Protein AF-A0AAV1SG30-F1 (afdb_monomer_lite)

Secondary structure (DSSP, 8-state):
------S----EEEE-TTBBHHHHHHHHHHHHHTT--EEEE-GGG-EEES-HHHHHHHHHHHHTPPPSS-TTS------SHHHHHHHHHHTTS-TTSHHHHHHHTTEEE-SS--TTSSSS--B--GGGBHHHHS-TT--EEEHHHHHHTTS-TTHHHHHHHHHHHHHHHHHHHHHHHHHHHHHHHHHHHHHHHHTTGGGGGTT--------S---------------------------------------------------------------------------------------SS-------TTS---EEEETT-SS-EE-TT-PEEEEGGGT---SEEEEEEEEETTEEEEEEEEE----SS-SEEEEEEE--TTTS-TT--SEEEEEEEE--TTTTSS----EEEEEETTEEEEEEETTT-SSEEEEEEEE--SSS--EEEEEEEEPTTS---EESEEEEEEPPTTTT-TTTTT-TTEEEEEEEEEETT---SSS--B-TTTSTT---BEEGGGSBS---SPPEE-----B-TT-SSPPPHHHHTEEEE-TT-SEEEEEEEEEEEEEEEEEEEEEB-SSS--EEEEEETTEEEEEEEE--BTBEEEEEEEEEEEEEEEEEEEEEES--EESEEEEEEEEE-PPPPPHHHHHHHHHHHHHH----S-SS-SSSSS--SSEEEETTEEEEEE--SS---S--GGGGG-TT--EEE-TTS--EEE--S-TT-TT--EEE--SSEEEE--SSGGG-TT--EEE--SS--EEPPPGGGGG-SS--EEE--SSEE-SPPPGGG--TT-EEE-TTSSS-SS-GGGSS--SS------------------HHHHHHHHHHHHHHHHHHHHHHHHHHHHHHHHHHHHHHHHS--

Sequence (893 aa):
MVSGSGICAKVVVVDARHHMLGRLASIIAKELLNGQRVVVVRCEEICMSGGLVRQKMKYMRFLRKRMNTKPSHGPIHFRAPAKIFWRTVRGMIPHKTKRGEAALARLKAYEGIPPPYDKKKRMVIPDALKVLRLQKGHKYCLLGKLSSEVGWNHYDTIRELEEKRKERSQVRYERKKQLNKLRAKAEVTAEEKLGPQVDILAPVNLPFLHDAAADDFQLQLLSVLNPPSTGVGLLFVNARGIGVGRSLNRVSLRSSRLNRTSLWQVGLRWAKLHCEGNQSPSLVFLFRPIKTAGVGTCNGLWIVGFCNQEGFYFLSLSCGGTTDYVDASNISWVSDGAYIRTGKTGSIDFVDGTSSSNVPLRFFPDHKQSRQYCYKLPVNKKNMSVSSSSLVLVRAQFLYQNYDRLGKPPAFSVSLGTAISATVNLTTKDPWTEEFVWPLDNSSKDILSFCLHSVPHGGFPVISSLEVRPLPQGAYQTGMEDFPNKLLKKSYRTNSGSTSKSNGSLRYPLDPYDRIWETDQNYTPFHVSTGFSVLHSFNLSSVPETPPPAVLQTARVLDRTDVLTYNLPLRTLGDYYIVLYFAGILPVSPSFDVLVNGDVVQSNYNVKMSEASALHLTQKRIKSLNITLKSISFYPQINAIEVYEIVDIPLEASSTTVSALQVIQQSTGLDLGWEDDPCSPTMWEHIRCEGSIVTSLKLSDINLRSISPTFGDLLDLKKLDLHNTSLAGEIQNLGSLQHLEKLNLSFNQLTSFGTELENLVRLQVLDLQNNSLDGTVPDGLGELEDLHLLNLENNKLQATLPQSLNKDSLEVRTSGNLCLSFSTLSCDDVSSNPSIETPQVTIVTKKKSDKNSHMAIMLGAIGGTLLALIVISLSAFLYMRKERTEITYSESK

Organism: NCBI:txid77055

Foldseek 3Di:
DDDPDPPQADEAEAEQAQFALLQVLQVLLVVLLVVHQYEYEALQNHKYFDALVVVLVVLVVVQPDADPVCRVDRDPRDLDSQVVSLVSNLVNFPCVDPSSVSSSVSYHYDRHQDPPSLVDDHDYDPSGHNPVPDDPPGHMDGSLVSSVSVPDVCSVVSVVVNVVSVVVVVVVVVVVVVVVVVVVVVVVVVVVVCPPVVVVVPPDDDDDDDPPDDDDDDDDDDDDDDDDDDDDDDDDDYDDDDDDDDDDDDDDDDDDDDDDDDDDDDDDDDDDDDDDDDDDDDDDDDDDDDDDDDDDDDDDDDDDDDDDPPQWDKAKEQALDDDWDADPLRDTYDHQCVFFPAFDKFWDFDDDPPDTDIFIKTWHQDPPFAQKTKGWAFQAPRSPDPAFAQKKKKKFKFACNCRVVPPAFFWWFKDKAQFRPDIDQVVVPGGDMKMKIGGDDPDPDSIIIIMIGHDVVRGMGMTRMMIMFTAGVVPPPVPCVVPPQKMWIFPAKEFALDPDPDPAFDAPPQFVRGDTHHYPCPWPPRAPDHKQFDDAAADCVAPSHDDGVRLQRIKDWHPPDQKDKTKRFAPDFFKKKKKFKHAQNDPDWWWWFKDKPRHGPDHGDTHDHRYIHMDIDMDGRDRMIMIMIGGPGDIDMTRIMTMIGIGGHFDAADPLLVVLVVVVCVQFVDDQRDDRGQDGDDHTPQFYDDGNQTAGGADEPTANQADDLSVLSSQNHQYYHHHHHQHAEEDDNNLSNLNHQEDAPDQYAYAEDDDRPLSNQNHQYDHHANYAHEEADDLSVLVRPNHQEAEHHQYAYDDEHHCSQVDPRHDYHYHNYQHYYNDPVSHPPPPDDPPPPDDPPPPPPPPPPPPVVVVVVVCVVVVVVVVVVVVVVVVVVVVVVVVVVVVVVVVPD

Radius of gyration: 40.03 Å; chains: 1; bounding box: 127×102×98 Å

Structure (mmCIF, N/CA/C/O backbone):
data_AF-A0AAV1SG30-F1
#
_entry.id   AF-A0AAV1SG30-F1
#
loop_
_atom_site.group_PDB
_atom_site.id
_atom_site.type_symbol
_atom_site.label_atom_id
_atom_site.label_alt_id
_atom_site.label_comp_id
_atom_site.label_asym_id
_atom_site.label_entity_id
_atom_site.label_seq_id
_atom_site.pdbx_PDB_ins_code
_atom_site.Cartn_x
_atom_site.Cartn_y
_atom_site.Cartn_z
_atom_site.occupancy
_atom_site.B_iso_or_equiv
_atom_site.auth_seq_id
_atom_site.auth_comp_id
_atom_site.auth_asym_id
_atom_site.auth_atom_id
_atom_site.pdbx_PDB_model_num
ATOM 1 N N . MET A 1 1 ? 19.656 32.404 0.273 1.00 34.75 1 MET A N 1
ATOM 2 C CA . MET A 1 1 ? 19.538 31.595 -0.959 1.00 34.75 1 MET A CA 1
ATOM 3 C C . MET A 1 1 ? 18.115 31.771 -1.442 1.00 34.75 1 MET A C 1
ATOM 5 O O . MET A 1 1 ? 17.222 31.526 -0.647 1.00 34.75 1 MET A O 1
ATOM 9 N N . VAL A 1 2 ? 17.899 32.265 -2.660 1.00 31.89 2 VAL A N 1
ATOM 10 C CA . VAL A 1 2 ? 16.560 32.415 -3.246 1.00 31.89 2 VAL A CA 1
ATOM 11 C C . VAL A 1 2 ? 16.661 32.025 -4.713 1.00 31.89 2 VAL A C 1
ATOM 13 O O . VAL A 1 2 ? 17.443 32.620 -5.445 1.00 31.89 2 VAL A O 1
ATOM 16 N N . SER A 1 3 ? 15.872 31.041 -5.125 1.00 32.03 3 SER A N 1
ATOM 17 C CA . SER A 1 3 ? 15.606 30.720 -6.525 1.00 32.03 3 SER A CA 1
ATOM 18 C C . SER A 1 3 ? 14.131 30.339 -6.621 1.00 32.03 3 SER A C 1
ATOM 20 O O . SER A 1 3 ? 13.699 29.315 -6.097 1.00 32.03 3 SER A O 1
ATOM 22 N N . GLY A 1 4 ? 13.332 31.232 -7.206 1.00 35.97 4 GLY A N 1
ATOM 23 C CA . GLY A 1 4 ? 11.883 31.080 -7.311 1.00 35.97 4 GLY A CA 1
ATOM 24 C C . GLY A 1 4 ? 11.487 30.205 -8.494 1.00 35.97 4 GLY A C 1
ATOM 25 O O . GLY A 1 4 ? 10.956 30.722 -9.467 1.00 35.97 4 GLY A O 1
ATOM 26 N N . SER A 1 5 ? 11.743 28.899 -8.420 1.00 32.16 5 SER A N 1
ATOM 27 C CA . SER A 1 5 ? 11.219 27.919 -9.379 1.00 32.16 5 SER A CA 1
ATOM 28 C C . SER A 1 5 ? 10.221 26.977 -8.701 1.00 32.16 5 SER A C 1
ATOM 30 O O . SER A 1 5 ? 10.388 26.608 -7.539 1.00 32.16 5 SER A O 1
ATOM 32 N N . GLY A 1 6 ? 9.175 26.567 -9.426 1.00 38.09 6 GLY A N 1
ATOM 33 C CA . GLY A 1 6 ? 8.102 25.689 -8.923 1.00 38.09 6 GLY A CA 1
ATOM 34 C C . GLY A 1 6 ? 8.517 24.236 -8.642 1.00 38.09 6 GLY A C 1
ATOM 35 O O . GLY A 1 6 ? 7.667 23.375 -8.440 1.00 38.09 6 GLY A O 1
ATOM 36 N N . ILE A 1 7 ? 9.819 23.947 -8.639 1.00 39.47 7 ILE A N 1
ATOM 37 C CA . ILE A 1 7 ? 10.389 22.609 -8.478 1.00 39.47 7 ILE A CA 1
ATOM 38 C C . ILE A 1 7 ? 10.337 22.216 -6.994 1.00 39.47 7 ILE A C 1
ATOM 40 O O . ILE A 1 7 ? 10.628 23.022 -6.110 1.00 39.47 7 ILE A O 1
ATOM 44 N N . CYS A 1 8 ? 9.968 20.965 -6.700 1.00 42.19 8 CYS A N 1
ATOM 45 C CA . CYS A 1 8 ? 9.642 20.493 -5.350 1.00 42.19 8 CYS A CA 1
ATOM 46 C C . CYS A 1 8 ? 10.806 20.659 -4.340 1.00 42.19 8 CYS A C 1
ATOM 48 O O . CYS A 1 8 ? 11.651 19.773 -4.188 1.00 42.19 8 CYS A O 1
ATOM 50 N N . ALA A 1 9 ? 10.832 21.787 -3.615 1.00 58.34 9 ALA A N 1
ATOM 51 C CA . ALA A 1 9 ? 11.996 22.307 -2.885 1.00 58.34 9 ALA A CA 1
ATOM 52 C C . ALA A 1 9 ? 12.824 21.238 -2.141 1.00 58.34 9 ALA A C 1
ATOM 54 O O . ALA A 1 9 ? 12.323 20.544 -1.242 1.00 58.34 9 ALA A O 1
ATOM 55 N N . LYS A 1 10 ? 14.104 21.117 -2.523 1.00 80.50 10 LYS A N 1
ATOM 56 C CA . LYS A 1 10 ? 15.081 20.140 -2.010 1.00 80.50 10 LYS A CA 1
ATOM 57 C C . LYS A 1 10 ? 15.180 20.241 -0.488 1.00 80.50 10 LYS A C 1
ATOM 59 O O . LYS A 1 10 ? 15.448 21.316 0.036 1.00 80.50 10 LYS A O 1
ATOM 64 N N . VAL A 1 11 ? 14.944 19.144 0.233 1.00 89.62 11 VAL A N 1
ATOM 65 C CA . VAL A 1 11 ? 14.856 19.165 1.706 1.00 89.62 11 VAL A CA 1
ATOM 66 C C . VAL A 1 11 ? 16.199 19.563 2.327 1.00 89.62 11 VAL A C 1
ATOM 68 O O . VAL A 1 11 ? 17.174 18.818 2.235 1.00 89.62 11 VAL A O 1
ATOM 71 N N . VAL A 1 12 ? 16.235 20.717 2.998 1.00 93.38 12 VAL A N 1
ATOM 72 C CA . VAL A 1 12 ? 17.427 21.215 3.697 1.00 93.38 12 VAL A CA 1
ATOM 73 C C . VAL A 1 12 ? 17.462 20.624 5.103 1.00 93.38 12 VAL A C 1
ATOM 75 O O . VAL A 1 12 ? 16.544 20.835 5.897 1.00 93.38 12 VAL A O 1
ATOM 78 N N . VAL A 1 13 ? 18.532 19.894 5.420 1.00 96.06 13 VAL A N 1
ATOM 79 C CA . VAL A 1 13 ? 18.786 19.375 6.770 1.00 96.06 13 VAL A CA 1
ATOM 80 C C . VAL A 1 13 ? 19.708 20.349 7.500 1.00 96.06 13 VAL A C 1
ATOM 82 O O . VAL A 1 13 ? 20.849 20.539 7.083 1.00 96.06 13 VAL A O 1
ATOM 85 N N . VAL A 1 14 ? 19.226 20.966 8.575 1.00 96.38 14 VAL A N 1
ATOM 86 C CA . VAL A 1 14 ? 19.965 21.921 9.410 1.00 96.38 14 VAL A CA 1
ATOM 87 C C . VAL A 1 14 ? 20.455 21.227 10.678 1.00 96.38 14 VAL A C 1
ATOM 89 O O . VAL A 1 14 ? 19.666 20.648 11.423 1.00 96.38 14 VAL A O 1
ATOM 92 N N . ASP A 1 15 ? 21.757 21.308 10.934 1.00 95.81 15 ASP A N 1
ATOM 93 C CA . ASP A 1 15 ? 22.379 20.865 12.180 1.00 95.81 15 ASP A CA 1
ATOM 94 C C . ASP A 1 15 ? 22.270 21.968 13.236 1.00 95.81 15 ASP A C 1
ATOM 96 O O . ASP A 1 15 ? 22.919 23.004 13.122 1.00 95.81 15 ASP A O 1
ATOM 100 N N . ALA A 1 16 ? 21.452 21.768 14.270 1.00 96.12 16 ALA A N 1
ATOM 101 C CA . ALA A 1 16 ? 21.150 22.805 15.257 1.00 96.12 16 ALA A CA 1
ATOM 102 C C . ALA A 1 16 ? 22.246 23.004 16.322 1.00 96.12 16 ALA A C 1
ATOM 104 O O . ALA A 1 16 ? 22.140 23.899 17.170 1.00 96.12 16 ALA A O 1
ATOM 105 N N . ARG A 1 17 ? 23.323 22.207 16.264 1.00 94.81 17 ARG A N 1
ATOM 106 C CA . ARG A 1 17 ? 24.479 22.264 17.166 1.00 94.81 17 ARG A CA 1
ATOM 107 C C . ARG A 1 17 ? 24.970 23.688 17.408 1.00 94.81 17 ARG A C 1
ATOM 109 O O . ARG A 1 17 ? 25.344 24.387 16.472 1.00 94.81 17 ARG A O 1
ATOM 116 N N . HIS A 1 18 ? 25.016 24.111 18.670 1.00 94.25 18 HIS A N 1
ATOM 117 C CA . HIS A 1 18 ? 25.493 25.435 19.082 1.00 94.25 18 HIS A CA 1
ATOM 118 C C . HIS A 1 18 ? 24.758 26.636 18.449 1.00 94.25 18 HIS A C 1
ATOM 120 O O . HIS A 1 18 ? 25.288 27.749 18.475 1.00 94.25 18 HIS A O 1
ATOM 126 N N . HIS A 1 19 ? 23.555 26.468 17.896 1.00 96.81 19 HIS A N 1
ATOM 127 C CA . HIS A 1 19 ? 22.775 27.584 17.355 1.00 96.81 19 HIS A CA 1
ATOM 128 C C . HIS A 1 19 ? 21.929 28.259 18.445 1.00 96.81 19 HIS A C 1
ATOM 130 O O . HIS A 1 19 ? 21.410 27.611 19.349 1.00 96.81 19 HIS A O 1
ATOM 136 N N . MET A 1 20 ? 21.753 29.574 18.357 1.00 96.19 20 MET A N 1
ATOM 137 C CA . MET A 1 20 ? 20.949 30.376 19.276 1.00 96.19 20 MET A CA 1
ATOM 138 C C . MET A 1 20 ? 19.458 30.221 18.960 1.00 96.19 20 MET A C 1
ATOM 140 O O . MET A 1 20 ? 18.995 30.723 17.934 1.00 96.19 20 MET A O 1
ATOM 144 N N . LEU A 1 21 ? 18.703 29.596 19.874 1.00 95.69 21 LEU A N 1
ATOM 145 C CA . LEU A 1 21 ? 17.291 29.194 19.724 1.00 95.69 21 LEU A CA 1
ATOM 146 C C . LEU A 1 21 ? 16.423 30.196 18.940 1.00 95.69 21 LEU A C 1
ATOM 148 O O . LEU A 1 21 ? 15.798 29.829 17.950 1.00 95.69 21 LEU A O 1
ATOM 152 N N . GLY A 1 22 ? 16.395 31.464 19.363 1.00 94.62 22 GLY A N 1
ATOM 153 C CA . GLY A 1 22 ? 15.545 32.489 18.744 1.00 94.62 22 GLY A CA 1
ATOM 154 C C . GLY A 1 22 ? 16.001 32.951 17.354 1.00 94.62 22 GLY A C 1
ATOM 155 O O . GLY A 1 22 ? 15.159 33.263 16.519 1.00 94.62 22 GLY A O 1
ATOM 156 N N . ARG A 1 23 ? 17.314 32.965 17.075 1.00 93.94 23 ARG A N 1
ATOM 157 C CA . ARG A 1 23 ? 17.843 33.335 15.746 1.00 93.94 23 ARG A CA 1
ATOM 158 C C . ARG A 1 23 ? 17.634 32.198 14.748 1.00 93.94 23 ARG A C 1
ATOM 160 O O . ARG A 1 23 ? 17.150 32.446 13.650 1.00 93.94 23 ARG A O 1
ATOM 167 N N . LEU A 1 24 ? 17.916 30.959 15.165 1.00 96.31 24 LEU A N 1
ATOM 168 C CA . LEU A 1 24 ? 17.654 29.756 14.370 1.00 96.31 24 LEU A CA 1
ATOM 169 C C . LEU A 1 24 ? 16.168 29.650 14.001 1.00 96.31 24 LEU A C 1
ATOM 171 O O . LEU A 1 24 ? 15.837 29.457 12.835 1.00 96.31 24 LEU A O 1
ATOM 175 N N . ALA A 1 25 ? 15.278 29.827 14.983 1.00 97.06 25 ALA A N 1
ATOM 176 C CA . ALA A 1 25 ? 13.839 29.756 14.756 1.00 97.06 25 ALA A CA 1
ATOM 177 C C . ALA A 1 25 ? 13.323 30.860 13.817 1.00 97.06 25 ALA A C 1
ATOM 179 O O . ALA A 1 25 ? 12.457 30.578 12.997 1.00 97.06 25 ALA A O 1
ATOM 180 N N . SER A 1 26 ? 13.871 32.079 13.894 1.00 95.94 26 SER A N 1
ATOM 181 C CA . SER A 1 26 ? 13.477 33.203 13.030 1.00 95.94 26 SER A CA 1
ATOM 182 C C . SER A 1 26 ? 13.878 32.984 11.566 1.00 95.94 26 SER A C 1
ATOM 184 O O . SER A 1 26 ? 13.046 33.112 10.669 1.00 95.94 26 SER A O 1
ATOM 186 N N . ILE A 1 27 ? 15.125 32.561 11.320 1.00 95.81 27 ILE A N 1
ATOM 187 C CA . ILE A 1 27 ? 15.605 32.248 9.964 1.00 95.81 27 ILE A CA 1
ATOM 188 C C . ILE A 1 27 ? 14.779 31.101 9.368 1.00 95.81 27 ILE A C 1
ATOM 190 O O . ILE A 1 27 ? 14.284 31.208 8.250 1.00 95.81 27 ILE A O 1
ATOM 194 N N . ILE A 1 28 ? 14.544 30.037 10.140 1.00 96.38 28 ILE A N 1
ATOM 195 C CA . ILE A 1 28 ? 13.745 28.895 9.680 1.00 96.38 28 ILE A CA 1
ATOM 196 C C . ILE A 1 28 ? 12.271 29.277 9.466 1.00 96.38 28 ILE A C 1
ATOM 198 O O . ILE A 1 28 ? 11.685 28.837 8.483 1.00 96.38 28 ILE A O 1
ATOM 202 N N . ALA A 1 29 ? 11.677 30.145 10.294 1.00 96.44 29 ALA A N 1
ATOM 203 C CA . ALA A 1 29 ? 10.325 30.662 10.062 1.00 96.44 29 ALA A CA 1
ATOM 204 C C . ALA A 1 29 ? 10.202 31.404 8.719 1.00 96.44 29 ALA A C 1
ATOM 206 O O . ALA A 1 29 ? 9.211 31.214 8.012 1.00 96.44 29 ALA A O 1
ATOM 207 N N . LYS A 1 30 ? 11.219 32.194 8.341 1.00 95.31 30 LYS A N 1
ATOM 208 C CA . LYS A 1 30 ? 11.275 32.869 7.035 1.00 95.31 30 LYS A CA 1
ATOM 209 C C . LYS A 1 30 ? 11.333 31.861 5.885 1.00 95.31 30 LYS A C 1
ATOM 211 O O . LYS A 1 30 ? 10.511 31.942 4.978 1.00 95.31 30 LYS A O 1
ATOM 216 N N . GLU A 1 31 ? 12.232 30.879 5.943 1.00 93.81 31 GLU A N 1
ATOM 217 C CA . GLU A 1 31 ? 12.363 29.891 4.861 1.00 93.81 31 GLU A CA 1
ATOM 218 C C . GLU A 1 31 ? 11.117 29.002 4.705 1.00 93.81 31 GLU A C 1
ATOM 220 O O . GLU A 1 31 ? 10.683 28.729 3.586 1.00 93.81 31 GLU A O 1
ATOM 225 N N . LEU A 1 32 ? 10.457 28.627 5.806 1.00 94.88 32 LEU A N 1
ATOM 226 C CA . LEU A 1 32 ? 9.179 27.902 5.759 1.00 94.88 32 LEU A CA 1
ATOM 227 C C . LEU A 1 32 ? 8.066 28.731 5.085 1.00 94.88 32 LEU A C 1
ATOM 229 O O . LEU A 1 32 ? 7.250 28.175 4.349 1.00 94.88 32 LEU A O 1
ATOM 233 N N . LEU A 1 33 ? 8.043 30.056 5.290 1.00 92.12 33 LEU A N 1
ATOM 234 C CA . LEU A 1 33 ? 7.096 30.988 4.651 1.00 92.12 33 LEU A CA 1
ATOM 235 C C . LEU A 1 33 ? 7.429 31.307 3.181 1.00 92.12 33 LEU A C 1
ATOM 237 O O . LEU A 1 33 ? 6.515 31.666 2.427 1.00 92.12 33 LEU A O 1
ATOM 241 N N . ASN A 1 34 ? 8.694 31.127 2.780 1.00 91.12 34 ASN A N 1
ATOM 242 C CA . ASN A 1 34 ? 9.146 31.050 1.383 1.00 91.12 34 ASN A CA 1
ATOM 243 C C . ASN A 1 34 ? 8.799 29.692 0.733 1.00 91.12 34 ASN A C 1
ATOM 245 O O . ASN A 1 34 ? 8.942 29.528 -0.472 1.00 91.12 34 ASN A O 1
ATOM 249 N N . GLY A 1 35 ? 8.344 28.710 1.521 1.00 87.56 35 GLY A N 1
ATOM 250 C CA . GLY A 1 35 ? 7.915 27.393 1.054 1.00 87.56 35 GLY A CA 1
ATOM 251 C C . GLY A 1 35 ? 8.981 26.291 1.105 1.00 87.56 35 GLY A C 1
ATOM 252 O O . GLY A 1 35 ? 8.674 25.151 0.741 1.00 87.56 35 GLY A O 1
ATOM 253 N N . GLN A 1 36 ? 10.188 26.583 1.592 1.00 91.56 36 GLN A N 1
ATOM 254 C CA . GLN A 1 36 ? 11.287 25.625 1.727 1.00 91.56 36 GLN A CA 1
ATOM 255 C C . GLN A 1 36 ? 10.953 24.524 2.751 1.00 91.56 36 GLN A C 1
ATOM 257 O O . GLN A 1 36 ? 10.428 24.788 3.832 1.00 91.56 36 GLN A O 1
ATOM 262 N N . ARG A 1 37 ? 11.300 23.267 2.438 1.00 93.94 37 ARG A N 1
ATOM 263 C CA . ARG A 1 37 ? 11.203 22.131 3.375 1.00 93.94 37 ARG A CA 1
ATOM 264 C C . ARG A 1 37 ? 12.453 22.057 4.248 1.00 93.94 37 ARG A C 1
ATOM 266 O O . ARG A 1 37 ? 13.560 21.953 3.713 1.00 93.94 37 ARG A O 1
ATOM 273 N N . VAL A 1 38 ? 12.286 22.102 5.571 1.00 95.50 38 VAL A N 1
ATOM 274 C CA . VAL A 1 38 ? 13.398 22.192 6.534 1.00 95.50 38 VAL A CA 1
ATOM 275 C C . VAL A 1 38 ? 13.293 21.085 7.579 1.00 95.50 38 VAL A C 1
ATOM 277 O O . VAL A 1 38 ? 12.260 20.916 8.227 1.00 95.50 38 VAL A O 1
ATOM 280 N N . VAL A 1 39 ? 14.388 20.352 7.777 1.00 97.25 39 VAL A N 1
ATOM 281 C CA . VAL A 1 39 ? 14.524 19.366 8.854 1.00 97.25 39 VAL A CA 1
ATOM 282 C C . VAL A 1 39 ? 15.632 19.803 9.796 1.00 97.25 39 VAL A C 1
ATOM 284 O O . VAL A 1 39 ? 16.767 19.971 9.370 1.00 97.25 39 VAL A O 1
ATOM 287 N N . VAL A 1 40 ? 15.316 19.963 11.076 1.00 97.38 40 VAL A N 1
ATOM 288 C CA . VAL A 1 40 ? 16.270 20.354 12.118 1.00 97.38 40 VAL A CA 1
ATOM 289 C C . VAL A 1 40 ? 16.668 19.121 12.923 1.00 97.38 40 VAL A C 1
ATOM 291 O O . VAL A 1 40 ? 15.801 18.425 13.447 1.00 97.38 40 VAL A O 1
ATOM 294 N N . VAL A 1 41 ? 17.967 18.846 13.017 1.00 96.81 41 VAL A N 1
ATOM 295 C CA . VAL A 1 41 ? 18.530 17.742 13.815 1.00 96.81 41 VAL A CA 1
ATOM 296 C C . VAL A 1 41 ? 19.388 18.286 14.958 1.00 96.81 41 VAL A C 1
ATOM 298 O O . VAL A 1 41 ? 19.870 19.418 14.885 1.00 96.81 41 VAL A O 1
ATOM 301 N N . ARG A 1 42 ? 19.581 17.483 16.008 1.00 95.69 42 ARG A N 1
ATOM 302 C CA . ARG A 1 42 ? 20.275 17.849 17.256 1.00 95.69 42 ARG A CA 1
ATOM 303 C C . ARG A 1 42 ? 19.674 19.033 18.010 1.00 95.69 42 ARG A C 1
ATOM 305 O O . ARG A 1 42 ? 20.378 19.937 18.471 1.00 95.69 42 ARG A O 1
ATOM 312 N N . CYS A 1 43 ? 18.349 19.038 18.156 1.00 96.75 43 CYS A N 1
ATOM 313 C CA . CYS A 1 43 ? 17.636 20.070 18.913 1.00 96.75 43 CYS A CA 1
ATOM 314 C C . CYS A 1 43 ? 18.099 20.195 20.383 1.00 96.75 43 CYS A C 1
ATOM 316 O O . CYS A 1 43 ? 17.949 21.256 20.986 1.00 96.75 43 CYS A O 1
ATOM 318 N N . GLU A 1 44 ? 18.688 19.151 20.967 1.00 95.56 44 GLU A N 1
ATOM 319 C CA . GLU A 1 44 ? 19.295 19.152 22.301 1.00 95.56 44 GLU A CA 1
ATOM 320 C C . GLU A 1 44 ? 20.5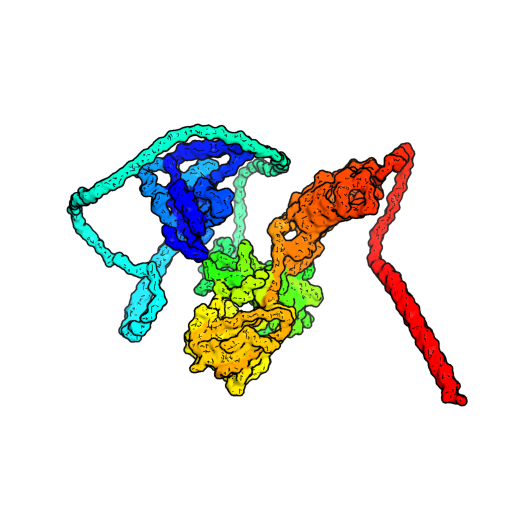81 19.999 22.405 1.00 95.56 44 GLU A C 1
ATOM 322 O O . GLU A 1 44 ? 20.811 20.608 23.454 1.00 95.56 44 GLU A O 1
ATOM 327 N N . GLU A 1 45 ? 21.372 20.115 21.326 1.00 95.62 45 GLU A N 1
ATOM 328 C CA . GLU A 1 45 ? 22.594 20.941 21.263 1.00 95.62 45 GLU A CA 1
ATOM 329 C C . GLU A 1 45 ? 22.309 22.442 20.977 1.00 95.62 45 GLU A C 1
ATOM 331 O O . GLU A 1 45 ? 23.242 23.249 20.885 1.00 95.62 45 GLU A O 1
ATOM 336 N N . ILE A 1 46 ? 21.035 22.851 20.866 1.00 96.94 46 ILE A N 1
ATOM 337 C CA . ILE A 1 46 ? 20.621 24.261 20.718 1.00 96.94 46 ILE A CA 1
ATOM 338 C C . ILE A 1 46 ? 20.976 25.067 21.975 1.00 96.94 46 ILE A C 1
ATOM 340 O O . ILE A 1 46 ? 20.780 24.617 23.101 1.00 96.94 46 ILE A O 1
ATOM 344 N N . CYS A 1 47 ? 21.442 26.304 21.804 1.00 95.44 47 CYS A N 1
ATOM 345 C CA . CYS A 1 47 ? 21.807 27.213 22.888 1.00 95.44 47 CYS A CA 1
ATOM 346 C C . CYS A 1 47 ? 20.722 28.258 23.206 1.00 95.44 47 CYS A C 1
ATOM 348 O O . CYS A 1 47 ? 20.127 28.877 22.320 1.00 95.44 47 CYS A O 1
ATOM 350 N N . MET A 1 48 ? 20.543 28.540 24.498 1.00 94.25 48 MET A N 1
ATOM 351 C CA . MET A 1 48 ? 19.814 29.702 25.019 1.00 94.25 48 MET A CA 1
ATOM 352 C C . MET A 1 48 ? 20.766 30.610 25.810 1.00 94.25 48 MET A C 1
ATOM 354 O O . MET A 1 48 ? 21.617 30.122 26.551 1.00 94.25 48 MET A O 1
ATOM 358 N N . SER A 1 49 ? 20.625 31.932 25.672 1.00 91.75 49 SER A N 1
ATOM 359 C CA . SER A 1 49 ? 21.438 32.914 26.405 1.00 91.75 49 SER A CA 1
ATOM 360 C C . SER A 1 49 ? 21.060 32.981 27.889 1.00 91.75 49 SER A C 1
ATOM 362 O O . SER A 1 49 ? 19.891 32.864 28.253 1.00 91.75 49 SER A O 1
ATOM 364 N N . GLY A 1 50 ? 22.040 33.203 28.763 1.00 91.81 50 GLY A N 1
ATOM 365 C CA . GLY A 1 50 ? 21.884 33.103 30.215 1.00 91.81 50 GLY A CA 1
ATOM 366 C C . GLY A 1 50 ? 22.100 31.677 30.736 1.00 91.81 50 GLY A C 1
ATOM 367 O O . GLY A 1 50 ? 21.783 30.693 30.070 1.00 91.81 50 GLY A O 1
ATOM 368 N N . GLY A 1 51 ? 22.655 31.570 31.946 1.00 92.56 51 GLY A N 1
ATOM 369 C CA . GLY A 1 51 ? 22.978 30.285 32.573 1.00 92.56 51 GLY A CA 1
ATOM 370 C C . GLY A 1 51 ? 21.752 29.439 32.943 1.00 92.56 51 GLY A C 1
ATOM 371 O O . GLY A 1 51 ? 20.644 29.956 33.113 1.00 92.56 51 GLY A O 1
ATOM 372 N N . LEU A 1 52 ? 21.990 28.135 33.117 1.00 93.94 52 LEU A N 1
ATOM 373 C CA . LEU A 1 52 ? 20.969 27.099 33.312 1.00 93.94 52 LEU A CA 1
ATOM 374 C C . LEU A 1 52 ? 19.937 27.445 34.395 1.00 93.94 52 LEU A C 1
ATOM 376 O O . LEU A 1 52 ? 18.747 27.403 34.113 1.00 93.94 52 LEU A O 1
ATOM 380 N N . VAL A 1 53 ? 20.369 27.875 35.587 1.00 93.06 53 VAL A N 1
ATOM 381 C CA . VAL A 1 53 ? 19.471 28.228 36.708 1.00 93.06 53 VAL A CA 1
ATOM 382 C C . VAL A 1 53 ? 18.460 29.316 36.316 1.00 93.06 53 VAL A C 1
ATOM 384 O O . VAL A 1 53 ? 17.263 29.172 36.565 1.00 93.06 53 VAL A O 1
ATOM 387 N N . ARG A 1 54 ? 18.905 30.376 35.620 1.00 93.94 54 ARG A N 1
ATOM 388 C CA . ARG A 1 54 ? 18.031 31.473 35.160 1.00 93.94 54 ARG A CA 1
ATOM 389 C C . ARG A 1 54 ? 16.974 30.967 34.178 1.00 93.94 54 ARG A C 1
ATOM 391 O O . ARG A 1 54 ? 15.816 31.377 34.263 1.00 93.94 54 ARG A O 1
ATOM 398 N N . GLN A 1 55 ? 17.357 30.083 33.255 1.00 94.62 55 GLN A N 1
ATOM 399 C CA . GLN A 1 55 ? 16.419 29.530 32.278 1.00 94.62 55 GLN A CA 1
ATOM 400 C C . GLN A 1 55 ? 15.512 28.450 32.881 1.00 94.62 55 GLN A C 1
ATOM 402 O O . GLN A 1 55 ? 14.324 28.460 32.573 1.00 94.62 55 GLN A O 1
ATOM 407 N N . LYS A 1 56 ? 15.996 27.620 33.818 1.00 93.62 56 LYS A N 1
ATOM 408 C CA . LYS A 1 56 ? 15.173 26.685 34.606 1.00 93.62 56 LYS A CA 1
ATOM 409 C C . LYS A 1 56 ? 14.083 27.446 35.358 1.00 93.62 56 LYS A C 1
ATOM 411 O O . LYS A 1 56 ? 12.910 27.138 35.191 1.00 93.62 56 LYS A O 1
ATOM 416 N N . MET A 1 57 ? 14.427 28.518 36.076 1.00 93.44 57 MET A N 1
ATOM 417 C CA . MET A 1 57 ? 13.444 29.361 36.776 1.00 93.44 57 MET A CA 1
ATOM 418 C C . MET A 1 57 ? 12.439 30.021 35.816 1.00 93.44 57 MET A C 1
ATOM 420 O O . MET A 1 57 ? 11.234 30.028 36.086 1.00 93.44 57 MET A O 1
ATOM 424 N N . LYS A 1 58 ? 12.893 30.509 34.651 1.00 92.75 58 LYS A N 1
ATOM 425 C CA . LYS A 1 58 ? 12.002 31.039 33.602 1.00 92.75 58 LYS A CA 1
ATOM 426 C C . LYS A 1 58 ? 11.053 29.964 33.053 1.00 92.75 58 LYS A C 1
ATOM 428 O O . LYS A 1 58 ? 9.877 30.255 32.830 1.00 92.75 58 LYS A O 1
ATOM 433 N N . TYR A 1 59 ? 11.538 28.736 32.868 1.00 92.12 59 TYR A N 1
ATOM 434 C CA . TYR A 1 59 ? 10.748 27.613 32.365 1.00 92.12 59 TYR A CA 1
ATOM 435 C C . TYR A 1 59 ? 9.753 27.099 33.409 1.00 92.12 59 TYR A C 1
ATOM 437 O O . TYR A 1 59 ? 8.583 26.917 33.094 1.00 92.12 59 TYR A O 1
ATOM 445 N N . MET A 1 60 ? 10.155 26.978 34.675 1.00 89.88 60 MET A N 1
ATOM 446 C CA . MET A 1 60 ? 9.263 26.616 35.782 1.00 89.88 60 MET A CA 1
ATOM 447 C C . MET A 1 60 ? 8.143 27.653 35.972 1.00 89.88 60 MET A C 1
ATOM 449 O O . MET A 1 60 ? 6.988 27.277 36.170 1.00 89.88 60 MET A O 1
ATOM 453 N N . ARG A 1 61 ? 8.426 28.959 35.816 1.00 91.62 61 ARG A N 1
ATOM 454 C CA . ARG A 1 61 ? 7.380 30.005 35.788 1.00 91.62 61 ARG A CA 1
ATOM 455 C C . ARG A 1 61 ? 6.440 29.872 34.581 1.00 91.62 61 ARG A C 1
ATOM 457 O O . ARG A 1 61 ? 5.276 30.248 34.684 1.00 91.62 61 ARG A O 1
ATOM 464 N N . PHE A 1 62 ? 6.915 29.344 33.453 1.00 89.00 62 PHE A N 1
ATOM 465 C CA . PHE A 1 62 ? 6.075 29.026 32.296 1.00 89.00 62 PHE A CA 1
ATOM 466 C C . PHE A 1 62 ? 5.201 27.781 32.548 1.00 89.00 62 PHE A C 1
ATOM 468 O O . PHE A 1 62 ? 3.994 27.867 32.335 1.00 89.00 62 PHE A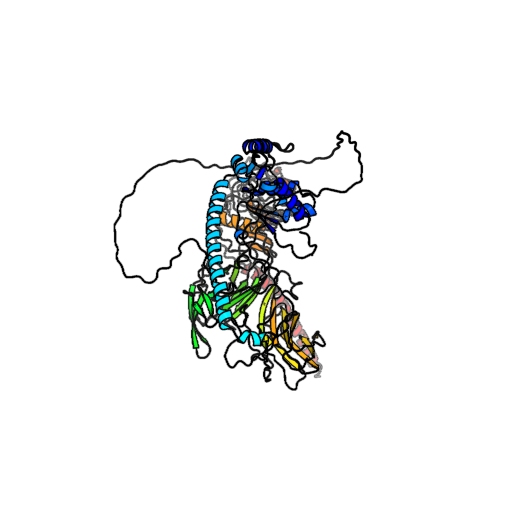 O 1
ATOM 475 N N . LEU A 1 63 ? 5.760 26.696 33.105 1.00 86.69 63 LEU A N 1
ATOM 476 C CA . LEU A 1 63 ? 5.015 25.485 33.490 1.00 86.69 63 LEU A CA 1
ATOM 477 C C . LEU A 1 63 ? 3.886 25.772 34.493 1.00 86.69 63 LEU A C 1
ATOM 479 O O . LEU A 1 63 ? 2.815 25.181 34.403 1.00 86.69 63 LEU A O 1
ATOM 483 N N . ARG A 1 64 ? 4.100 26.712 35.424 1.00 86.31 64 ARG A N 1
ATOM 484 C CA . ARG A 1 64 ? 3.093 27.140 36.415 1.00 86.31 64 ARG A CA 1
ATOM 485 C C . ARG A 1 64 ? 1.901 27.912 35.821 1.00 86.31 64 ARG A C 1
ATOM 487 O O . ARG A 1 64 ? 0.949 28.181 36.549 1.00 86.31 64 ARG A O 1
ATOM 494 N N . LYS A 1 65 ? 1.910 28.284 34.533 1.00 84.75 65 LYS A N 1
ATOM 495 C CA . LYS A 1 65 ? 0.749 28.926 33.890 1.00 84.75 65 LYS A CA 1
ATOM 496 C C . LYS A 1 65 ? -0.377 27.909 33.676 1.00 84.75 65 LYS A C 1
ATOM 498 O O . LYS A 1 65 ? -0.154 26.896 33.017 1.00 84.75 65 LYS A O 1
ATOM 503 N N . ARG A 1 66 ? -1.583 28.220 34.165 1.00 78.56 66 ARG A N 1
ATOM 504 C CA . ARG A 1 66 ? -2.847 27.508 33.877 1.00 78.56 66 ARG A CA 1
ATOM 505 C C . ARG A 1 66 ? -3.637 28.221 32.766 1.00 78.56 66 ARG A C 1
ATOM 507 O O . ARG A 1 66 ? -3.321 29.363 32.430 1.00 78.56 66 ARG A O 1
ATOM 514 N N . MET A 1 67 ? -4.650 27.566 32.192 1.00 78.19 67 MET A N 1
ATOM 515 C CA . MET A 1 67 ? -5.606 28.219 31.286 1.00 78.19 67 MET A CA 1
ATOM 516 C C . MET A 1 67 ? -6.725 28.893 32.086 1.00 78.19 67 MET A C 1
ATOM 518 O O . MET A 1 67 ? -7.277 28.283 32.997 1.00 78.19 67 MET A O 1
ATOM 522 N N . ASN A 1 68 ? -7.081 30.129 31.722 1.00 75.38 68 ASN A N 1
ATOM 523 C CA . ASN A 1 68 ? -8.119 30.902 32.420 1.00 75.38 68 ASN A CA 1
ATOM 524 C C . ASN A 1 68 ? -9.538 30.337 32.205 1.00 75.38 68 ASN A C 1
ATOM 526 O O . ASN A 1 68 ? -10.421 30.565 33.017 1.00 75.38 68 ASN A O 1
ATOM 530 N N . THR A 1 69 ? -9.749 29.597 31.112 1.00 77.69 69 THR A N 1
ATOM 531 C CA . THR A 1 69 ? -11.042 29.013 30.712 1.00 77.69 69 THR A CA 1
ATOM 532 C C . THR A 1 69 ? -11.292 27.607 31.261 1.00 77.69 69 THR A C 1
ATOM 534 O O . THR A 1 69 ? -12.441 27.200 31.374 1.00 77.69 69 THR A O 1
ATOM 537 N N . LYS A 1 70 ? -10.240 26.848 31.601 1.00 74.12 70 LYS A N 1
ATOM 538 C CA . LYS A 1 70 ? -10.347 25.513 32.216 1.00 74.12 70 LYS A CA 1
ATOM 539 C C . LYS A 1 70 ? -9.151 25.264 33.150 1.00 74.12 70 LYS A C 1
ATOM 541 O O . LYS A 1 70 ? -8.222 24.566 32.751 1.00 74.12 70 LYS A O 1
ATOM 546 N N . PRO A 1 71 ? -9.126 25.811 34.383 1.00 73.25 71 PRO A N 1
ATOM 547 C CA . PRO A 1 71 ? -7.958 25.732 35.276 1.00 73.25 71 PRO A CA 1
ATOM 548 C C . PRO A 1 71 ? -7.514 24.312 35.678 1.00 73.25 71 PRO A C 1
ATOM 550 O O . PRO A 1 71 ? -6.392 24.146 36.168 1.00 73.25 71 PRO A O 1
ATOM 553 N N . SER A 1 72 ? -8.366 23.302 35.463 1.00 71.25 72 SER A N 1
ATOM 554 C CA . SER A 1 72 ? -8.058 21.872 35.607 1.00 71.25 72 SER A CA 1
ATOM 555 C C . SER A 1 72 ? -7.222 21.299 34.453 1.00 71.25 72 SER A C 1
ATOM 557 O O . SER A 1 72 ? -6.448 20.375 34.682 1.00 71.25 72 SER A O 1
ATOM 559 N N . HIS A 1 73 ? -7.284 21.872 33.243 1.00 60.12 73 HIS A N 1
ATOM 560 C CA . HIS A 1 73 ? -6.336 21.575 32.163 1.00 60.12 73 HIS A CA 1
ATOM 561 C C . HIS A 1 73 ? -5.303 22.700 32.043 1.00 60.12 73 HIS A C 1
ATOM 563 O O . HIS A 1 73 ? -5.596 23.825 31.629 1.00 60.12 73 HIS A O 1
ATOM 569 N N . GLY A 1 74 ? -4.048 22.387 32.360 1.00 63.78 74 GLY A N 1
ATOM 570 C CA . GLY A 1 74 ? -2.932 23.261 32.008 1.00 63.78 74 GLY A CA 1
ATOM 571 C C . GLY A 1 74 ? -2.775 23.391 30.481 1.00 63.78 74 GLY A C 1
ATOM 572 O O . GLY A 1 74 ? -3.169 22.485 29.743 1.00 63.78 74 GLY A O 1
ATOM 573 N N . PRO A 1 75 ? -2.169 24.483 29.977 1.00 68.81 75 PRO A N 1
ATOM 574 C CA . PRO A 1 75 ? -1.670 24.530 28.607 1.00 68.81 75 PRO A CA 1
ATOM 575 C C . PRO A 1 75 ? -0.695 23.368 28.365 1.00 68.81 75 PRO A C 1
ATOM 577 O O . PRO A 1 75 ? 0.066 23.002 29.263 1.00 68.81 75 PRO A O 1
ATOM 580 N N . ILE A 1 76 ? -0.670 22.813 27.151 1.00 73.44 76 ILE A N 1
ATOM 581 C CA . ILE A 1 76 ? 0.252 21.719 26.810 1.00 73.44 76 ILE A CA 1
ATOM 582 C C . ILE A 1 76 ? 1.688 22.259 26.758 1.00 73.44 76 ILE A C 1
ATOM 584 O O . ILE A 1 76 ? 2.151 22.840 25.772 1.00 73.44 76 ILE A O 1
ATOM 588 N N . HIS A 1 77 ? 2.404 22.073 27.864 1.00 85.38 77 HIS A N 1
ATOM 589 C CA . HIS A 1 77 ? 3.767 22.551 28.048 1.00 85.38 77 HIS A CA 1
ATOM 590 C C . HIS A 1 77 ? 4.786 21.514 27.566 1.00 85.38 77 HIS A C 1
ATOM 592 O O . HIS A 1 77 ? 5.283 20.709 28.351 1.00 85.38 77 HIS A O 1
ATOM 598 N N . PHE A 1 78 ? 5.128 21.546 26.275 1.00 89.50 78 PHE A N 1
ATOM 599 C CA . PHE A 1 78 ? 6.168 20.675 25.711 1.00 89.50 78 PHE A CA 1
ATOM 600 C C . PHE A 1 78 ? 7.486 20.734 26.505 1.00 89.50 78 PHE A C 1
ATOM 602 O O . PHE A 1 78 ? 7.946 21.825 26.862 1.00 89.50 78 PHE A O 1
ATOM 609 N N . ARG A 1 79 ? 8.098 19.565 26.738 1.00 91.75 79 ARG A N 1
ATOM 610 C CA . ARG A 1 79 ? 9.371 19.413 27.470 1.00 91.75 79 ARG A CA 1
ATOM 611 C C . ARG A 1 79 ? 10.539 18.924 26.609 1.00 91.75 79 ARG A C 1
ATOM 613 O O . ARG A 1 79 ? 11.670 19.230 26.943 1.00 91.75 79 ARG A O 1
ATOM 620 N N . ALA A 1 80 ? 10.279 18.209 25.514 1.00 94.94 80 ALA A N 1
ATOM 621 C CA . ALA A 1 80 ? 11.321 17.703 24.616 1.00 94.94 80 ALA A CA 1
ATOM 622 C C . ALA A 1 80 ? 11.957 18.840 23.774 1.00 94.94 80 ALA A C 1
ATOM 624 O O . ALA A 1 80 ? 11.201 19.683 23.265 1.00 94.94 80 ALA A O 1
ATOM 625 N N . PRO A 1 81 ? 13.295 18.891 23.596 1.00 96.19 81 PRO A N 1
ATOM 626 C CA . PRO A 1 81 ? 13.998 19.966 22.889 1.00 96.19 81 PRO A CA 1
ATOM 627 C C . PRO A 1 81 ? 13.425 20.332 21.513 1.00 96.19 81 PRO A C 1
ATOM 629 O O . PRO A 1 81 ? 13.206 21.512 21.233 1.00 96.19 81 PRO A O 1
ATOM 632 N N . ALA A 1 82 ? 13.114 19.351 20.666 1.00 96.69 82 ALA A N 1
ATOM 633 C CA . ALA A 1 82 ? 12.574 19.565 19.326 1.00 96.69 82 ALA A CA 1
ATOM 634 C C . ALA A 1 82 ? 11.155 20.143 19.358 1.00 96.69 82 ALA A C 1
ATOM 636 O O . ALA A 1 82 ? 10.815 21.006 18.548 1.00 96.69 82 ALA A O 1
ATOM 637 N N . LYS A 1 83 ? 10.330 19.745 20.335 1.00 95.69 83 LYS A N 1
ATOM 638 C CA . LYS A 1 83 ? 8.991 20.323 20.541 1.00 95.69 83 LYS A CA 1
ATOM 639 C C . LYS A 1 83 ? 9.062 21.733 21.144 1.00 95.69 83 LYS A C 1
ATOM 641 O O . LYS A 1 83 ? 8.221 22.573 20.820 1.00 95.69 83 LYS A O 1
ATOM 646 N N . ILE A 1 84 ? 10.079 22.037 21.958 1.00 94.88 84 ILE A N 1
ATOM 647 C CA . ILE A 1 84 ? 10.360 23.408 22.419 1.00 94.88 84 ILE A CA 1
ATOM 648 C C . ILE A 1 84 ? 10.808 24.288 21.244 1.00 94.88 84 ILE A C 1
ATOM 650 O O . ILE A 1 84 ? 10.295 25.398 21.093 1.00 94.88 84 ILE A O 1
ATOM 654 N N . PHE A 1 85 ? 11.704 23.788 20.387 1.00 96.75 85 PHE A N 1
ATOM 655 C CA . PHE A 1 85 ? 12.127 24.471 19.165 1.00 96.75 85 PHE A CA 1
ATOM 656 C C . PHE A 1 85 ? 10.943 24.729 18.217 1.00 96.75 85 PHE A C 1
ATOM 658 O O . PHE A 1 85 ? 10.702 25.875 17.833 1.00 96.75 85 PHE A O 1
ATOM 665 N N . TRP A 1 86 ? 10.143 23.700 17.923 1.00 96.81 86 TRP A N 1
ATOM 666 C CA . TRP A 1 86 ? 8.937 23.803 17.095 1.00 96.81 86 TRP A CA 1
ATOM 667 C C . TRP A 1 86 ? 7.937 24.827 17.647 1.00 96.81 86 TRP A C 1
ATOM 669 O O . TRP A 1 86 ? 7.404 25.632 16.887 1.00 96.81 86 TRP A O 1
ATOM 679 N N . ARG A 1 87 ? 7.732 24.882 18.974 1.00 94.81 87 ARG A N 1
ATOM 680 C CA . ARG A 1 87 ? 6.895 25.916 19.610 1.00 94.81 87 ARG A CA 1
ATOM 681 C C . ARG A 1 87 ? 7.448 27.326 19.380 1.00 94.81 87 ARG A C 1
ATOM 683 O O . ARG A 1 87 ? 6.660 28.244 19.164 1.00 94.81 87 ARG A O 1
ATOM 690 N N . THR A 1 88 ? 8.769 27.512 19.419 1.00 94.69 88 THR A N 1
ATOM 691 C CA . THR A 1 88 ? 9.397 28.809 19.121 1.00 94.69 88 THR A CA 1
ATOM 692 C C . THR A 1 88 ? 9.181 29.207 17.658 1.00 94.69 88 THR A C 1
ATOM 694 O O . THR A 1 88 ? 8.779 30.341 17.418 1.00 94.69 88 THR A O 1
ATOM 697 N N . VAL A 1 89 ? 9.340 28.287 16.696 1.00 96.75 89 VAL A N 1
ATOM 698 C CA . VAL A 1 89 ? 9.051 28.564 15.272 1.00 96.75 89 VAL A CA 1
ATOM 699 C C . VAL A 1 89 ? 7.561 28.848 15.043 1.00 96.75 89 VAL A C 1
ATOM 701 O O . VAL A 1 89 ? 7.217 29.835 14.400 1.00 96.75 89 VAL A O 1
ATOM 704 N N . ARG A 1 90 ? 6.654 28.063 15.641 1.00 95.56 90 ARG A N 1
ATOM 705 C CA . ARG A 1 90 ? 5.199 28.309 15.601 1.00 95.56 90 ARG A CA 1
ATOM 706 C C . ARG A 1 90 ? 4.820 29.696 16.143 1.00 95.56 90 ARG A C 1
ATOM 708 O O . ARG A 1 90 ? 3.852 30.286 15.671 1.00 95.56 90 ARG A O 1
ATOM 715 N N . GLY A 1 91 ? 5.569 30.215 17.118 1.00 94.31 91 GLY A N 1
ATOM 716 C CA . GLY A 1 91 ? 5.406 31.572 17.651 1.00 94.31 91 GLY A CA 1
ATOM 717 C C . GLY A 1 91 ? 5.892 32.694 16.722 1.00 94.31 91 GLY A C 1
ATOM 718 O O . GLY A 1 91 ? 5.612 33.854 17.001 1.00 94.31 91 GLY A O 1
ATOM 719 N N . MET A 1 92 ? 6.598 32.359 15.638 1.00 96.00 92 MET A N 1
ATOM 720 C CA . MET A 1 92 ? 7.133 33.285 14.627 1.00 96.00 92 MET A CA 1
ATOM 721 C C . MET A 1 92 ? 6.424 33.156 13.265 1.00 96.00 92 MET A C 1
ATOM 723 O O . MET A 1 92 ? 6.757 33.875 12.329 1.00 96.00 92 MET A O 1
ATOM 727 N N . ILE A 1 93 ? 5.440 32.256 13.147 1.00 94.12 93 ILE A N 1
ATOM 728 C CA . ILE A 1 93 ? 4.645 32.011 11.934 1.00 94.12 93 ILE A CA 1
ATOM 729 C C . ILE A 1 93 ? 3.165 32.336 12.225 1.00 94.12 93 ILE A C 1
ATOM 731 O O . ILE A 1 93 ? 2.661 31.934 13.281 1.00 94.12 93 ILE A O 1
ATOM 735 N N . PRO A 1 94 ? 2.421 32.982 11.298 1.00 93.12 94 PRO A N 1
ATOM 736 C CA . PRO A 1 94 ? 0.973 33.213 11.402 1.00 93.12 94 PRO A CA 1
ATOM 737 C C . PRO A 1 94 ? 0.165 31.915 11.190 1.00 93.12 94 PRO A C 1
ATOM 739 O O . PRO A 1 94 ? -0.678 31.811 10.301 1.00 93.12 94 PRO A O 1
ATOM 742 N N . HIS A 1 95 ? 0.425 30.903 12.020 1.00 91.19 95 HIS A N 1
ATOM 743 C CA . HIS A 1 95 ? -0.021 29.508 11.894 1.00 91.19 95 HIS A CA 1
ATOM 744 C C . HIS A 1 95 ? -1.537 29.277 12.040 1.00 91.19 95 HIS A C 1
ATOM 746 O O . HIS A 1 95 ? -1.974 28.136 11.998 1.00 91.19 95 HIS A O 1
ATOM 752 N N . LYS A 1 96 ? -2.328 30.334 12.261 1.00 91.81 96 LYS A N 1
ATOM 753 C CA . LYS A 1 96 ? -3.799 30.299 12.178 1.00 91.81 96 LYS A CA 1
ATOM 754 C C . LYS A 1 96 ? -4.325 30.542 10.755 1.00 91.81 96 LYS A C 1
ATOM 756 O O . LYS A 1 96 ? -5.523 30.459 10.531 1.00 91.81 96 LYS A O 1
ATOM 761 N N . THR A 1 97 ? -3.454 30.905 9.814 1.00 93.88 97 THR A N 1
ATOM 762 C CA . THR A 1 97 ? -3.801 31.072 8.395 1.00 93.88 97 THR A CA 1
ATOM 763 C C . THR A 1 97 ? -3.426 29.811 7.625 1.00 93.88 97 THR A C 1
ATOM 765 O O . THR A 1 97 ? -2.389 29.218 7.927 1.00 93.88 97 THR A O 1
ATOM 768 N N . LYS A 1 98 ? -4.184 29.453 6.577 1.00 92.00 98 LYS A N 1
ATOM 769 C CA . LYS A 1 98 ? -3.865 28.301 5.706 1.00 92.00 98 LYS A CA 1
ATOM 770 C C . LYS A 1 98 ? -2.411 28.346 5.197 1.00 92.00 98 LYS A C 1
ATOM 772 O O . LYS A 1 98 ? -1.718 27.335 5.211 1.00 92.00 98 LYS A O 1
ATOM 777 N N . ARG A 1 99 ? -1.895 29.537 4.842 1.00 90.81 99 ARG A N 1
ATOM 778 C CA . ARG A 1 99 ? -0.481 29.737 4.455 1.00 90.81 99 ARG A CA 1
ATOM 779 C C . ARG A 1 99 ? 0.495 29.447 5.602 1.00 90.81 99 ARG A C 1
ATOM 781 O O . ARG A 1 99 ? 1.508 28.794 5.378 1.00 90.81 99 ARG A O 1
ATOM 788 N N . GLY A 1 100 ? 0.228 29.940 6.812 1.00 92.81 100 GLY A N 1
ATOM 789 C CA . GLY A 1 100 ? 1.096 29.724 7.974 1.00 92.81 100 GLY A CA 1
ATOM 790 C C . GLY A 1 100 ? 1.070 28.283 8.493 1.00 92.81 100 GLY A C 1
ATOM 791 O O . GLY A 1 100 ? 2.091 27.773 8.944 1.00 92.81 100 GLY A O 1
ATOM 792 N N . GLU A 1 101 ? -0.072 27.610 8.393 1.00 93.06 101 GLU A N 1
ATOM 793 C CA . GLU A 1 101 ? -0.227 26.182 8.675 1.00 93.06 101 GLU A CA 1
ATOM 794 C C . GLU A 1 101 ? 0.548 25.331 7.658 1.00 93.06 101 GLU A C 1
ATOM 796 O O . GLU A 1 101 ? 1.436 24.566 8.040 1.00 93.06 101 GLU A O 1
ATOM 801 N N . ALA A 1 102 ? 0.330 25.568 6.360 1.00 91.50 102 ALA A N 1
ATOM 802 C CA . ALA A 1 102 ? 1.068 24.915 5.279 1.00 91.50 102 ALA A CA 1
ATOM 803 C C . ALA A 1 102 ? 2.572 25.254 5.265 1.00 91.50 102 ALA A C 1
ATOM 805 O O . ALA A 1 102 ? 3.351 24.522 4.658 1.00 91.50 102 ALA A O 1
ATOM 806 N N . ALA A 1 103 ? 3.008 26.341 5.910 1.00 93.50 103 ALA A N 1
ATOM 807 C CA . ALA A 1 103 ? 4.419 26.622 6.180 1.00 93.50 103 ALA A CA 1
ATOM 808 C C . ALA A 1 103 ? 4.936 25.793 7.369 1.00 93.50 103 ALA A C 1
ATOM 810 O O . ALA A 1 103 ? 5.972 25.141 7.265 1.00 93.50 103 ALA A O 1
ATOM 811 N N . LEU A 1 104 ? 4.202 25.752 8.486 1.00 94.31 104 LEU A N 1
ATOM 812 C CA . LEU A 1 104 ? 4.594 25.009 9.688 1.00 94.31 104 LEU A CA 1
ATOM 813 C C . LEU A 1 104 ? 4.638 23.484 9.459 1.00 94.31 104 LEU A C 1
ATOM 815 O O . LEU A 1 104 ? 5.484 22.811 10.046 1.00 94.31 104 LEU A O 1
ATOM 819 N N . ALA A 1 105 ? 3.802 22.951 8.562 1.00 93.69 105 ALA A N 1
ATOM 820 C CA . ALA A 1 105 ? 3.824 21.549 8.133 1.00 93.69 105 ALA A CA 1
ATOM 821 C C . ALA A 1 105 ? 5.123 21.136 7.402 1.00 93.69 105 ALA A C 1
ATOM 823 O O . ALA A 1 105 ? 5.470 19.955 7.368 1.00 93.69 105 ALA A O 1
ATOM 824 N N . ARG A 1 106 ? 5.884 22.096 6.848 1.00 94.44 106 ARG A N 1
ATOM 825 C CA . ARG A 1 106 ? 7.167 21.848 6.154 1.00 94.44 106 ARG A CA 1
ATOM 826 C C . ARG A 1 106 ? 8.356 21.696 7.109 1.00 94.44 106 ARG A C 1
ATOM 828 O O . ARG A 1 106 ? 9.465 21.418 6.646 1.00 94.44 106 ARG A O 1
ATOM 835 N N . LEU A 1 107 ? 8.136 21.879 8.415 1.00 96.44 107 LEU A N 1
ATOM 836 C CA . LEU A 1 107 ? 9.145 21.745 9.462 1.00 96.44 107 LEU A CA 1
ATOM 837 C C . LEU A 1 107 ? 9.088 20.365 10.121 1.00 96.44 107 LEU A C 1
ATOM 839 O O . LEU A 1 107 ? 8.095 20.015 10.758 1.00 96.44 107 LEU A O 1
ATOM 843 N N . LYS A 1 108 ? 10.208 19.639 10.099 1.00 96.25 108 LYS A N 1
ATOM 844 C CA . LYS A 1 108 ? 10.455 18.528 11.033 1.00 96.25 108 LYS A CA 1
ATOM 845 C C . LYS A 1 108 ? 11.618 18.890 11.956 1.00 96.25 108 LYS A C 1
ATOM 847 O O . LYS A 1 108 ? 12.541 19.589 11.547 1.00 96.25 108 LYS A O 1
ATOM 852 N N . ALA A 1 109 ? 11.561 18.453 13.208 1.00 96.69 109 ALA A N 1
ATOM 853 C CA . ALA A 1 109 ? 12.580 18.734 14.214 1.00 96.69 109 ALA A CA 1
ATOM 854 C C . ALA A 1 109 ? 12.807 17.479 15.063 1.00 96.69 109 ALA A C 1
ATOM 856 O O . ALA A 1 109 ? 11.830 16.846 15.465 1.00 96.69 109 ALA A O 1
ATOM 857 N N . TYR A 1 110 ? 14.070 17.149 15.330 1.00 96.94 110 TYR A N 1
ATOM 858 C CA . TYR A 1 110 ? 14.481 15.916 16.001 1.00 96.94 110 TYR A CA 1
ATOM 859 C C . TYR A 1 110 ? 15.594 16.161 17.023 1.00 96.94 110 TYR A C 1
ATOM 861 O O . TYR A 1 110 ? 16.494 16.979 16.811 1.00 96.94 110 TYR A O 1
ATOM 869 N N . GLU A 1 111 ? 15.538 15.422 18.123 1.00 95.19 111 GLU A N 1
ATOM 870 C CA . GLU A 1 111 ? 16.673 15.162 18.999 1.00 95.19 111 GLU A CA 1
ATOM 871 C C . GLU A 1 111 ? 17.632 14.140 18.356 1.00 95.19 111 GLU A C 1
ATOM 873 O O . GLU A 1 111 ? 17.191 13.193 17.701 1.00 95.19 111 GLU A O 1
ATOM 878 N N . GLY A 1 112 ? 18.944 14.344 18.506 1.00 94.12 112 GLY A N 1
ATOM 879 C CA . GLY A 1 112 ? 19.976 13.564 17.812 1.00 94.12 112 GLY A CA 1
ATOM 880 C C . GLY A 1 112 ? 19.898 13.677 16.279 1.00 94.12 112 GLY A C 1
ATOM 881 O O . GLY A 1 112 ? 19.310 14.618 15.733 1.00 94.12 112 GLY A O 1
ATOM 882 N N . ILE A 1 113 ? 20.504 12.722 15.565 1.00 93.50 113 ILE A N 1
ATOM 883 C CA . ILE A 1 113 ? 20.437 12.606 14.097 1.00 93.50 113 ILE A CA 1
ATOM 884 C C . ILE A 1 113 ? 19.869 11.229 13.693 1.00 93.50 113 ILE A C 1
ATOM 886 O O . ILE A 1 113 ? 20.639 10.298 13.437 1.00 93.50 113 ILE A O 1
ATOM 890 N N . PRO A 1 114 ? 18.533 11.073 13.609 1.00 91.88 114 PRO A N 1
ATOM 891 C CA . PRO A 1 114 ? 17.917 9.809 13.210 1.00 91.88 114 PRO A CA 1
ATOM 892 C C . PRO A 1 114 ? 18.099 9.515 11.706 1.00 91.88 114 PRO A C 1
ATOM 894 O O . PRO A 1 114 ? 18.177 10.448 10.893 1.00 91.88 114 PRO A O 1
ATOM 897 N N . PRO A 1 115 ? 18.103 8.234 11.287 1.00 86.62 115 PRO A N 1
ATOM 898 C CA . PRO A 1 115 ? 18.005 7.869 9.876 1.00 86.62 115 PRO A CA 1
ATOM 899 C C . PRO A 1 115 ? 16.728 8.436 9.227 1.00 86.62 115 PRO A C 1
ATOM 901 O O . PRO A 1 115 ? 15.690 8.498 9.888 1.00 86.62 115 PRO A O 1
ATOM 904 N N . PRO A 1 116 ? 16.754 8.858 7.946 1.00 90.38 116 PRO A N 1
ATOM 905 C CA . PRO A 1 116 ? 17.874 8.829 6.998 1.00 90.38 116 PRO A CA 1
ATOM 906 C C . PRO A 1 116 ? 18.712 10.129 6.984 1.00 90.38 116 PRO A C 1
ATOM 908 O O . PRO A 1 116 ? 19.373 10.436 5.989 1.00 90.38 116 PRO A O 1
ATOM 911 N N . TYR A 1 117 ? 18.642 10.963 8.029 1.00 90.69 117 TYR A N 1
ATOM 912 C CA . TYR A 1 117 ? 19.346 12.256 8.089 1.00 90.69 117 TYR A CA 1
ATOM 913 C C . TYR A 1 117 ? 20.813 12.129 8.530 1.00 90.69 117 TYR A C 1
ATOM 915 O O . TYR A 1 117 ? 21.586 13.079 8.393 1.00 90.69 117 TYR A O 1
ATOM 923 N N . ASP A 1 118 ? 21.212 10.945 8.995 1.00 84.75 118 ASP A N 1
ATOM 924 C CA . ASP A 1 118 ? 22.585 10.525 9.283 1.00 84.75 118 ASP A CA 1
ATOM 925 C C . ASP A 1 118 ? 23.455 10.491 8.010 1.00 84.75 118 ASP A C 1
ATOM 927 O O . ASP A 1 118 ? 24.581 10.999 8.020 1.00 84.75 118 ASP A O 1
ATOM 931 N N . LYS A 1 119 ? 22.906 9.984 6.895 1.00 84.75 119 LYS A N 1
ATOM 932 C CA . LYS A 1 119 ? 23.587 9.860 5.592 1.00 84.75 119 LYS A CA 1
ATOM 933 C C . LYS A 1 119 ? 23.583 11.156 4.763 1.00 84.75 119 LYS A C 1
ATOM 935 O O . LYS A 1 119 ? 24.354 11.261 3.814 1.00 84.75 119 LYS A O 1
ATOM 940 N N . LYS A 1 120 ? 22.725 12.134 5.083 1.00 87.25 120 LYS A N 1
ATOM 941 C CA . LYS A 1 120 ? 22.532 13.369 4.291 1.00 87.25 120 LYS A CA 1
ATOM 942 C C . LYS A 1 120 ? 23.517 14.481 4.682 1.00 87.25 120 LYS A C 1
ATOM 944 O O . LYS A 1 120 ? 23.887 14.605 5.850 1.00 87.25 120 LYS A O 1
ATOM 949 N N . LYS A 1 121 ? 23.908 15.329 3.716 1.00 89.00 121 LYS A N 1
ATOM 950 C CA . LYS A 1 121 ? 24.677 16.563 3.978 1.00 89.00 121 LYS A CA 1
ATOM 951 C C . LYS A 1 121 ? 23.845 17.481 4.878 1.00 89.00 121 LYS A C 1
ATOM 953 O O . LYS A 1 121 ? 22.690 17.768 4.571 1.00 89.00 121 LYS A O 1
ATOM 958 N N . ARG A 1 122 ? 24.438 17.918 5.989 1.00 91.44 122 ARG A N 1
ATOM 959 C CA . ARG A 1 122 ? 23.818 18.808 6.978 1.00 91.44 122 ARG A CA 1
ATOM 960 C C . ARG A 1 122 ? 24.418 20.202 6.855 1.00 91.44 122 ARG A C 1
ATOM 962 O O . ARG A 1 122 ? 25.628 20.338 6.699 1.00 91.44 122 ARG A O 1
ATOM 969 N N . MET A 1 123 ? 23.565 21.214 6.924 1.00 92.62 123 MET A N 1
ATOM 970 C CA . MET A 1 123 ? 23.925 22.622 6.811 1.00 92.62 123 MET A CA 1
ATOM 971 C C . MET A 1 123 ? 23.973 23.267 8.196 1.00 92.62 123 MET A C 1
ATOM 973 O O . MET A 1 123 ? 23.134 22.989 9.051 1.00 92.62 123 MET A O 1
ATOM 977 N N . VAL A 1 124 ? 24.936 24.159 8.397 1.00 92.94 124 VAL A N 1
ATOM 978 C CA . VAL A 1 124 ? 25.032 25.055 9.557 1.00 92.94 124 VAL A CA 1
ATOM 979 C C . VAL A 1 124 ? 24.616 26.453 9.098 1.00 92.94 124 VAL A C 1
ATOM 981 O O . VAL A 1 124 ? 24.888 26.821 7.958 1.00 92.94 124 VAL A O 1
ATOM 984 N N . ILE A 1 125 ? 23.955 27.229 9.960 1.00 93.56 125 ILE A N 1
ATOM 985 C CA . ILE A 1 125 ? 23.505 28.599 9.674 1.00 93.56 125 ILE A CA 1
ATOM 986 C C . ILE A 1 125 ? 24.387 29.575 10.475 1.00 93.56 125 ILE A C 1
ATOM 988 O O . ILE A 1 125 ? 24.123 29.786 11.666 1.00 93.56 125 ILE A O 1
ATOM 992 N N . PRO A 1 126 ? 25.420 30.197 9.863 1.00 92.62 126 PRO A N 1
ATOM 993 C CA . PRO A 1 126 ? 26.382 31.035 10.582 1.00 92.62 126 PRO A CA 1
ATOM 994 C C . PRO A 1 126 ? 25.712 32.162 11.373 1.00 92.62 126 PRO A C 1
ATOM 996 O O . PRO A 1 126 ? 26.008 32.354 12.551 1.00 92.62 126 PRO A O 1
ATOM 999 N N . ASP A 1 127 ? 24.711 32.825 10.785 1.00 90.19 127 ASP A N 1
ATOM 1000 C CA . ASP A 1 127 ? 23.957 33.916 11.413 1.00 90.19 127 ASP A CA 1
ATOM 1001 C C . ASP A 1 127 ? 23.264 33.565 12.736 1.00 90.19 127 ASP A C 1
ATOM 1003 O O . ASP A 1 127 ? 22.918 34.466 13.512 1.00 90.19 127 ASP A O 1
ATOM 1007 N N . ALA A 1 128 ? 23.067 32.277 13.015 1.00 93.12 128 ALA A N 1
ATOM 1008 C CA . ALA A 1 128 ? 22.485 31.786 14.252 1.00 93.12 128 ALA A CA 1
ATOM 1009 C C . ALA A 1 128 ? 23.502 31.103 15.186 1.00 93.12 128 ALA A C 1
ATOM 1011 O O . ALA A 1 128 ? 23.127 30.798 16.316 1.00 93.12 128 ALA A O 1
ATOM 1012 N N . LEU A 1 129 ? 24.770 30.903 14.805 1.00 93.81 129 LEU A N 1
ATOM 1013 C CA . LEU A 1 129 ? 25.777 30.282 15.677 1.00 93.81 129 LEU A CA 1
ATOM 1014 C C . LEU A 1 129 ? 26.058 31.107 16.944 1.00 93.81 129 LEU A C 1
ATOM 1016 O O . LEU A 1 129 ? 26.313 32.310 16.887 1.00 93.81 129 LEU A O 1
ATOM 1020 N N . LYS A 1 130 ? 26.117 30.429 18.098 1.00 91.94 130 LYS A N 1
ATOM 1021 C CA . LYS A 1 130 ? 26.477 30.995 19.412 1.00 91.94 130 LYS A CA 1
ATOM 1022 C C . LYS A 1 130 ? 27.758 31.830 19.358 1.00 91.94 130 LYS A C 1
ATOM 1024 O O . LYS A 1 130 ? 27.783 32.922 19.911 1.00 91.94 130 LYS A O 1
ATOM 1029 N N . VAL A 1 131 ? 28.794 31.324 18.685 1.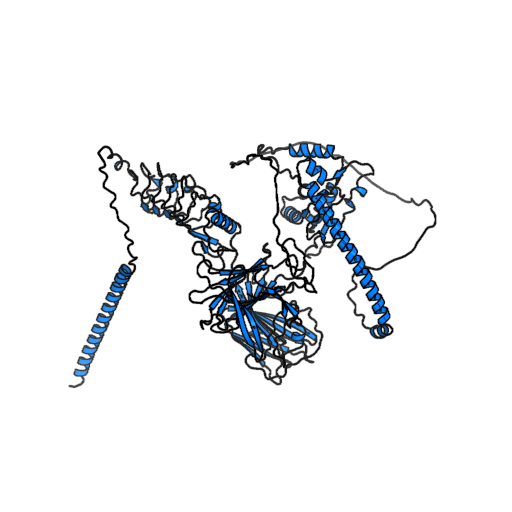00 89.56 131 VAL A N 1
ATOM 1030 C CA . VAL A 1 131 ? 30.143 31.924 18.640 1.00 89.56 131 VAL A CA 1
ATOM 1031 C C . VAL A 1 131 ? 30.136 33.327 18.024 1.00 89.56 131 VAL A C 1
ATOM 1033 O O . VAL A 1 131 ? 30.834 34.202 18.515 1.00 89.56 131 VAL A O 1
ATOM 1036 N N . LEU A 1 132 ? 29.303 33.564 17.006 1.00 89.06 132 LEU A N 1
ATOM 1037 C CA . LEU A 1 132 ? 29.200 34.869 16.342 1.00 89.06 132 LEU A CA 1
ATOM 1038 C C . LEU A 1 132 ? 28.217 35.823 17.044 1.00 89.06 132 LEU A C 1
ATOM 1040 O O . LEU A 1 132 ? 28.132 36.994 16.681 1.00 89.06 132 LEU A O 1
ATOM 1044 N N . ARG A 1 133 ? 27.415 35.327 18.002 1.00 87.62 133 ARG A N 1
ATOM 1045 C CA . ARG A 1 133 ? 26.227 36.024 18.539 1.00 87.62 133 ARG A CA 1
ATOM 1046 C C . ARG A 1 133 ? 26.186 36.163 20.069 1.00 87.62 133 ARG A C 1
ATOM 1048 O O . ARG A 1 133 ? 25.247 36.771 20.581 1.00 87.62 133 ARG A O 1
ATOM 1055 N N . LEU A 1 134 ? 27.174 35.630 20.789 1.00 90.12 134 LEU A N 1
ATOM 1056 C CA . LEU A 1 134 ? 27.443 35.877 22.210 1.00 90.12 134 LEU A CA 1
ATOM 1057 C C . LEU A 1 134 ? 28.941 36.147 22.401 1.00 90.12 134 LEU A C 1
ATOM 1059 O O . LEU A 1 134 ? 29.771 35.397 21.894 1.00 90.12 134 LEU A O 1
ATOM 1063 N N . GLN A 1 135 ? 29.280 37.186 23.167 1.00 88.19 135 GLN A N 1
ATOM 1064 C CA . GLN A 1 135 ? 30.668 37.500 23.518 1.00 88.19 135 GLN A CA 1
ATOM 1065 C C . GLN A 1 135 ? 31.305 36.369 24.351 1.00 88.19 135 GLN A C 1
ATOM 1067 O O . GLN A 1 135 ? 30.624 35.671 25.113 1.00 88.19 135 GLN A O 1
ATOM 1072 N N . LYS A 1 136 ? 32.633 36.223 24.245 1.00 86.38 136 LYS A N 1
ATOM 1073 C CA . LYS A 1 136 ? 33.436 35.287 25.051 1.00 86.38 136 LYS A CA 1
ATOM 1074 C C . LYS A 1 136 ? 33.131 35.491 26.546 1.00 86.38 136 LYS A C 1
ATOM 1076 O O . LYS A 1 136 ? 33.093 36.617 27.025 1.00 86.38 136 LYS A O 1
ATOM 1081 N N . GLY A 1 137 ? 32.866 34.401 27.270 1.00 85.19 137 GLY A N 1
ATOM 1082 C CA . GLY A 1 137 ? 32.521 34.424 28.700 1.00 85.19 137 GLY A CA 1
ATOM 1083 C C . GLY A 1 137 ? 31.026 34.561 29.045 1.00 85.19 137 GLY A C 1
ATOM 1084 O O . GLY A 1 137 ? 30.650 34.278 30.183 1.00 85.19 137 GLY A O 1
ATOM 1085 N N . HIS A 1 138 ? 30.135 34.912 28.104 1.00 90.50 138 HIS A N 1
ATOM 1086 C CA . HIS A 1 138 ? 28.696 34.980 28.410 1.00 90.50 138 HIS A CA 1
ATOM 1087 C C . HIS A 1 138 ? 28.109 33.601 28.736 1.00 90.50 138 HIS A C 1
ATOM 1089 O O . HIS A 1 138 ? 28.192 32.659 27.946 1.00 90.50 138 HIS A O 1
ATOM 1095 N N . LYS A 1 139 ? 27.447 33.495 29.896 1.00 91.88 139 LYS A N 1
ATOM 1096 C CA . LYS A 1 139 ? 26.783 32.261 30.341 1.00 91.88 139 LYS A CA 1
ATOM 1097 C C . LYS A 1 139 ? 25.619 31.915 29.402 1.00 91.88 139 LYS A C 1
ATOM 1099 O O . LYS A 1 139 ? 24.787 32.766 29.092 1.00 91.88 139 LYS A O 1
ATOM 1104 N N . TYR A 1 140 ? 25.530 30.649 29.009 1.00 94.25 140 TYR A N 1
ATOM 1105 C CA . TYR A 1 140 ? 24.464 30.071 28.184 1.00 94.25 140 TYR A CA 1
ATOM 1106 C C . TYR A 1 140 ? 24.041 28.711 28.763 1.00 94.25 140 TYR A C 1
ATOM 1108 O O . TYR A 1 140 ? 24.685 28.195 29.679 1.00 94.25 140 TYR A O 1
ATOM 1116 N N . CYS A 1 141 ? 22.972 28.115 28.239 1.00 94.31 141 CYS A N 1
ATOM 1117 C CA . CYS A 1 141 ? 22.621 26.718 28.504 1.00 94.31 141 CYS A CA 1
ATOM 1118 C C . CYS A 1 141 ? 22.236 25.981 27.217 1.00 94.31 141 CYS A C 1
ATOM 1120 O O . CYS A 1 141 ? 21.785 26.600 26.250 1.00 94.31 141 CYS A O 1
ATOM 1122 N N . LEU A 1 142 ? 22.442 24.661 27.212 1.00 95.12 142 LEU A N 1
ATOM 1123 C CA . LEU A 1 142 ? 21.959 23.766 26.161 1.00 95.12 142 LEU A CA 1
ATOM 1124 C C . LEU A 1 142 ? 20.486 23.429 26.401 1.00 95.12 142 LEU A C 1
ATOM 1126 O O . LEU A 1 142 ? 20.074 23.218 27.544 1.00 95.12 142 LEU A O 1
ATOM 1130 N N . LEU A 1 143 ? 19.708 23.345 25.325 1.00 94.94 143 LEU A N 1
ATOM 1131 C CA . LEU A 1 143 ? 18.276 23.080 25.382 1.00 94.94 143 LEU A CA 1
ATOM 1132 C C . LEU A 1 143 ? 17.988 21.670 25.910 1.00 94.94 143 LEU A C 1
ATOM 1134 O O . LEU A 1 143 ? 17.053 21.512 26.688 1.00 94.94 143 LEU A O 1
ATOM 1138 N N . GLY A 1 144 ? 18.826 20.680 25.588 1.00 94.69 144 GLY A N 1
ATOM 1139 C CA . GLY A 1 144 ? 18.766 19.337 26.174 1.00 94.69 144 GLY A CA 1
ATOM 1140 C C . GLY A 1 144 ? 18.906 19.348 27.697 1.00 94.69 144 GLY A C 1
ATOM 1141 O O . GLY A 1 144 ? 18.026 18.847 28.393 1.00 94.69 144 GLY A O 1
ATOM 1142 N N . LYS A 1 145 ? 19.945 20.014 28.224 1.00 93.50 145 LYS A N 1
ATOM 1143 C CA . LYS A 1 145 ? 20.163 20.125 29.677 1.00 93.50 145 LYS A CA 1
ATOM 1144 C C . LYS A 1 145 ? 19.100 20.981 30.378 1.00 93.50 145 LYS A C 1
ATOM 1146 O O . LYS A 1 145 ? 18.775 20.715 31.524 1.00 93.50 145 LYS A O 1
ATOM 1151 N N . LEU A 1 146 ? 18.514 21.978 29.709 1.00 94.88 146 LEU A N 1
ATOM 1152 C CA . LEU A 1 146 ? 17.334 22.676 30.238 1.00 94.88 146 LEU A CA 1
ATOM 1153 C C . LEU A 1 146 ? 16.091 21.768 30.268 1.00 94.88 146 LEU A C 1
ATOM 1155 O O . LEU A 1 146 ? 15.260 21.912 31.159 1.00 94.88 146 LEU A O 1
ATOM 1159 N N . SER A 1 147 ? 15.964 20.857 29.301 1.00 95.12 147 SER A N 1
ATOM 1160 C CA . SER A 1 147 ? 14.812 19.963 29.147 1.00 95.12 147 SER A CA 1
ATOM 1161 C C . SER A 1 147 ? 14.808 18.843 30.191 1.00 95.12 147 SER A C 1
ATOM 1163 O O . SER A 1 147 ? 13.769 18.596 30.803 1.00 95.12 147 SER A O 1
ATOM 1165 N N . SER A 1 148 ? 15.957 18.214 30.466 1.00 94.88 148 SER A N 1
ATOM 1166 C CA . SER A 1 148 ? 16.069 17.206 31.534 1.00 94.88 148 SER A CA 1
ATOM 1167 C C . SER A 1 148 ? 15.752 17.793 32.911 1.00 94.88 148 SER A C 1
ATOM 1169 O O . SER A 1 148 ? 14.929 17.245 33.640 1.00 94.88 148 SER A O 1
ATOM 1171 N N . GLU A 1 149 ? 16.273 18.986 33.205 1.00 92.75 149 GLU A N 1
ATOM 1172 C CA . GLU A 1 149 ? 16.004 19.769 34.423 1.00 92.75 149 GLU A CA 1
ATOM 1173 C C . GLU A 1 149 ? 14.522 20.153 34.635 1.00 92.75 149 GLU A C 1
ATOM 1175 O O . GLU A 1 149 ? 14.164 20.625 35.718 1.00 92.75 149 GLU A O 1
ATOM 1180 N N . VAL A 1 150 ? 13.654 19.973 33.630 1.00 90.25 150 VAL A N 1
ATOM 1181 C CA . VAL A 1 150 ? 12.193 20.175 33.725 1.00 90.25 150 VAL A CA 1
ATOM 1182 C C . VAL A 1 150 ? 11.382 18.901 33.434 1.00 90.25 150 VAL A C 1
ATOM 1184 O O . VAL A 1 150 ? 10.172 18.975 33.211 1.00 90.25 150 VAL A O 1
ATOM 1187 N N . GLY A 1 151 ? 12.030 17.732 33.472 1.00 88.25 151 GLY A N 1
ATOM 1188 C CA . GLY A 1 151 ? 11.404 16.415 33.348 1.00 88.25 151 GLY A CA 1
ATOM 1189 C C . GLY A 1 151 ? 11.220 15.940 31.906 1.00 88.25 151 GLY A C 1
ATOM 1190 O O . GLY A 1 151 ? 10.089 15.658 31.499 1.00 88.25 151 GLY A O 1
ATOM 1191 N N . TRP A 1 152 ? 12.319 15.875 31.148 1.00 94.06 152 TRP A N 1
ATOM 1192 C CA . TRP A 1 152 ? 12.461 15.125 29.893 1.00 94.06 152 TRP A CA 1
ATOM 1193 C C . TRP A 1 152 ? 13.658 14.168 30.011 1.00 94.06 152 TRP A C 1
ATOM 1195 O O . TRP A 1 152 ? 14.814 14.580 29.924 1.00 94.06 152 TRP A O 1
ATOM 1205 N N . ASN A 1 153 ? 13.380 12.886 30.241 1.00 91.75 153 ASN A N 1
ATOM 1206 C CA . ASN A 1 153 ? 14.353 11.954 30.825 1.00 91.75 153 ASN A CA 1
ATOM 1207 C C . ASN A 1 153 ? 15.307 11.294 29.805 1.00 91.75 153 ASN A C 1
ATOM 1209 O O . ASN A 1 153 ? 16.089 10.430 30.179 1.00 91.75 153 ASN A O 1
ATOM 1213 N N . HIS A 1 154 ? 15.265 11.687 28.528 1.00 91.62 154 HIS A N 1
ATOM 1214 C CA . HIS A 1 154 ? 16.000 11.014 27.443 1.00 91.62 154 HIS A CA 1
ATOM 1215 C C . HIS A 1 154 ? 17.347 11.673 27.086 1.00 91.62 154 HIS A C 1
ATOM 1217 O O . HIS A 1 154 ? 17.995 11.255 26.130 1.00 91.62 154 HIS A O 1
ATOM 1223 N N . TYR A 1 155 ? 17.777 12.711 27.814 1.00 91.00 155 TYR A N 1
ATOM 1224 C CA . TYR A 1 155 ? 18.984 13.485 27.483 1.00 91.00 155 TYR A CA 1
ATOM 1225 C C . TYR A 1 155 ? 20.260 12.627 27.437 1.00 91.00 155 TYR A C 1
ATOM 1227 O O . TYR A 1 155 ? 21.037 12.729 26.488 1.00 91.00 155 TYR A O 1
ATOM 1235 N N . ASP A 1 156 ? 20.460 11.763 28.431 1.00 90.75 156 ASP A N 1
ATOM 1236 C CA . ASP A 1 156 ? 21.635 10.896 28.516 1.00 90.75 156 ASP A CA 1
ATOM 1237 C C . ASP A 1 156 ? 21.582 9.752 27.490 1.00 90.75 156 ASP A C 1
ATOM 1239 O O . ASP A 1 156 ? 22.579 9.501 26.817 1.00 90.75 156 ASP A O 1
ATOM 1243 N N . THR A 1 157 ? 20.404 9.162 27.253 1.00 92.56 157 THR A N 1
ATOM 1244 C CA . THR A 1 157 ? 20.181 8.161 26.192 1.00 92.56 157 THR A CA 1
ATOM 1245 C C . THR A 1 157 ? 20.488 8.721 24.799 1.00 92.56 157 THR A C 1
ATOM 1247 O O . THR A 1 157 ? 21.146 8.069 23.993 1.00 92.56 157 THR A O 1
ATOM 1250 N N . ILE A 1 158 ? 20.054 9.953 24.502 1.00 93.19 158 ILE A N 1
ATOM 1251 C CA . ILE A 1 158 ? 20.360 10.619 23.225 1.00 93.19 158 ILE A CA 1
ATOM 1252 C C . ILE A 1 158 ? 21.862 10.909 23.101 1.00 93.19 158 ILE A C 1
ATOM 1254 O O . ILE A 1 158 ? 22.406 10.766 22.007 1.00 93.19 158 ILE A O 1
ATOM 1258 N N . ARG A 1 159 ? 22.556 11.260 24.197 1.00 91.38 159 ARG A N 1
ATOM 1259 C CA . ARG A 1 159 ? 24.017 11.446 24.183 1.00 91.38 159 ARG A CA 1
ATOM 1260 C C . ARG A 1 159 ? 24.744 10.148 23.817 1.00 91.38 159 ARG A C 1
ATOM 1262 O O . ARG A 1 159 ? 25.561 10.173 22.899 1.00 91.38 159 ARG A O 1
ATOM 1269 N N . GLU A 1 160 ? 24.406 9.042 24.475 1.00 93.75 160 GLU A N 1
ATOM 1270 C CA . GLU A 1 160 ? 25.003 7.720 24.240 1.00 93.75 160 GLU A CA 1
ATOM 1271 C C . GLU A 1 160 ? 24.779 7.238 22.792 1.00 93.75 160 GLU A C 1
ATOM 1273 O O . GLU A 1 160 ? 25.704 6.779 22.117 1.00 93.75 160 GLU A O 1
ATOM 1278 N N . LEU A 1 161 ? 23.559 7.408 22.270 1.00 92.31 161 LEU A N 1
ATOM 1279 C CA . LEU A 1 161 ? 23.227 7.080 20.880 1.00 92.31 161 LEU A CA 1
ATOM 1280 C C . LEU A 1 161 ? 23.989 7.965 19.881 1.00 92.31 161 LEU A C 1
ATOM 1282 O O . LEU A 1 161 ? 24.472 7.467 18.863 1.00 92.31 161 LEU A O 1
ATOM 1286 N N . GLU A 1 162 ? 24.153 9.259 20.168 1.00 91.81 162 GLU A N 1
ATOM 1287 C CA . GLU A 1 162 ? 24.973 10.167 19.358 1.00 91.81 162 GLU A CA 1
ATOM 1288 C C . GLU A 1 162 ? 26.476 9.860 19.445 1.00 91.81 162 GLU A C 1
ATOM 1290 O O . GLU A 1 162 ? 27.204 10.152 18.499 1.00 91.81 162 GLU A O 1
ATOM 1295 N N . GLU A 1 163 ? 26.968 9.285 20.542 1.00 92.81 163 GLU A N 1
ATOM 1296 C CA . GLU A 1 163 ? 28.352 8.805 20.690 1.00 92.81 163 GLU A CA 1
ATOM 1297 C C . GLU A 1 163 ? 28.591 7.560 19.829 1.00 92.81 163 GLU A C 1
ATOM 1299 O O . GLU A 1 163 ? 29.396 7.623 18.894 1.00 92.81 163 GLU A O 1
ATOM 1304 N N . LYS A 1 164 ? 27.748 6.531 19.969 1.00 92.25 164 LYS A N 1
ATOM 1305 C CA . LYS A 1 164 ? 27.733 5.346 19.087 1.00 92.25 164 LYS A CA 1
ATOM 1306 C C . LYS A 1 164 ? 27.556 5.703 17.601 1.00 92.25 164 LYS A C 1
ATOM 1308 O O . LYS A 1 164 ? 28.083 5.032 16.710 1.00 92.25 164 LYS A O 1
ATOM 1313 N N . ARG A 1 165 ? 26.840 6.793 17.288 1.00 91.69 165 ARG A N 1
ATOM 1314 C CA . ARG A 1 165 ? 26.707 7.323 15.917 1.00 91.69 165 ARG A CA 1
ATOM 1315 C C . ARG A 1 165 ? 27.983 8.017 15.416 1.00 91.69 165 ARG A C 1
ATOM 1317 O O . ARG A 1 165 ? 28.262 7.945 14.217 1.00 91.69 165 ARG A O 1
ATOM 1324 N N . LYS A 1 166 ? 28.754 8.695 16.278 1.00 88.88 166 LYS A N 1
ATOM 1325 C CA . LYS A 1 166 ? 30.039 9.327 15.904 1.00 88.88 166 LYS A CA 1
ATOM 1326 C C . LYS A 1 166 ? 31.076 8.264 15.548 1.00 88.88 166 LYS A C 1
ATOM 1328 O O . LYS A 1 166 ? 31.651 8.361 14.470 1.00 88.88 166 LYS A O 1
ATOM 1333 N N . GLU A 1 167 ? 31.218 7.226 16.370 1.00 92.25 167 GLU A N 1
ATOM 1334 C CA . GLU A 1 167 ? 32.112 6.077 16.134 1.00 92.25 167 GLU A CA 1
ATOM 1335 C C . GLU A 1 167 ? 31.857 5.439 14.759 1.00 92.25 167 GLU A C 1
ATOM 1337 O O . GLU A 1 167 ? 32.728 5.426 13.887 1.00 92.25 167 GLU A O 1
ATOM 1342 N N . ARG A 1 168 ? 30.607 5.022 14.502 1.00 88.31 168 ARG A N 1
ATOM 1343 C CA . ARG A 1 168 ? 30.175 4.461 13.206 1.00 88.31 168 ARG A CA 1
ATOM 1344 C C . ARG A 1 168 ? 30.418 5.422 12.035 1.00 88.31 168 ARG A C 1
ATOM 1346 O O . ARG A 1 168 ? 30.760 4.991 10.933 1.00 88.31 168 ARG A O 1
ATOM 1353 N N . SER A 1 169 ? 30.244 6.727 12.255 1.00 83.69 169 SER A N 1
ATOM 1354 C CA . SER A 1 169 ? 30.504 7.756 11.243 1.00 83.69 169 SER A CA 1
ATOM 1355 C C . SER A 1 169 ? 31.996 7.957 10.967 1.00 83.69 169 SER A C 1
ATOM 1357 O O . SER A 1 169 ? 32.339 8.308 9.838 1.00 83.69 169 SER A O 1
ATOM 1359 N N . GLN A 1 170 ? 32.864 7.751 11.958 1.00 88.75 170 GLN A N 1
ATOM 1360 C CA . GLN A 1 170 ? 34.311 7.874 11.815 1.00 88.75 170 GLN A CA 1
ATOM 1361 C C . GLN A 1 170 ? 34.893 6.672 11.065 1.00 88.75 170 GLN A C 1
ATOM 1363 O O . GLN A 1 170 ? 35.531 6.880 10.036 1.00 88.75 170 GLN A O 1
ATOM 1368 N N . VAL A 1 171 ? 34.539 5.440 11.451 1.00 90.38 171 VAL A N 1
ATOM 1369 C CA . VAL A 1 171 ? 34.920 4.215 10.714 1.00 90.38 171 VAL A CA 1
ATOM 1370 C C . VAL A 1 171 ? 34.497 4.301 9.239 1.00 90.38 171 VAL A C 1
ATOM 1372 O O . VAL A 1 171 ? 35.261 3.970 8.330 1.00 90.38 171 VAL A O 1
ATOM 1375 N N . ARG A 1 172 ? 33.291 4.824 8.960 1.00 86.12 172 ARG A N 1
ATOM 1376 C CA . ARG A 1 172 ? 32.826 5.055 7.581 1.00 86.12 172 ARG A CA 1
ATOM 1377 C C . ARG A 1 172 ? 33.645 6.122 6.842 1.00 86.12 172 ARG A C 1
ATOM 1379 O O . ARG A 1 172 ? 33.878 5.973 5.642 1.00 86.12 172 ARG A O 1
ATOM 1386 N N . TYR A 1 173 ? 34.047 7.196 7.519 1.00 85.38 173 TYR A N 1
ATOM 1387 C CA . TYR A 1 173 ? 34.874 8.251 6.930 1.00 85.38 173 TYR A CA 1
ATOM 1388 C C . TYR A 1 173 ? 36.291 7.751 6.621 1.00 85.38 173 TYR A C 1
ATOM 1390 O O . TYR A 1 173 ? 36.795 7.998 5.530 1.00 85.38 173 TYR A O 1
ATOM 1398 N N . GLU A 1 174 ? 36.894 6.985 7.527 1.00 92.19 174 GLU A N 1
ATOM 1399 C CA . GLU A 1 174 ? 38.216 6.377 7.358 1.00 92.19 174 GLU A CA 1
ATOM 1400 C C . GLU A 1 174 ? 38.220 5.369 6.202 1.00 92.19 174 GLU A C 1
ATOM 1402 O O . GLU A 1 174 ? 39.055 5.489 5.303 1.00 92.19 174 GLU A O 1
ATOM 1407 N N . ARG A 1 175 ? 37.215 4.481 6.121 1.00 91.81 175 ARG A N 1
ATOM 1408 C CA . ARG A 1 175 ? 37.027 3.585 4.965 1.00 91.81 175 ARG A CA 1
ATOM 1409 C C . ARG A 1 175 ? 36.843 4.359 3.654 1.00 91.81 175 ARG A C 1
ATOM 1411 O O . ARG A 1 175 ? 37.416 3.966 2.641 1.00 91.81 175 ARG A O 1
ATOM 1418 N N . LYS A 1 176 ? 36.096 5.476 3.646 1.00 89.94 176 LYS A N 1
ATOM 1419 C CA . LYS A 1 176 ? 35.986 6.323 2.441 1.00 89.94 176 LYS A CA 1
ATOM 1420 C C . LYS A 1 176 ? 37.325 6.986 2.093 1.00 89.94 176 LYS A C 1
ATOM 1422 O O . LYS A 1 176 ? 37.693 7.000 0.927 1.00 89.94 176 LYS A O 1
ATOM 1427 N N . LYS A 1 177 ? 38.075 7.496 3.074 1.00 92.44 177 LYS A N 1
ATOM 1428 C CA . LYS A 1 177 ? 39.397 8.112 2.863 1.00 92.44 177 LYS A CA 1
ATOM 1429 C C . LYS A 1 177 ? 40.401 7.110 2.279 1.00 92.44 177 LYS A C 1
ATOM 1431 O O . LYS A 1 177 ? 41.149 7.465 1.372 1.00 92.44 177 LYS A O 1
ATOM 1436 N N . GLN A 1 178 ? 40.385 5.862 2.752 1.00 92.94 178 GLN A N 1
ATOM 1437 C CA . GLN A 1 178 ? 41.168 4.764 2.178 1.00 92.94 178 GLN A CA 1
ATOM 1438 C C . GLN A 1 178 ? 40.740 4.457 0.737 1.00 92.94 178 GLN A C 1
ATOM 1440 O O . GLN A 1 178 ? 41.592 4.437 -0.147 1.00 92.94 178 GLN A O 1
ATOM 1445 N N . LEU A 1 179 ? 39.437 4.292 0.478 1.00 90.31 179 LEU A N 1
ATOM 1446 C CA . LEU A 1 179 ? 38.917 4.006 -0.864 1.00 90.31 179 LEU A CA 1
ATOM 1447 C C . LEU A 1 179 ? 39.244 5.124 -1.866 1.00 90.31 179 LEU A C 1
ATOM 1449 O O . LEU A 1 179 ? 39.701 4.835 -2.964 1.00 90.31 179 LEU A O 1
ATOM 1453 N N . ASN A 1 180 ? 39.092 6.392 -1.477 1.00 90.25 180 ASN A N 1
ATOM 1454 C CA . ASN A 1 180 ? 39.497 7.539 -2.293 1.00 90.25 180 ASN A CA 1
ATOM 1455 C C . ASN A 1 180 ? 41.013 7.537 -2.584 1.00 90.25 180 ASN A C 1
ATOM 1457 O O . ASN A 1 180 ? 41.404 7.840 -3.704 1.00 90.25 180 ASN A O 1
ATOM 1461 N N . LYS A 1 181 ? 41.868 7.156 -1.619 1.00 93.38 181 LYS A N 1
ATOM 1462 C CA . LYS A 1 181 ? 43.324 7.036 -1.839 1.00 93.38 181 LYS A CA 1
ATOM 1463 C C . LYS A 1 181 ? 43.689 5.866 -2.763 1.00 93.38 181 LYS A C 1
ATOM 1465 O O . LYS A 1 181 ? 44.654 5.973 -3.512 1.00 93.38 181 LYS A O 1
ATOM 1470 N N . LEU A 1 182 ? 42.946 4.759 -2.710 1.00 91.50 182 LEU A N 1
ATOM 1471 C CA . LEU A 1 182 ? 43.105 3.638 -3.643 1.00 91.50 182 LEU A CA 1
ATOM 1472 C C . LEU A 1 182 ? 42.628 4.009 -5.050 1.00 91.50 182 LEU A C 1
ATOM 1474 O O . LEU A 1 182 ? 43.302 3.678 -6.016 1.00 91.50 182 LEU A O 1
ATOM 1478 N N . ARG A 1 183 ? 41.515 4.743 -5.156 1.00 89.06 183 ARG A N 1
ATOM 1479 C CA . ARG A 1 183 ? 40.970 5.226 -6.426 1.00 89.06 183 ARG A CA 1
ATOM 1480 C C . ARG A 1 183 ? 41.924 6.204 -7.122 1.00 89.06 183 ARG A C 1
ATOM 1482 O O . ARG A 1 183 ? 42.314 5.915 -8.241 1.00 89.06 183 ARG A O 1
ATOM 1489 N N . ALA A 1 184 ? 42.416 7.231 -6.425 1.00 89.25 184 ALA A N 1
ATOM 1490 C CA . ALA A 1 184 ? 43.402 8.164 -6.983 1.00 89.25 184 ALA A CA 1
ATOM 1491 C C . ALA A 1 184 ? 44.709 7.468 -7.417 1.00 89.25 184 ALA A C 1
ATOM 1493 O O . ALA A 1 184 ? 45.320 7.846 -8.408 1.00 89.25 184 ALA A O 1
ATOM 1494 N N . LYS A 1 185 ? 45.131 6.409 -6.706 1.00 90.94 185 LYS A N 1
ATOM 1495 C CA . LYS A 1 185 ? 46.243 5.555 -7.156 1.00 90.94 185 LYS A CA 1
ATOM 1496 C C . LYS A 1 185 ? 45.910 4.781 -8.433 1.00 90.94 185 LYS A C 1
ATOM 1498 O O . LYS A 1 185 ? 46.760 4.687 -9.304 1.00 90.94 185 LYS A O 1
ATOM 1503 N N . ALA A 1 186 ? 44.713 4.207 -8.526 1.00 85.31 186 ALA A N 1
ATOM 1504 C CA . ALA A 1 186 ? 44.277 3.462 -9.704 1.00 85.31 186 ALA A CA 1
ATOM 1505 C C . ALA A 1 186 ? 44.082 4.370 -10.928 1.00 85.31 186 ALA A C 1
ATOM 1507 O O . ALA A 1 186 ? 44.342 3.924 -12.037 1.00 85.31 186 ALA A O 1
ATOM 1508 N N . GLU A 1 187 ? 43.672 5.624 -10.720 1.00 84.31 187 GLU A N 1
ATOM 1509 C CA . GLU A 1 187 ? 43.575 6.662 -11.752 1.00 84.31 187 GLU A CA 1
ATOM 1510 C C . GLU A 1 187 ? 44.981 6.999 -12.296 1.00 84.31 187 GLU A C 1
ATOM 1512 O O . GLU A 1 187 ? 45.215 6.792 -13.483 1.00 84.31 187 GLU A O 1
ATOM 1517 N N . VAL A 1 188 ? 45.968 7.302 -11.439 1.00 86.12 188 VAL A N 1
ATOM 1518 C CA . VAL A 1 188 ? 47.376 7.496 -11.870 1.00 86.12 188 VAL A CA 1
ATOM 1519 C C . VAL A 1 188 ? 47.961 6.249 -12.556 1.00 86.12 188 VAL A C 1
ATOM 1521 O O . VAL A 1 188 ? 48.572 6.350 -13.613 1.00 86.12 188 VAL A O 1
ATOM 1524 N N . THR A 1 189 ? 47.737 5.044 -12.020 1.00 86.12 189 THR A N 1
ATOM 1525 C CA . THR A 1 189 ? 48.205 3.790 -12.650 1.00 86.12 189 THR A CA 1
ATOM 1526 C C . THR A 1 189 ? 47.453 3.442 -13.947 1.00 86.12 189 THR A C 1
ATOM 1528 O O . THR A 1 189 ? 47.913 2.589 -14.709 1.00 86.12 189 THR A O 1
ATOM 1531 N N . ALA A 1 190 ? 46.302 4.063 -14.222 1.00 78.31 190 ALA A N 1
ATOM 1532 C CA . ALA A 1 190 ? 45.637 3.982 -15.520 1.00 78.31 190 ALA A CA 1
ATOM 1533 C C . ALA A 1 190 ? 46.241 4.994 -16.504 1.00 78.31 190 ALA A C 1
ATOM 1535 O O . ALA A 1 190 ? 46.548 4.615 -17.629 1.00 78.31 190 ALA A O 1
ATOM 1536 N N . GLU A 1 191 ? 46.492 6.232 -16.070 1.00 76.12 191 GLU A N 1
ATOM 1537 C CA . GLU A 1 191 ? 47.170 7.276 -16.855 1.00 76.12 191 GLU A CA 1
ATOM 1538 C C . GLU A 1 191 ? 48.573 6.827 -17.306 1.00 76.12 191 GLU A C 1
ATOM 1540 O O . GLU A 1 191 ? 48.879 6.871 -18.498 1.00 76.12 191 GLU A O 1
ATOM 1545 N N . GLU A 1 192 ? 49.381 6.264 -16.397 1.00 78.06 192 GLU A N 1
ATOM 1546 C CA . GLU A 1 192 ? 50.697 5.663 -16.696 1.00 78.06 192 GLU A CA 1
ATOM 1547 C C . GLU A 1 192 ? 50.630 4.534 -17.746 1.00 78.06 192 GLU A C 1
ATOM 1549 O O . GLU A 1 192 ? 51.614 4.269 -18.436 1.00 78.06 192 GLU A O 1
ATOM 1554 N N . LYS A 1 193 ? 49.477 3.863 -17.883 1.00 73.81 193 LYS A N 1
ATOM 1555 C CA . LYS A 1 193 ? 49.238 2.793 -18.869 1.00 73.81 193 LYS A CA 1
ATOM 1556 C C . LYS A 1 193 ? 48.574 3.272 -20.164 1.00 73.81 193 LYS A C 1
ATOM 1558 O O . LYS A 1 193 ? 48.483 2.477 -21.095 1.00 73.81 193 LYS A O 1
ATOM 1563 N N . LEU A 1 194 ? 48.096 4.517 -20.217 1.00 62.91 194 LEU A N 1
ATOM 1564 C CA . LEU A 1 194 ? 47.319 5.076 -21.334 1.00 62.91 194 LEU A CA 1
ATOM 1565 C C . LEU A 1 194 ? 48.117 6.024 -22.242 1.00 62.91 194 LEU A C 1
ATOM 1567 O O . LEU A 1 194 ? 47.619 6.420 -23.295 1.00 62.91 194 LEU A O 1
ATOM 1571 N N . GLY A 1 195 ? 49.360 6.374 -21.906 1.00 68.25 195 GLY A N 1
ATOM 1572 C CA . GLY A 1 195 ? 50.257 7.018 -22.875 1.00 68.25 195 GLY A CA 1
ATOM 1573 C C . GLY A 1 195 ? 50.595 6.088 -24.055 1.00 68.25 195 GLY A C 1
ATOM 1574 O O . GLY A 1 195 ? 50.326 4.888 -24.007 1.00 68.25 195 GLY A O 1
ATOM 1575 N N . PRO A 1 196 ? 51.214 6.587 -25.134 1.00 56.88 196 PRO A N 1
ATOM 1576 C CA . PRO A 1 196 ? 50.755 7.682 -26.009 1.00 56.88 196 PRO A CA 1
ATOM 1577 C C . PRO A 1 196 ? 49.342 7.501 -26.639 1.00 56.88 196 PRO A C 1
ATOM 1579 O O . PRO A 1 196 ? 49.028 8.131 -27.643 1.00 56.88 196 PRO A O 1
ATOM 1582 N N . GLN A 1 197 ? 48.463 6.644 -26.105 1.00 56.53 197 GLN A N 1
ATOM 1583 C CA . GLN A 1 197 ? 47.137 6.385 -26.695 1.00 56.53 197 GLN A CA 1
ATOM 1584 C C . GLN A 1 197 ? 46.121 7.524 -26.462 1.00 56.53 197 GLN A C 1
ATOM 1586 O O . GLN A 1 197 ? 45.146 7.626 -27.206 1.00 56.53 197 GLN A O 1
ATOM 1591 N N . VAL A 1 198 ? 46.362 8.413 -25.488 1.00 55.50 198 VAL A N 1
ATOM 1592 C CA . VAL A 1 198 ? 45.524 9.605 -25.231 1.00 55.50 198 VAL A CA 1
ATOM 1593 C C . VAL A 1 198 ? 45.490 10.570 -26.425 1.00 55.50 198 VAL A C 1
ATOM 1595 O O . VAL A 1 198 ? 44.423 11.096 -26.738 1.00 55.50 198 VAL A O 1
ATOM 1598 N N . ASP A 1 199 ? 46.605 10.760 -27.138 1.00 52.34 199 ASP A N 1
ATOM 1599 C CA . ASP A 1 199 ? 46.700 11.732 -28.243 1.00 52.34 199 ASP A CA 1
ATOM 1600 C C . ASP A 1 199 ? 45.768 11.388 -29.422 1.00 52.34 199 ASP A C 1
ATOM 1602 O O . ASP A 1 199 ? 45.312 12.269 -30.151 1.00 52.34 199 ASP A O 1
ATOM 1606 N N . ILE A 1 200 ? 45.417 10.106 -29.573 1.00 55.56 200 ILE A N 1
ATOM 1607 C CA . ILE A 1 200 ? 44.491 9.602 -30.601 1.00 55.56 200 ILE A CA 1
ATOM 1608 C C . ILE A 1 200 ? 43.022 9.921 -30.243 1.00 55.56 200 ILE A C 1
ATOM 1610 O O . ILE A 1 200 ? 42.163 9.981 -31.123 1.00 55.56 200 ILE A O 1
ATOM 1614 N N . LEU A 1 201 ? 42.719 10.167 -28.963 1.00 54.06 201 LEU A N 1
ATOM 1615 C CA . LEU A 1 201 ? 41.365 10.405 -28.442 1.00 54.06 201 LEU A CA 1
ATOM 1616 C C . LEU A 1 201 ? 41.012 11.898 -28.283 1.00 54.06 201 LEU A C 1
ATOM 1618 O O . LEU A 1 201 ? 39.888 12.230 -27.908 1.00 54.06 201 LEU A O 1
ATOM 1622 N N . ALA A 1 202 ? 41.942 12.805 -28.591 1.00 47.41 202 ALA A N 1
ATOM 1623 C CA . ALA A 1 202 ? 41.799 14.245 -28.368 1.00 47.41 202 ALA A CA 1
ATOM 1624 C C . ALA A 1 202 ? 40.588 14.959 -29.037 1.00 47.41 202 ALA A C 1
ATOM 1626 O O . ALA A 1 202 ? 40.098 15.924 -28.442 1.00 47.41 202 ALA A O 1
ATOM 1627 N N . PRO A 1 203 ? 40.066 14.568 -30.226 1.00 48.41 203 PRO A N 1
ATOM 1628 C CA . PRO A 1 203 ? 39.082 15.378 -30.956 1.00 48.41 203 PRO A CA 1
ATOM 1629 C C . PRO A 1 203 ? 37.602 15.002 -30.713 1.00 48.41 203 PRO A C 1
ATOM 1631 O O . PRO A 1 203 ? 36.782 15.148 -31.618 1.00 48.41 203 PRO A O 1
ATOM 1634 N N . VAL A 1 204 ? 37.217 14.552 -29.509 1.00 41.75 204 VAL A N 1
ATOM 1635 C CA . VAL A 1 204 ? 35.796 14.315 -29.149 1.00 41.75 204 VAL A CA 1
ATOM 1636 C C . VAL A 1 204 ? 35.390 15.098 -27.893 1.00 41.75 204 VAL A C 1
ATOM 1638 O O . VAL A 1 204 ? 35.105 14.535 -26.841 1.00 41.75 204 VAL A O 1
ATOM 1641 N N . ASN A 1 205 ? 35.333 16.427 -28.020 1.00 32.53 205 ASN A N 1
ATOM 1642 C CA . ASN A 1 205 ? 34.750 17.322 -27.015 1.00 32.53 205 ASN A CA 1
ATOM 1643 C C . ASN A 1 205 ? 33.493 18.012 -27.574 1.00 32.53 205 ASN A C 1
ATOM 1645 O O . ASN A 1 205 ? 33.569 19.067 -28.204 1.00 32.53 205 ASN A O 1
ATOM 1649 N N . LEU A 1 206 ? 32.326 17.413 -27.321 1.00 29.98 206 LEU A N 1
ATOM 1650 C CA . LEU A 1 206 ? 31.028 18.091 -27.411 1.00 29.98 206 LEU A CA 1
ATOM 1651 C C . LEU A 1 206 ? 30.690 18.724 -26.043 1.00 29.98 206 LEU A C 1
ATOM 1653 O O . LEU A 1 206 ? 31.021 18.142 -25.009 1.00 29.98 206 LEU A O 1
ATOM 1657 N N . PRO A 1 207 ? 30.054 19.910 -25.999 1.00 39.03 207 PRO A N 1
ATOM 1658 C CA . PRO A 1 207 ? 29.790 20.622 -24.747 1.00 39.03 207 PRO A CA 1
ATOM 1659 C C . PRO A 1 207 ? 28.634 20.013 -23.927 1.00 39.03 207 PRO A C 1
ATOM 1661 O O . PRO A 1 207 ? 27.792 19.302 -24.466 1.00 39.03 207 PRO A O 1
ATOM 1664 N N . PHE A 1 208 ? 28.555 20.411 -22.645 1.00 29.72 208 PHE A N 1
ATOM 1665 C CA . PHE A 1 208 ? 27.605 19.974 -21.595 1.00 29.72 208 PHE A CA 1
ATOM 1666 C C . PHE A 1 208 ? 27.842 18.538 -21.075 1.00 29.72 208 PHE A C 1
ATOM 1668 O O . PHE A 1 208 ? 27.284 17.576 -21.581 1.00 29.72 208 PHE A O 1
ATOM 1675 N N . LEU A 1 209 ? 28.598 18.328 -19.992 1.00 28.12 209 LEU A N 1
ATOM 1676 C CA . LEU A 1 209 ? 28.276 18.826 -18.646 1.00 28.12 209 LEU A CA 1
ATOM 1677 C C . LEU A 1 209 ? 29.522 18.865 -17.738 1.00 28.12 209 LEU A C 1
ATOM 1679 O O . LEU A 1 209 ? 29.992 17.823 -17.287 1.00 28.12 209 LEU A O 1
ATOM 1683 N N . HIS A 1 210 ? 30.000 20.062 -17.384 1.00 27.20 210 HIS A N 1
ATOM 1684 C CA . HIS A 1 210 ? 30.930 20.209 -16.260 1.00 27.20 210 HIS A CA 1
ATOM 1685 C C . HIS A 1 210 ? 30.167 20.117 -14.934 1.00 27.20 210 HIS A C 1
ATOM 1687 O O . HIS A 1 210 ? 29.288 20.937 -14.653 1.00 27.20 210 HIS A O 1
ATOM 1693 N N . ASP A 1 211 ? 30.533 19.144 -14.102 1.00 26.59 211 ASP A N 1
ATOM 1694 C CA . ASP A 1 211 ? 30.076 19.064 -12.717 1.00 26.59 211 ASP A CA 1
ATOM 1695 C C . ASP A 1 211 ? 30.722 20.219 -11.928 1.00 26.59 211 ASP A C 1
ATOM 1697 O O . ASP A 1 211 ? 31.944 20.321 -11.826 1.00 26.59 211 ASP A O 1
ATOM 1701 N N . ALA A 1 212 ? 29.914 21.155 -11.424 1.00 29.72 212 ALA A N 1
ATOM 1702 C CA . ALA A 1 212 ? 30.399 22.429 -10.882 1.00 29.72 212 ALA A CA 1
ATOM 1703 C C . ALA A 1 212 ? 30.914 22.308 -9.430 1.00 29.72 212 ALA A C 1
ATOM 1705 O O . ALA A 1 212 ? 30.379 22.941 -8.511 1.00 29.72 212 ALA A O 1
ATOM 1706 N N . ALA A 1 213 ? 31.940 21.480 -9.208 1.00 30.84 213 ALA A N 1
ATOM 1707 C CA . ALA A 1 213 ? 32.667 21.386 -7.942 1.00 30.84 213 ALA A CA 1
ATOM 1708 C C . ALA A 1 213 ? 34.083 20.799 -8.115 1.00 30.84 213 ALA A C 1
ATOM 1710 O O . ALA A 1 213 ? 34.215 19.611 -8.391 1.00 30.84 213 ALA A O 1
ATOM 1711 N N . ALA A 1 214 ? 35.092 21.614 -7.778 1.00 26.95 214 ALA A N 1
ATOM 1712 C CA . ALA A 1 214 ? 36.536 21.394 -7.959 1.00 26.95 214 ALA A CA 1
ATOM 1713 C C . ALA A 1 214 ? 37.022 21.569 -9.420 1.00 26.95 214 ALA A C 1
ATOM 1715 O O . ALA A 1 214 ? 36.322 21.186 -10.350 1.00 26.95 214 ALA A O 1
ATOM 1716 N N . ASP A 1 215 ? 38.172 22.196 -9.682 1.00 28.27 215 ASP A N 1
ATOM 1717 C CA . ASP A 1 215 ? 39.172 22.771 -8.759 1.00 28.27 215 ASP A CA 1
ATOM 1718 C C . ASP A 1 215 ? 39.355 24.286 -8.934 1.00 28.27 215 ASP A C 1
ATOM 1720 O O . ASP A 1 215 ? 39.095 24.824 -10.006 1.00 28.27 215 ASP A O 1
ATOM 1724 N N . ASP A 1 216 ? 39.855 24.949 -7.880 1.00 24.97 216 ASP A N 1
ATOM 1725 C CA . ASP A 1 216 ? 41.007 25.849 -8.044 1.00 24.97 216 ASP A CA 1
ATOM 1726 C C . ASP A 1 216 ? 41.812 26.033 -6.726 1.00 24.97 216 ASP A C 1
ATOM 1728 O O . ASP A 1 216 ? 41.257 25.987 -5.625 1.00 24.97 216 ASP A O 1
ATOM 1732 N N . PHE A 1 217 ? 43.116 26.277 -6.885 1.00 24.53 217 PHE A N 1
ATOM 1733 C CA . PHE A 1 217 ? 44.176 26.671 -5.935 1.00 24.53 217 PHE A CA 1
ATOM 1734 C C . PHE A 1 217 ? 44.684 25.764 -4.785 1.00 24.53 217 PHE A C 1
ATOM 1736 O O . PHE A 1 217 ? 44.066 25.594 -3.734 1.00 24.53 217 PHE A O 1
ATOM 1743 N N . GLN A 1 218 ? 45.966 25.388 -4.937 1.00 27.45 218 GLN A N 1
ATOM 1744 C CA . GLN A 1 218 ? 47.020 25.129 -3.930 1.00 27.45 218 GLN A CA 1
ATOM 1745 C C . GLN A 1 218 ? 48.391 25.430 -4.597 1.00 27.45 218 GLN A C 1
ATOM 1747 O O . GLN A 1 218 ? 48.475 25.413 -5.819 1.00 27.45 218 GLN A O 1
ATOM 1752 N N . LEU A 1 219 ? 49.524 25.675 -3.922 1.00 29.25 219 LEU A N 1
ATOM 1753 C CA . LEU A 1 219 ? 49.815 25.811 -2.481 1.00 29.25 219 LEU A CA 1
ATOM 1754 C C . LEU A 1 219 ? 49.800 27.326 -2.112 1.00 29.25 219 LEU A C 1
ATOM 1756 O O . LEU A 1 219 ? 48.792 27.940 -2.434 1.00 29.25 219 LEU A O 1
ATOM 1760 N N . GLN A 1 220 ? 50.723 28.054 -1.453 1.00 25.69 220 GLN A N 1
ATOM 1761 C CA . GLN A 1 220 ? 51.988 27.863 -0.699 1.00 25.69 220 GLN A CA 1
ATOM 1762 C C . GLN A 1 220 ? 51.856 28.654 0.630 1.00 25.69 220 GLN A C 1
ATOM 1764 O O . GLN A 1 220 ? 51.151 29.655 0.689 1.00 25.69 220 GLN A O 1
ATOM 1769 N N . LEU A 1 221 ? 52.264 28.135 1.793 1.00 25.06 221 LEU A N 1
ATOM 1770 C CA . LEU A 1 221 ? 53.616 28.059 2.384 1.00 25.06 221 LEU A CA 1
ATOM 1771 C C . LEU A 1 221 ? 54.268 29.415 2.782 1.00 25.06 221 LEU A C 1
ATOM 1773 O O . LEU A 1 221 ? 54.908 30.070 1.978 1.00 25.06 221 LEU A O 1
ATOM 1777 N N . LEU A 1 222 ? 54.161 29.724 4.085 1.00 25.80 222 LEU A N 1
ATOM 1778 C CA . LEU A 1 222 ? 55.066 30.511 4.956 1.00 25.80 222 LEU A CA 1
ATOM 1779 C C . LEU A 1 222 ? 55.462 31.984 4.637 1.00 25.80 222 LEU A C 1
ATOM 1781 O O . LEU A 1 222 ? 56.373 32.271 3.875 1.00 25.80 222 LEU A O 1
ATOM 1785 N N . SER A 1 223 ? 54.902 32.881 5.467 1.00 25.61 223 SER A N 1
ATOM 1786 C CA . SER A 1 223 ? 55.557 34.005 6.187 1.00 25.61 223 SER A CA 1
ATOM 1787 C C . SER A 1 223 ? 56.380 35.089 5.457 1.00 25.61 223 SER A C 1
ATOM 1789 O O . SER A 1 223 ? 57.564 34.888 5.204 1.00 25.61 223 SER A O 1
ATOM 1791 N N . VAL A 1 224 ? 55.836 36.320 5.419 1.00 25.56 224 VAL A N 1
ATOM 1792 C CA . VAL A 1 224 ? 56.565 37.592 5.672 1.00 25.56 224 VAL A CA 1
ATOM 1793 C C . VAL A 1 224 ? 55.678 38.546 6.515 1.00 25.56 224 VAL A C 1
ATOM 1795 O O . VAL A 1 224 ? 54.461 38.400 6.570 1.00 25.56 224 VAL A O 1
ATOM 1798 N N . LEU A 1 225 ? 56.347 39.457 7.225 1.00 26.03 225 LEU A N 1
ATOM 1799 C CA . LEU A 1 225 ? 55.971 40.438 8.260 1.00 26.03 225 LEU A CA 1
ATOM 1800 C C . LEU A 1 225 ? 54.724 41.349 8.053 1.00 26.03 225 LEU A C 1
ATOM 1802 O O . LEU A 1 225 ? 54.309 41.647 6.940 1.00 26.03 225 LEU A O 1
ATOM 1806 N N . ASN A 1 226 ? 54.226 41.890 9.181 1.00 22.20 226 ASN A N 1
ATOM 1807 C CA . ASN A 1 226 ? 53.418 43.130 9.308 1.00 22.20 226 ASN A CA 1
ATOM 1808 C C . ASN A 1 226 ? 54.223 44.390 8.865 1.00 22.20 226 ASN A C 1
ATOM 1810 O O . ASN A 1 226 ? 55.447 44.267 8.785 1.00 22.20 226 ASN A O 1
ATOM 1814 N N . PRO A 1 227 ? 53.658 45.628 8.764 1.00 41.22 227 PRO A N 1
ATOM 1815 C CA . PRO A 1 227 ? 52.272 46.110 8.970 1.00 41.22 227 PRO A CA 1
ATOM 1816 C C . PRO A 1 227 ? 51.738 46.731 7.627 1.00 41.22 227 PRO A C 1
ATOM 1818 O O . PRO A 1 227 ? 51.743 45.959 6.674 1.00 41.22 227 PRO A O 1
ATOM 1821 N N . PRO A 1 228 ? 51.351 48.023 7.402 1.00 36.78 228 PRO A N 1
ATOM 1822 C CA . PRO A 1 228 ? 50.727 49.063 8.244 1.00 36.78 228 PRO A CA 1
ATOM 1823 C C . PRO A 1 228 ? 49.550 49.892 7.629 1.00 36.78 228 PRO A C 1
ATOM 1825 O O . PRO A 1 228 ? 49.432 50.073 6.427 1.00 36.78 228 PRO A O 1
ATOM 1828 N N . SER A 1 229 ? 48.765 50.509 8.531 1.00 23.81 229 SER A N 1
ATOM 1829 C CA . SER A 1 229 ? 48.173 51.877 8.486 1.00 23.81 229 SER A CA 1
ATOM 1830 C C . SER A 1 229 ? 47.269 52.420 7.348 1.00 23.81 229 SER A C 1
ATOM 1832 O O . SER A 1 229 ? 47.595 52.375 6.170 1.00 23.81 229 SER A O 1
ATOM 1834 N N . THR A 1 230 ? 46.283 53.224 7.797 1.00 24.98 230 THR A N 1
ATOM 1835 C CA . THR A 1 230 ? 45.616 54.375 7.119 1.00 24.98 230 THR A CA 1
ATOM 1836 C C . THR A 1 230 ? 44.701 54.119 5.908 1.00 24.98 230 THR A C 1
ATOM 1838 O O . THR A 1 230 ? 44.893 53.181 5.151 1.00 24.98 230 THR A O 1
ATOM 1841 N N . GLY A 1 231 ? 43.673 54.973 5.737 1.00 25.69 231 GLY A N 1
ATOM 1842 C CA . GLY A 1 231 ? 42.763 54.911 4.576 1.00 25.69 231 GLY A CA 1
ATOM 1843 C C . GLY A 1 231 ? 41.293 55.326 4.771 1.00 25.69 231 GLY A C 1
ATOM 1844 O O . GLY A 1 231 ? 40.495 55.099 3.869 1.00 25.69 231 GLY A O 1
ATOM 1845 N N . VAL A 1 232 ? 40.883 55.910 5.907 1.00 27.19 232 VAL A N 1
ATOM 1846 C CA . VAL A 1 232 ? 39.508 56.440 6.060 1.00 27.19 232 VAL A CA 1
ATOM 1847 C C . VAL A 1 232 ? 39.450 57.883 5.558 1.00 27.19 232 VAL A C 1
ATOM 1849 O O . VAL A 1 232 ? 40.054 58.763 6.167 1.00 27.19 232 VAL A O 1
ATOM 1852 N N . GLY A 1 233 ? 38.692 58.138 4.489 1.00 23.78 233 GLY A N 1
ATOM 1853 C CA . GLY A 1 233 ? 38.487 59.486 3.962 1.00 23.78 233 GLY A CA 1
ATOM 1854 C C . GLY A 1 233 ? 37.354 59.577 2.937 1.00 23.78 233 GLY A C 1
ATOM 1855 O O . GLY A 1 233 ? 37.295 58.783 2.009 1.00 23.78 233 GLY A O 1
ATOM 1856 N N . LEU A 1 234 ? 36.518 60.605 3.112 1.00 23.94 234 LEU A N 1
ATOM 1857 C CA . LEU A 1 234 ? 35.465 61.106 2.216 1.00 23.94 234 LEU A CA 1
ATOM 1858 C C . LEU A 1 234 ? 34.203 60.250 1.936 1.00 23.94 234 LEU A C 1
ATOM 1860 O O . LEU A 1 234 ? 34.280 59.052 1.708 1.00 23.94 234 LEU A O 1
ATOM 1864 N N . LEU A 1 235 ? 32.997 60.844 1.859 1.00 23.05 235 LEU A N 1
ATOM 1865 C CA . LEU A 1 235 ? 32.419 61.928 2.691 1.00 23.05 235 LEU A CA 1
ATOM 1866 C C . LEU A 1 235 ? 30.879 62.025 2.495 1.00 23.05 235 LEU A C 1
ATOM 1868 O O . LEU A 1 235 ? 30.363 61.759 1.418 1.00 23.05 235 LEU A O 1
ATOM 1872 N N . PHE A 1 236 ? 30.217 62.566 3.525 1.00 22.56 236 PHE A N 1
ATOM 1873 C CA . PHE A 1 236 ? 29.025 63.438 3.497 1.00 22.56 236 PHE A CA 1
ATOM 1874 C C . PHE A 1 236 ? 27.557 62.969 3.305 1.00 22.56 236 PHE A C 1
ATOM 1876 O O . PHE A 1 236 ? 27.200 62.149 2.473 1.00 22.56 236 PHE A O 1
ATOM 1883 N N . VAL A 1 237 ? 26.714 63.718 4.048 1.00 24.16 237 VAL A N 1
ATOM 1884 C CA . VAL A 1 237 ? 25.334 64.179 3.759 1.00 24.16 237 VAL A CA 1
ATOM 1885 C C . VAL A 1 237 ? 24.163 63.197 3.993 1.00 24.16 237 VAL A C 1
ATOM 1887 O O . VAL A 1 237 ? 23.683 62.522 3.099 1.00 24.16 237 VAL A O 1
ATOM 1890 N N . ASN A 1 238 ? 23.656 63.260 5.238 1.00 24.17 238 ASN A N 1
ATOM 1891 C CA . ASN A 1 238 ? 22.316 63.771 5.616 1.00 24.17 238 ASN A CA 1
ATOM 1892 C C . ASN A 1 238 ? 21.014 63.105 5.091 1.00 24.17 238 ASN A C 1
ATOM 1894 O O . ASN A 1 238 ? 20.945 62.606 3.982 1.00 24.17 238 ASN A O 1
ATOM 1898 N N . ALA A 1 239 ? 19.879 63.187 5.805 1.00 25.91 239 ALA A N 1
ATOM 1899 C CA . ALA A 1 239 ? 19.629 63.518 7.222 1.00 25.91 239 ALA A CA 1
ATOM 1900 C C . ALA A 1 239 ? 18.153 63.271 7.601 1.00 25.91 239 ALA A C 1
ATOM 1902 O O . ALA A 1 239 ? 17.283 63.443 6.758 1.00 25.91 239 ALA A O 1
ATOM 1903 N N . ARG A 1 240 ? 17.904 63.080 8.913 1.00 25.48 240 ARG A N 1
ATOM 1904 C CA . ARG A 1 240 ? 16.615 63.258 9.635 1.00 25.48 240 ARG A CA 1
ATOM 1905 C C . ARG A 1 240 ? 15.442 62.349 9.185 1.00 25.48 240 ARG A C 1
ATOM 1907 O O . ARG A 1 240 ? 15.344 61.929 8.048 1.00 25.48 240 ARG A O 1
ATOM 1914 N N . GLY A 1 241 ? 14.499 62.000 10.058 1.00 24.53 241 GLY A N 1
ATOM 1915 C CA . GLY A 1 241 ? 14.410 62.238 11.504 1.00 24.53 241 GLY A CA 1
ATOM 1916 C C . GLY A 1 241 ? 12.954 62.270 11.980 1.00 24.53 241 GLY A C 1
ATOM 1917 O O . GLY A 1 241 ? 12.059 62.419 11.159 1.00 24.53 241 GLY A O 1
ATOM 1918 N N . ILE A 1 242 ? 12.749 62.226 13.307 1.00 25.91 242 ILE A N 1
ATOM 1919 C CA . ILE A 1 242 ? 11.435 62.305 13.990 1.00 25.91 242 ILE A CA 1
ATOM 1920 C C . ILE A 1 242 ? 10.568 61.037 13.754 1.00 25.91 242 ILE A C 1
ATOM 1922 O O . ILE A 1 242 ? 10.567 60.459 12.678 1.00 25.91 242 ILE A O 1
ATOM 1926 N N . GLY A 1 243 ? 9.822 60.501 14.723 1.00 25.83 243 GLY A N 1
ATOM 1927 C CA . GLY A 1 243 ? 9.690 60.851 16.141 1.00 25.83 243 GLY A CA 1
ATOM 1928 C C . GLY A 1 243 ? 8.237 60.747 16.621 1.00 25.83 243 GLY A C 1
ATOM 1929 O O . GLY A 1 243 ? 7.326 60.606 15.814 1.00 25.83 243 GLY A O 1
ATOM 1930 N N . VAL A 1 244 ? 8.036 60.883 17.937 1.00 25.52 244 VAL A N 1
ATOM 1931 C CA . VAL A 1 244 ? 6.731 60.825 18.633 1.00 25.52 244 VAL A CA 1
ATOM 1932 C C . VAL A 1 244 ? 6.077 59.429 18.670 1.00 25.52 244 VAL A C 1
ATOM 1934 O O . VAL A 1 244 ? 6.182 58.607 17.769 1.00 25.52 244 VAL A O 1
ATOM 1937 N N . GLY A 1 245 ? 5.380 59.165 19.773 1.00 24.30 245 GLY A N 1
ATOM 1938 C CA . GLY A 1 245 ? 4.438 58.064 19.961 1.00 24.30 245 GLY A CA 1
ATOM 1939 C C . GLY A 1 245 ? 3.570 58.369 21.185 1.00 24.30 245 GLY A C 1
ATOM 1940 O O . GLY A 1 245 ? 3.884 59.297 21.935 1.00 24.30 245 GLY A O 1
ATOM 1941 N N . ARG A 1 246 ? 2.489 57.615 21.422 1.00 26.41 246 ARG A N 1
ATOM 1942 C CA . ARG A 1 246 ? 1.740 57.684 22.690 1.00 26.41 246 ARG A CA 1
ATOM 1943 C C . ARG A 1 246 ? 0.936 56.415 22.979 1.00 26.41 246 ARG A C 1
ATOM 1945 O O . ARG A 1 246 ? 0.946 55.456 22.215 1.00 26.41 246 ARG A O 1
ATOM 1952 N N . SER A 1 247 ? 0.357 56.405 24.170 1.00 22.61 247 SER A N 1
ATOM 1953 C CA . SER A 1 247 ? -0.178 55.263 24.902 1.00 22.61 247 SER A CA 1
ATOM 1954 C C . SER A 1 247 ? -1.692 55.045 24.726 1.00 22.61 247 SER A C 1
ATOM 1956 O O . SER A 1 247 ? -2.387 55.869 24.146 1.00 22.61 247 SER A O 1
ATOM 1958 N N . LEU A 1 248 ? -2.160 53.979 25.393 1.00 25.48 248 LEU A N 1
ATOM 1959 C CA . LEU A 1 248 ? -3.486 53.773 26.002 1.00 25.48 248 LEU A CA 1
ATOM 1960 C C . LEU A 1 248 ? -4.594 52.991 25.263 1.00 25.48 248 LEU A C 1
ATOM 1962 O O . LEU A 1 248 ? -4.999 53.266 24.143 1.00 25.48 248 LEU A O 1
ATOM 1966 N N . ASN A 1 249 ? -5.179 52.125 26.099 1.00 22.39 249 ASN A N 1
ATOM 1967 C CA . ASN A 1 249 ? -6.576 51.707 26.189 1.00 22.39 249 ASN A CA 1
ATOM 1968 C C . ASN A 1 249 ? -7.161 50.591 25.310 1.00 22.39 249 ASN A C 1
ATOM 1970 O O . ASN A 1 249 ? -6.633 50.141 24.299 1.00 22.39 249 ASN A O 1
ATOM 1974 N N . ARG A 1 250 ? -8.238 50.046 25.889 1.00 25.52 250 ARG A N 1
AT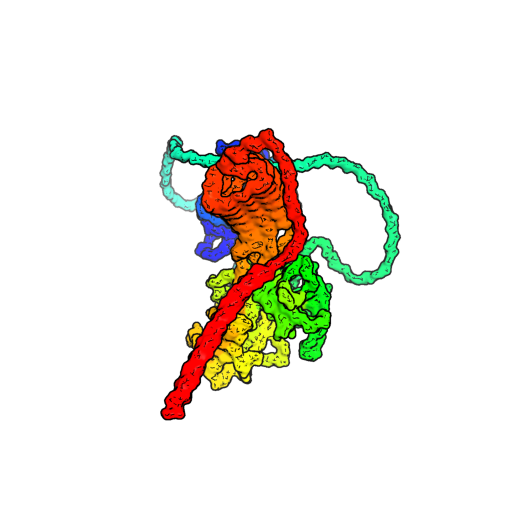OM 1975 C CA . ARG A 1 250 ? -8.914 48.776 25.628 1.00 25.52 250 ARG A CA 1
ATOM 1976 C C . ARG A 1 250 ? -10.400 49.088 25.492 1.00 25.52 250 ARG A C 1
ATOM 1978 O O . ARG A 1 250 ? -10.958 49.699 26.397 1.00 25.52 250 ARG A O 1
ATOM 1985 N N . VAL A 1 251 ? -11.047 48.563 24.457 1.00 23.12 251 VAL A N 1
ATOM 1986 C CA . VAL A 1 251 ? -12.514 48.464 24.370 1.00 23.12 251 VAL A CA 1
ATOM 1987 C C . VAL A 1 251 ? -12.884 47.001 24.100 1.00 23.12 251 VAL A C 1
ATOM 1989 O O . VAL A 1 251 ? -12.084 46.252 23.539 1.00 23.12 251 VAL A O 1
ATOM 1992 N N . SER A 1 252 ? -14.056 46.561 24.563 1.00 22.53 252 SER A N 1
ATOM 1993 C CA . SER A 1 252 ? -14.561 45.196 24.360 1.00 22.53 252 SER A CA 1
ATOM 1994 C C . SER A 1 252 ? -16.085 45.159 24.328 1.00 22.53 252 SER A C 1
ATOM 1996 O O . SER A 1 252 ? -16.694 45.808 25.172 1.00 22.53 252 SER A O 1
ATOM 1998 N N . LEU A 1 253 ? -16.661 44.293 23.494 1.00 22.78 253 LEU A N 1
ATOM 1999 C CA . LEU A 1 253 ? -18.004 43.693 23.594 1.00 22.78 253 LEU A CA 1
ATOM 2000 C C . LEU A 1 253 ? -17.861 42.265 23.005 1.00 22.78 253 LEU A C 1
ATOM 2002 O O . LEU A 1 253 ? -17.081 42.079 22.075 1.00 22.78 253 LEU A O 1
ATOM 2006 N N . ARG A 1 254 ? -18.282 41.189 23.693 1.00 21.23 254 ARG A N 1
ATOM 2007 C CA . ARG A 1 254 ? -19.623 40.545 23.671 1.00 21.23 254 ARG A CA 1
ATOM 2008 C C . ARG A 1 254 ? -20.123 40.231 22.246 1.00 21.23 254 ARG A C 1
ATOM 2010 O O . ARG A 1 254 ? -20.047 41.095 21.390 1.00 21.23 254 ARG A O 1
ATOM 2017 N N . SER A 1 255 ? -20.690 39.061 21.934 1.00 21.09 255 SER A N 1
ATOM 2018 C CA . SER A 1 255 ? -21.147 37.920 22.770 1.00 21.09 255 SER A CA 1
ATOM 2019 C C . SER A 1 255 ? -20.381 36.617 22.380 1.00 21.09 255 SER A C 1
ATOM 2021 O O . SER A 1 255 ? -19.252 36.751 21.921 1.00 21.09 255 SER A O 1
ATOM 2023 N N . SER A 1 256 ? -20.794 35.348 22.551 1.00 23.23 256 SER A N 1
ATOM 2024 C CA . SER A 1 256 ? -22.036 34.702 23.034 1.00 23.23 256 SER A CA 1
ATOM 2025 C C . SER A 1 256 ? -21.735 33.509 23.986 1.00 23.23 256 SER A C 1
ATOM 2027 O O . SER A 1 256 ? -20.942 33.669 24.916 1.00 23.23 256 SER A O 1
ATOM 2029 N N . ARG A 1 257 ? -22.394 32.344 23.827 1.00 22.33 257 ARG A N 1
ATOM 2030 C CA . ARG A 1 257 ? -22.335 31.143 24.690 1.00 22.33 257 ARG A CA 1
ATOM 2031 C C . ARG A 1 257 ? -22.759 29.871 23.940 1.00 22.33 257 ARG A C 1
ATOM 2033 O O . ARG A 1 257 ? -23.669 29.957 23.129 1.00 22.33 257 ARG A O 1
ATOM 2040 N N . LEU A 1 258 ? -22.174 28.733 24.338 1.00 24.39 258 LEU A N 1
ATOM 2041 C CA . LEU A 1 258 ? -22.753 27.409 24.704 1.00 24.39 258 LEU A CA 1
ATOM 2042 C C . LEU A 1 258 ? -21.517 26.493 24.966 1.00 24.39 258 LEU A C 1
ATOM 2044 O O . LEU A 1 258 ? -20.577 26.529 24.179 1.00 24.39 258 LEU A O 1
ATOM 2048 N N . ASN A 1 259 ? -21.251 25.924 26.157 1.00 21.30 259 ASN A N 1
ATOM 2049 C CA . ASN A 1 259 ? -21.913 24.809 26.879 1.00 21.30 259 ASN A CA 1
ATOM 2050 C C . ASN A 1 259 ? -22.079 23.554 25.996 1.00 21.30 259 ASN A C 1
ATOM 2052 O O . ASN A 1 259 ? -22.613 23.694 24.907 1.00 21.30 259 ASN A O 1
ATOM 2056 N N . ARG A 1 260 ? -21.685 22.320 26.365 1.00 23.59 260 ARG A N 1
ATOM 2057 C CA . ARG A 1 260 ? -21.118 21.666 27.588 1.00 23.59 260 ARG A CA 1
ATOM 2058 C C . ARG A 1 260 ? -19.905 20.776 27.153 1.00 23.59 260 ARG A C 1
ATOM 2060 O O . ARG A 1 260 ? -19.711 20.615 25.959 1.00 23.59 260 ARG A O 1
ATOM 2067 N N . THR A 1 261 ? -18.887 20.335 27.914 1.00 22.75 261 THR A N 1
ATOM 2068 C CA . THR A 1 261 ? -18.726 19.525 29.160 1.00 22.75 261 THR A CA 1
ATOM 2069 C C . THR A 1 261 ? -19.302 18.088 29.110 1.00 22.75 261 THR A C 1
ATOM 2071 O O . THR A 1 261 ? -20.447 17.967 28.717 1.00 22.75 261 THR A O 1
ATOM 2074 N N . SER A 1 262 ? -18.651 16.991 29.563 1.00 25.28 262 SER A N 1
ATOM 2075 C CA . SER A 1 262 ? -17.252 16.740 30.018 1.00 25.28 262 SER A CA 1
ATOM 2076 C C . SER A 1 262 ? -17.023 15.316 30.614 1.00 25.28 262 SER A C 1
ATOM 2078 O O . SER A 1 262 ? -17.908 14.875 31.333 1.00 25.28 262 SER A O 1
ATOM 2080 N N . LEU A 1 263 ? -15.775 14.782 30.565 1.00 28.02 263 LEU A N 1
ATOM 2081 C CA . LEU A 1 263 ? -15.172 13.768 31.502 1.00 28.02 263 LEU A CA 1
ATOM 2082 C C . LEU A 1 263 ? -15.743 12.319 31.411 1.00 28.02 263 LEU A C 1
ATOM 2084 O O . LEU A 1 263 ? -16.713 12.147 30.693 1.00 28.02 263 LEU A O 1
ATOM 2088 N N . TRP A 1 264 ? -15.212 11.220 32.000 1.00 24.11 264 TRP A N 1
ATOM 2089 C CA . TRP A 1 264 ? -14.031 10.821 32.841 1.00 24.11 264 TRP A CA 1
ATOM 2090 C C . TRP A 1 264 ? -13.694 9.327 32.472 1.00 24.11 264 TRP A C 1
ATOM 2092 O O . TRP A 1 264 ? -14.592 8.622 32.044 1.00 24.11 264 TRP A O 1
ATOM 2102 N N . GLN A 1 265 ? -12.453 8.808 32.390 1.00 23.53 265 GLN A N 1
ATOM 2103 C CA . GLN A 1 265 ? -11.474 8.338 33.415 1.00 23.53 265 GLN A CA 1
ATOM 2104 C C . GLN A 1 265 ? -11.650 6.922 34.030 1.00 23.53 265 GLN A C 1
ATOM 2106 O O . GLN A 1 265 ? -12.564 6.688 34.806 1.00 23.53 265 GLN A O 1
ATOM 2111 N N . VAL A 1 266 ? -10.627 6.066 33.830 1.00 24.00 266 VAL A N 1
ATOM 2112 C CA . VAL A 1 266 ? -10.266 4.824 34.573 1.00 24.00 266 VAL A CA 1
ATOM 2113 C C . VAL A 1 266 ? -8.715 4.690 34.526 1.00 24.00 266 VAL A C 1
ATOM 2115 O O . VAL A 1 266 ? -8.110 5.212 33.593 1.00 24.00 266 VAL A O 1
ATOM 2118 N N . GLY A 1 267 ? -7.957 4.079 35.455 1.00 23.59 267 GLY A N 1
ATOM 2119 C CA . GLY A 1 267 ? -8.298 3.580 36.799 1.00 23.59 267 GLY A CA 1
ATOM 2120 C C . GLY A 1 267 ? -7.113 2.998 37.614 1.00 23.59 267 GLY A C 1
ATOM 2121 O O . GLY A 1 267 ? -6.913 3.410 38.755 1.00 23.59 267 GLY A O 1
ATOM 2122 N N . LEU A 1 268 ? -6.312 2.065 37.064 1.00 23.19 268 LEU A N 1
ATOM 2123 C CA . LEU A 1 268 ? -5.336 1.242 37.826 1.00 23.19 268 LEU A CA 1
ATOM 2124 C C . LEU A 1 268 ? -3.870 1.479 37.398 1.00 23.19 268 LEU A C 1
ATOM 2126 O O . LEU A 1 268 ? -3.589 1.593 36.212 1.00 23.19 268 LEU A O 1
ATOM 2130 N N . ARG A 1 269 ? -2.900 1.737 38.295 1.00 20.59 269 ARG A N 1
ATOM 2131 C CA . ARG A 1 269 ? -2.385 1.000 39.485 1.00 20.59 269 ARG A CA 1
ATOM 2132 C C . ARG A 1 269 ? -1.478 -0.188 39.127 1.00 20.59 269 ARG A C 1
ATOM 2134 O O . ARG A 1 269 ? -1.927 -1.152 38.527 1.00 20.59 269 ARG A O 1
ATOM 2141 N N . TRP A 1 270 ? -0.240 -0.142 39.625 1.00 22.34 270 TRP A N 1
ATOM 2142 C CA . TRP A 1 270 ? 0.643 -1.296 39.833 1.00 22.34 270 TRP A CA 1
ATOM 2143 C C . TRP A 1 270 ? 1.050 -1.333 41.310 1.00 22.34 270 TRP A C 1
ATOM 2145 O O . TRP A 1 270 ? 1.325 -0.285 41.898 1.00 22.34 270 TRP A O 1
ATOM 2155 N N . ALA A 1 271 ? 1.055 -2.525 41.907 1.00 22.45 271 ALA A N 1
ATOM 2156 C CA . ALA A 1 271 ? 1.470 -2.751 43.291 1.00 22.45 271 ALA A CA 1
ATOM 2157 C C . ALA A 1 271 ? 2.939 -3.206 43.368 1.00 22.45 271 ALA A C 1
ATOM 2159 O O . ALA A 1 271 ? 3.546 -3.576 42.364 1.00 22.45 271 ALA A O 1
ATOM 2160 N N . LYS A 1 272 ? 3.517 -3.152 44.572 1.00 21.64 272 LYS A N 1
ATOM 2161 C CA . LYS A 1 272 ? 4.932 -3.430 44.846 1.00 21.64 272 LYS A CA 1
ATOM 2162 C C . LYS A 1 272 ? 5.074 -4.768 45.576 1.00 21.64 272 LYS A C 1
ATOM 2164 O O . LYS A 1 272 ? 4.437 -4.949 46.607 1.00 21.64 272 LYS A O 1
ATOM 2169 N N . LEU A 1 273 ? 5.963 -5.638 45.101 1.00 22.06 273 LEU A N 1
ATOM 2170 C CA . LEU A 1 273 ? 6.419 -6.839 45.810 1.00 22.06 273 LEU A CA 1
ATOM 2171 C C . LEU A 1 273 ? 7.950 -6.940 45.714 1.00 22.06 273 LEU A C 1
ATOM 2173 O O . LEU A 1 273 ? 8.531 -6.608 44.684 1.00 22.06 273 LEU A O 1
ATOM 2177 N N . HIS A 1 274 ? 8.586 -7.349 46.812 1.00 21.23 274 HIS A N 1
ATOM 2178 C CA . HIS A 1 274 ? 10.020 -7.644 46.915 1.00 21.23 274 HIS A CA 1
ATOM 2179 C C . HIS A 1 274 ? 10.202 -9.148 47.126 1.00 21.23 274 HIS A C 1
ATOM 2181 O O . HIS A 1 274 ? 9.418 -9.749 47.857 1.00 21.23 274 HIS A O 1
ATOM 2187 N N . CYS A 1 275 ? 11.298 -9.700 46.608 1.00 20.98 275 CYS A N 1
ATOM 2188 C CA . CYS A 1 275 ? 12.083 -10.730 47.287 1.00 20.98 275 CYS A CA 1
ATOM 2189 C C . CYS A 1 275 ? 13.526 -10.697 46.767 1.00 20.98 275 CYS A C 1
ATOM 2191 O O . CYS A 1 275 ? 13.770 -10.329 45.618 1.00 20.98 275 CYS A O 1
ATOM 2193 N N . GLU A 1 276 ? 14.462 -11.070 47.631 1.00 21.58 276 GLU A N 1
ATOM 2194 C CA . GLU A 1 276 ? 15.879 -11.284 47.323 1.00 21.58 276 GLU A CA 1
ATOM 2195 C C . GLU A 1 276 ? 16.172 -12.791 47.404 1.00 21.58 276 GLU A C 1
ATOM 2197 O O . GLU A 1 276 ? 15.431 -13.525 48.057 1.00 21.58 276 GLU A O 1
ATOM 2202 N N . GLY A 1 277 ? 17.250 -13.268 46.777 1.00 22.92 277 GLY A N 1
ATOM 2203 C CA . GLY A 1 277 ? 17.666 -14.666 46.924 1.00 22.92 277 GLY A CA 1
ATOM 2204 C C . GLY A 1 277 ? 18.707 -15.119 45.904 1.00 22.92 277 GLY A C 1
ATOM 2205 O O . GLY A 1 277 ? 18.393 -15.323 44.736 1.00 22.92 277 GLY A O 1
ATOM 2206 N N . ASN A 1 278 ? 19.944 -15.324 46.358 1.00 21.48 278 ASN A N 1
ATOM 2207 C CA . ASN A 1 278 ? 20.938 -16.103 45.616 1.00 21.48 278 ASN A CA 1
ATOM 2208 C C . ASN A 1 278 ? 20.612 -17.596 45.727 1.00 21.48 278 ASN A C 1
ATOM 2210 O O . ASN A 1 278 ? 20.339 -18.051 46.834 1.00 21.48 278 ASN A O 1
ATOM 2214 N N . GLN A 1 279 ? 20.810 -18.362 44.649 1.00 23.56 279 GLN A N 1
ATOM 2215 C CA . GLN A 1 279 ? 21.713 -19.527 44.642 1.00 23.56 279 GLN A CA 1
ATOM 2216 C C . GLN A 1 279 ? 21.790 -20.195 43.261 1.00 23.56 279 GLN A C 1
ATOM 2218 O O . GLN A 1 279 ? 20.859 -20.158 42.463 1.00 23.56 279 GLN A O 1
ATOM 2223 N N . SER A 1 280 ? 22.922 -20.851 43.018 1.00 22.72 280 SER A N 1
ATOM 2224 C CA . SER A 1 280 ? 23.163 -21.779 41.912 1.00 22.72 280 SER A CA 1
ATOM 2225 C C . SER A 1 280 ? 23.962 -22.962 42.451 1.00 22.72 280 SER A C 1
ATOM 2227 O O . SER A 1 280 ? 24.887 -22.725 43.236 1.00 22.72 280 SER A O 1
ATOM 2229 N N . PRO A 1 281 ? 23.705 -24.190 41.984 1.00 28.67 281 PRO A N 1
ATOM 2230 C CA . PRO A 1 281 ? 24.851 -25.044 41.665 1.00 28.67 281 PRO A CA 1
ATOM 2231 C C . PRO A 1 281 ? 24.687 -25.929 40.411 1.00 28.67 281 PRO A C 1
ATOM 2233 O O . PRO A 1 281 ? 23.599 -26.384 40.088 1.00 28.67 281 PRO A O 1
ATOM 2236 N N . SER A 1 282 ? 25.841 -26.186 39.785 1.00 20.86 282 SER A N 1
ATOM 2237 C CA . SER A 1 282 ? 26.303 -27.393 39.064 1.00 20.86 282 SER A CA 1
ATOM 2238 C C . SER A 1 282 ? 25.392 -28.127 38.055 1.00 20.86 282 SER A C 1
ATOM 2240 O O . SER A 1 282 ? 24.299 -28.564 38.379 1.00 20.86 282 SER A O 1
ATOM 2242 N N . LEU A 1 283 ? 25.776 -28.301 36.780 1.00 21.19 283 LEU A N 1
ATOM 2243 C CA . LEU A 1 283 ? 26.916 -29.062 36.200 1.00 21.19 283 LEU A CA 1
ATOM 2244 C C . LEU A 1 283 ? 26.800 -30.599 36.249 1.00 21.19 283 LEU A C 1
ATOM 2246 O O . LEU A 1 283 ? 27.170 -31.218 37.240 1.00 21.19 283 LEU A O 1
ATOM 2250 N N . VAL A 1 284 ? 26.493 -31.192 35.087 1.00 21.38 284 VAL A N 1
ATOM 2251 C CA . VAL A 1 284 ? 27.067 -32.466 34.604 1.00 21.38 284 VAL A CA 1
ATOM 2252 C C . VAL A 1 284 ? 27.423 -32.292 33.117 1.00 21.38 284 VAL A C 1
ATOM 2254 O O . VAL A 1 284 ? 26.727 -31.592 32.384 1.00 21.38 284 VAL A O 1
ATOM 2257 N N . PHE A 1 285 ? 28.542 -32.875 32.681 1.00 19.89 285 PHE A N 1
ATOM 2258 C CA . PHE A 1 285 ? 29.055 -32.810 31.305 1.00 19.89 285 PHE A CA 1
ATOM 2259 C C . PHE A 1 285 ? 28.486 -33.922 30.412 1.00 19.89 285 PHE A C 1
ATOM 2261 O O . PHE A 1 285 ? 28.281 -35.031 30.891 1.00 19.89 285 PHE A O 1
ATOM 2268 N N . LEU A 1 286 ? 28.452 -33.682 29.092 1.00 21.36 286 LEU A N 1
ATOM 2269 C CA . LEU A 1 286 ? 29.023 -34.622 28.111 1.00 21.36 286 LEU A CA 1
ATOM 2270 C C . LEU A 1 286 ? 29.374 -33.911 26.784 1.00 21.36 286 LEU A C 1
ATOM 2272 O O . LEU A 1 286 ? 28.523 -33.630 25.947 1.00 21.36 286 LEU A O 1
ATOM 2276 N N . PHE A 1 287 ? 30.665 -33.628 26.596 1.00 20.52 287 PHE A N 1
ATOM 2277 C CA . PHE A 1 287 ? 31.288 -33.471 25.269 1.00 20.52 287 PHE A CA 1
ATOM 2278 C C . PHE A 1 287 ? 31.553 -34.896 24.696 1.00 20.52 287 PHE A C 1
ATOM 2280 O O . PHE A 1 287 ? 31.545 -35.852 25.463 1.00 20.52 287 PHE A O 1
ATOM 2287 N N . ARG A 1 288 ? 31.844 -35.168 23.411 1.00 22.48 288 ARG A N 1
ATOM 2288 C CA . ARG A 1 288 ? 32.791 -34.513 22.472 1.00 22.48 288 ARG A CA 1
ATOM 2289 C C . ARG A 1 288 ? 32.484 -34.974 20.998 1.00 22.48 288 ARG A C 1
ATOM 2291 O O . ARG A 1 288 ? 31.343 -35.350 20.767 1.00 22.48 288 ARG A O 1
ATOM 2298 N N . PRO A 1 289 ? 33.346 -34.833 19.958 1.00 28.38 289 PRO A N 1
ATOM 2299 C CA . PRO A 1 289 ? 33.038 -33.951 18.815 1.00 28.38 289 PRO A CA 1
ATOM 2300 C C . PRO A 1 289 ? 33.062 -34.638 17.423 1.00 28.38 289 PRO A C 1
ATOM 2302 O O . PRO A 1 289 ? 33.391 -35.813 17.330 1.00 28.38 289 PRO A O 1
ATOM 2305 N N . ILE A 1 290 ? 32.931 -33.858 16.332 1.00 23.02 290 ILE A N 1
ATOM 2306 C CA . ILE A 1 290 ? 33.914 -33.885 15.220 1.00 23.02 290 ILE A CA 1
ATOM 2307 C C . ILE A 1 290 ? 33.937 -32.576 14.383 1.00 23.02 290 ILE A C 1
ATOM 2309 O O . ILE A 1 290 ? 32.930 -32.079 13.898 1.00 23.02 290 ILE A O 1
ATOM 2313 N N . LYS A 1 291 ? 35.154 -32.025 14.283 1.00 21.89 291 LYS A N 1
ATOM 2314 C CA . LYS A 1 291 ? 35.781 -31.087 13.320 1.00 21.89 291 LYS A CA 1
ATOM 2315 C C . LYS A 1 291 ? 34.942 -30.316 12.263 1.00 21.89 291 LYS A C 1
ATOM 2317 O O . LYS A 1 291 ? 34.777 -30.761 11.137 1.00 21.89 291 LYS A O 1
ATOM 2322 N N . THR A 1 292 ? 34.641 -29.056 12.594 1.00 22.95 292 THR A N 1
ATOM 2323 C CA . THR A 1 292 ? 35.122 -27.818 11.914 1.00 22.95 292 THR A CA 1
ATOM 2324 C C . THR A 1 292 ? 35.356 -27.761 10.387 1.00 22.95 292 THR A C 1
ATOM 2326 O O . THR A 1 292 ? 36.323 -28.338 9.891 1.00 22.95 292 THR A O 1
ATOM 2329 N N . ALA A 1 293 ? 34.689 -26.801 9.728 1.00 23.38 293 ALA A N 1
ATOM 2330 C CA . ALA A 1 293 ? 35.264 -25.940 8.679 1.00 23.38 293 ALA A CA 1
ATOM 2331 C C . ALA A 1 293 ? 34.535 -24.571 8.637 1.00 23.38 293 ALA A C 1
ATOM 2333 O O . ALA A 1 293 ? 33.331 -24.531 8.854 1.00 23.38 293 ALA A O 1
ATOM 2334 N N . GLY A 1 294 ? 35.251 -23.468 8.357 1.00 22.19 294 GLY A N 1
ATOM 2335 C CA . GLY A 1 294 ? 34.684 -22.144 8.007 1.00 22.19 294 GLY A CA 1
ATOM 2336 C C . GLY A 1 294 ? 33.957 -21.347 9.114 1.00 22.19 294 GLY A C 1
ATOM 2337 O O . GLY A 1 294 ? 32.777 -21.554 9.368 1.00 22.19 294 GLY A O 1
ATOM 2338 N N . VAL A 1 295 ? 34.621 -20.350 9.718 1.00 22.47 295 VAL A N 1
ATOM 2339 C CA . VAL A 1 295 ? 34.000 -19.409 10.682 1.00 22.47 295 VAL A CA 1
ATOM 2340 C C . VAL A 1 295 ? 33.610 -18.093 9.997 1.00 22.47 295 VAL A C 1
ATOM 2342 O O . VAL A 1 295 ? 34.435 -17.492 9.315 1.00 22.47 295 VAL A O 1
ATOM 2345 N N . GLY A 1 296 ? 32.384 -17.607 10.236 1.00 22.84 296 GLY A N 1
ATOM 2346 C CA . GLY A 1 296 ? 31.888 -16.340 9.670 1.00 22.84 296 GLY A CA 1
ATOM 2347 C C . GLY A 1 296 ? 30.572 -15.811 10.263 1.00 22.84 296 GLY A C 1
ATOM 2348 O O . GLY A 1 296 ? 29.817 -15.133 9.574 1.00 22.84 296 GLY A O 1
ATOM 2349 N N . THR A 1 297 ? 30.241 -16.146 11.513 1.00 23.30 297 THR A N 1
ATOM 2350 C CA . THR A 1 297 ? 28.909 -15.891 12.097 1.00 23.30 297 THR A CA 1
ATOM 2351 C C . THR A 1 297 ? 28.685 -14.443 12.554 1.00 23.30 297 THR A C 1
ATOM 2353 O O . THR A 1 297 ? 29.341 -13.981 13.490 1.00 23.30 297 THR A O 1
ATOM 2356 N N . CYS A 1 298 ? 27.657 -13.779 12.016 1.00 21.28 298 CYS A N 1
ATOM 2357 C CA . CYS A 1 298 ? 27.037 -12.598 12.629 1.00 21.28 298 CYS A CA 1
ATOM 2358 C C . CYS A 1 298 ? 25.664 -12.960 13.218 1.00 21.28 298 CYS A C 1
ATOM 2360 O O . CYS A 1 298 ? 24.686 -13.057 12.485 1.00 21.28 298 CYS A O 1
ATOM 2362 N N . ASN A 1 299 ? 25.577 -13.102 14.545 1.00 25.20 299 ASN A N 1
ATOM 2363 C CA . ASN A 1 299 ? 24.309 -13.290 15.259 1.00 25.20 299 ASN A CA 1
ATOM 2364 C C . ASN A 1 299 ? 23.852 -11.976 15.910 1.00 25.20 299 ASN A C 1
ATOM 2366 O O . ASN A 1 299 ? 24.594 -11.395 16.701 1.00 25.20 299 ASN A O 1
ATOM 2370 N N . GLY A 1 300 ? 22.619 -11.538 15.630 1.00 22.08 300 GLY A N 1
ATOM 2371 C CA . GLY A 1 300 ? 21.991 -10.419 16.345 1.00 22.08 300 GLY A CA 1
ATOM 2372 C C . GLY A 1 300 ? 20.981 -9.600 15.535 1.00 22.08 300 GLY A C 1
ATOM 2373 O O . GLY A 1 300 ? 21.344 -8.588 14.948 1.00 22.08 300 GLY A O 1
ATOM 2374 N N . LEU A 1 301 ? 19.701 -9.981 15.628 1.00 22.38 301 LEU A N 1
ATOM 2375 C CA . LEU A 1 301 ? 18.515 -9.198 15.234 1.00 22.38 301 LEU A CA 1
ATOM 2376 C C . LEU A 1 301 ? 18.282 -8.953 13.718 1.00 22.38 301 LEU A C 1
ATOM 2378 O O . LEU A 1 301 ? 18.573 -7.890 13.180 1.00 22.38 301 LEU A O 1
ATOM 2382 N N . TRP A 1 302 ? 17.656 -9.949 13.076 1.00 24.92 302 TRP A N 1
ATOM 2383 C CA . TRP A 1 302 ? 16.775 -9.872 11.892 1.00 24.92 302 TRP A CA 1
ATOM 2384 C C . TRP A 1 302 ? 16.883 -8.642 10.966 1.00 24.92 302 TRP A C 1
ATOM 2386 O O . TRP A 1 302 ? 15.966 -7.825 10.877 1.00 24.92 302 TRP A O 1
ATOM 2396 N N . ILE A 1 303 ? 17.951 -8.590 10.169 1.00 25.06 303 ILE A N 1
ATOM 2397 C CA . ILE A 1 303 ? 17.924 -7.988 8.829 1.00 25.06 303 ILE A CA 1
ATOM 2398 C C . ILE A 1 303 ? 18.621 -8.977 7.892 1.00 25.06 303 ILE A C 1
ATOM 2400 O O . ILE A 1 303 ? 19.847 -9.072 7.908 1.00 25.06 303 ILE A O 1
ATOM 2404 N N . VAL A 1 304 ? 17.855 -9.720 7.086 1.00 31.48 304 VAL A N 1
ATOM 2405 C CA . VAL A 1 304 ? 18.436 -10.552 6.019 1.00 31.48 304 VAL A CA 1
ATOM 2406 C C . VAL A 1 304 ? 18.954 -9.610 4.932 1.00 31.48 304 VAL A C 1
ATOM 2408 O O . VAL A 1 304 ? 18.210 -8.787 4.391 1.00 31.48 304 VAL A O 1
ATOM 2411 N N . GLY A 1 305 ? 20.263 -9.646 4.695 1.00 27.00 305 GLY A N 1
ATOM 2412 C CA . GLY A 1 305 ? 20.954 -8.669 3.864 1.00 27.00 305 GLY A CA 1
ATOM 2413 C C . GLY A 1 305 ? 21.052 -9.105 2.409 1.00 27.00 305 GLY A C 1
ATOM 2414 O O . GLY A 1 305 ? 21.956 -9.859 2.071 1.00 27.00 305 GLY A O 1
ATOM 2415 N N . PHE A 1 306 ? 20.206 -8.545 1.545 1.00 32.66 306 PHE A N 1
ATOM 2416 C CA . PHE A 1 306 ? 20.375 -8.628 0.092 1.00 32.66 306 PHE A CA 1
ATOM 2417 C C . PHE A 1 306 ? 20.953 -7.314 -0.436 1.00 32.66 306 PHE A C 1
ATOM 2419 O O . PHE A 1 306 ? 20.419 -6.233 -0.175 1.00 32.66 306 PHE A O 1
ATOM 2426 N N . CYS A 1 307 ? 22.099 -7.402 -1.112 1.00 25.19 307 CYS A N 1
ATOM 2427 C CA . CYS A 1 307 ? 22.845 -6.256 -1.626 1.00 25.19 307 CYS A CA 1
ATOM 2428 C C . CYS A 1 307 ? 23.728 -6.690 -2.804 1.00 25.19 307 CYS A C 1
ATOM 2430 O O . CYS A 1 307 ? 24.957 -6.705 -2.697 1.00 25.19 307 CYS A O 1
ATOM 2432 N N . ASN A 1 308 ? 23.099 -7.028 -3.931 1.00 32.62 308 ASN A N 1
ATOM 2433 C CA . ASN A 1 308 ? 23.830 -7.138 -5.189 1.00 32.62 308 ASN A CA 1
ATOM 2434 C C . ASN A 1 308 ? 24.388 -5.770 -5.607 1.00 32.62 308 ASN A C 1
ATOM 2436 O O . ASN A 1 308 ? 23.968 -4.708 -5.128 1.00 32.62 308 ASN A O 1
ATOM 2440 N N . GLN A 1 309 ? 25.405 -5.813 -6.461 1.00 34.00 309 GLN A N 1
ATOM 2441 C CA . GLN A 1 309 ? 26.078 -4.620 -6.959 1.00 34.00 309 GLN A CA 1
ATOM 2442 C C . GLN A 1 309 ? 25.102 -3.777 -7.806 1.00 34.00 309 GLN A C 1
ATOM 2444 O O . GLN A 1 309 ? 24.078 -4.266 -8.272 1.00 34.00 309 GLN A O 1
ATOM 2449 N N . GLU A 1 310 ? 25.380 -2.478 -7.917 1.00 36.88 310 GLU A N 1
ATOM 2450 C CA . GLU A 1 310 ? 24.542 -1.460 -8.592 1.00 36.88 310 GLU A CA 1
ATOM 2451 C C . GLU A 1 310 ? 23.198 -1.092 -7.923 1.00 36.88 310 GLU A C 1
ATOM 2453 O O . GLU A 1 310 ? 22.571 -0.107 -8.302 1.00 36.88 310 GLU A O 1
ATOM 2458 N N . GLY A 1 311 ? 22.809 -1.744 -6.822 1.00 41.56 311 GLY A N 1
ATOM 2459 C CA . GLY A 1 311 ? 21.827 -1.185 -5.876 1.00 41.56 311 GLY A CA 1
ATOM 2460 C C . GLY A 1 311 ? 20.349 -1.314 -6.262 1.00 41.56 311 GLY A C 1
ATOM 2461 O O . GLY A 1 311 ? 19.494 -0.781 -5.548 1.00 41.56 311 GLY A O 1
ATOM 2462 N N . PHE A 1 312 ? 20.030 -2.059 -7.319 1.00 49.44 312 PHE A N 1
ATOM 2463 C CA . PHE A 1 312 ? 18.678 -2.566 -7.552 1.00 49.44 312 PHE A CA 1
ATOM 2464 C C . PHE A 1 312 ? 18.364 -3.680 -6.542 1.00 49.44 312 PHE A C 1
ATOM 2466 O O . PHE A 1 312 ? 19.134 -4.625 -6.375 1.00 49.44 312 PHE A O 1
ATOM 2473 N N . TYR A 1 313 ? 17.236 -3.566 -5.836 1.00 67.56 313 TYR A N 1
ATOM 2474 C CA . TYR A 1 313 ? 16.806 -4.555 -4.843 1.00 67.56 313 TYR A CA 1
ATOM 2475 C C . TYR A 1 313 ? 15.804 -5.521 -5.482 1.00 67.56 313 TYR A C 1
ATOM 2477 O O . TYR A 1 313 ? 14.593 -5.316 -5.407 1.00 67.56 313 TYR A O 1
ATOM 2485 N N . PHE A 1 314 ? 16.321 -6.541 -6.166 1.00 84.94 314 PHE A N 1
ATOM 2486 C CA . PHE A 1 314 ? 15.510 -7.655 -6.658 1.00 84.94 314 PHE A CA 1
ATOM 2487 C C . PHE A 1 314 ? 15.175 -8.602 -5.501 1.00 84.94 314 PHE A C 1
ATOM 2489 O O . PHE A 1 314 ? 16.027 -8.888 -4.659 1.00 84.94 314 PHE A O 1
ATOM 2496 N N . LEU A 1 315 ? 13.943 -9.107 -5.485 1.00 90.38 315 LEU A N 1
ATOM 2497 C CA . LEU A 1 315 ? 13.516 -10.200 -4.614 1.00 90.38 315 LEU A CA 1
ATOM 2498 C C . LEU A 1 315 ? 13.018 -11.341 -5.501 1.00 90.38 315 LEU A C 1
ATOM 2500 O O . LEU A 1 315 ? 12.094 -11.132 -6.283 1.00 90.38 315 LEU A O 1
ATOM 2504 N N . SER A 1 316 ? 13.615 -12.524 -5.387 1.00 93.50 316 SER A N 1
ATOM 2505 C CA . SER A 1 316 ? 13.227 -13.711 -6.158 1.00 93.50 316 SER A CA 1
ATOM 2506 C C . SER A 1 316 ? 13.090 -14.887 -5.202 1.00 93.50 316 SER A C 1
ATOM 2508 O O . SER A 1 316 ? 14.072 -15.307 -4.591 1.00 93.50 316 SER A O 1
ATOM 2510 N N . LEU A 1 317 ? 11.866 -15.375 -5.021 1.00 95.06 317 LEU A N 1
ATOM 2511 C CA . LEU A 1 317 ? 11.538 -16.435 -4.075 1.00 95.06 317 LEU A CA 1
ATOM 2512 C C . LEU A 1 317 ? 11.373 -17.765 -4.803 1.00 95.06 317 LEU A C 1
ATOM 2514 O O . LEU A 1 317 ? 10.548 -17.888 -5.708 1.00 95.06 317 LEU A O 1
ATOM 2518 N N . SER A 1 318 ? 12.143 -18.757 -4.367 1.00 95.00 318 SER A N 1
ATOM 2519 C CA . SER A 1 318 ? 11.993 -20.158 -4.746 1.00 95.00 318 SER A CA 1
ATOM 2520 C C . SER A 1 318 ? 10.964 -20.788 -3.804 1.00 95.00 318 SER A C 1
ATOM 2522 O O . SER A 1 318 ? 11.248 -21.035 -2.626 1.00 95.00 318 SER A O 1
ATOM 2524 N N . CYS A 1 319 ? 9.728 -20.961 -4.277 1.00 94.94 319 CYS A N 1
ATOM 2525 C CA . CYS A 1 319 ? 8.614 -21.333 -3.409 1.00 94.94 319 CYS A CA 1
ATOM 2526 C C . CYS A 1 319 ? 8.743 -22.789 -2.956 1.00 94.94 319 CYS A C 1
ATOM 2528 O O . CYS A 1 319 ? 8.754 -23.707 -3.765 1.00 94.94 319 CYS A O 1
ATOM 2530 N N . GLY A 1 320 ? 8.868 -23.004 -1.647 1.00 90.75 320 GLY A N 1
ATOM 2531 C CA . GLY A 1 320 ? 9.143 -24.317 -1.069 1.00 90.75 320 GLY A CA 1
ATOM 2532 C C . GLY A 1 320 ? 10.591 -24.805 -1.204 1.00 90.75 320 GLY A C 1
ATOM 2533 O O . GLY A 1 320 ? 10.905 -25.874 -0.681 1.00 90.75 320 GLY A O 1
ATOM 2534 N N . GLY A 1 321 ? 11.481 -24.026 -1.829 1.00 90.06 321 GLY A N 1
ATOM 2535 C CA . GLY A 1 321 ? 12.916 -24.306 -1.868 1.00 90.06 321 GLY A CA 1
ATOM 2536 C C . GLY A 1 321 ? 13.561 -24.163 -0.486 1.00 90.06 321 GLY A C 1
ATOM 2537 O O . GLY A 1 321 ? 13.196 -23.283 0.296 1.00 90.06 321 GLY A O 1
ATOM 2538 N N . THR A 1 322 ? 14.528 -25.025 -0.166 1.00 86.81 322 THR A N 1
ATOM 2539 C CA . THR A 1 322 ? 15.192 -25.080 1.155 1.00 86.81 322 THR A CA 1
ATOM 2540 C C . THR A 1 322 ? 16.543 -24.370 1.218 1.00 86.81 322 THR A C 1
ATOM 2542 O O . THR A 1 322 ? 17.090 -24.201 2.305 1.00 86.81 322 THR A O 1
ATOM 2545 N N . THR A 1 323 ? 17.106 -23.989 0.072 1.00 87.25 323 THR A N 1
ATOM 2546 C CA . THR A 1 323 ? 18.444 -23.393 -0.054 1.00 87.25 323 THR A CA 1
ATOM 2547 C C . THR A 1 323 ? 18.432 -22.269 -1.077 1.00 87.25 323 THR A C 1
ATOM 2549 O O . THR A 1 323 ? 17.824 -22.408 -2.138 1.00 87.25 323 THR A O 1
ATOM 2552 N N . ASP A 1 324 ? 19.148 -21.191 -0.774 1.00 90.19 324 ASP A N 1
ATOM 2553 C CA . ASP A 1 324 ? 19.350 -20.067 -1.686 1.00 90.19 324 ASP A CA 1
ATOM 2554 C C . ASP A 1 324 ? 20.342 -20.457 -2.802 1.00 90.19 324 ASP A C 1
ATOM 2556 O O . ASP A 1 324 ? 21.296 -21.203 -2.560 1.00 90.19 324 ASP A O 1
ATOM 2560 N N . TYR A 1 325 ? 20.136 -19.956 -4.021 1.00 90.12 325 TYR A N 1
ATOM 2561 C CA . TYR A 1 325 ? 20.985 -20.243 -5.187 1.00 90.12 325 TYR A CA 1
ATOM 2562 C C . TYR A 1 325 ? 21.096 -19.037 -6.132 1.00 90.12 325 TYR A C 1
ATOM 2564 O O . TYR A 1 325 ? 20.463 -18.004 -5.923 1.00 90.12 325 TYR A O 1
ATOM 2572 N N . VAL A 1 326 ? 21.918 -19.150 -7.176 1.00 88.56 326 VAL A N 1
ATOM 2573 C CA . VAL A 1 326 ? 22.015 -18.164 -8.264 1.00 88.56 326 VAL A CA 1
ATOM 2574 C C . VAL A 1 326 ? 21.776 -18.888 -9.586 1.00 88.56 326 VAL A C 1
ATOM 2576 O O . VAL A 1 326 ? 22.288 -19.991 -9.774 1.00 88.56 326 VAL A O 1
ATOM 2579 N N . ASP A 1 327 ? 20.966 -18.307 -10.470 1.00 84.50 327 ASP A N 1
ATOM 2580 C CA . ASP A 1 327 ? 20.628 -18.903 -11.767 1.00 84.50 327 ASP A CA 1
ATOM 2581 C C . ASP A 1 327 ? 21.589 -18.495 -12.904 1.00 84.50 327 ASP A C 1
ATOM 2583 O O . ASP A 1 327 ? 22.525 -17.713 -12.723 1.00 84.50 327 ASP A O 1
ATOM 2587 N N . ALA A 1 328 ? 21.346 -19.020 -14.110 1.00 82.06 328 ALA A N 1
ATOM 2588 C CA . ALA A 1 328 ? 22.126 -18.698 -15.308 1.00 82.06 328 ALA A CA 1
ATOM 2589 C C . ALA A 1 328 ? 21.982 -17.231 -15.780 1.00 82.06 328 ALA A C 1
ATOM 2591 O O . ALA A 1 328 ? 22.823 -16.754 -16.538 1.00 82.06 328 ALA A O 1
ATOM 2592 N N . SER A 1 329 ? 20.959 -16.506 -15.311 1.00 79.75 329 SER A N 1
ATOM 2593 C CA . SER A 1 329 ? 20.792 -15.058 -15.501 1.00 79.75 329 SER A CA 1
ATOM 2594 C C . SER A 1 329 ? 21.532 -14.232 -14.437 1.00 79.75 329 SER A C 1
ATOM 2596 O O . SER A 1 329 ? 21.453 -13.004 -14.464 1.00 79.75 329 SER A O 1
ATOM 2598 N N . ASN A 1 330 ? 22.271 -14.868 -13.517 1.00 84.06 330 ASN A N 1
ATOM 2599 C CA . ASN A 1 330 ? 22.929 -14.239 -12.368 1.00 84.06 330 ASN A CA 1
ATOM 2600 C C . ASN A 1 330 ? 21.938 -13.573 -11.382 1.00 84.06 330 ASN A C 1
ATOM 2602 O O . ASN A 1 330 ? 22.275 -12.611 -10.687 1.00 84.06 330 ASN A O 1
ATOM 2606 N N . ILE A 1 331 ? 20.703 -14.083 -11.310 1.00 87.31 331 ILE A N 1
ATOM 2607 C CA . ILE A 1 331 ? 19.684 -13.666 -10.340 1.00 87.31 331 ILE A CA 1
ATOM 2608 C C . ILE A 1 331 ? 19.808 -14.550 -9.094 1.00 87.31 331 ILE A C 1
ATOM 2610 O O . ILE A 1 331 ? 19.836 -15.777 -9.182 1.00 87.31 331 ILE A O 1
ATOM 2614 N N . SER A 1 332 ? 19.870 -13.925 -7.916 1.00 90.25 332 SER A N 1
ATOM 2615 C CA . SER A 1 332 ? 19.885 -14.622 -6.625 1.00 90.25 332 SER A CA 1
ATOM 2616 C C . SER A 1 332 ? 18.472 -15.011 -6.187 1.00 90.25 332 SER A C 1
ATOM 2618 O O . SER A 1 332 ? 17.632 -14.135 -5.962 1.00 90.25 332 SER A O 1
ATOM 2620 N N . TRP A 1 333 ? 18.242 -16.308 -6.022 1.00 92.25 333 TRP A N 1
ATOM 2621 C CA . TRP A 1 333 ? 16.999 -16.920 -5.566 1.00 92.25 333 TRP A CA 1
ATOM 2622 C C . TRP A 1 333 ? 17.083 -17.305 -4.090 1.00 92.25 333 TRP A C 1
ATOM 2624 O O . TRP A 1 333 ? 18.100 -17.823 -3.634 1.00 92.25 333 TRP A O 1
ATOM 2634 N N . VAL A 1 334 ? 16.001 -17.055 -3.352 1.00 92.88 334 VAL A N 1
ATOM 2635 C CA . VAL A 1 334 ? 15.936 -17.160 -1.887 1.00 92.88 334 VAL A CA 1
ATOM 2636 C C . VAL A 1 334 ? 14.811 -18.107 -1.468 1.00 92.88 334 VAL A C 1
ATOM 2638 O O . VAL A 1 334 ? 13.749 -18.116 -2.093 1.00 92.88 334 VAL A O 1
ATOM 2641 N N . SER A 1 335 ? 15.002 -18.876 -0.393 1.00 93.31 335 SER A N 1
ATOM 2642 C CA . SER A 1 335 ? 13.932 -19.682 0.213 1.00 93.31 335 SER A CA 1
ATOM 2643 C C . SER A 1 335 ? 12.739 -18.820 0.657 1.00 93.31 335 SER A C 1
ATOM 2645 O O . SER A 1 335 ? 12.882 -17.810 1.352 1.00 93.31 335 SER A O 1
ATOM 2647 N N . ASP A 1 336 ? 11.523 -19.238 0.301 1.00 93.50 336 ASP A N 1
ATOM 2648 C CA . ASP A 1 336 ? 10.305 -18.467 0.566 1.00 93.50 336 ASP A CA 1
ATOM 2649 C C . ASP A 1 336 ? 9.811 -18.508 2.029 1.00 93.50 336 ASP A C 1
ATOM 2651 O O . ASP A 1 336 ? 8.933 -17.728 2.409 1.00 93.50 336 ASP A O 1
ATOM 2655 N N . GLY A 1 337 ? 10.394 -19.364 2.877 1.00 88.06 337 GLY A N 1
ATOM 2656 C CA . GLY A 1 337 ? 9.950 -19.610 4.259 1.00 88.06 337 GLY A CA 1
ATOM 2657 C C . GLY A 1 337 ? 10.074 -18.426 5.231 1.00 88.06 337 GLY A C 1
ATOM 2658 O O . GLY A 1 337 ? 9.533 -18.480 6.333 1.00 88.06 337 GLY A O 1
ATOM 2659 N N . ALA A 1 338 ? 10.755 -17.343 4.843 1.00 88.50 338 ALA A N 1
ATOM 2660 C CA . ALA A 1 338 ? 10.764 -16.084 5.597 1.00 88.50 338 ALA A CA 1
ATOM 2661 C C . ALA A 1 338 ? 9.553 -15.175 5.288 1.00 88.50 338 ALA A C 1
ATOM 2663 O O . ALA A 1 338 ? 9.281 -14.241 6.045 1.00 88.50 338 ALA A O 1
ATOM 2664 N N . TYR A 1 339 ? 8.832 -15.440 4.192 1.00 90.56 339 TYR A N 1
ATOM 2665 C CA . TYR A 1 339 ? 7.797 -14.566 3.620 1.00 90.56 339 TYR A CA 1
ATOM 2666 C C . TYR A 1 339 ? 6.378 -15.139 3.745 1.00 90.56 339 TYR A C 1
ATOM 2668 O O . TYR A 1 339 ? 5.409 -14.385 3.641 1.00 90.56 339 TYR A O 1
ATOM 2676 N N . ILE A 1 340 ? 6.258 -16.445 4.009 1.00 89.50 340 ILE A N 1
ATOM 2677 C CA . ILE A 1 340 ? 5.008 -17.151 4.313 1.00 89.50 340 ILE A CA 1
ATOM 2678 C C . ILE A 1 340 ? 5.235 -18.184 5.428 1.00 89.50 340 ILE A C 1
ATOM 2680 O O . ILE A 1 340 ? 6.304 -18.781 5.522 1.00 89.50 340 ILE A O 1
ATOM 2684 N N . ARG A 1 341 ? 4.230 -18.395 6.289 1.00 81.69 341 ARG A N 1
ATOM 2685 C CA . ARG A 1 341 ? 4.302 -19.332 7.436 1.00 81.69 341 ARG A CA 1
ATOM 2686 C C . ARG A 1 341 ? 3.537 -20.643 7.232 1.00 81.69 341 ARG A C 1
ATOM 2688 O O . ARG A 1 341 ? 3.618 -21.531 8.074 1.00 81.69 341 ARG A O 1
ATOM 2695 N N . THR A 1 342 ? 2.763 -20.742 6.157 1.00 83.94 342 THR A N 1
ATOM 2696 C CA . THR A 1 342 ? 1.798 -21.818 5.894 1.00 83.94 342 THR A CA 1
ATOM 2697 C C . THR A 1 342 ? 2.163 -22.604 4.629 1.00 83.94 342 THR A C 1
ATOM 2699 O O . THR A 1 342 ? 3.143 -22.303 3.942 1.00 83.94 342 THR A O 1
ATOM 2702 N N . GLY A 1 343 ? 1.382 -23.645 4.325 1.00 86.00 343 GLY A N 1
ATOM 2703 C CA . GLY A 1 343 ? 1.599 -24.518 3.170 1.00 86.00 343 GLY A CA 1
ATOM 2704 C C . GLY A 1 343 ? 2.675 -25.585 3.389 1.00 86.00 343 GLY A C 1
ATOM 2705 O O . GLY A 1 343 ? 3.546 -25.464 4.251 1.00 86.00 343 GLY A O 1
ATOM 2706 N N . LYS A 1 344 ? 2.597 -26.649 2.590 1.00 90.00 344 LYS A N 1
ATOM 2707 C CA . LYS A 1 344 ? 3.583 -27.732 2.519 1.00 90.00 344 LYS A CA 1
ATOM 2708 C C . LYS A 1 344 ? 4.487 -27.522 1.310 1.00 90.00 344 LYS A C 1
ATOM 2710 O O . LYS A 1 344 ? 4.077 -26.904 0.330 1.00 90.00 344 LYS A O 1
ATOM 2715 N N . THR A 1 345 ? 5.704 -28.042 1.379 1.00 91.75 345 THR A N 1
ATOM 2716 C CA . THR A 1 345 ? 6.664 -28.005 0.273 1.00 91.75 345 THR A CA 1
ATOM 2717 C C . THR A 1 345 ? 6.672 -29.330 -0.486 1.00 91.75 345 THR A C 1
ATOM 2719 O O . THR A 1 345 ? 6.307 -30.376 0.055 1.00 91.75 345 THR A O 1
ATOM 2722 N N . GLY A 1 346 ? 7.078 -29.277 -1.748 1.00 88.62 346 GLY A N 1
ATOM 2723 C CA . GLY A 1 346 ? 7.331 -30.427 -2.608 1.00 88.62 346 GLY A CA 1
ATOM 2724 C C . GLY A 1 346 ? 8.294 -30.036 -3.726 1.00 88.62 346 GLY A C 1
ATOM 2725 O O . GLY A 1 346 ? 8.728 -28.887 -3.798 1.00 88.62 346 GLY A O 1
ATOM 2726 N N . SER A 1 347 ? 8.620 -30.975 -4.607 1.00 88.94 347 SER A N 1
ATOM 2727 C CA . SER A 1 347 ? 9.322 -30.677 -5.855 1.00 88.94 347 SER A CA 1
ATOM 2728 C C . SER A 1 347 ? 8.889 -31.620 -6.971 1.00 88.94 347 SER A C 1
ATOM 2730 O O . SER A 1 347 ? 8.251 -32.647 -6.724 1.00 88.94 347 SER A O 1
ATOM 2732 N N . ILE A 1 348 ? 9.195 -31.220 -8.200 1.00 87.00 348 ILE A N 1
ATOM 2733 C CA . ILE A 1 348 ? 8.810 -31.883 -9.445 1.00 87.00 348 ILE A CA 1
ATOM 2734 C C . ILE A 1 348 ? 9.951 -31.787 -10.452 1.00 87.00 348 ILE A C 1
ATOM 2736 O O . ILE A 1 348 ? 10.612 -30.755 -10.552 1.00 87.00 348 ILE A O 1
ATOM 2740 N N . ASP A 1 349 ? 10.161 -32.846 -11.226 1.00 83.25 349 ASP A N 1
ATOM 2741 C CA . ASP A 1 349 ? 11.137 -32.852 -12.314 1.00 83.25 349 ASP A CA 1
ATOM 2742 C C . ASP A 1 349 ? 10.497 -32.254 -13.574 1.00 83.25 349 ASP A C 1
ATOM 2744 O O . ASP A 1 349 ? 9.846 -32.938 -14.362 1.00 83.25 349 ASP A O 1
ATOM 2748 N N . PHE A 1 350 ? 10.645 -30.940 -13.736 1.00 80.12 350 PHE A N 1
ATOM 2749 C CA . PHE A 1 350 ? 10.154 -30.198 -14.890 1.00 80.12 350 PHE A CA 1
ATOM 2750 C C . PHE A 1 350 ? 11.081 -30.408 -16.089 1.00 80.12 350 PHE A C 1
ATOM 2752 O O . PHE A 1 350 ? 12.266 -30.064 -16.038 1.00 80.12 350 PHE A O 1
ATOM 2759 N N . VAL A 1 351 ? 10.538 -30.968 -17.170 1.00 75.94 351 VAL A N 1
ATOM 2760 C CA . VAL A 1 351 ? 11.260 -31.202 -18.426 1.00 75.94 351 VAL A CA 1
ATOM 2761 C C . VAL A 1 351 ? 10.942 -30.077 -19.406 1.00 75.94 351 VAL A C 1
ATOM 2763 O O . VAL A 1 351 ? 9.808 -29.961 -19.865 1.00 75.94 351 VAL A O 1
ATOM 2766 N N . ASP A 1 352 ? 11.956 -29.285 -19.748 1.00 66.38 352 ASP A N 1
ATOM 2767 C CA . ASP A 1 352 ? 11.899 -28.299 -20.827 1.00 66.38 352 ASP A CA 1
ATOM 2768 C C . ASP A 1 352 ? 12.798 -28.763 -21.979 1.00 66.38 352 ASP A C 1
ATOM 2770 O O . ASP A 1 352 ? 14.009 -28.950 -21.810 1.00 66.38 352 ASP A O 1
ATOM 2774 N N . GLY A 1 353 ? 12.193 -29.024 -23.140 1.00 68.25 353 GLY A N 1
ATOM 2775 C CA . GLY A 1 353 ? 12.857 -29.614 -24.302 1.00 68.25 353 GLY A CA 1
ATOM 2776 C C . GLY A 1 353 ? 13.597 -30.915 -23.968 1.00 68.25 353 GLY A C 1
ATOM 2777 O O . GLY A 1 353 ? 12.984 -31.949 -23.714 1.00 68.25 353 GLY A O 1
ATOM 2778 N N . THR A 1 354 ? 14.931 -30.863 -23.991 1.00 53.44 354 THR A N 1
ATOM 2779 C CA . THR A 1 354 ? 15.830 -31.994 -23.693 1.00 53.44 354 THR A CA 1
ATOM 2780 C C . THR A 1 354 ? 16.435 -31.950 -22.284 1.00 53.44 354 THR A C 1
ATOM 2782 O O . THR A 1 354 ? 17.317 -32.750 -21.979 1.00 53.44 354 THR A O 1
ATOM 2785 N N . SER A 1 355 ? 16.020 -31.009 -21.431 1.00 60.38 355 SER A N 1
ATOM 2786 C CA . SER A 1 355 ? 16.593 -30.774 -20.098 1.00 60.38 355 SER A CA 1
ATOM 2787 C C . SER A 1 355 ? 15.563 -30.946 -18.982 1.00 60.38 355 SER A C 1
ATOM 2789 O O . SER A 1 355 ? 14.568 -30.231 -18.925 1.00 60.38 355 SER A O 1
ATOM 2791 N N . SER A 1 356 ? 15.833 -31.868 -18.056 1.00 72.00 356 SER A N 1
ATOM 2792 C CA . SER A 1 356 ? 15.078 -32.047 -16.810 1.00 72.00 356 SER A CA 1
ATOM 2793 C C . SER A 1 356 ? 15.672 -31.205 -15.678 1.00 72.00 356 SER A C 1
ATOM 2795 O O . SER A 1 356 ? 16.875 -31.278 -15.422 1.00 72.00 356 SER A O 1
ATOM 2797 N N . SER A 1 357 ? 14.831 -30.466 -14.958 1.00 79.12 357 SER A N 1
ATOM 2798 C CA . SER A 1 357 ? 15.204 -29.631 -13.812 1.00 79.12 357 SER A CA 1
ATOM 2799 C C . SER A 1 357 ? 14.298 -29.922 -12.613 1.00 79.12 357 SER A C 1
ATOM 2801 O O . SER A 1 357 ? 13.079 -29.961 -12.759 1.00 79.12 357 SER A O 1
ATOM 2803 N N . ASN A 1 358 ? 14.864 -30.132 -11.420 1.00 85.50 358 ASN A N 1
ATOM 2804 C CA . ASN A 1 358 ? 14.053 -30.314 -10.213 1.00 85.50 358 ASN A CA 1
ATOM 2805 C C . ASN A 1 358 ? 13.605 -28.938 -9.697 1.00 85.50 358 ASN A C 1
ATOM 2807 O O . ASN A 1 358 ? 14.416 -28.158 -9.196 1.00 85.50 358 ASN A O 1
ATOM 2811 N N . VAL A 1 359 ? 12.319 -28.631 -9.856 1.00 89.12 359 VAL A N 1
ATOM 2812 C CA . VAL A 1 359 ? 11.709 -27.355 -9.475 1.00 89.12 359 VAL A CA 1
ATOM 2813 C C . VAL A 1 359 ? 10.964 -27.537 -8.147 1.00 89.12 359 VAL A C 1
ATOM 2815 O O . VAL A 1 359 ? 10.075 -28.391 -8.066 1.00 89.12 359 VAL A O 1
ATOM 2818 N N . PRO A 1 360 ? 11.290 -26.768 -7.092 1.00 92.56 360 PRO A N 1
ATOM 2819 C CA . PRO A 1 360 ? 10.520 -26.780 -5.856 1.00 92.56 360 PRO A CA 1
ATOM 2820 C C . PRO A 1 360 ? 9.176 -26.060 -6.031 1.00 92.56 360 PRO A C 1
ATOM 2822 O O . PRO A 1 360 ? 9.024 -25.165 -6.865 1.00 92.56 360 PRO A O 1
ATOM 2825 N N . LEU A 1 361 ? 8.199 -26.454 -5.218 1.00 93.88 361 LEU A N 1
ATOM 2826 C CA . LEU A 1 361 ? 6.904 -25.789 -5.114 1.00 93.88 361 LEU A CA 1
ATOM 2827 C C . LEU A 1 361 ? 6.390 -25.756 -3.670 1.00 93.88 361 LEU A C 1
ATOM 2829 O O . LEU A 1 361 ? 6.750 -26.582 -2.824 1.00 93.88 361 LEU A O 1
ATOM 2833 N N . ARG A 1 362 ? 5.496 -24.803 -3.395 1.00 94.12 362 ARG A N 1
ATOM 2834 C CA . ARG A 1 362 ? 4.682 -24.749 -2.176 1.00 94.12 362 ARG A CA 1
ATOM 2835 C C . ARG A 1 362 ? 3.208 -24.901 -2.535 1.00 94.12 362 ARG A C 1
ATOM 2837 O O . ARG A 1 362 ? 2.723 -24.255 -3.460 1.00 94.12 362 ARG A O 1
ATOM 2844 N N . PHE A 1 363 ? 2.495 -25.728 -1.778 1.00 92.19 363 PHE A N 1
ATOM 2845 C CA . PHE A 1 363 ? 1.070 -25.998 -1.962 1.00 92.19 363 PHE A CA 1
ATOM 2846 C C . PHE A 1 363 ? 0.298 -25.942 -0.642 1.00 92.19 363 PHE A C 1
ATOM 2848 O O . PHE A 1 363 ? 0.864 -26.134 0.438 1.00 92.19 363 PHE A O 1
ATOM 2855 N N . PHE A 1 364 ? -1.008 -25.688 -0.712 1.00 90.19 364 PHE A N 1
ATOM 2856 C CA . PHE A 1 364 ? -1.819 -25.351 0.463 1.00 90.19 364 PHE A CA 1
ATOM 2857 C C . PHE A 1 364 ? -3.011 -26.314 0.637 1.00 90.19 364 PHE A C 1
ATOM 2859 O O . PHE A 1 364 ? -4.112 -26.026 0.174 1.00 90.19 364 PHE A O 1
ATOM 2866 N N . PRO A 1 365 ? -2.808 -27.476 1.296 1.00 82.25 365 PRO A N 1
ATOM 2867 C CA . PRO A 1 365 ? -3.794 -28.558 1.363 1.00 82.25 365 PRO A CA 1
ATOM 2868 C C . PRO A 1 365 ? -4.777 -28.477 2.549 1.00 82.25 365 PRO A C 1
ATOM 2870 O O . PRO A 1 365 ? -5.415 -29.478 2.873 1.00 82.25 365 PRO A O 1
ATOM 2873 N N . ASP A 1 366 ? -4.854 -27.349 3.266 1.00 67.25 366 ASP A N 1
ATOM 2874 C CA . ASP A 1 366 ? -5.624 -27.253 4.516 1.00 67.25 366 ASP A CA 1
ATOM 2875 C C . ASP A 1 366 ? -6.934 -26.471 4.346 1.00 67.25 366 ASP A C 1
ATOM 2877 O O . ASP A 1 366 ? -6.939 -25.256 4.149 1.00 67.25 366 ASP A O 1
ATOM 2881 N N . HIS A 1 367 ? -8.051 -27.191 4.463 1.00 58.31 367 HIS A N 1
ATOM 2882 C CA . HIS A 1 367 ? -9.408 -26.652 4.383 1.00 58.31 367 HIS A CA 1
ATOM 2883 C C . HIS A 1 367 ? -9.925 -26.012 5.686 1.00 58.31 367 HIS A C 1
ATOM 2885 O O . HIS A 1 367 ? -11.012 -25.436 5.664 1.00 58.31 367 HIS A O 1
ATOM 2891 N N . LYS A 1 368 ? -9.247 -26.173 6.834 1.00 53.84 368 LYS A N 1
ATOM 2892 C CA . LYS A 1 368 ? -9.890 -25.996 8.153 1.00 53.84 368 LYS A CA 1
ATOM 2893 C C . LYS A 1 368 ? -9.757 -24.621 8.803 1.00 53.84 368 LYS A C 1
ATOM 2895 O O . LYS A 1 368 ? -10.475 -24.384 9.770 1.00 53.84 368 LYS A O 1
ATOM 2900 N N . GLN A 1 369 ? -8.853 -23.752 8.342 1.00 52.00 369 GLN A N 1
ATOM 2901 C CA . GLN A 1 369 ? -8.552 -22.490 9.047 1.00 52.00 369 GLN A CA 1
ATOM 2902 C C . GLN A 1 369 ? -8.447 -21.239 8.164 1.00 52.00 369 GLN A C 1
ATOM 2904 O O . GLN A 1 369 ? -8.738 -20.157 8.651 1.00 52.00 369 GLN A O 1
ATOM 2909 N N . SER A 1 370 ? -8.095 -21.344 6.878 1.00 56.12 370 SER A N 1
ATOM 2910 C CA . SER A 1 370 ? -8.133 -20.189 5.969 1.00 56.12 370 SER A CA 1
ATOM 2911 C C . SER A 1 370 ? -8.443 -20.598 4.531 1.00 56.12 370 SER A C 1
ATOM 2913 O O . SER A 1 370 ? -8.044 -21.673 4.082 1.00 56.12 370 SER A O 1
ATOM 2915 N N . ARG A 1 371 ? -9.136 -19.714 3.803 1.00 69.62 371 ARG A N 1
ATOM 2916 C CA . ARG A 1 371 ? -9.333 -19.796 2.343 1.00 69.62 371 ARG A CA 1
ATOM 2917 C C . ARG A 1 371 ? -8.258 -19.028 1.557 1.00 69.62 371 ARG A C 1
ATOM 2919 O O . ARG A 1 371 ? -8.195 -19.181 0.339 1.00 69.62 371 ARG A O 1
ATOM 2926 N N . GLN A 1 372 ? -7.437 -18.233 2.247 1.00 79.81 372 GLN A N 1
ATOM 2927 C CA . GLN A 1 372 ? -6.424 -17.332 1.698 1.00 79.81 372 GLN A CA 1
ATOM 2928 C C . GLN A 1 372 ? -5.040 -17.631 2.296 1.00 79.81 372 GLN A C 1
ATOM 2930 O O . GLN A 1 372 ? -4.893 -17.769 3.511 1.00 79.81 372 GLN A O 1
ATOM 2935 N N . TYR A 1 373 ? -4.005 -17.675 1.457 1.00 87.00 373 TYR A N 1
ATOM 2936 C CA . TYR A 1 373 ? -2.618 -17.893 1.884 1.00 87.00 373 TYR A CA 1
ATOM 2937 C C . TYR A 1 373 ? -1.732 -16.759 1.355 1.00 87.00 373 TYR A C 1
ATOM 2939 O O . TYR A 1 373 ? -1.533 -16.648 0.145 1.00 87.00 373 TYR A O 1
ATOM 2947 N N . CYS A 1 374 ? -1.240 -15.894 2.249 1.00 87.88 374 CYS A N 1
ATOM 2948 C CA . CYS A 1 374 ? -0.539 -14.657 1.893 1.00 87.88 374 CYS A CA 1
ATOM 2949 C C . CYS A 1 374 ? 0.984 -14.718 2.086 1.00 87.88 374 CYS A C 1
ATOM 2951 O O . CYS A 1 374 ? 1.486 -15.009 3.171 1.00 87.88 374 CYS A O 1
ATOM 2953 N N . TYR A 1 375 ? 1.710 -14.312 1.046 1.00 92.62 375 TYR A N 1
ATOM 2954 C CA . TYR A 1 375 ? 3.098 -13.867 1.105 1.00 92.62 375 TYR A CA 1
ATOM 2955 C C . TYR A 1 375 ? 3.152 -12.382 1.472 1.00 92.62 375 TYR A C 1
ATOM 2957 O O . TYR A 1 375 ? 2.492 -11.558 0.836 1.00 92.62 375 TYR A O 1
ATOM 2965 N N . LYS A 1 376 ? 3.971 -12.019 2.465 1.00 90.69 376 LYS A N 1
ATOM 2966 C CA . LYS A 1 376 ? 4.181 -10.624 2.890 1.00 90.69 376 LYS A CA 1
ATOM 2967 C C . LYS A 1 376 ? 5.499 -10.100 2.302 1.00 90.69 376 LYS A C 1
ATOM 2969 O O . LYS A 1 376 ? 6.570 -10.292 2.877 1.00 90.69 376 LYS A O 1
ATOM 2974 N N . LEU A 1 377 ? 5.434 -9.464 1.133 1.00 89.44 377 LEU A N 1
ATOM 2975 C CA . LEU A 1 377 ? 6.602 -9.057 0.341 1.00 89.44 377 LEU A CA 1
ATOM 2976 C C . LEU A 1 377 ? 7.110 -7.665 0.776 1.00 89.44 377 LEU A C 1
ATOM 2978 O O . LEU A 1 377 ? 6.350 -6.700 0.706 1.00 89.44 377 LEU A O 1
ATOM 2982 N N . PRO A 1 378 ? 8.372 -7.499 1.217 1.00 85.12 378 PRO A N 1
ATOM 2983 C CA . PRO A 1 378 ? 8.884 -6.203 1.661 1.00 85.12 378 PRO A CA 1
ATOM 2984 C C . PRO A 1 378 ? 9.210 -5.281 0.476 1.00 85.12 378 PRO A C 1
ATOM 2986 O O . PRO A 1 378 ? 10.182 -5.499 -0.247 1.00 85.12 378 PRO A O 1
ATOM 2989 N N . VAL A 1 379 ? 8.458 -4.189 0.327 1.00 77.50 379 VAL A N 1
ATOM 2990 C CA . VAL A 1 379 ? 8.678 -3.172 -0.712 1.00 77.50 379 VAL A CA 1
ATOM 2991 C C . VAL A 1 379 ? 9.241 -1.903 -0.071 1.00 77.50 379 VAL A C 1
ATOM 2993 O O . VAL A 1 379 ? 8.537 -0.957 0.289 1.00 77.50 379 VAL A O 1
ATOM 2996 N N . ASN A 1 380 ? 10.555 -1.920 0.152 1.00 61.47 380 ASN A N 1
ATOM 2997 C CA . ASN A 1 380 ? 11.225 -0.978 1.044 1.00 61.47 380 ASN A CA 1
ATOM 2998 C C . ASN A 1 380 ? 11.496 0.398 0.400 1.00 61.47 380 ASN A C 1
ATOM 3000 O O . ASN A 1 380 ? 12.596 0.675 -0.095 1.00 61.47 380 ASN A O 1
ATOM 3004 N N . LYS A 1 381 ? 10.528 1.309 0.576 1.00 57.38 381 LYS A N 1
ATOM 3005 C CA . LYS A 1 381 ? 10.542 2.737 0.183 1.00 57.38 381 LYS A CA 1
ATOM 3006 C C . LYS A 1 381 ? 11.722 3.565 0.751 1.00 57.38 381 LYS A C 1
ATOM 3008 O O . LYS A 1 381 ? 11.810 4.764 0.492 1.00 57.38 381 LYS A O 1
ATOM 3013 N N . LYS A 1 382 ? 12.606 2.976 1.573 1.00 48.41 382 LYS A N 1
ATOM 3014 C CA . LYS A 1 382 ? 13.772 3.628 2.214 1.00 48.41 382 LYS A CA 1
ATOM 3015 C C . LYS A 1 382 ? 15.129 3.098 1.729 1.00 48.41 382 LYS A C 1
ATOM 3017 O O . LYS A 1 382 ? 16.136 3.770 1.965 1.00 48.41 382 LYS A O 1
ATOM 3022 N N . ASN A 1 383 ? 15.159 1.910 1.115 1.00 44.19 383 ASN A N 1
ATOM 3023 C CA . ASN A 1 383 ? 16.352 1.338 0.476 1.00 44.19 383 ASN A CA 1
ATOM 3024 C C . ASN A 1 383 ? 16.366 1.612 -1.030 1.00 44.19 383 ASN A C 1
ATOM 3026 O O . ASN A 1 383 ? 17.434 1.871 -1.579 1.00 44.19 383 ASN A O 1
ATOM 3030 N N . MET A 1 384 ? 15.188 1.658 -1.661 1.00 47.12 384 MET A N 1
ATOM 3031 C CA . MET A 1 384 ? 15.010 2.409 -2.901 1.00 47.12 384 MET A CA 1
ATOM 3032 C C . MET A 1 384 ? 15.514 3.846 -2.697 1.00 47.12 384 MET A C 1
ATOM 3034 O O . MET A 1 384 ? 15.356 4.438 -1.622 1.00 47.12 384 MET A O 1
ATOM 3038 N N . SER A 1 385 ? 16.167 4.399 -3.717 1.00 34.72 385 SER A N 1
ATOM 3039 C CA . SER A 1 385 ? 16.705 5.757 -3.669 1.00 34.72 385 SER A CA 1
ATOM 3040 C C . SER A 1 385 ? 15.586 6.795 -3.498 1.00 34.72 385 SER A C 1
ATOM 3042 O O . SER A 1 385 ? 14.415 6.535 -3.769 1.00 34.72 385 SER A O 1
ATOM 3044 N N . VAL A 1 386 ? 15.935 8.023 -3.103 1.00 40.97 386 VAL A N 1
ATOM 3045 C CA . VAL A 1 386 ? 14.971 9.134 -2.912 1.00 40.97 386 VAL A CA 1
ATOM 3046 C C . VAL A 1 386 ? 14.534 9.742 -4.270 1.00 40.97 386 VAL A C 1
ATOM 3048 O O . VAL A 1 386 ? 14.328 10.950 -4.379 1.00 40.97 386 VAL A O 1
ATOM 3051 N N . SER A 1 387 ? 14.483 8.903 -5.308 1.00 43.12 387 SER A N 1
ATOM 3052 C CA . SER A 1 387 ? 14.370 9.231 -6.737 1.00 43.12 387 SER A CA 1
ATOM 3053 C C . SER A 1 387 ? 14.135 7.979 -7.616 1.00 43.12 387 SER A C 1
ATOM 3055 O O . SER A 1 387 ? 14.563 7.954 -8.764 1.00 43.12 387 SER A O 1
ATOM 3057 N N . SER A 1 388 ? 13.543 6.895 -7.088 1.00 42.56 388 SER A N 1
ATOM 3058 C CA . SER A 1 388 ? 13.348 5.640 -7.848 1.00 42.56 388 SER A CA 1
ATOM 3059 C C . SER A 1 388 ? 12.050 4.906 -7.498 1.00 42.56 388 SER A C 1
ATOM 3061 O O . SER A 1 388 ? 11.815 4.627 -6.323 1.00 42.56 388 SER A O 1
ATOM 3063 N N . SER A 1 389 ? 11.303 4.547 -8.549 1.00 52.75 389 SER A N 1
ATOM 3064 C CA . SER A 1 389 ? 10.029 3.808 -8.613 1.00 52.75 389 SER A CA 1
ATOM 3065 C C . SER A 1 389 ? 8.845 4.366 -7.807 1.00 52.75 389 SER A C 1
ATOM 3067 O O . SER A 1 389 ? 8.844 4.374 -6.575 1.00 52.75 389 SER A O 1
ATOM 3069 N N . SER A 1 390 ? 7.774 4.696 -8.526 1.00 65.50 390 SER A N 1
ATOM 3070 C CA . SER A 1 390 ? 6.391 4.729 -8.028 1.00 65.50 390 SER A CA 1
ATOM 3071 C C . SER A 1 390 ? 5.656 3.397 -8.237 1.00 65.50 390 SER A C 1
ATOM 3073 O O . SER A 1 390 ? 4.552 3.245 -7.728 1.00 65.50 390 SER A O 1
ATOM 3075 N N . LEU A 1 391 ? 6.247 2.451 -8.976 1.00 81.88 391 LEU A N 1
ATOM 3076 C CA . LEU A 1 391 ? 5.652 1.174 -9.377 1.00 81.88 391 LEU A CA 1
ATOM 3077 C C . LEU A 1 391 ? 6.615 0.010 -9.096 1.00 81.88 391 LEU A C 1
ATOM 3079 O O . LEU A 1 391 ? 7.833 0.173 -9.192 1.00 81.88 391 LEU A O 1
ATOM 3083 N N . VAL A 1 392 ? 6.074 -1.181 -8.842 1.00 87.94 392 VAL A N 1
ATOM 3084 C CA . VAL A 1 392 ? 6.834 -2.444 -8.842 1.00 87.94 392 VAL A CA 1
ATOM 3085 C C . VAL A 1 392 ? 6.211 -3.450 -9.794 1.00 87.94 392 VAL A C 1
ATOM 3087 O O . VAL A 1 392 ? 4.991 -3.565 -9.869 1.00 87.94 392 VAL A O 1
ATOM 3090 N N . LEU A 1 393 ? 7.056 -4.207 -10.485 1.00 91.75 393 LEU A N 1
ATOM 3091 C CA . LEU A 1 393 ? 6.656 -5.397 -11.223 1.00 91.75 393 LEU A CA 1
ATOM 3092 C C . LEU A 1 393 ? 6.675 -6.587 -10.253 1.00 91.75 393 LEU A C 1
ATOM 3094 O O . LEU A 1 393 ? 7.668 -6.809 -9.559 1.00 91.75 393 LEU A O 1
ATOM 3098 N N . VAL A 1 394 ? 5.577 -7.339 -10.201 1.00 94.88 394 VAL A N 1
ATOM 3099 C CA . VAL A 1 394 ? 5.419 -8.577 -9.427 1.00 94.88 394 VAL A CA 1
ATOM 3100 C C . VAL A 1 394 ? 5.083 -9.703 -10.398 1.00 94.88 394 VAL A C 1
ATOM 3102 O O . VAL A 1 394 ? 4.074 -9.628 -11.096 1.00 94.88 394 VAL A O 1
ATOM 3105 N N . ARG A 1 395 ? 5.909 -10.748 -10.451 1.00 96.06 395 ARG A N 1
ATOM 3106 C CA . ARG A 1 395 ? 5.716 -11.915 -11.325 1.00 96.06 395 ARG A CA 1
ATOM 3107 C C . ARG A 1 395 ? 5.554 -13.167 -10.478 1.00 96.06 395 ARG A C 1
ATOM 3109 O O . ARG A 1 395 ? 6.311 -13.360 -9.535 1.00 96.06 395 ARG A O 1
ATOM 3116 N N . ALA A 1 396 ? 4.594 -14.017 -10.814 1.00 96.81 396 ALA A N 1
ATOM 3117 C CA . ALA A 1 396 ? 4.362 -15.277 -10.118 1.00 96.81 396 ALA A CA 1
ATOM 3118 C C . ALA A 1 396 ? 4.203 -16.420 -11.118 1.00 96.81 396 ALA A C 1
ATOM 3120 O O . ALA A 1 396 ? 3.528 -16.262 -12.140 1.00 96.81 396 ALA A O 1
ATOM 3121 N N . GLN A 1 397 ? 4.806 -17.564 -10.805 1.00 95.19 397 GLN A N 1
ATOM 3122 C CA . GLN A 1 397 ? 4.686 -18.790 -11.583 1.00 95.19 397 GLN A CA 1
ATOM 3123 C C . GLN A 1 397 ? 4.026 -19.886 -10.750 1.00 95.19 397 GLN A C 1
ATOM 3125 O O . GLN A 1 397 ? 4.352 -20.108 -9.581 1.00 95.19 397 GLN A O 1
ATOM 3130 N N . PHE A 1 398 ? 3.111 -20.593 -11.394 1.00 95.06 398 PHE A N 1
ATOM 3131 C CA . PHE A 1 398 ? 2.351 -21.697 -10.842 1.00 95.06 398 PHE A CA 1
ATOM 3132 C C . PHE A 1 398 ? 2.583 -22.900 -11.756 1.00 95.06 398 PHE A C 1
ATOM 3134 O O . PHE A 1 398 ? 2.387 -22.809 -12.970 1.00 95.06 398 PHE A O 1
ATOM 3141 N N . LEU A 1 399 ? 3.056 -23.997 -11.173 1.00 92.44 399 LEU A N 1
ATOM 3142 C CA . LEU A 1 399 ? 3.456 -25.210 -11.878 1.00 92.44 399 LEU A CA 1
ATOM 3143 C C . LEU A 1 399 ? 2.924 -26.408 -11.076 1.00 92.44 399 LEU A C 1
ATOM 3145 O O . LEU A 1 399 ? 3.192 -26.488 -9.876 1.00 92.44 399 LEU A O 1
ATOM 3149 N N . TYR A 1 400 ? 2.136 -27.292 -11.697 1.00 90.25 400 TYR A N 1
ATOM 3150 C CA . TYR A 1 400 ? 1.497 -28.426 -11.008 1.00 90.25 400 TYR A CA 1
ATOM 3151 C C . TYR A 1 400 ? 2.170 -29.764 -11.322 1.00 90.25 400 TYR A C 1
ATOM 3153 O O . TYR A 1 400 ? 2.550 -30.473 -10.390 1.00 90.25 400 TYR A O 1
ATOM 3161 N N . GLN A 1 401 ? 2.294 -30.123 -12.605 1.00 86.06 401 GLN A N 1
ATOM 3162 C CA . GLN A 1 401 ? 2.958 -31.347 -13.093 1.00 86.06 401 GLN A CA 1
ATOM 3163 C C . GLN A 1 401 ? 2.615 -32.631 -12.303 1.00 86.06 401 GLN A C 1
ATOM 3165 O O . GLN A 1 401 ? 3.448 -33.518 -12.127 1.00 86.06 401 GLN A O 1
ATOM 3170 N N . ASN A 1 402 ? 1.372 -32.741 -11.813 1.00 85.88 402 ASN A N 1
ATOM 3171 C CA . ASN A 1 402 ? 0.878 -33.886 -11.041 1.00 85.88 402 ASN A CA 1
ATOM 3172 C C . ASN A 1 402 ? 1.699 -34.214 -9.769 1.00 85.88 402 ASN A C 1
ATOM 3174 O O . ASN A 1 402 ? 1.833 -35.384 -9.405 1.00 85.88 402 ASN A O 1
ATOM 3178 N N . TYR A 1 403 ? 2.232 -33.198 -9.071 1.00 84.62 403 TYR A N 1
ATOM 3179 C CA . TYR A 1 403 ? 3.078 -33.384 -7.877 1.00 84.62 403 TYR A CA 1
ATOM 3180 C C . TYR A 1 403 ? 2.417 -34.225 -6.763 1.00 84.62 403 TYR A C 1
ATOM 3182 O O . TYR A 1 403 ? 3.102 -34.922 -6.014 1.00 84.62 403 TYR A O 1
ATOM 3190 N N . ASP A 1 404 ? 1.085 -34.170 -6.648 1.00 83.94 404 ASP A N 1
ATOM 3191 C CA . ASP A 1 404 ? 0.288 -34.909 -5.659 1.00 83.94 404 ASP A CA 1
ATOM 3192 C C . ASP A 1 404 ? -0.159 -36.303 -6.136 1.00 83.94 404 ASP A C 1
ATOM 3194 O O . ASP A 1 404 ? -0.724 -37.071 -5.355 1.00 83.94 404 ASP A O 1
ATOM 3198 N N . ARG A 1 405 ? 0.127 -36.648 -7.399 1.00 85.69 405 ARG A N 1
ATOM 3199 C CA . ARG A 1 405 ? -0.275 -37.883 -8.092 1.00 85.69 405 ARG A CA 1
ATOM 3200 C C . ARG A 1 405 ? -1.794 -38.076 -8.222 1.00 85.69 405 ARG A C 1
ATOM 3202 O O . ARG A 1 405 ? -2.230 -39.182 -8.541 1.00 85.69 405 ARG A O 1
ATOM 3209 N N . LEU A 1 406 ? -2.606 -37.036 -8.002 1.00 84.56 406 LEU A N 1
ATOM 3210 C CA . LEU A 1 406 ? -4.072 -37.117 -8.074 1.00 84.56 406 LEU A CA 1
ATOM 3211 C C . LEU A 1 406 ? -4.637 -36.913 -9.488 1.00 84.56 406 LEU A C 1
ATOM 3213 O O . LEU A 1 406 ? -5.816 -37.198 -9.710 1.00 84.56 406 LEU A O 1
ATOM 3217 N N . GLY A 1 407 ? -3.829 -36.420 -10.433 1.00 83.69 407 GLY A N 1
ATOM 3218 C CA . GLY A 1 407 ? -4.230 -36.168 -11.820 1.00 83.69 407 GLY A CA 1
ATOM 3219 C C . GLY A 1 407 ? -5.268 -35.053 -11.971 1.00 83.69 407 GLY A C 1
ATOM 3220 O O . GLY A 1 407 ? -6.081 -35.096 -12.892 1.00 83.69 407 GLY A O 1
ATOM 3221 N N . LYS A 1 408 ? -5.294 -34.085 -11.044 1.00 86.88 408 LYS A N 1
ATOM 3222 C CA . LYS A 1 408 ? -6.328 -33.041 -10.944 1.00 86.88 408 LYS A CA 1
ATOM 3223 C C . LYS A 1 408 ? -5.686 -31.659 -10.768 1.00 86.88 408 LYS A C 1
ATOM 3225 O O . LYS A 1 408 ? -5.578 -31.188 -9.636 1.00 86.88 408 LYS A O 1
ATOM 3230 N N . PRO A 1 409 ? -5.265 -31.007 -11.869 1.00 89.62 409 PRO A N 1
ATOM 3231 C CA . PRO A 1 409 ? -4.656 -29.683 -11.810 1.00 89.62 409 PRO A CA 1
ATOM 3232 C C . PRO A 1 409 ? -5.603 -28.659 -11.166 1.00 89.62 409 PRO A C 1
ATOM 3234 O O . PRO A 1 409 ? -6.788 -28.634 -11.513 1.00 89.62 409 PRO A O 1
ATOM 3237 N N . PRO A 1 410 ? -5.117 -27.812 -10.245 1.00 92.00 410 PRO A N 1
ATOM 3238 C CA . PRO A 1 410 ? -5.975 -26.899 -9.507 1.00 92.00 410 PRO A CA 1
ATOM 3239 C C . PRO A 1 410 ? -6.318 -25.620 -10.287 1.00 92.00 410 PRO A C 1
ATOM 3241 O O . PRO A 1 410 ? -5.573 -25.153 -11.155 1.00 92.00 410 PRO A O 1
ATOM 3244 N N . ALA A 1 411 ? -7.441 -25.016 -9.904 1.00 92.50 411 ALA A N 1
ATOM 3245 C CA . ALA A 1 411 ? -7.881 -23.690 -10.310 1.00 92.50 411 ALA A CA 1
ATOM 3246 C C . ALA A 1 411 ? -8.166 -22.834 -9.065 1.00 92.50 411 ALA A C 1
ATOM 3248 O O . ALA A 1 411 ? -8.899 -23.242 -8.163 1.00 92.50 411 ALA A O 1
ATOM 3249 N N . PHE A 1 412 ? -7.565 -21.649 -9.001 1.00 92.69 412 PHE A N 1
ATOM 3250 C CA . PHE A 1 412 ? -7.579 -20.785 -7.819 1.00 92.69 412 PHE A CA 1
ATOM 3251 C C . PHE A 1 412 ? -7.430 -19.313 -8.212 1.00 92.69 412 PHE A C 1
ATOM 3253 O O . PHE A 1 412 ? -6.910 -18.992 -9.280 1.00 92.69 412 PHE A O 1
ATOM 3260 N N . SER A 1 413 ? -7.871 -18.400 -7.350 1.00 92.00 413 SER A N 1
ATOM 3261 C CA . SER A 1 413 ? -7.708 -16.958 -7.581 1.00 92.00 413 SER A CA 1
ATOM 3262 C C . SER A 1 413 ? -6.460 -16.418 -6.886 1.00 92.00 413 SER A C 1
ATOM 3264 O O . SER A 1 413 ? -5.970 -16.993 -5.916 1.00 92.00 413 SER A O 1
ATOM 3266 N N . VAL A 1 414 ? -5.925 -15.312 -7.393 1.00 93.69 414 VAL A N 1
ATOM 3267 C CA . VAL A 1 414 ? -4.716 -14.653 -6.888 1.00 93.69 414 VAL A CA 1
ATOM 3268 C C . VAL A 1 414 ? -5.019 -13.177 -6.675 1.00 93.69 414 VAL A C 1
ATOM 3270 O O . VAL A 1 414 ? -5.532 -12.517 -7.580 1.00 93.69 414 VAL A O 1
ATOM 3273 N N . SER A 1 415 ? -4.692 -12.658 -5.490 1.00 91.56 415 SER A N 1
ATOM 3274 C CA . SER A 1 415 ? -4.822 -11.239 -5.161 1.00 91.56 415 SER A CA 1
ATOM 3275 C C . SER A 1 415 ? -3.469 -10.570 -4.936 1.00 91.56 415 SER A C 1
ATOM 3277 O O . SER A 1 415 ? -2.566 -11.157 -4.336 1.00 91.56 415 SER A O 1
ATOM 3279 N N . LEU A 1 416 ? -3.353 -9.318 -5.375 1.00 90.38 416 LEU A N 1
ATOM 3280 C CA . LEU A 1 416 ? -2.236 -8.430 -5.067 1.00 90.38 416 LEU A CA 1
ATOM 3281 C C . LEU A 1 416 ? -2.798 -7.208 -4.334 1.00 90.38 416 LEU A C 1
ATOM 3283 O O . LEU A 1 416 ? -3.705 -6.547 -4.835 1.00 90.38 416 LEU A O 1
ATOM 3287 N N . GLY A 1 417 ? -2.322 -6.959 -3.113 1.00 86.19 417 GLY A N 1
ATOM 3288 C CA . GLY A 1 417 ? -2.984 -6.026 -2.200 1.00 86.19 417 GLY A CA 1
ATOM 3289 C C . GLY A 1 417 ? -4.460 -6.396 -1.997 1.00 86.19 417 GLY A C 1
ATOM 3290 O O . GLY A 1 417 ? -4.784 -7.555 -1.733 1.00 86.19 417 GLY A O 1
ATOM 3291 N N . THR A 1 418 ? -5.350 -5.415 -2.154 1.00 83.19 418 THR A N 1
ATOM 3292 C CA . THR A 1 418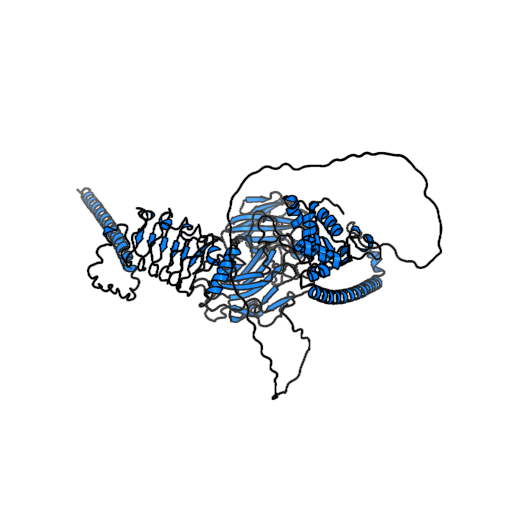 ? -6.813 -5.580 -2.097 1.00 83.19 418 THR A CA 1
ATOM 3293 C C . THR A 1 418 ? -7.437 -6.148 -3.379 1.00 83.19 418 THR A C 1
ATOM 3295 O O . THR A 1 418 ? -8.587 -6.578 -3.348 1.00 83.19 418 THR A O 1
ATOM 3298 N N . ALA A 1 419 ? -6.724 -6.163 -4.509 1.00 86.50 419 ALA A N 1
ATOM 3299 C CA . ALA A 1 419 ? -7.285 -6.523 -5.812 1.00 86.50 419 ALA A CA 1
ATOM 3300 C C . ALA A 1 419 ? -7.206 -8.031 -6.079 1.00 86.50 419 ALA A C 1
ATOM 3302 O O . ALA A 1 419 ? -6.131 -8.613 -5.953 1.00 86.50 419 ALA A O 1
ATOM 3303 N N . ILE A 1 420 ? -8.299 -8.667 -6.527 1.00 86.38 420 ILE A N 1
ATOM 3304 C CA . ILE A 1 420 ? -8.220 -9.988 -7.176 1.00 86.38 420 ILE A CA 1
ATOM 3305 C C . ILE A 1 420 ? -7.699 -9.770 -8.598 1.00 86.38 420 ILE A C 1
ATOM 3307 O O . ILE A 1 420 ? -8.447 -9.389 -9.495 1.00 86.38 420 ILE A O 1
ATOM 3311 N N . SER A 1 421 ? -6.403 -9.992 -8.796 1.00 87.31 421 SER A N 1
ATOM 3312 C CA . SER A 1 421 ? -5.706 -9.638 -10.034 1.00 87.31 421 SER A CA 1
ATOM 3313 C C . SER A 1 421 ? -5.833 -10.705 -11.126 1.00 87.31 421 SER A C 1
ATOM 3315 O O . SER A 1 421 ? -5.766 -10.386 -12.313 1.00 87.31 421 SER A O 1
ATOM 3317 N N . ALA A 1 422 ? -5.991 -11.981 -10.759 1.00 90.56 422 ALA A N 1
ATOM 3318 C CA . ALA A 1 422 ? -6.126 -13.076 -11.720 1.00 90.56 422 ALA A CA 1
ATOM 3319 C C . ALA A 1 422 ? -6.855 -14.300 -11.142 1.00 90.56 422 ALA A C 1
ATOM 3321 O O . ALA A 1 422 ? -6.871 -14.524 -9.932 1.00 90.56 422 ALA A O 1
ATOM 3322 N N . THR A 1 423 ? -7.366 -15.148 -12.036 1.00 91.25 423 THR A N 1
ATOM 3323 C CA . THR A 1 423 ? -7.712 -16.543 -11.741 1.00 91.25 423 THR A CA 1
ATOM 3324 C C . THR A 1 423 ? -6.798 -17.444 -12.563 1.00 91.25 423 THR A C 1
ATOM 3326 O O . THR A 1 423 ? -6.718 -17.313 -13.784 1.00 91.25 423 THR A O 1
ATOM 3329 N N . VAL A 1 424 ? -6.084 -18.330 -11.876 1.00 93.00 424 VAL A N 1
ATOM 3330 C CA . VAL A 1 424 ? -5.165 -19.322 -12.437 1.00 93.00 424 VAL A CA 1
ATOM 3331 C C . VAL A 1 424 ? -5.943 -20.613 -12.663 1.00 93.00 424 VAL A C 1
ATOM 3333 O O . VAL A 1 424 ? -6.698 -21.037 -11.787 1.00 93.00 424 VAL A O 1
ATOM 3336 N N . ASN A 1 425 ? -5.762 -21.256 -13.818 1.00 92.56 425 ASN A N 1
ATOM 3337 C CA . ASN A 1 425 ? -6.385 -22.547 -14.104 1.00 92.56 425 ASN A CA 1
ATOM 3338 C C . ASN A 1 425 ? -5.402 -23.506 -14.789 1.00 92.56 425 ASN A C 1
ATOM 3340 O O . ASN A 1 425 ? -5.287 -23.535 -16.022 1.00 92.56 425 ASN A O 1
ATOM 3344 N N . LEU A 1 426 ? -4.745 -24.341 -13.980 1.00 92.31 426 LEU A N 1
ATOM 3345 C CA . LEU A 1 426 ? -3.717 -25.279 -14.440 1.00 92.31 426 LEU A CA 1
ATOM 3346 C C . LEU A 1 426 ? -4.284 -26.457 -15.253 1.00 92.31 426 LEU A C 1
ATOM 3348 O O . LEU A 1 426 ? -3.518 -27.217 -15.832 1.00 92.31 426 LEU A O 1
ATOM 3352 N N . THR A 1 427 ? -5.614 -26.585 -15.384 1.00 89.25 427 THR A N 1
ATOM 3353 C CA . THR A 1 427 ? -6.227 -27.532 -16.341 1.00 89.25 427 THR A CA 1
ATOM 3354 C C . THR A 1 427 ? -6.131 -27.064 -17.797 1.00 89.25 427 THR A C 1
ATOM 3356 O O . THR A 1 427 ? -6.272 -27.877 -18.704 1.00 89.25 427 THR A O 1
ATOM 3359 N N . THR A 1 428 ? -5.893 -25.766 -18.032 1.00 89.06 428 THR A N 1
ATOM 3360 C CA . THR A 1 428 ? -5.856 -25.174 -19.387 1.00 89.06 428 THR A CA 1
ATOM 3361 C C . THR A 1 428 ? -4.460 -24.749 -19.840 1.00 89.06 428 THR A C 1
ATOM 3363 O O . THR A 1 428 ? -4.211 -24.678 -21.042 1.00 89.06 428 THR A O 1
ATOM 3366 N N . LYS A 1 429 ? -3.545 -24.476 -18.900 1.00 88.94 429 LYS A N 1
ATOM 3367 C CA . LYS A 1 429 ? -2.131 -24.182 -19.166 1.00 88.94 429 LYS A CA 1
ATOM 3368 C C . LYS A 1 429 ? -1.294 -24.430 -17.905 1.00 88.94 429 LYS A C 1
ATOM 3370 O O . LYS A 1 429 ? -1.561 -23.821 -16.874 1.00 88.94 429 LYS A O 1
ATOM 3375 N N . ASP A 1 430 ? -0.260 -25.259 -18.020 1.00 88.06 430 ASP A N 1
ATOM 3376 C CA . ASP A 1 430 ? 0.734 -25.551 -16.978 1.00 88.06 430 ASP A CA 1
ATOM 3377 C C . ASP A 1 430 ? 2.125 -25.637 -17.652 1.00 88.06 430 ASP A C 1
ATOM 3379 O O . ASP A 1 430 ? 2.266 -26.443 -18.574 1.00 88.06 430 ASP A O 1
ATOM 3383 N N . PRO A 1 431 ? 3.141 -24.820 -17.290 1.00 90.62 431 PRO A N 1
ATOM 3384 C CA . PRO A 1 431 ? 3.126 -23.741 -16.298 1.00 90.62 431 PRO A CA 1
ATOM 3385 C C . PRO A 1 431 ? 2.238 -22.551 -16.664 1.00 90.62 431 PRO A C 1
ATOM 3387 O O . PRO A 1 431 ? 2.166 -22.112 -17.816 1.00 90.62 431 PRO A O 1
ATOM 3390 N N . TRP A 1 432 ? 1.664 -21.939 -15.634 1.00 93.69 432 TRP A N 1
ATOM 3391 C CA . TRP A 1 432 ? 0.999 -20.644 -15.711 1.00 93.69 432 TRP A CA 1
ATOM 3392 C C . TRP A 1 432 ? 1.886 -19.557 -15.096 1.00 93.69 432 TRP A C 1
ATOM 3394 O O . TRP A 1 432 ? 2.408 -19.722 -13.997 1.00 93.69 432 TRP A O 1
ATOM 3404 N N . THR A 1 433 ? 2.011 -18.416 -15.772 1.00 93.56 433 THR A N 1
ATOM 3405 C CA . THR A 1 433 ? 2.748 -17.247 -15.269 1.00 93.56 433 THR A CA 1
ATOM 3406 C C . THR A 1 433 ? 1.853 -16.022 -15.370 1.00 93.56 433 THR A C 1
ATOM 3408 O O . THR A 1 433 ? 1.306 -15.757 -16.440 1.00 93.56 433 THR A O 1
ATOM 3411 N N . GLU A 1 434 ? 1.730 -15.262 -14.285 1.00 95.06 434 GLU A N 1
ATOM 3412 C CA . GLU A 1 434 ? 1.149 -13.916 -14.301 1.00 95.06 434 GLU A CA 1
ATOM 3413 C C . GLU A 1 434 ? 2.208 -12.876 -13.937 1.00 95.06 434 GLU A C 1
ATOM 3415 O O . GLU A 1 434 ? 3.147 -13.145 -13.184 1.00 95.06 434 GLU A O 1
ATOM 3420 N N . GLU A 1 435 ? 2.048 -11.672 -14.475 1.00 95.88 435 GLU A N 1
ATOM 3421 C CA . GLU A 1 435 ? 2.907 -10.529 -14.186 1.00 95.88 435 GLU A CA 1
ATOM 3422 C C . GLU A 1 435 ? 2.043 -9.277 -14.038 1.00 95.88 435 GLU A C 1
ATOM 3424 O O . GLU A 1 435 ? 1.194 -8.993 -14.884 1.00 95.88 435 GLU A O 1
ATOM 3429 N N . PHE A 1 436 ? 2.268 -8.534 -12.961 1.00 94.81 436 PHE A N 1
ATOM 3430 C CA . PHE A 1 436 ? 1.508 -7.352 -12.579 1.00 94.81 436 PHE A CA 1
ATOM 3431 C C . PHE A 1 436 ? 2.455 -6.168 -12.398 1.00 94.81 436 PHE A C 1
ATOM 3433 O O . PHE A 1 436 ? 3.524 -6.326 -11.812 1.00 94.81 436 PHE A O 1
ATOM 3440 N N . VAL A 1 437 ? 2.050 -4.976 -12.825 1.00 91.81 437 VAL A N 1
ATOM 3441 C CA . VAL A 1 437 ? 2.673 -3.713 -12.424 1.00 91.81 437 VAL A CA 1
ATOM 3442 C C . VAL A 1 437 ? 1.756 -3.041 -11.410 1.00 91.81 437 VAL A C 1
ATOM 3444 O O . VAL A 1 437 ? 0.607 -2.711 -11.708 1.00 91.81 437 VAL A O 1
ATOM 3447 N N . TRP A 1 438 ? 2.264 -2.878 -10.191 1.00 88.62 438 TRP A N 1
ATOM 3448 C CA . TRP A 1 438 ? 1.510 -2.444 -9.021 1.00 88.62 438 TRP A CA 1
ATOM 3449 C C . TRP A 1 438 ? 1.947 -1.047 -8.543 1.00 88.62 438 TRP A C 1
ATOM 3451 O O . TRP A 1 438 ? 3.152 -0.825 -8.359 1.00 88.62 438 TRP A O 1
ATOM 3461 N N . PRO A 1 439 ? 1.010 -0.111 -8.291 1.00 84.56 439 PRO A N 1
ATOM 3462 C CA . PRO A 1 439 ? 1.328 1.224 -7.794 1.00 84.56 439 PRO A CA 1
ATOM 3463 C C . PRO A 1 439 ? 1.691 1.241 -6.303 1.00 84.56 439 PRO A C 1
ATOM 3465 O O . PRO A 1 439 ? 0.998 0.699 -5.444 1.00 84.56 439 PRO A O 1
ATOM 3468 N N . LEU A 1 440 ? 2.787 1.920 -5.966 1.00 78.06 440 LEU A N 1
ATOM 3469 C CA . LEU A 1 440 ? 3.206 2.138 -4.584 1.00 78.06 440 LEU A CA 1
ATOM 3470 C C . LEU A 1 440 ? 2.598 3.422 -4.027 1.00 78.06 440 LEU A C 1
ATOM 3472 O O . LEU A 1 440 ? 3.229 4.481 -4.022 1.00 78.06 440 LEU A O 1
ATOM 3476 N N . ASP A 1 441 ? 1.390 3.290 -3.489 1.00 64.12 441 ASP A N 1
ATOM 3477 C CA . ASP A 1 441 ? 0.677 4.371 -2.815 1.00 64.12 441 ASP A CA 1
ATOM 3478 C C . ASP A 1 441 ? 1.509 5.087 -1.745 1.00 64.12 441 ASP A C 1
ATOM 3480 O O . ASP A 1 441 ? 2.411 4.533 -1.105 1.00 64.12 441 ASP A O 1
ATOM 3484 N N . ASN A 1 442 ? 1.120 6.330 -1.453 1.00 51.44 442 ASN A N 1
ATOM 3485 C CA . ASN A 1 442 ? 1.681 7.115 -0.350 1.00 51.44 442 ASN A CA 1
ATOM 3486 C C . ASN A 1 442 ? 1.300 6.579 1.051 1.00 51.44 442 ASN A C 1
ATOM 3488 O O . ASN A 1 442 ? 1.701 7.167 2.059 1.00 51.44 442 ASN A O 1
ATOM 3492 N N . SER A 1 443 ? 0.553 5.471 1.136 1.00 52.34 443 SER A N 1
ATOM 3493 C CA . SER A 1 443 ? 0.265 4.764 2.385 1.00 52.34 443 SER A CA 1
ATOM 3494 C C . SER A 1 443 ? 1.557 4.268 3.057 1.00 52.34 443 SER A C 1
ATOM 3496 O O . SER A 1 443 ? 2.571 3.969 2.414 1.00 52.34 443 SER A O 1
ATOM 3498 N N . SER A 1 444 ? 1.552 4.181 4.390 1.00 49.16 444 SER A N 1
ATOM 3499 C CA . SER A 1 444 ? 2.743 3.837 5.183 1.00 49.16 444 SER A CA 1
ATOM 3500 C C . SER A 1 444 ? 3.096 2.343 5.195 1.00 49.16 444 SER A C 1
ATOM 3502 O O . SER A 1 444 ? 3.934 1.926 5.992 1.00 49.16 444 SER A O 1
ATOM 3504 N N . LYS A 1 445 ? 2.469 1.538 4.331 1.00 64.56 445 LYS A N 1
ATOM 3505 C CA . LYS A 1 445 ? 2.773 0.117 4.139 1.00 64.56 445 LYS A CA 1
ATOM 3506 C C . LYS A 1 445 ? 4.105 -0.011 3.373 1.00 64.56 445 LYS A C 1
ATOM 3508 O O . LYS A 1 445 ? 4.200 0.381 2.211 1.00 64.56 445 LYS A O 1
ATOM 3513 N N . ASP A 1 446 ? 5.143 -0.527 4.041 1.00 74.12 446 ASP A N 1
ATOM 3514 C CA . ASP A 1 446 ? 6.417 -0.976 3.431 1.00 74.12 446 ASP A CA 1
ATOM 3515 C C . ASP A 1 446 ? 6.347 -2.467 2.998 1.00 74.12 446 ASP A C 1
ATOM 3517 O O . ASP A 1 446 ? 7.372 -3.098 2.740 1.00 74.12 446 ASP A O 1
ATOM 3521 N N . ILE A 1 447 ? 5.146 -3.055 2.981 1.00 82.94 447 ILE A N 1
ATOM 3522 C CA . ILE A 1 447 ? 4.864 -4.466 2.682 1.00 82.94 447 ILE A CA 1
ATOM 3523 C C . ILE A 1 447 ? 3.720 -4.516 1.664 1.00 82.94 447 ILE A C 1
ATOM 3525 O O . ILE A 1 447 ? 2.753 -3.766 1.797 1.00 82.94 447 ILE A O 1
ATOM 3529 N N . LEU A 1 448 ? 3.836 -5.405 0.679 1.00 87.31 448 LEU A N 1
ATOM 3530 C CA . LEU A 1 448 ? 2.816 -5.740 -0.310 1.00 87.31 448 LEU A CA 1
ATOM 3531 C C . LEU A 1 448 ? 2.399 -7.203 -0.113 1.00 87.31 448 LEU A C 1
ATOM 3533 O O . LEU A 1 448 ? 3.248 -8.094 -0.108 1.00 87.31 448 LEU A O 1
ATOM 3537 N N . SER A 1 449 ? 1.104 -7.452 0.060 1.00 88.88 449 SER A N 1
ATOM 3538 C CA . SER A 1 449 ? 0.569 -8.808 0.211 1.00 88.88 449 SER A CA 1
ATOM 3539 C C . SER A 1 449 ? 0.254 -9.414 -1.156 1.00 88.88 449 SER A C 1
ATOM 3541 O O . SER A 1 449 ? -0.483 -8.819 -1.940 1.00 88.88 449 SER A O 1
ATOM 3543 N N . PHE A 1 450 ? 0.797 -10.598 -1.434 1.00 93.00 450 PHE A N 1
ATOM 3544 C CA . PHE A 1 450 ? 0.447 -11.434 -2.587 1.00 93.00 450 PHE A CA 1
ATOM 3545 C C . PHE A 1 450 ? -0.200 -12.708 -2.047 1.00 93.00 450 PHE A C 1
ATOM 3547 O O . PHE A 1 450 ? 0.430 -13.402 -1.250 1.00 93.00 450 PHE A O 1
ATOM 3554 N N . CYS A 1 451 ? -1.438 -13.024 -2.429 1.00 90.69 451 CYS A N 1
ATOM 3555 C CA . CYS A 1 451 ? -2.185 -14.106 -1.784 1.00 90.69 451 CYS A CA 1
ATOM 3556 C C . CYS A 1 451 ? -2.893 -15.039 -2.768 1.00 90.69 451 CYS A C 1
ATOM 3558 O O . CYS A 1 451 ? -3.446 -14.599 -3.774 1.00 90.69 451 CYS A O 1
ATOM 3560 N N . LEU A 1 452 ? -2.914 -16.330 -2.433 1.00 91.56 452 LEU A N 1
ATOM 3561 C CA . LEU A 1 452 ? -3.625 -17.372 -3.171 1.00 91.56 452 LEU A CA 1
ATOM 3562 C C . LEU A 1 452 ? -4.956 -17.692 -2.481 1.00 91.56 452 LEU A C 1
ATOM 3564 O O . LEU A 1 452 ? -4.988 -17.824 -1.259 1.00 91.56 452 LEU A O 1
ATOM 3568 N N . HIS A 1 453 ? -6.025 -17.848 -3.263 1.00 87.94 453 HIS A N 1
ATOM 3569 C CA . HIS A 1 453 ? -7.408 -18.015 -2.804 1.00 87.94 453 HIS A CA 1
ATOM 3570 C C . HIS A 1 453 ? -8.031 -19.304 -3.331 1.00 87.94 453 HIS A C 1
ATOM 3572 O O . HIS A 1 453 ? -8.194 -19.477 -4.542 1.00 87.94 453 HIS A O 1
ATOM 3578 N N . SER A 1 454 ? -8.431 -20.187 -2.419 1.00 85.88 454 SER A N 1
ATOM 3579 C CA . SER A 1 454 ? -9.073 -21.463 -2.746 1.00 85.88 454 SER A CA 1
ATOM 3580 C C . SER A 1 454 ? -10.490 -21.258 -3.295 1.00 85.88 454 SER A C 1
ATOM 3582 O O . SER A 1 454 ? -11.376 -20.764 -2.595 1.00 85.88 454 SER A O 1
ATOM 3584 N N . VAL A 1 455 ? -10.725 -21.681 -4.539 1.00 83.75 455 VAL A N 1
ATOM 3585 C CA . VAL A 1 455 ? -12.042 -21.636 -5.200 1.00 83.75 455 VAL A CA 1
ATOM 3586 C C . VAL A 1 455 ? -12.833 -22.916 -4.871 1.00 83.75 455 VAL A C 1
ATOM 3588 O O . VAL A 1 455 ? -12.238 -23.998 -4.841 1.00 83.75 455 VAL A O 1
ATOM 3591 N N . PRO A 1 456 ? -14.162 -22.859 -4.632 1.00 80.38 456 PRO A N 1
ATOM 3592 C CA . PRO A 1 456 ? -14.976 -24.056 -4.410 1.00 80.38 456 PRO A CA 1
ATOM 3593 C C . PRO A 1 456 ? -14.808 -25.088 -5.533 1.00 80.38 456 PRO A C 1
ATOM 3595 O O . PRO A 1 456 ? -14.933 -24.760 -6.708 1.00 80.38 456 PRO A O 1
ATOM 3598 N N . HIS A 1 457 ? -14.511 -26.337 -5.161 1.00 80.00 457 HIS A N 1
ATOM 3599 C CA . HIS A 1 457 ? -14.177 -27.449 -6.070 1.00 80.00 457 HIS A CA 1
ATOM 3600 C C . HIS A 1 457 ? -12.920 -27.259 -6.951 1.00 80.00 457 HIS A C 1
ATOM 3602 O O . HIS A 1 457 ? -12.600 -28.153 -7.729 1.00 80.00 457 HIS A O 1
ATOM 3608 N N . GLY A 1 458 ? -12.165 -26.166 -6.793 1.00 77.50 458 GLY A N 1
ATOM 3609 C CA . GLY A 1 458 ? -10.963 -25.855 -7.579 1.00 77.50 458 GLY A CA 1
ATOM 3610 C C . GLY A 1 458 ? -9.684 -26.599 -7.169 1.00 77.50 458 GLY A C 1
ATOM 3611 O O . GLY A 1 458 ? -8.660 -26.450 -7.825 1.00 77.50 458 GLY A O 1
ATOM 3612 N N . GLY A 1 459 ? -9.705 -27.406 -6.105 1.00 84.38 459 GLY A N 1
ATOM 3613 C CA . GLY A 1 459 ? -8.504 -28.066 -5.579 1.00 84.38 459 GLY A CA 1
ATOM 3614 C C . GLY A 1 459 ? -7.633 -27.135 -4.726 1.00 84.38 459 GLY A C 1
ATOM 3615 O O . GLY A 1 459 ? -8.128 -26.169 -4.145 1.00 84.38 459 GLY A O 1
ATOM 3616 N N . PHE A 1 460 ? -6.344 -27.457 -4.602 1.00 87.12 460 PHE A N 1
ATOM 3617 C CA . PHE A 1 460 ? -5.415 -26.760 -3.706 1.00 87.12 460 PHE A CA 1
ATOM 3618 C C . PHE A 1 460 ? -4.510 -25.779 -4.460 1.00 87.12 460 PHE A C 1
ATOM 3620 O O . PHE A 1 460 ? -3.891 -26.183 -5.445 1.00 87.12 460 PHE A O 1
ATOM 3627 N N . PRO A 1 461 ? -4.360 -24.519 -4.007 1.00 92.25 461 PRO A N 1
ATOM 3628 C CA . PRO A 1 461 ? -3.413 -23.596 -4.619 1.00 92.25 461 PRO A CA 1
ATOM 3629 C C . PRO A 1 461 ? -1.965 -24.099 -4.536 1.00 92.25 461 PRO A C 1
ATOM 3631 O O . PRO A 1 461 ? -1.563 -24.708 -3.538 1.00 92.25 461 PRO A O 1
ATOM 3634 N N . VAL A 1 462 ? -1.180 -23.805 -5.576 1.00 93.81 462 VAL A N 1
ATOM 3635 C CA . VAL A 1 462 ? 0.234 -24.187 -5.719 1.00 93.81 462 VAL A CA 1
ATOM 3636 C C . VAL A 1 462 ? 1.023 -23.064 -6.397 1.00 93.81 462 VAL A C 1
ATOM 3638 O O . VAL A 1 462 ? 0.494 -22.391 -7.278 1.00 93.81 462 VAL A O 1
ATOM 3641 N N . ILE A 1 463 ? 2.272 -22.845 -5.985 1.00 95.56 463 ILE A N 1
ATOM 3642 C CA . ILE A 1 463 ? 3.175 -21.806 -6.507 1.00 95.56 463 ILE A CA 1
ATOM 3643 C C . ILE A 1 463 ? 4.624 -22.315 -6.518 1.00 95.56 463 ILE A C 1
ATOM 3645 O O . ILE A 1 463 ? 5.043 -22.986 -5.574 1.00 95.56 463 ILE A O 1
ATOM 3649 N N . SER A 1 464 ? 5.382 -22.012 -7.576 1.00 94.94 464 SER A N 1
ATOM 3650 C CA . SER A 1 464 ? 6.788 -22.427 -7.743 1.00 94.94 464 SER A CA 1
ATOM 3651 C C . SER A 1 464 ? 7.776 -21.261 -7.648 1.00 94.94 464 SER A C 1
ATOM 3653 O O . SER A 1 464 ? 8.859 -21.417 -7.082 1.00 94.94 464 SER A O 1
ATOM 3655 N N . SER A 1 465 ? 7.409 -20.069 -8.130 1.00 95.31 465 SER A N 1
ATOM 3656 C CA . SER A 1 465 ? 8.241 -18.870 -7.977 1.00 95.31 465 SER A CA 1
ATOM 3657 C C . SER A 1 465 ? 7.434 -17.584 -7.802 1.00 95.31 465 SER A C 1
ATOM 3659 O O . SER A 1 465 ? 6.314 -17.452 -8.305 1.00 95.31 465 SER A O 1
ATOM 3661 N N . LEU A 1 466 ? 8.020 -16.625 -7.079 1.00 96.31 466 LEU A N 1
ATOM 3662 C CA . LEU A 1 466 ? 7.447 -15.300 -6.835 1.00 96.31 466 LEU A CA 1
ATOM 3663 C C . LEU A 1 466 ? 8.552 -14.234 -6.844 1.00 96.31 466 LEU A C 1
ATOM 3665 O O . LEU A 1 466 ? 9.482 -14.272 -6.041 1.00 96.31 466 LEU A O 1
ATOM 3669 N N . GLU A 1 467 ? 8.454 -13.277 -7.760 1.00 94.44 467 GLU A N 1
ATOM 3670 C CA . GLU A 1 467 ? 9.480 -12.277 -8.048 1.00 94.44 467 GLU A CA 1
ATOM 3671 C C . GLU A 1 467 ? 8.943 -10.853 -7.877 1.00 94.44 467 GLU A C 1
ATOM 3673 O O . GLU A 1 467 ? 7.820 -10.552 -8.282 1.00 94.44 467 GLU A O 1
ATOM 3678 N N . VAL A 1 468 ? 9.768 -9.948 -7.345 1.00 92.12 468 VAL A N 1
ATOM 3679 C CA . VAL A 1 468 ? 9.495 -8.504 -7.273 1.00 92.12 468 VAL A CA 1
ATOM 3680 C C . VAL A 1 468 ? 10.673 -7.725 -7.856 1.00 92.12 468 VAL A C 1
ATOM 3682 O O . VAL A 1 468 ? 11.837 -8.037 -7.570 1.00 92.12 468 VAL A O 1
ATOM 3685 N N . ARG A 1 469 ? 10.371 -6.705 -8.668 1.00 88.94 469 ARG A N 1
ATOM 3686 C CA . ARG A 1 469 ? 11.336 -5.814 -9.331 1.00 88.94 469 ARG A CA 1
ATOM 3687 C C . ARG A 1 469 ? 10.906 -4.341 -9.213 1.00 88.94 469 ARG A C 1
ATOM 3689 O O . ARG A 1 469 ? 9.759 -4.024 -9.534 1.00 88.94 469 ARG A O 1
ATOM 3696 N N . PRO A 1 470 ? 11.784 -3.423 -8.771 1.00 84.75 470 PRO A N 1
ATOM 3697 C CA . PRO A 1 470 ? 11.513 -1.987 -8.817 1.00 84.75 470 PRO A CA 1
ATOM 3698 C C . PRO A 1 470 ? 11.682 -1.450 -10.246 1.00 84.75 470 PRO A C 1
ATOM 3700 O O . PRO A 1 470 ? 12.687 -1.733 -10.892 1.00 84.75 470 PRO A O 1
ATOM 3703 N N . LEU A 1 471 ? 10.722 -0.654 -10.717 1.00 82.56 471 LEU A N 1
ATOM 3704 C CA . LEU A 1 471 ? 10.725 -0.038 -12.054 1.00 82.56 471 LEU A CA 1
ATOM 3705 C C . LEU A 1 471 ? 11.362 1.374 -12.048 1.00 82.56 471 LEU A C 1
ATOM 3707 O O . LEU A 1 471 ? 11.616 1.929 -10.969 1.00 82.56 471 LEU A O 1
ATOM 3711 N N . PRO A 1 472 ? 11.634 2.008 -13.209 1.00 77.25 472 PRO A N 1
ATOM 3712 C CA . PRO A 1 472 ? 12.080 3.400 -13.222 1.00 77.25 472 PRO A CA 1
ATOM 3713 C C . PRO A 1 472 ? 11.022 4.363 -12.649 1.00 77.25 472 PRO A C 1
ATOM 3715 O O . PRO A 1 472 ? 9.826 4.074 -12.595 1.00 77.25 472 PRO A O 1
ATOM 3718 N N . GLN A 1 473 ? 11.449 5.549 -12.201 1.00 73.56 473 GLN A N 1
ATOM 3719 C CA . GLN A 1 473 ? 10.503 6.635 -11.921 1.00 73.56 473 GLN A CA 1
ATOM 3720 C C . GLN A 1 473 ? 9.985 7.185 -13.259 1.00 73.56 473 GLN A C 1
ATOM 3722 O O . GLN A 1 473 ? 10.794 7.563 -14.098 1.00 73.56 473 GLN A O 1
ATOM 3727 N N . GLY A 1 474 ? 8.663 7.255 -13.437 1.00 71.62 474 GLY A N 1
ATOM 3728 C CA . GLY A 1 474 ? 8.037 7.640 -14.712 1.00 71.62 474 GLY A CA 1
ATOM 3729 C C . GLY A 1 474 ? 7.520 6.458 -15.540 1.00 71.62 474 GLY A C 1
ATOM 3730 O O . GLY A 1 474 ? 6.715 6.678 -16.442 1.00 71.62 474 GLY A O 1
ATOM 3731 N N . ALA A 1 475 ? 7.912 5.225 -15.190 1.00 78.81 475 ALA A N 1
ATOM 3732 C CA . ALA A 1 475 ? 7.405 3.998 -15.805 1.00 78.81 475 ALA A CA 1
ATOM 3733 C C . ALA A 1 475 ? 5.871 3.982 -15.850 1.00 78.81 475 ALA A C 1
ATOM 3735 O O . ALA A 1 475 ? 5.232 4.347 -14.860 1.00 78.81 475 ALA A O 1
ATOM 3736 N N . TYR A 1 476 ? 5.306 3.594 -16.992 1.00 80.75 476 TYR A N 1
ATOM 3737 C CA . TYR A 1 476 ? 3.866 3.498 -17.274 1.00 80.75 476 TYR A CA 1
ATOM 3738 C C . TYR A 1 476 ? 2.978 4.711 -16.897 1.00 80.75 476 TYR A C 1
ATOM 3740 O O . TYR A 1 476 ? 1.758 4.594 -16.910 1.00 80.75 476 TYR A O 1
ATOM 3748 N N . GLN A 1 477 ? 3.525 5.898 -16.590 1.00 73.19 477 GLN A N 1
ATOM 3749 C CA . GLN A 1 477 ? 2.703 7.049 -16.167 1.00 73.19 477 GLN A CA 1
ATOM 3750 C C . GLN A 1 477 ? 1.922 7.685 -17.329 1.00 73.19 477 GLN A C 1
ATOM 3752 O O . GLN A 1 477 ? 0.775 8.100 -17.158 1.00 73.19 477 GLN A O 1
ATOM 3757 N N . THR A 1 478 ? 2.518 7.736 -18.522 1.00 72.25 478 THR A N 1
ATOM 3758 C CA . THR A 1 478 ? 1.923 8.343 -19.721 1.00 72.25 478 THR A CA 1
ATOM 3759 C C . THR A 1 478 ? 0.647 7.605 -20.137 1.00 72.25 478 THR A C 1
ATOM 3761 O O . THR A 1 478 ? 0.700 6.451 -20.557 1.00 72.25 478 THR A O 1
ATOM 3764 N N . GLY A 1 479 ? -0.508 8.266 -20.026 1.00 60.84 479 GLY A N 1
ATOM 3765 C CA . GLY A 1 479 ? -1.822 7.675 -20.319 1.00 60.84 479 GLY A CA 1
ATOM 3766 C C . GLY A 1 479 ? -2.475 6.911 -19.155 1.00 60.84 479 GLY A C 1
ATOM 3767 O O . GLY A 1 479 ? -3.609 6.461 -19.303 1.00 60.84 479 GLY A O 1
ATOM 3768 N N . MET A 1 480 ? -1.817 6.806 -17.992 1.00 62.84 480 MET A N 1
ATOM 3769 C CA . MET A 1 480 ? -2.434 6.326 -16.743 1.00 62.84 480 MET A CA 1
ATOM 3770 C C . MET A 1 480 ? -2.935 7.462 -15.831 1.00 62.84 480 MET A C 1
ATOM 3772 O O . MET A 1 480 ? -3.511 7.187 -14.781 1.00 62.84 480 MET A O 1
ATOM 3776 N N . GLU A 1 481 ? -2.754 8.733 -16.205 1.00 61.44 481 GLU A N 1
ATOM 3777 C CA . GLU A 1 481 ? -3.142 9.887 -15.371 1.00 61.44 481 GLU A CA 1
ATOM 3778 C C . GLU A 1 481 ? -4.659 9.950 -15.084 1.00 61.44 481 GLU A C 1
ATOM 3780 O O . GLU A 1 481 ? -5.056 10.320 -13.979 1.00 61.44 481 GLU A O 1
ATOM 3785 N N . ASP A 1 482 ? -5.496 9.487 -16.021 1.00 58.03 482 ASP A N 1
ATOM 3786 C CA . ASP A 1 482 ? -6.956 9.355 -15.863 1.00 58.03 482 ASP A CA 1
ATOM 3787 C C . ASP A 1 482 ? -7.389 8.140 -15.011 1.00 58.03 482 ASP A C 1
ATOM 3789 O O . ASP A 1 482 ? -8.581 7.937 -14.765 1.00 58.03 482 ASP A O 1
ATOM 3793 N N . PHE A 1 483 ? -6.443 7.300 -14.577 1.00 64.31 483 PHE A N 1
ATOM 3794 C CA . PHE A 1 483 ? -6.694 5.972 -14.011 1.00 64.31 483 PHE A CA 1
ATOM 3795 C C . PHE A 1 483 ? -6.100 5.793 -12.597 1.00 64.31 483 PHE A C 1
ATOM 3797 O O . PHE A 1 483 ? -5.244 4.927 -12.383 1.00 64.31 483 PHE A O 1
ATOM 3804 N N . PRO A 1 484 ? -6.558 6.566 -11.589 1.00 67.25 484 PRO A N 1
ATOM 3805 C CA . PRO A 1 484 ? -6.189 6.320 -10.200 1.00 67.25 484 PRO A CA 1
ATOM 3806 C C . PRO A 1 484 ? -6.663 4.930 -9.746 1.00 67.25 484 PRO A C 1
ATOM 3808 O O . PRO A 1 484 ? -7.721 4.452 -10.158 1.00 67.25 484 PRO A O 1
ATOM 3811 N N . ASN A 1 485 ? -5.890 4.307 -8.854 1.00 80.00 485 ASN A N 1
ATOM 3812 C CA . ASN A 1 485 ? -6.192 3.016 -8.227 1.00 80.00 485 ASN A CA 1
ATOM 3813 C C . ASN A 1 485 ? -6.434 1.872 -9.238 1.00 80.00 485 ASN A C 1
ATOM 3815 O O . ASN A 1 485 ? -7.365 1.080 -9.089 1.00 80.00 485 ASN A O 1
ATOM 3819 N N . LYS A 1 486 ? -5.581 1.766 -10.264 1.00 86.19 486 LYS A N 1
ATOM 3820 C CA . LYS A 1 486 ? -5.504 0.600 -11.158 1.00 86.19 486 LYS A CA 1
ATOM 3821 C C . LYS A 1 486 ? -4.136 -0.077 -11.051 1.00 86.19 486 LYS A C 1
ATOM 3823 O O . LYS A 1 486 ? -3.126 0.595 -10.844 1.00 86.19 486 LYS A O 1
ATOM 3828 N N . LEU A 1 487 ? -4.101 -1.391 -11.255 1.00 89.94 487 LEU A N 1
ATOM 3829 C CA . LEU A 1 487 ? -2.890 -2.151 -11.570 1.00 89.94 487 LEU A CA 1
ATOM 3830 C C . LEU A 1 487 ? -2.909 -2.541 -13.054 1.00 89.94 487 LEU A C 1
ATOM 3832 O O . LEU A 1 487 ? -3.978 -2.689 -13.648 1.00 89.94 487 LEU A O 1
ATOM 3836 N N . LEU A 1 488 ? -1.733 -2.738 -13.647 1.00 92.31 488 LEU A N 1
ATOM 3837 C CA . LEU A 1 488 ? -1.610 -3.313 -14.990 1.00 92.31 488 LEU A CA 1
ATOM 3838 C C . LEU A 1 488 ? -1.254 -4.797 -14.883 1.00 92.31 488 LEU A C 1
ATOM 3840 O O . LEU A 1 488 ? -0.412 -5.173 -14.072 1.00 92.31 488 LEU A O 1
ATOM 3844 N N . LYS A 1 489 ? -1.846 -5.648 -15.718 1.00 94.69 489 LYS A N 1
ATOM 3845 C CA . LYS A 1 489 ? -1.562 -7.090 -15.781 1.00 94.69 489 LYS A CA 1
ATOM 3846 C C . LYS A 1 489 ? -1.095 -7.468 -17.182 1.00 94.69 489 LYS A C 1
ATOM 3848 O O . LYS A 1 489 ? -1.801 -7.205 -18.155 1.00 94.69 489 LYS A O 1
ATOM 3853 N N . LYS A 1 490 ? 0.087 -8.077 -17.311 1.00 94.44 490 LYS A N 1
ATOM 3854 C CA . LYS A 1 490 ? 0.695 -8.380 -18.615 1.00 94.44 490 LYS A CA 1
ATOM 3855 C C . LYS A 1 490 ? -0.187 -9.347 -19.409 1.00 94.44 490 LYS A C 1
ATOM 3857 O O . LYS A 1 490 ? -0.402 -10.490 -19.006 1.00 94.44 490 LYS A O 1
ATOM 3862 N N . SER A 1 491 ? -0.630 -8.905 -20.581 1.00 93.44 491 SER A N 1
ATOM 3863 C CA . SER A 1 491 ? -1.127 -9.798 -21.631 1.00 93.44 491 SER A CA 1
ATOM 3864 C C . SER A 1 491 ? 0.008 -10.170 -22.581 1.00 93.44 491 SER A C 1
ATOM 3866 O O . SER A 1 491 ? 0.262 -11.356 -22.771 1.00 93.44 491 SER A O 1
ATOM 3868 N N . TYR A 1 492 ? 0.752 -9.177 -23.085 1.00 91.62 492 TYR A N 1
ATOM 3869 C CA . TYR A 1 492 ? 1.873 -9.372 -24.009 1.00 91.62 492 TYR A CA 1
ATOM 3870 C C . TYR A 1 492 ? 3.030 -8.400 -23.721 1.00 91.62 492 TYR A C 1
ATOM 3872 O O . TYR A 1 492 ? 2.792 -7.245 -23.373 1.00 91.62 492 TYR A O 1
ATOM 3880 N N . ARG A 1 493 ? 4.275 -8.867 -23.887 1.00 92.62 493 ARG A N 1
ATOM 3881 C CA . ARG A 1 493 ? 5.488 -8.036 -24.010 1.00 92.62 493 ARG A CA 1
ATOM 3882 C C . ARG A 1 493 ? 6.406 -8.683 -25.039 1.00 92.62 493 ARG A C 1
ATOM 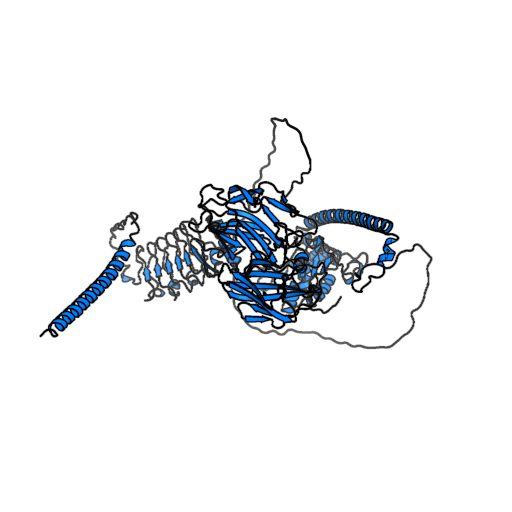3884 O O . ARG A 1 493 ? 6.928 -9.770 -24.796 1.00 92.62 493 ARG A O 1
ATOM 3891 N N . THR A 1 494 ? 6.599 -8.017 -26.168 1.00 89.38 494 THR A N 1
ATOM 3892 C CA . THR A 1 494 ? 7.102 -8.635 -27.397 1.00 89.38 494 THR A CA 1
ATOM 3893 C C . THR A 1 494 ? 8.273 -7.849 -27.979 1.00 89.38 494 THR A C 1
ATOM 3895 O O . THR A 1 494 ? 8.142 -6.650 -28.221 1.00 89.38 494 THR A O 1
ATOM 3898 N N . ASN A 1 495 ? 9.393 -8.527 -28.248 1.00 89.00 495 ASN A N 1
ATOM 3899 C CA . ASN A 1 495 ? 10.488 -8.014 -29.074 1.00 89.00 495 ASN A CA 1
ATOM 3900 C C . ASN A 1 495 ? 10.263 -8.427 -30.541 1.00 89.00 495 ASN A C 1
ATOM 3902 O O . ASN A 1 495 ? 10.187 -9.620 -30.855 1.00 89.00 495 ASN A O 1
ATOM 3906 N N . SER A 1 496 ? 10.141 -7.443 -31.429 1.00 87.62 496 SER A N 1
ATOM 3907 C CA . SER A 1 496 ? 9.661 -7.630 -32.802 1.00 87.62 496 SER A CA 1
ATOM 3908 C C . SER A 1 496 ? 10.819 -7.823 -33.778 1.00 87.62 496 SER A C 1
ATOM 3910 O O . SER A 1 496 ? 11.787 -7.066 -33.774 1.00 87.62 496 SER A O 1
ATOM 3912 N N . GLY A 1 497 ? 10.735 -8.849 -34.628 1.00 77.94 497 GLY A N 1
ATOM 3913 C CA . GLY A 1 497 ? 11.815 -9.198 -35.555 1.00 77.94 497 GLY A CA 1
ATOM 3914 C C . GLY A 1 497 ? 13.051 -9.817 -34.887 1.00 77.94 497 GLY A C 1
ATOM 3915 O O . GLY A 1 497 ? 14.113 -9.870 -35.501 1.00 77.94 497 GLY A O 1
ATOM 3916 N N . SER A 1 498 ? 12.955 -10.313 -33.650 1.00 76.25 498 SER A N 1
ATOM 3917 C CA . SER A 1 498 ? 14.073 -11.016 -33.009 1.00 76.25 498 SER A CA 1
ATOM 3918 C C . SER A 1 498 ? 14.224 -12.442 -33.565 1.00 76.25 498 SER A C 1
ATOM 3920 O O . SER A 1 498 ? 13.360 -13.301 -33.374 1.00 76.25 498 SER A O 1
ATOM 3922 N N . THR A 1 499 ? 15.333 -12.708 -34.259 1.00 64.06 499 THR A N 1
ATOM 3923 C CA . THR A 1 499 ? 15.611 -13.953 -35.008 1.00 64.06 499 THR A CA 1
ATOM 3924 C C . THR A 1 499 ? 16.427 -14.986 -34.214 1.00 64.06 499 THR A C 1
ATOM 3926 O O . THR A 1 499 ? 17.177 -15.773 -34.796 1.00 64.06 499 THR A O 1
ATOM 3929 N N . SER A 1 500 ? 16.321 -14.976 -32.879 1.00 52.88 500 SER A N 1
ATOM 3930 C CA . SER A 1 500 ? 17.179 -15.780 -31.998 1.00 52.88 500 SER A CA 1
ATOM 3931 C C . SER A 1 500 ? 17.179 -17.273 -32.350 1.00 52.88 500 SER A C 1
ATOM 3933 O O . SER A 1 500 ? 16.140 -17.929 -32.316 1.00 52.88 500 SER A O 1
ATOM 3935 N N . LYS A 1 501 ? 18.373 -17.819 -32.623 1.00 47.34 501 LYS A N 1
ATOM 3936 C CA . LYS A 1 501 ? 18.632 -19.266 -32.757 1.00 47.34 501 LYS A CA 1
ATOM 3937 C C . LYS A 1 501 ? 18.930 -19.955 -31.415 1.00 47.34 501 LYS A C 1
ATOM 3939 O O . LYS A 1 501 ? 19.340 -21.111 -31.402 1.00 47.34 501 LYS A O 1
ATOM 3944 N N . SER A 1 502 ? 18.750 -19.255 -30.296 1.00 43.06 502 SER A N 1
ATOM 3945 C CA . SER A 1 502 ? 18.736 -19.824 -28.946 1.00 43.06 502 SER A CA 1
ATOM 3946 C C . SER A 1 502 ? 17.363 -19.612 -28.302 1.00 43.06 502 SER A C 1
ATOM 3948 O O . SER A 1 502 ? 16.714 -18.590 -28.539 1.00 43.06 502 SER A O 1
ATOM 3950 N N . ASN A 1 503 ? 16.932 -20.572 -27.476 1.00 49.91 503 ASN A N 1
ATOM 3951 C CA . ASN A 1 503 ? 15.577 -20.689 -26.906 1.00 49.91 503 ASN A CA 1
ATOM 3952 C C . ASN A 1 503 ? 15.253 -19.641 -25.808 1.00 49.91 503 ASN A C 1
ATOM 3954 O O . ASN A 1 503 ? 14.623 -19.964 -24.806 1.00 49.91 503 ASN A O 1
ATOM 3958 N N . GLY A 1 504 ? 15.731 -18.402 -25.939 1.00 60.31 504 GLY A N 1
ATOM 3959 C CA . GLY A 1 504 ? 15.657 -17.373 -24.902 1.00 60.31 504 GLY A CA 1
ATOM 3960 C C . GLY A 1 504 ? 14.707 -16.222 -25.228 1.00 60.31 504 GLY A C 1
ATOM 3961 O O . GLY A 1 504 ? 14.881 -15.523 -26.224 1.00 60.31 504 GLY A O 1
ATOM 3962 N N . SER A 1 505 ? 13.770 -15.951 -24.319 1.00 74.50 505 SER A N 1
ATOM 3963 C CA . SER A 1 505 ? 13.206 -14.608 -24.138 1.00 74.50 505 SER A CA 1
ATOM 3964 C C . SER A 1 505 ? 14.287 -13.650 -23.625 1.00 74.50 505 SER A C 1
ATOM 3966 O O . SER A 1 505 ? 15.084 -14.043 -22.769 1.00 74.50 505 SER A O 1
ATOM 3968 N N . LEU A 1 506 ? 14.290 -12.387 -24.057 1.00 85.50 506 LEU A N 1
ATOM 3969 C CA . LEU A 1 506 ? 15.231 -11.397 -23.526 1.00 85.50 506 LEU A CA 1
ATOM 3970 C C . LEU A 1 506 ? 14.841 -11.021 -22.085 1.00 85.50 506 LEU A C 1
ATOM 3972 O O . LEU A 1 506 ? 13.678 -10.736 -21.797 1.00 85.50 506 LEU A O 1
ATOM 3976 N N . ARG A 1 507 ? 15.830 -11.051 -21.184 1.00 87.19 507 ARG A N 1
ATOM 3977 C CA . ARG A 1 507 ? 15.696 -10.906 -19.724 1.00 87.19 507 ARG A CA 1
ATOM 3978 C C . ARG A 1 507 ? 16.952 -10.219 -19.140 1.00 87.19 507 ARG A C 1
ATOM 3980 O O . ARG A 1 507 ? 17.891 -9.928 -19.884 1.00 87.19 507 ARG A O 1
ATOM 3987 N N . TYR A 1 508 ? 17.005 -9.944 -17.834 1.00 84.62 508 TYR A N 1
ATOM 3988 C CA . TYR A 1 508 ? 18.245 -9.576 -17.130 1.00 84.62 508 TYR A CA 1
ATOM 3989 C C . TYR A 1 508 ? 19.395 -10.570 -17.448 1.00 84.62 508 TYR A C 1
ATOM 3991 O O . TYR A 1 508 ? 19.142 -11.779 -17.514 1.00 84.62 508 TYR A O 1
ATOM 3999 N N . PRO A 1 509 ? 20.645 -10.100 -17.662 1.00 81.88 509 PRO A N 1
ATOM 4000 C CA . PRO A 1 509 ? 21.135 -8.725 -17.486 1.00 81.88 509 PRO A CA 1
ATOM 4001 C C . PRO A 1 509 ? 20.875 -7.756 -18.656 1.00 81.88 509 PRO A C 1
ATOM 4003 O O . PRO A 1 509 ? 21.246 -6.590 -18.552 1.00 81.88 509 PRO A O 1
ATOM 4006 N N . LEU A 1 510 ? 20.246 -8.189 -19.758 1.00 85.31 510 LEU A N 1
ATOM 4007 C CA . LEU A 1 510 ? 20.001 -7.323 -20.924 1.00 85.31 510 LEU A CA 1
ATOM 4008 C C . LEU A 1 510 ? 18.890 -6.288 -20.682 1.00 85.31 510 LEU A C 1
ATOM 4010 O O . LEU A 1 510 ? 18.981 -5.179 -21.202 1.00 85.31 510 LEU A O 1
ATOM 4014 N N . ASP A 1 511 ? 17.873 -6.621 -19.878 1.00 87.12 511 ASP A N 1
ATOM 4015 C CA . ASP A 1 511 ? 16.930 -5.648 -19.307 1.00 87.12 511 ASP A CA 1
ATOM 4016 C C . ASP A 1 511 ? 17.282 -5.383 -17.824 1.00 87.12 511 ASP A C 1
ATOM 4018 O O . ASP A 1 511 ? 17.123 -6.290 -16.998 1.00 87.12 511 ASP A O 1
ATOM 4022 N N . PRO A 1 512 ? 17.743 -4.169 -17.449 1.00 84.69 512 PRO A N 1
ATOM 4023 C CA . PRO A 1 512 ? 18.115 -3.837 -16.067 1.00 84.69 512 PRO A CA 1
ATOM 4024 C C . PRO A 1 512 ? 16.970 -3.895 -15.045 1.00 84.69 512 PRO A C 1
ATOM 4026 O O . PRO A 1 512 ? 17.234 -3.911 -13.844 1.00 84.69 512 PRO A O 1
ATOM 4029 N N . TYR A 1 513 ? 15.713 -3.928 -15.495 1.00 86.25 513 TYR A N 1
ATOM 4030 C CA . TYR A 1 513 ? 14.521 -4.051 -14.650 1.00 86.25 513 TYR A CA 1
ATOM 4031 C C . TYR A 1 513 ? 13.933 -5.469 -14.665 1.00 86.25 513 TYR A C 1
ATOM 4033 O O . TYR A 1 513 ? 12.915 -5.724 -14.022 1.00 86.25 513 TYR A O 1
ATOM 4041 N N . ASP A 1 514 ? 14.585 -6.399 -15.373 1.00 88.88 514 ASP A N 1
ATOM 4042 C CA . ASP A 1 514 ? 14.217 -7.811 -15.466 1.00 88.88 514 ASP A CA 1
ATOM 4043 C C . ASP A 1 514 ? 12.787 -8.057 -15.998 1.00 88.88 514 ASP A C 1
ATOM 4045 O O . ASP A 1 514 ? 12.092 -9.013 -15.626 1.00 88.88 514 ASP A O 1
ATOM 4049 N N . ARG A 1 515 ? 12.342 -7.185 -16.911 1.00 90.38 515 ARG A N 1
ATOM 4050 C CA . ARG A 1 515 ? 11.184 -7.442 -17.779 1.00 90.38 515 ARG A CA 1
ATOM 4051 C C . ARG A 1 515 ? 11.532 -8.583 -18.739 1.00 90.38 515 ARG A C 1
ATOM 4053 O O . ARG A 1 515 ? 12.604 -8.588 -19.340 1.00 90.38 515 ARG A O 1
ATOM 4060 N N . ILE A 1 516 ? 10.614 -9.537 -18.891 1.00 89.88 516 ILE A N 1
ATOM 4061 C CA . ILE A 1 516 ? 10.732 -10.620 -19.876 1.00 89.88 516 ILE A CA 1
ATOM 4062 C C . ILE A 1 516 ? 10.088 -10.162 -21.183 1.00 89.88 516 ILE A C 1
ATOM 4064 O O . ILE A 1 516 ? 8.898 -9.828 -21.186 1.00 89.88 516 ILE A O 1
ATOM 4068 N N . TRP A 1 517 ? 10.874 -10.170 -22.260 1.00 89.88 517 TRP A N 1
ATOM 4069 C CA . TRP A 1 517 ? 10.465 -9.858 -23.628 1.00 89.88 517 TRP A CA 1
ATOM 4070 C C . TRP A 1 517 ? 10.443 -11.139 -24.474 1.00 89.88 517 TRP A C 1
ATOM 4072 O O . TRP A 1 517 ? 11.476 -11.775 -24.694 1.00 89.88 517 TRP A O 1
ATOM 4082 N N . GLU A 1 518 ? 9.260 -11.521 -24.944 1.00 87.25 518 GLU A N 1
ATOM 4083 C CA . GLU A 1 518 ? 9.026 -12.720 -25.757 1.00 87.25 518 GLU A CA 1
ATOM 4084 C C . GLU A 1 518 ? 9.274 -12.418 -27.249 1.00 87.25 518 GLU A C 1
ATOM 4086 O O . GLU A 1 518 ? 9.117 -11.277 -27.685 1.00 87.25 518 GLU A O 1
ATOM 4091 N N . THR A 1 519 ? 9.694 -13.404 -28.049 1.00 84.81 519 THR A N 1
ATOM 4092 C CA . THR A 1 519 ? 9.909 -13.196 -29.494 1.00 84.81 519 THR A CA 1
ATOM 4093 C C . THR A 1 519 ? 8.580 -13.151 -30.243 1.00 84.81 519 THR A C 1
ATOM 4095 O O . THR A 1 519 ? 7.610 -13.808 -29.866 1.00 84.81 519 THR A O 1
ATOM 4098 N N . ASP A 1 520 ? 8.523 -12.407 -31.349 1.00 79.69 520 ASP A N 1
ATOM 4099 C CA . ASP A 1 520 ? 7.285 -12.263 -32.121 1.00 79.69 520 ASP A CA 1
ATOM 4100 C C . ASP A 1 520 ? 6.950 -13.430 -33.071 1.00 79.69 520 ASP A C 1
ATOM 4102 O O . ASP A 1 520 ? 5.993 -13.361 -33.842 1.00 79.69 520 ASP A O 1
ATOM 4106 N N . GLN A 1 521 ? 7.700 -14.530 -32.978 1.00 72.31 521 GLN A N 1
ATOM 4107 C CA . GLN A 1 521 ? 7.600 -15.693 -33.866 1.00 72.31 521 GLN A CA 1
ATOM 4108 C C . GLN A 1 521 ? 6.328 -16.535 -33.643 1.00 72.31 521 GLN A C 1
ATOM 4110 O O . GLN A 1 521 ? 5.929 -17.281 -34.530 1.00 72.31 521 GLN A O 1
ATOM 4115 N N . ASN A 1 522 ? 5.672 -16.399 -32.485 1.00 65.19 522 ASN A N 1
ATOM 4116 C CA . ASN A 1 522 ? 4.476 -17.172 -32.125 1.00 65.19 522 ASN A CA 1
ATOM 4117 C C . ASN A 1 522 ? 3.145 -16.448 -32.420 1.00 65.19 522 ASN A C 1
ATOM 4119 O O . ASN A 1 522 ? 2.081 -16.988 -32.113 1.00 65.19 522 ASN A O 1
ATOM 4123 N N . TYR A 1 523 ? 3.170 -15.228 -32.971 1.00 69.06 523 TYR A N 1
ATOM 4124 C CA . TYR A 1 523 ? 1.949 -14.467 -33.267 1.00 69.06 523 TYR A CA 1
ATOM 4125 C C . TYR A 1 523 ? 1.401 -14.749 -34.666 1.00 69.06 523 TYR A C 1
ATOM 4127 O O . TYR A 1 523 ? 2.110 -15.204 -35.562 1.00 69.06 523 TYR A O 1
ATOM 4135 N N . THR A 1 524 ? 0.109 -14.465 -34.846 1.00 57.16 524 THR A N 1
ATOM 4136 C CA . THR A 1 524 ? -0.587 -14.641 -36.127 1.00 57.16 524 THR A CA 1
ATOM 4137 C C . THR A 1 524 ? -0.955 -13.282 -36.741 1.00 57.16 524 THR A C 1
ATOM 4139 O O . THR A 1 524 ? -1.386 -12.393 -36.001 1.00 57.16 524 THR A O 1
ATOM 4142 N N . PRO A 1 525 ? -0.824 -13.099 -38.069 1.00 63.12 525 PRO A N 1
ATOM 4143 C CA . PRO A 1 525 ? -0.108 -13.975 -39.005 1.00 63.12 525 PRO A CA 1
ATOM 4144 C C . PRO A 1 525 ? 1.394 -14.065 -38.671 1.00 63.12 525 PRO A C 1
ATOM 4146 O O . PRO A 1 525 ? 1.986 -13.090 -38.215 1.00 63.12 525 PRO A O 1
ATOM 4149 N N . PHE A 1 526 ? 2.011 -15.230 -38.904 1.00 59.78 526 PHE A N 1
ATOM 4150 C CA . PHE A 1 526 ? 3.462 -15.358 -38.761 1.00 59.78 526 PHE A CA 1
ATOM 4151 C C . PHE A 1 526 ? 4.149 -14.637 -39.919 1.00 59.78 526 PHE A C 1
ATOM 4153 O O . PHE A 1 526 ? 4.011 -15.008 -41.087 1.00 59.78 526 PHE A O 1
ATOM 4160 N N . HIS A 1 527 ? 4.901 -13.598 -39.583 1.00 61.28 527 HIS A N 1
ATOM 4161 C CA . HIS A 1 527 ? 5.602 -12.775 -40.553 1.00 61.28 527 HIS A CA 1
ATOM 4162 C C . HIS A 1 527 ? 6.936 -13.414 -40.941 1.00 61.28 527 HIS A C 1
ATOM 4164 O O . HIS A 1 527 ? 7.898 -13.405 -40.175 1.00 61.28 527 HIS A O 1
ATOM 4170 N N . VAL A 1 528 ? 7.006 -13.930 -42.168 1.00 53.06 528 VAL A N 1
ATOM 4171 C CA . VAL A 1 528 ? 8.177 -14.649 -42.713 1.00 53.06 528 VAL A CA 1
ATOM 4172 C C . VAL A 1 528 ? 9.371 -13.715 -43.002 1.00 53.06 528 VAL A C 1
ATOM 4174 O O . VAL A 1 528 ? 10.460 -14.174 -43.337 1.00 53.06 528 VAL A O 1
ATOM 4177 N N . SER A 1 529 ? 9.198 -12.396 -42.873 1.00 56.50 529 SER A N 1
ATOM 4178 C CA . SER A 1 529 ? 10.252 -11.422 -43.155 1.00 56.50 529 SER A CA 1
ATOM 4179 C C . SER A 1 529 ? 11.454 -11.545 -42.212 1.00 56.50 529 SER A C 1
ATOM 4181 O O . SER A 1 529 ? 11.321 -11.803 -41.011 1.00 56.50 529 SER A O 1
ATOM 4183 N N . THR A 1 530 ? 12.647 -11.319 -42.767 1.00 56.72 530 THR A N 1
ATOM 4184 C CA . THR A 1 530 ? 13.896 -11.246 -42.006 1.00 56.72 530 THR A CA 1
ATOM 4185 C C . THR A 1 530 ? 13.866 -10.046 -41.068 1.00 56.72 530 THR A C 1
ATOM 4187 O O . THR A 1 530 ? 13.763 -8.908 -41.527 1.00 56.72 530 THR A O 1
ATOM 4190 N N . GLY A 1 531 ? 13.991 -10.295 -39.764 1.00 59.53 531 GLY A N 1
ATOM 4191 C CA . GLY A 1 531 ? 14.157 -9.233 -38.776 1.00 59.53 531 GLY A CA 1
ATOM 4192 C C . GLY A 1 531 ? 15.383 -8.375 -39.080 1.00 59.53 531 GLY A C 1
ATOM 4193 O O . GLY A 1 531 ? 16.449 -8.905 -39.399 1.00 59.53 531 GLY A O 1
ATOM 4194 N N . PHE A 1 532 ? 15.221 -7.057 -39.003 1.00 64.06 532 PHE A N 1
ATOM 4195 C CA . PHE A 1 532 ? 16.287 -6.104 -39.295 1.00 64.06 532 PHE A CA 1
ATOM 4196 C C . PHE A 1 532 ? 16.980 -5.711 -37.988 1.00 64.06 532 PHE A C 1
ATOM 4198 O O . PHE A 1 532 ? 16.304 -5.350 -37.024 1.00 64.06 532 PHE A O 1
ATOM 4205 N N . SER A 1 533 ? 18.313 -5.801 -37.943 1.00 66.81 533 SER A N 1
ATOM 4206 C CA . SER A 1 533 ? 19.102 -5.550 -36.731 1.00 66.81 533 SER A CA 1
ATOM 4207 C C . SER A 1 533 ? 20.320 -4.670 -37.003 1.00 66.81 533 SER A C 1
ATOM 4209 O O . SER A 1 533 ? 21.175 -5.053 -37.804 1.00 66.81 533 SER A O 1
ATOM 4211 N N . VAL A 1 534 ? 20.441 -3.533 -36.309 1.00 70.81 534 VAL A N 1
ATOM 4212 C CA . VAL A 1 534 ? 21.584 -2.608 -36.444 1.00 70.81 534 VAL A CA 1
ATOM 4213 C C . VAL A 1 534 ? 22.081 -2.167 -35.071 1.00 70.81 534 VAL A C 1
ATOM 4215 O O . VAL A 1 534 ? 21.303 -1.722 -34.229 1.00 70.81 534 VAL A O 1
ATOM 4218 N N . LEU A 1 535 ? 23.397 -2.248 -34.855 1.00 73.25 535 LEU A N 1
ATOM 4219 C CA . LEU A 1 535 ? 24.043 -1.742 -33.646 1.00 73.25 535 LEU A CA 1
ATOM 4220 C C . LEU A 1 535 ? 24.169 -0.212 -33.720 1.00 73.25 535 LEU A C 1
ATOM 4222 O O . LEU A 1 535 ? 25.177 0.310 -34.189 1.00 73.25 535 LEU A O 1
ATOM 4226 N N . HIS A 1 536 ? 23.140 0.499 -33.259 1.00 70.06 536 HIS A N 1
ATOM 4227 C CA . HIS A 1 536 ? 23.107 1.966 -33.255 1.00 70.06 536 HIS A CA 1
ATOM 4228 C C . HIS A 1 536 ? 22.812 2.545 -31.868 1.00 70.06 536 HIS A C 1
ATOM 4230 O O . HIS A 1 536 ? 22.311 1.842 -30.982 1.00 70.06 536 HIS A O 1
ATOM 4236 N N . SER A 1 537 ? 23.120 3.831 -31.691 1.00 77.19 537 SER A N 1
ATOM 4237 C CA . SER A 1 537 ? 22.709 4.639 -30.540 1.00 77.19 537 SER A CA 1
ATOM 4238 C C . SER A 1 537 ? 21.483 5.482 -30.899 1.00 77.19 537 SER A C 1
ATOM 4240 O O . SER A 1 537 ? 21.408 6.068 -31.977 1.00 77.19 537 SER A O 1
ATOM 4242 N N . PHE A 1 538 ? 20.509 5.550 -29.988 1.00 81.12 538 PHE A N 1
ATOM 4243 C CA . PHE A 1 538 ? 19.252 6.266 -30.216 1.00 81.12 538 PHE A CA 1
ATOM 4244 C C . PHE A 1 538 ? 19.113 7.472 -29.293 1.00 81.12 538 PHE A C 1
ATOM 4246 O O . PHE A 1 538 ? 19.499 7.425 -28.123 1.00 81.12 538 PHE A O 1
ATOM 4253 N N . ASN A 1 539 ? 18.486 8.535 -29.792 1.00 81.50 539 ASN A N 1
ATOM 4254 C CA . ASN A 1 539 ? 17.955 9.596 -28.948 1.00 81.50 539 ASN A CA 1
ATOM 4255 C C . ASN A 1 539 ? 16.715 9.074 -28.198 1.00 81.50 539 ASN A C 1
ATOM 4257 O O . ASN A 1 539 ? 15.715 8.721 -28.820 1.00 81.50 539 ASN A O 1
ATOM 4261 N N . LEU A 1 540 ? 16.800 9.034 -26.865 1.00 80.50 540 LEU A N 1
ATOM 4262 C CA . LEU A 1 540 ? 15.773 8.500 -25.958 1.00 80.50 540 LEU A CA 1
ATOM 4263 C C . LEU A 1 540 ? 14.964 9.604 -25.243 1.00 80.50 540 LEU A C 1
ATOM 4265 O O . LEU A 1 540 ? 14.141 9.300 -24.386 1.00 80.50 540 LEU A O 1
ATOM 4269 N N . SER A 1 541 ? 15.187 10.887 -25.559 1.00 73.50 541 SER A N 1
ATOM 4270 C CA . SER A 1 541 ? 14.587 12.033 -24.838 1.00 73.50 541 SER A CA 1
ATOM 4271 C C . SER A 1 541 ? 13.051 12.112 -24.888 1.00 73.50 541 SER A C 1
ATOM 4273 O O . SER A 1 541 ? 12.438 12.753 -24.038 1.00 73.50 541 SER A O 1
ATOM 4275 N N . SER A 1 542 ? 12.442 11.438 -25.860 1.00 68.19 542 SER A N 1
ATOM 4276 C CA . SER A 1 542 ? 11.002 11.260 -26.092 1.00 68.19 542 SER A CA 1
ATOM 4277 C C . SER A 1 542 ? 10.387 10.063 -25.350 1.00 68.19 542 SER A C 1
ATOM 4279 O O . SER A 1 542 ? 9.165 9.938 -25.324 1.00 68.19 542 SER A O 1
ATOM 4281 N N . VAL A 1 543 ? 11.200 9.164 -24.782 1.00 72.44 543 VAL A N 1
ATOM 4282 C CA . VAL A 1 543 ? 10.766 7.858 -24.262 1.00 72.44 543 VAL A CA 1
ATOM 4283 C C . VAL A 1 543 ? 11.055 7.782 -22.754 1.00 72.44 543 VAL A C 1
ATOM 4285 O O . VAL A 1 543 ? 12.177 7.455 -22.366 1.00 72.44 543 VAL A O 1
ATOM 4288 N N . PRO A 1 544 ? 10.073 8.076 -21.873 1.00 64.38 544 PRO A N 1
ATOM 4289 C CA . PRO A 1 544 ? 10.291 8.100 -20.422 1.00 64.38 544 PRO A CA 1
ATOM 4290 C C . PRO A 1 544 ? 10.524 6.704 -19.822 1.00 64.38 544 PRO A C 1
ATOM 4292 O O . PRO A 1 544 ? 11.173 6.582 -18.784 1.00 64.38 544 PRO A O 1
ATOM 4295 N N . GLU A 1 545 ? 10.033 5.652 -20.482 1.00 71.62 545 GLU A N 1
ATOM 4296 C CA . GLU A 1 545 ? 10.324 4.260 -20.150 1.00 71.62 545 GLU A CA 1
ATOM 4297 C C . GLU A 1 545 ? 10.975 3.557 -21.338 1.00 71.62 545 GLU A C 1
ATOM 4299 O O . GLU A 1 545 ? 10.313 3.162 -22.299 1.00 71.62 545 GLU A O 1
ATOM 4304 N N . THR A 1 546 ? 12.294 3.405 -21.267 1.00 74.44 546 THR A N 1
ATOM 4305 C CA . THR A 1 546 ? 13.090 2.845 -22.354 1.00 74.44 546 THR A CA 1
ATOM 4306 C C . THR A 1 546 ? 13.051 1.309 -22.348 1.00 74.44 546 THR A C 1
ATOM 4308 O O . THR A 1 546 ? 13.304 0.674 -21.314 1.00 74.44 546 THR A O 1
ATOM 4311 N N . PRO A 1 547 ? 12.763 0.664 -23.493 1.00 84.38 547 PRO A N 1
ATOM 4312 C CA . PRO A 1 547 ? 13.128 -0.729 -23.716 1.00 84.38 547 PRO A CA 1
ATOM 4313 C C . PRO A 1 547 ? 14.657 -0.884 -23.669 1.00 84.38 547 PRO A C 1
ATOM 4315 O O . PRO A 1 547 ? 15.385 0.088 -23.904 1.00 84.38 547 PRO A O 1
ATOM 4318 N N . PRO A 1 548 ? 15.177 -2.087 -23.383 1.00 88.00 548 PRO A N 1
ATOM 4319 C CA . PRO A 1 548 ? 16.614 -2.321 -23.416 1.00 88.00 548 PRO A CA 1
ATOM 4320 C C . PRO A 1 548 ? 17.152 -2.149 -24.850 1.00 88.00 548 PRO A C 1
ATOM 4322 O O . PRO A 1 548 ? 16.420 -2.411 -25.810 1.00 88.00 548 PRO A O 1
ATOM 4325 N N . PRO A 1 549 ? 18.427 -1.754 -25.046 1.00 85.06 549 PRO A N 1
ATOM 4326 C CA . PRO A 1 549 ? 18.964 -1.477 -26.382 1.00 85.06 549 PRO A CA 1
ATOM 4327 C C . PRO A 1 549 ? 18.781 -2.630 -27.377 1.00 85.06 549 PRO A C 1
ATOM 4329 O O . PRO A 1 549 ? 18.416 -2.386 -28.519 1.00 85.06 549 PRO A O 1
ATOM 4332 N N . ALA A 1 550 ? 18.916 -3.883 -26.933 1.00 84.75 550 ALA A N 1
ATOM 4333 C CA . ALA A 1 550 ? 18.720 -5.077 -27.763 1.00 84.75 550 ALA A CA 1
ATOM 4334 C C . ALA A 1 550 ? 17.247 -5.385 -28.146 1.00 84.75 550 ALA A C 1
ATOM 4336 O O . ALA A 1 550 ? 16.996 -6.357 -28.854 1.00 84.75 550 ALA A O 1
ATOM 4337 N N . VAL A 1 551 ? 16.280 -4.572 -27.701 1.00 88.12 551 VAL A N 1
ATOM 4338 C CA . VAL A 1 551 ? 14.904 -4.525 -28.239 1.00 88.12 551 VAL A CA 1
ATOM 4339 C C . VAL A 1 551 ? 14.761 -3.384 -29.253 1.00 88.12 551 VAL A C 1
ATOM 4341 O O . VAL A 1 551 ? 14.148 -3.564 -30.295 1.00 88.12 551 VAL A O 1
ATOM 4344 N N . LEU A 1 552 ? 15.371 -2.219 -29.000 1.00 87.69 552 LEU A N 1
ATOM 4345 C CA . LEU A 1 552 ? 15.344 -1.083 -29.939 1.00 87.69 552 LEU A CA 1
ATOM 4346 C C . LEU A 1 552 ? 16.199 -1.318 -31.196 1.00 87.69 552 LEU A C 1
ATOM 4348 O O . LEU A 1 552 ? 15.914 -0.760 -32.250 1.00 87.69 552 LEU A O 1
ATOM 4352 N N . GLN A 1 553 ? 17.241 -2.144 -31.095 1.00 86.81 553 GLN A N 1
ATOM 4353 C CA . GLN A 1 553 ? 18.130 -2.488 -32.207 1.00 86.81 553 GLN A CA 1
ATOM 4354 C C . GLN A 1 553 ? 17.526 -3.508 -33.182 1.00 86.81 553 GLN A C 1
ATOM 4356 O O . GLN A 1 553 ? 18.071 -3.659 -34.273 1.00 86.81 553 GLN A O 1
ATOM 4361 N N . THR A 1 554 ? 16.424 -4.178 -32.825 1.00 86.00 554 THR A N 1
ATOM 4362 C CA . THR A 1 554 ? 15.651 -5.075 -33.702 1.00 86.00 554 THR A CA 1
ATOM 4363 C C . THR A 1 554 ? 14.316 -4.451 -34.091 1.00 86.00 554 THR A C 1
ATOM 4365 O O . THR A 1 554 ? 13.667 -3.811 -33.267 1.00 86.00 554 THR A O 1
ATOM 4368 N N . ALA A 1 555 ? 13.881 -4.653 -35.335 1.00 85.81 555 ALA A N 1
ATOM 4369 C CA . ALA A 1 555 ? 12.499 -4.403 -35.741 1.00 85.81 555 ALA A CA 1
ATOM 4370 C C . ALA A 1 555 ? 11.981 -5.493 -36.675 1.00 85.81 555 ALA A C 1
ATOM 4372 O O . ALA A 1 555 ? 12.733 -6.102 -37.448 1.00 85.81 555 ALA A O 1
ATOM 4373 N N . ARG A 1 556 ? 10.656 -5.651 -36.680 1.00 85.25 556 ARG A N 1
ATOM 4374 C CA . ARG A 1 556 ? 9.958 -6.263 -37.801 1.00 85.25 556 ARG A CA 1
ATOM 4375 C C . ARG A 1 556 ? 9.630 -5.208 -38.850 1.00 85.25 556 ARG A C 1
ATOM 4377 O O . ARG A 1 556 ? 9.019 -4.188 -38.548 1.00 85.25 556 ARG A O 1
ATOM 4384 N N . VAL A 1 557 ? 9.993 -5.528 -40.085 1.00 79.69 557 VAL A N 1
ATOM 4385 C CA . VAL A 1 557 ? 9.635 -4.841 -41.331 1.00 79.69 557 VAL A CA 1
ATOM 4386 C C . VAL A 1 557 ? 9.153 -5.933 -42.288 1.00 79.69 557 VAL A C 1
ATOM 4388 O O . VAL A 1 557 ? 9.687 -7.043 -42.223 1.00 79.69 557 VAL A O 1
ATOM 4391 N N . LEU A 1 558 ? 8.167 -5.683 -43.152 1.00 72.12 558 LEU A N 1
ATOM 4392 C CA . LEU A 1 558 ? 7.817 -6.619 -44.231 1.00 72.12 558 LEU A CA 1
ATOM 4393 C C . LEU A 1 558 ? 8.336 -6.094 -45.575 1.00 72.12 558 LEU A C 1
ATOM 4395 O O . LEU A 1 558 ? 8.106 -4.937 -45.914 1.00 72.12 558 LEU A O 1
ATOM 4399 N N . ASP A 1 559 ? 9.020 -6.945 -46.343 1.00 60.94 559 ASP A N 1
ATOM 4400 C CA . ASP A 1 559 ? 9.395 -6.626 -47.725 1.00 60.94 559 ASP A CA 1
ATOM 4401 C C . ASP A 1 559 ? 8.150 -6.724 -48.628 1.00 60.94 559 ASP A C 1
ATOM 4403 O O . ASP A 1 559 ? 7.398 -7.697 -48.551 1.00 60.94 559 ASP A O 1
ATOM 4407 N N . ARG A 1 560 ? 7.958 -5.736 -49.513 1.00 63.81 560 ARG A N 1
ATOM 4408 C CA . ARG A 1 560 ? 6.929 -5.694 -50.584 1.00 63.81 560 ARG A CA 1
ATOM 4409 C C . ARG A 1 560 ? 5.458 -5.686 -50.150 1.00 63.81 560 ARG A C 1
ATOM 4411 O O . ARG A 1 560 ? 4.600 -5.988 -50.977 1.00 63.81 560 ARG A O 1
ATOM 4418 N N . THR A 1 561 ? 5.133 -5.310 -48.912 1.00 71.38 561 THR A N 1
ATOM 4419 C CA . THR A 1 561 ? 3.730 -5.087 -48.513 1.00 71.38 561 THR A CA 1
ATOM 4420 C C . THR A 1 561 ? 3.534 -3.773 -47.775 1.00 71.38 561 THR A C 1
ATOM 4422 O O . THR A 1 561 ? 4.222 -3.486 -46.798 1.00 71.38 561 THR A O 1
ATOM 4425 N N . ASP A 1 562 ? 2.499 -3.041 -48.171 1.00 82.38 562 ASP A N 1
ATOM 4426 C CA . ASP A 1 562 ? 2.084 -1.772 -47.567 1.00 82.38 562 ASP A CA 1
ATOM 4427 C C . ASP A 1 562 ? 1.390 -1.908 -46.201 1.00 82.38 562 ASP A C 1
ATOM 4429 O O . ASP A 1 562 ? 0.983 -0.907 -45.616 1.00 82.38 562 ASP A O 1
ATOM 4433 N N . VAL A 1 563 ? 1.217 -3.128 -45.682 1.00 86.56 563 VAL A N 1
ATOM 4434 C CA . VAL A 1 563 ? 0.449 -3.398 -44.458 1.00 86.56 563 VAL A CA 1
ATOM 4435 C C . VAL A 1 563 ? 1.175 -4.405 -43.564 1.00 86.56 563 VAL A C 1
ATOM 4437 O O . VAL A 1 563 ? 1.467 -5.517 -43.997 1.00 86.56 563 VAL A O 1
ATOM 4440 N N . LEU A 1 564 ? 1.417 -4.040 -42.302 1.00 87.00 564 LEU A N 1
ATOM 4441 C CA . LEU A 1 564 ? 1.948 -4.925 -41.258 1.00 87.00 564 LEU A CA 1
ATOM 4442 C C . LEU A 1 564 ? 0.909 -5.081 -40.137 1.00 87.00 564 LEU A C 1
ATOM 4444 O O . LEU A 1 564 ? 0.613 -4.119 -39.431 1.00 87.00 564 LEU A O 1
ATOM 4448 N N . THR A 1 565 ? 0.371 -6.290 -39.960 1.00 87.50 565 THR A N 1
ATOM 4449 C CA . THR A 1 565 ? -0.728 -6.581 -39.019 1.00 87.50 565 THR A CA 1
ATOM 4450 C C . THR A 1 565 ? -0.327 -7.604 -37.955 1.00 87.50 565 THR A C 1
ATOM 4452 O O . THR A 1 565 ? 0.196 -8.666 -38.283 1.00 87.50 565 THR A O 1
ATOM 4455 N N . TYR A 1 566 ? -0.643 -7.327 -36.690 1.00 88.38 566 TYR A N 1
ATOM 4456 C CA . TYR A 1 566 ? -0.558 -8.256 -35.559 1.00 88.38 566 TYR A CA 1
ATOM 4457 C C . TYR A 1 566 ? -1.964 -8.524 -35.010 1.00 88.38 566 TYR A C 1
ATOM 4459 O O . TYR A 1 566 ? -2.670 -7.582 -34.650 1.00 88.38 566 TYR A O 1
ATOM 4467 N N . ASN A 1 567 ? -2.365 -9.796 -34.901 1.00 89.25 567 ASN A N 1
ATOM 4468 C CA . ASN A 1 567 ? -3.614 -10.199 -34.253 1.00 89.25 567 ASN A CA 1
ATOM 4469 C C . ASN A 1 567 ? -3.328 -10.834 -32.882 1.00 89.25 567 ASN A C 1
ATOM 4471 O O . ASN A 1 567 ? -2.731 -11.909 -32.790 1.00 89.25 567 ASN A O 1
ATOM 4475 N N . LEU A 1 568 ? -3.759 -10.154 -31.819 1.00 89.38 568 LEU A N 1
ATOM 4476 C CA . LEU A 1 568 ? -3.506 -10.495 -30.422 1.00 89.38 568 LEU A CA 1
ATOM 4477 C C . LEU A 1 568 ? -4.843 -10.823 -29.717 1.00 89.38 568 LEU A C 1
ATOM 4479 O O . LEU A 1 568 ? -5.582 -9.909 -29.337 1.00 89.38 568 LEU A O 1
ATOM 4483 N N . PRO A 1 569 ? -5.210 -12.110 -29.555 1.00 89.12 569 PRO A N 1
ATOM 4484 C CA . PRO A 1 569 ? -6.441 -12.503 -28.867 1.00 89.12 569 PRO A CA 1
ATOM 4485 C C . PRO A 1 569 ? -6.324 -12.261 -27.356 1.00 89.12 569 PRO A C 1
ATOM 4487 O O . PRO A 1 569 ? -5.325 -12.620 -26.740 1.00 89.12 569 PRO A O 1
ATOM 4490 N N . LEU A 1 570 ? -7.345 -11.680 -26.724 1.00 91.31 570 LEU A N 1
ATOM 4491 C CA . LEU A 1 570 ? -7.281 -11.312 -25.306 1.00 91.31 570 LEU A CA 1
ATOM 4492 C C . LEU A 1 570 ? -8.001 -12.357 -24.441 1.00 91.31 570 LEU A C 1
ATOM 4494 O O . LEU A 1 570 ? -9.036 -12.906 -24.821 1.00 91.31 570 LEU A O 1
ATOM 4498 N N . ARG A 1 571 ? -7.429 -12.657 -23.266 1.00 84.56 571 ARG A N 1
ATOM 4499 C CA . ARG A 1 571 ? -7.927 -13.714 -22.359 1.00 84.56 571 ARG A CA 1
ATOM 4500 C C . ARG A 1 571 ? -9.272 -13.364 -21.706 1.00 84.56 571 ARG A C 1
ATOM 4502 O O . ARG A 1 571 ? -9.993 -14.260 -21.274 1.00 84.56 571 ARG A O 1
ATOM 4509 N N . THR A 1 572 ? -9.607 -12.082 -21.653 1.00 87.12 572 THR A N 1
ATOM 4510 C CA . THR A 1 572 ? -10.760 -11.502 -20.956 1.00 87.12 572 THR A CA 1
ATOM 4511 C C . THR A 1 572 ? -11.413 -10.424 -21.830 1.00 87.12 572 THR A C 1
ATOM 4513 O O . THR A 1 572 ? -10.859 -10.001 -22.843 1.00 87.12 572 THR A O 1
ATOM 4516 N N . LEU A 1 573 ? -12.635 -10.017 -21.474 1.00 91.75 573 LEU A N 1
ATOM 4517 C CA . LEU A 1 573 ? -13.265 -8.806 -22.004 1.00 91.75 573 LEU A CA 1
ATOM 4518 C C . LEU A 1 573 ? -12.992 -7.686 -20.999 1.00 91.75 573 LEU A C 1
ATOM 4520 O O . LEU A 1 573 ? -13.473 -7.771 -19.870 1.00 91.75 573 LEU A O 1
ATOM 4524 N N . GLY A 1 574 ? -12.240 -6.661 -21.389 1.00 91.12 574 GLY A N 1
ATOM 4525 C CA . GLY A 1 574 ? -11.772 -5.643 -20.446 1.00 91.12 574 GLY A CA 1
ATOM 4526 C C . GLY A 1 574 ? -11.245 -4.377 -21.108 1.00 91.12 574 GLY A C 1
ATOM 4527 O O . GLY A 1 574 ? -11.307 -4.224 -22.330 1.00 91.12 574 GLY A O 1
ATOM 4528 N N . ASP A 1 575 ? -10.734 -3.471 -20.280 1.00 92.56 575 ASP A N 1
ATOM 4529 C CA . ASP A 1 575 ? -10.030 -2.268 -20.718 1.00 92.56 575 ASP A CA 1
ATOM 4530 C C . ASP A 1 575 ? -8.521 -2.566 -20.747 1.00 92.56 575 ASP A C 1
ATOM 4532 O O . ASP A 1 575 ? -7.985 -3.205 -19.839 1.00 92.56 575 ASP A O 1
ATOM 4536 N N . TYR A 1 576 ? -7.834 -2.133 -21.803 1.00 93.06 576 TYR A N 1
ATOM 4537 C CA . TYR A 1 576 ? -6.446 -2.487 -22.090 1.00 93.06 576 TYR A CA 1
ATOM 4538 C C . TYR A 1 576 ? -5.590 -1.255 -22.373 1.00 93.06 576 TYR A C 1
ATOM 4540 O O . TYR A 1 576 ? -5.980 -0.375 -23.141 1.00 93.06 576 TYR A O 1
ATOM 4548 N N . TYR A 1 577 ? -4.397 -1.238 -21.786 1.00 92.75 577 TYR A N 1
ATOM 4549 C CA . TYR A 1 577 ? -3.347 -0.252 -22.019 1.00 92.75 577 TYR A CA 1
ATOM 4550 C C . TYR A 1 577 ? -2.280 -0.858 -22.938 1.00 92.75 577 TYR A C 1
ATOM 4552 O O . TYR A 1 577 ? -1.829 -1.984 -22.719 1.00 92.75 577 TYR A O 1
ATOM 4560 N N . ILE A 1 578 ? -1.906 -0.135 -23.990 1.00 93.31 578 ILE A N 1
ATOM 4561 C CA . ILE A 1 578 ? -1.071 -0.619 -25.094 1.00 93.31 578 ILE A CA 1
ATOM 4562 C C . ILE A 1 578 ? 0.077 0.369 -25.306 1.00 93.31 578 ILE A C 1
ATOM 4564 O O . ILE A 1 578 ? -0.150 1.579 -25.368 1.00 93.31 578 ILE A O 1
ATOM 4568 N N . VAL A 1 579 ? 1.300 -0.141 -25.465 1.00 92.81 579 VAL A N 1
ATOM 4569 C CA . VAL A 1 579 ? 2.476 0.663 -25.825 1.00 92.81 579 VAL A CA 1
ATOM 4570 C C . VAL A 1 579 ? 3.139 0.068 -27.062 1.00 92.81 579 VAL A C 1
ATOM 4572 O O . VAL A 1 579 ? 3.508 -1.106 -27.073 1.00 92.81 579 VAL A O 1
ATOM 4575 N N . LEU A 1 580 ? 3.286 0.881 -28.107 1.00 93.25 580 LEU A N 1
ATOM 4576 C CA . LEU A 1 580 ? 3.979 0.518 -29.344 1.00 93.25 580 LEU A CA 1
ATOM 4577 C C . LEU A 1 580 ? 5.306 1.276 -29.410 1.00 93.25 580 LEU A C 1
ATOM 4579 O O . LEU A 1 580 ? 5.318 2.500 -29.285 1.00 93.25 580 LEU A O 1
ATOM 4583 N N . TYR A 1 581 ? 6.413 0.562 -29.605 1.00 92.88 581 TYR A N 1
ATOM 4584 C CA . TYR A 1 581 ? 7.760 1.132 -29.621 1.00 92.88 581 TYR A CA 1
ATOM 4585 C C . TYR A 1 581 ? 8.355 1.136 -31.029 1.00 92.88 581 TYR A C 1
ATOM 4587 O O . TYR A 1 581 ? 8.374 0.107 -31.714 1.00 92.88 581 TYR A O 1
ATOM 4595 N N . PHE A 1 582 ? 8.903 2.288 -31.417 1.00 91.81 582 PHE A N 1
ATOM 4596 C CA . PHE A 1 582 ? 9.465 2.540 -32.741 1.00 91.81 582 PHE A CA 1
ATOM 4597 C C . PHE A 1 582 ? 10.829 3.231 -32.627 1.00 91.81 582 PHE A C 1
ATOM 4599 O O . PHE A 1 582 ? 10.943 4.287 -32.000 1.00 91.81 582 PHE A O 1
ATOM 4606 N N . ALA A 1 583 ? 11.857 2.668 -33.257 1.00 90.81 583 ALA A N 1
ATOM 4607 C CA . ALA A 1 583 ? 13.197 3.239 -33.347 1.00 90.81 583 ALA A CA 1
ATOM 4608 C C . ALA A 1 583 ? 13.682 3.240 -34.801 1.00 90.81 583 ALA A C 1
ATOM 4610 O O . ALA A 1 583 ? 13.550 2.244 -35.515 1.00 90.81 583 ALA A O 1
ATOM 4611 N N . GLY A 1 584 ? 14.229 4.365 -35.262 1.00 88.44 584 GLY A N 1
ATOM 4612 C CA . GLY A 1 584 ? 14.678 4.536 -36.643 1.00 88.44 584 GLY A CA 1
ATOM 4613 C C . GLY A 1 584 ? 15.971 3.781 -36.933 1.00 88.44 584 GLY A C 1
ATOM 4614 O O . GLY A 1 584 ? 17.047 4.380 -36.901 1.00 88.44 584 GLY A O 1
ATOM 4615 N N . ILE A 1 585 ? 15.853 2.476 -37.196 1.00 84.12 585 ILE A N 1
ATOM 4616 C CA . ILE A 1 585 ? 16.969 1.596 -37.576 1.00 84.12 585 ILE A CA 1
ATOM 4617 C C . ILE A 1 585 ? 17.155 1.483 -39.092 1.00 84.12 585 ILE A C 1
ATOM 4619 O O . ILE A 1 585 ? 18.265 1.219 -39.546 1.00 84.12 585 ILE A O 1
ATOM 4623 N N . LEU A 1 586 ? 16.095 1.695 -39.878 1.00 82.50 586 LEU A N 1
ATOM 4624 C CA . LEU A 1 586 ? 16.176 1.725 -41.337 1.00 82.50 586 LEU A CA 1
ATOM 4625 C C . LEU A 1 586 ? 16.983 2.947 -41.835 1.00 82.50 586 LEU A C 1
ATOM 4627 O O . LEU A 1 586 ? 16.941 4.006 -41.209 1.00 82.50 586 LEU A O 1
ATOM 4631 N N . PRO A 1 587 ? 17.664 2.845 -42.996 1.00 81.62 587 PRO A N 1
ATOM 4632 C CA . PRO A 1 587 ? 18.399 3.957 -43.618 1.00 81.62 587 PRO A CA 1
ATOM 4633 C C . PRO A 1 587 ? 17.484 5.013 -44.274 1.00 81.62 587 PRO A C 1
ATOM 4635 O O . PRO A 1 587 ? 17.961 5.948 -44.912 1.00 81.62 587 PRO A O 1
ATOM 4638 N N . VAL A 1 588 ? 16.168 4.848 -44.144 1.00 84.75 588 VAL A N 1
ATOM 4639 C CA . VAL A 1 588 ? 15.112 5.770 -44.573 1.00 84.75 588 VAL A CA 1
ATOM 4640 C C . VAL A 1 588 ? 14.186 6.012 -43.384 1.00 84.75 588 VAL A C 1
ATOM 4642 O O . VAL A 1 588 ? 14.059 5.138 -42.528 1.00 84.75 588 VAL A O 1
ATOM 4645 N N . SER A 1 589 ? 13.522 7.166 -43.335 1.00 87.94 589 SER A N 1
ATOM 4646 C CA . SER A 1 589 ? 12.501 7.456 -42.319 1.00 87.94 589 SER A CA 1
ATOM 4647 C C . SER A 1 589 ? 11.120 7.061 -42.863 1.00 87.94 589 SER A C 1
ATOM 4649 O O . SER A 1 589 ? 10.592 7.803 -43.695 1.00 87.94 589 SER A O 1
ATOM 4651 N N . PRO A 1 590 ? 10.538 5.910 -42.476 1.00 89.75 590 PRO A N 1
ATOM 4652 C CA . PRO A 1 590 ? 9.218 5.514 -42.952 1.00 89.75 590 PRO A CA 1
ATOM 4653 C C . PRO A 1 590 ? 8.117 6.361 -42.313 1.00 89.75 590 PRO A C 1
ATOM 4655 O O . PRO A 1 590 ? 8.211 6.734 -41.137 1.00 89.75 590 PRO A O 1
ATOM 4658 N N . SER A 1 591 ? 7.039 6.593 -43.066 1.00 92.31 591 SER A N 1
ATOM 4659 C CA . SER A 1 591 ? 5.782 7.108 -42.529 1.00 92.31 591 SER A CA 1
ATOM 4660 C C . SER A 1 591 ? 4.600 6.186 -42.819 1.00 92.31 591 SER A C 1
ATOM 4662 O O . SER A 1 591 ? 4.477 5.627 -43.911 1.00 92.31 591 SER A O 1
ATOM 4664 N N . PHE A 1 592 ? 3.735 6.015 -41.821 1.00 93.69 592 PHE A N 1
ATOM 4665 C CA . PHE A 1 592 ? 2.588 5.109 -41.867 1.00 93.69 592 PHE A CA 1
ATOM 4666 C C . PHE A 1 592 ? 1.453 5.563 -40.940 1.00 93.69 592 PHE A C 1
ATOM 4668 O O . PHE A 1 592 ? 1.678 6.254 -39.947 1.00 93.69 592 PHE A O 1
ATOM 4675 N N . ASP A 1 593 ? 0.227 5.149 -41.245 1.00 94.19 593 ASP A N 1
ATOM 4676 C CA . ASP A 1 593 ? -0.900 5.232 -40.316 1.00 94.19 593 ASP A CA 1
ATOM 4677 C C . ASP A 1 593 ? -0.856 4.054 -39.333 1.00 94.19 593 ASP A C 1
ATOM 4679 O O . ASP A 1 593 ? -0.569 2.915 -39.716 1.00 94.19 593 ASP A O 1
ATOM 4683 N N . VAL A 1 594 ? -1.183 4.319 -38.068 1.00 95.38 594 VAL A N 1
ATOM 4684 C CA . VAL A 1 594 ? -1.386 3.310 -37.024 1.00 95.38 594 VAL A CA 1
ATOM 4685 C C . VAL A 1 594 ? -2.885 3.103 -36.837 1.00 95.38 594 VAL A C 1
ATOM 4687 O O . VAL A 1 594 ? -3.609 4.032 -36.467 1.00 95.38 594 VAL A O 1
ATOM 4690 N N . LEU A 1 595 ? -3.344 1.874 -37.066 1.00 94.69 595 LEU A N 1
ATOM 4691 C CA . LEU A 1 595 ? -4.724 1.445 -36.886 1.00 94.69 595 LEU A CA 1
ATOM 4692 C C . LEU A 1 595 ? -4.821 0.435 -35.738 1.00 94.69 595 LEU A C 1
ATOM 4694 O O . LEU A 1 595 ? -3.996 -0.475 -35.626 1.00 94.69 595 LEU A O 1
ATOM 4698 N N . VAL A 1 596 ? -5.861 0.558 -34.914 1.00 93.50 596 VAL A N 1
ATOM 4699 C CA . VAL A 1 596 ? -6.188 -0.396 -33.846 1.00 93.50 596 VAL A CA 1
ATOM 4700 C C . VAL A 1 596 ? -7.644 -0.822 -33.984 1.00 93.50 596 VAL A C 1
ATOM 4702 O O . VAL A 1 596 ? -8.538 0.013 -34.022 1.00 93.50 596 VAL A O 1
ATOM 4705 N N . ASN A 1 597 ? -7.879 -2.130 -34.106 1.00 91.31 597 ASN A N 1
ATOM 4706 C CA . ASN A 1 597 ? -9.183 -2.754 -34.374 1.00 91.31 597 ASN A CA 1
ATOM 4707 C C . ASN A 1 597 ? -9.931 -2.243 -35.630 1.00 91.31 597 ASN A C 1
ATOM 4709 O O . ASN A 1 597 ? -11.082 -2.611 -35.844 1.00 91.31 597 ASN A O 1
ATOM 4713 N N . GLY A 1 598 ? -9.252 -1.485 -36.496 1.00 88.62 598 GLY A N 1
ATOM 4714 C CA . GLY A 1 598 ? -9.795 -0.876 -37.717 1.00 88.62 598 GLY A CA 1
ATOM 4715 C C . GLY A 1 598 ? -9.814 0.655 -37.679 1.00 88.62 598 GLY A C 1
ATOM 4716 O O . GLY A 1 598 ? -9.781 1.281 -38.735 1.00 88.62 598 GLY A O 1
ATOM 4717 N N . ASP A 1 599 ? -9.778 1.256 -36.488 1.00 91.69 599 ASP A N 1
ATOM 4718 C CA . ASP A 1 599 ? -9.795 2.707 -36.304 1.00 91.69 599 ASP A CA 1
ATOM 4719 C C . ASP A 1 599 ? -8.384 3.299 -36.410 1.00 91.69 599 ASP A C 1
ATOM 4721 O O . ASP A 1 599 ? -7.438 2.781 -35.809 1.00 91.69 599 ASP A O 1
ATOM 4725 N N . VAL A 1 600 ? -8.225 4.408 -37.142 1.00 92.31 600 VAL A N 1
ATOM 4726 C CA . VAL A 1 600 ? -6.953 5.148 -37.223 1.00 92.31 600 VAL A CA 1
ATOM 4727 C C . VAL A 1 600 ? -6.727 5.893 -35.906 1.00 92.31 600 VAL A C 1
ATOM 4729 O O . VAL A 1 600 ? -7.366 6.909 -35.643 1.00 92.31 600 VAL A O 1
ATOM 4732 N N . VAL A 1 601 ? -5.804 5.398 -35.078 1.00 93.06 601 VAL A N 1
ATOM 4733 C CA . VAL A 1 601 ? -5.462 6.006 -33.778 1.00 93.06 601 VAL A CA 1
ATOM 4734 C C . VAL A 1 601 ? -4.371 7.069 -33.888 1.00 93.06 601 VAL A C 1
ATOM 4736 O O . VAL A 1 601 ? -4.307 7.970 -33.058 1.00 93.06 601 VAL A O 1
ATOM 4739 N N . GLN A 1 602 ? -3.517 6.981 -34.911 1.00 92.94 602 GLN A N 1
ATOM 4740 C CA . GLN A 1 602 ? -2.487 7.974 -35.205 1.00 92.94 602 GLN A CA 1
ATOM 4741 C C . GLN A 1 602 ? -2.196 7.969 -36.706 1.00 92.94 602 GLN A C 1
ATOM 4743 O O . GLN A 1 602 ? -1.700 6.979 -37.240 1.00 92.94 602 GLN A O 1
ATOM 4748 N N . SER A 1 603 ? -2.477 9.080 -37.385 1.00 93.44 603 SER A N 1
ATOM 4749 C CA . SER A 1 603 ? -2.194 9.238 -38.815 1.00 93.44 603 SER A CA 1
ATOM 4750 C C . SER A 1 603 ? -0.777 9.756 -39.077 1.00 93.44 603 SER A C 1
ATOM 4752 O O . SER A 1 603 ? -0.275 10.559 -38.284 1.00 93.44 603 SER A O 1
ATOM 4754 N N . ASN A 1 604 ? -0.173 9.376 -40.207 1.00 92.25 604 ASN A N 1
ATOM 4755 C CA . ASN A 1 604 ? 1.134 9.858 -40.686 1.00 92.25 604 ASN A CA 1
ATOM 4756 C C . ASN A 1 604 ? 2.240 9.874 -39.609 1.00 92.25 604 ASN A C 1
ATOM 4758 O O . ASN A 1 604 ? 2.949 10.865 -39.417 1.00 92.25 604 ASN A O 1
ATOM 4762 N N . TYR A 1 605 ? 2.368 8.765 -38.880 1.00 93.06 605 TYR A N 1
ATOM 4763 C CA . TYR A 1 605 ? 3.431 8.555 -37.906 1.00 93.06 605 TYR A CA 1
ATOM 4764 C C . TYR A 1 605 ? 4.766 8.364 -38.630 1.00 93.06 605 TYR A C 1
ATOM 4766 O O . TYR A 1 605 ? 4.879 7.479 -39.472 1.00 93.06 605 TYR A O 1
ATOM 4774 N N . ASN A 1 606 ? 5.764 9.194 -38.325 1.00 92.12 606 ASN A N 1
ATOM 4775 C CA . ASN A 1 606 ? 7.062 9.226 -39.007 1.00 92.12 606 ASN A CA 1
ATOM 4776 C C . ASN A 1 606 ? 8.180 8.830 -38.034 1.00 92.12 606 ASN A C 1
ATOM 4778 O O . ASN A 1 606 ? 8.378 9.506 -37.022 1.00 92.12 606 ASN A O 1
ATOM 4782 N N . VAL A 1 607 ? 8.920 7.763 -38.348 1.00 90.62 607 VAL A N 1
ATOM 4783 C CA . VAL A 1 607 ? 10.026 7.285 -37.506 1.00 90.62 607 VAL A CA 1
ATOM 4784 C C . VAL A 1 607 ? 11.357 7.790 -38.063 1.00 90.62 607 VAL A C 1
ATOM 4786 O O . VAL A 1 607 ? 11.851 7.277 -39.065 1.00 90.62 607 VAL A O 1
ATOM 4789 N N . LYS A 1 608 ? 11.965 8.791 -37.412 1.00 87.88 608 LYS A N 1
ATOM 4790 C CA . LYS A 1 608 ? 13.252 9.346 -37.860 1.00 87.88 608 LYS A CA 1
ATOM 4791 C C . LYS A 1 608 ? 14.420 8.417 -37.524 1.00 87.88 608 LYS A C 1
ATOM 4793 O O . LYS A 1 608 ? 14.505 7.901 -36.410 1.00 87.88 608 LYS A O 1
ATOM 4798 N N . MET A 1 609 ? 15.370 8.283 -38.452 1.00 85.19 609 MET A N 1
ATOM 4799 C CA . MET A 1 609 ? 16.633 7.566 -38.231 1.00 85.19 609 MET A CA 1
ATOM 4800 C C . MET A 1 609 ? 17.351 8.048 -36.953 1.00 85.19 609 MET A C 1
ATOM 4802 O O . MET A 1 609 ? 17.511 9.249 -36.741 1.00 85.19 609 MET A O 1
ATOM 4806 N N . SER A 1 610 ? 17.853 7.120 -36.134 1.00 82.12 610 SER A N 1
ATOM 4807 C CA . SER A 1 610 ? 18.531 7.386 -34.843 1.00 82.12 610 SER A CA 1
ATOM 4808 C C . SER A 1 610 ? 17.662 7.986 -33.721 1.00 82.12 610 SER A C 1
ATOM 4810 O O . SER A 1 610 ? 18.177 8.255 -32.636 1.00 82.12 610 SER A O 1
ATOM 4812 N N . GLU A 1 611 ? 16.357 8.174 -33.914 1.00 88.31 611 GLU A N 1
ATOM 4813 C CA . GLU A 1 611 ? 15.428 8.506 -32.827 1.00 88.31 611 GLU A CA 1
ATOM 4814 C C . GLU A 1 611 ? 14.668 7.258 -32.366 1.00 88.31 611 GLU A C 1
ATOM 4816 O O . GLU A 1 611 ? 14.349 6.379 -33.169 1.00 88.31 611 GLU A O 1
ATOM 4821 N N . ALA A 1 612 ? 14.365 7.186 -31.069 1.00 89.75 612 ALA A N 1
ATOM 4822 C CA . ALA A 1 612 ? 13.390 6.254 -30.515 1.00 89.75 612 ALA A CA 1
ATOM 4823 C C . ALA A 1 612 ? 12.110 7.000 -30.117 1.00 89.75 612 ALA A C 1
ATOM 4825 O O . ALA A 1 612 ? 12.109 8.208 -29.877 1.00 89.75 612 ALA A O 1
ATOM 4826 N N . SER A 1 613 ? 10.998 6.279 -30.051 1.00 90.44 613 SER A N 1
ATOM 4827 C CA . SER A 1 613 ? 9.675 6.833 -29.775 1.00 90.44 613 SER A CA 1
ATOM 4828 C C . SER A 1 613 ? 8.724 5.744 -29.274 1.00 90.44 613 SER A C 1
ATOM 4830 O O . SER A 1 613 ? 8.930 4.555 -29.534 1.00 90.44 613 SER A O 1
ATOM 4832 N N . ALA A 1 614 ? 7.696 6.152 -28.531 1.00 90.19 614 ALA A N 1
ATOM 4833 C CA . ALA A 1 614 ? 6.654 5.273 -28.020 1.00 90.19 614 ALA A CA 1
ATOM 4834 C C . ALA A 1 614 ? 5.276 5.909 -28.249 1.00 90.19 614 ALA A C 1
ATOM 4836 O O . ALA A 1 614 ? 5.108 7.116 -28.068 1.00 90.19 614 ALA A O 1
ATOM 4837 N N . LEU A 1 615 ? 4.296 5.098 -28.643 1.00 90.88 615 LEU A N 1
ATOM 4838 C CA . LEU A 1 615 ? 2.893 5.484 -28.768 1.00 90.88 615 LEU A CA 1
ATOM 4839 C C . LEU A 1 615 ? 2.087 4.750 -27.691 1.00 90.88 615 LEU A C 1
ATOM 4841 O O . LEU A 1 615 ? 2.041 3.520 -27.682 1.00 90.88 615 LEU A O 1
ATOM 4845 N N . HIS A 1 616 ? 1.474 5.514 -26.787 1.00 90.12 616 HIS A N 1
ATOM 4846 C CA . HIS A 1 616 ? 0.691 5.011 -25.656 1.00 90.12 616 HIS A CA 1
ATOM 4847 C C . HIS A 1 616 ? -0.803 5.135 -25.972 1.00 90.12 616 HIS A C 1
ATOM 4849 O O . HIS A 1 616 ? -1.262 6.210 -26.356 1.00 90.12 616 HIS A O 1
ATOM 4855 N N . LEU A 1 617 ? -1.557 4.046 -25.824 1.00 90.56 617 LEU A N 1
ATOM 4856 C CA . LEU A 1 617 ? -2.963 3.946 -26.222 1.00 90.56 617 LEU A CA 1
ATOM 4857 C C . LEU A 1 617 ? -3.777 3.210 -25.151 1.00 90.56 617 LEU A C 1
ATOM 4859 O O . LEU A 1 617 ? -3.277 2.284 -24.515 1.00 90.56 617 LEU A O 1
ATOM 4863 N N . THR A 1 618 ? -5.058 3.557 -25.018 1.00 90.50 618 THR A N 1
ATOM 4864 C CA . THR A 1 618 ? -6.006 2.838 -24.153 1.00 90.50 618 THR A CA 1
ATOM 4865 C C . THR A 1 618 ? -7.244 2.454 -24.952 1.00 90.50 618 THR A C 1
ATOM 4867 O O . THR A 1 618 ? -7.867 3.305 -25.582 1.00 90.50 618 THR A O 1
ATOM 4870 N N . GLN A 1 619 ? -7.618 1.177 -24.907 1.00 90.62 619 GLN A N 1
ATOM 4871 C CA . GLN A 1 619 ? -8.793 0.615 -25.574 1.00 90.62 619 GLN A CA 1
ATOM 4872 C C . GLN A 1 619 ? -9.766 0.055 -24.536 1.00 90.62 619 GLN A C 1
ATOM 4874 O O . GLN A 1 619 ? -9.339 -0.590 -23.583 1.00 90.62 619 GLN A O 1
ATOM 4879 N N . LYS A 1 620 ? -11.070 0.299 -24.697 1.00 90.62 620 LYS A N 1
ATOM 4880 C CA . LYS A 1 620 ? -12.082 -0.058 -23.686 1.00 90.62 620 LYS A CA 1
ATOM 4881 C C . LYS A 1 620 ? -12.989 -1.189 -24.156 1.00 90.62 620 LYS A C 1
ATOM 4883 O O . LYS A 1 620 ? -13.442 -1.181 -25.296 1.00 90.62 620 LYS A O 1
ATOM 4888 N N . ARG A 1 621 ? -13.288 -2.131 -23.257 1.00 90.44 621 ARG A N 1
ATOM 4889 C CA . ARG A 1 621 ? -14.166 -3.299 -23.468 1.00 90.44 621 ARG A CA 1
ATOM 4890 C C . ARG A 1 621 ? -13.845 -4.116 -24.731 1.00 90.44 621 ARG A C 1
ATOM 4892 O O . ARG A 1 621 ? -14.753 -4.502 -25.466 1.00 90.44 621 ARG A O 1
ATOM 4899 N N . ILE A 1 622 ? -12.569 -4.417 -24.968 1.00 92.38 622 ILE A N 1
ATOM 4900 C CA . ILE A 1 622 ? -12.130 -5.264 -26.091 1.00 92.38 622 ILE A CA 1
ATOM 4901 C C . ILE A 1 622 ? -11.843 -6.708 -25.645 1.00 92.38 622 ILE A C 1
ATOM 4903 O O . ILE A 1 622 ? -11.536 -6.964 -24.482 1.00 92.38 622 ILE A O 1
ATOM 4907 N N . LYS A 1 623 ? -11.970 -7.658 -26.584 1.00 90.75 623 LYS A N 1
ATOM 4908 C CA . LYS A 1 623 ? -11.659 -9.101 -26.420 1.00 90.75 623 LYS A CA 1
ATOM 4909 C C . LYS A 1 623 ? -10.615 -9.608 -27.437 1.00 90.75 623 LYS A C 1
ATOM 4911 O O . LYS A 1 623 ? -10.108 -10.723 -27.350 1.00 90.75 623 LYS A O 1
ATOM 4916 N N . SER A 1 624 ? -10.268 -8.775 -28.407 1.00 90.75 624 SER A N 1
ATOM 4917 C CA . SER A 1 624 ? -9.214 -9.001 -29.392 1.00 90.75 624 SER A CA 1
ATOM 4918 C C . SER A 1 624 ? -8.582 -7.661 -29.734 1.00 90.75 624 SER A C 1
ATOM 4920 O O . SER A 1 624 ? -9.272 -6.637 -29.749 1.00 90.75 624 SER A O 1
ATOM 4922 N N . LEU A 1 625 ? -7.284 -7.682 -30.012 1.00 92.69 625 LEU A N 1
ATOM 4923 C CA . LEU A 1 625 ? -6.502 -6.521 -30.394 1.00 92.69 625 LEU A CA 1
ATOM 4924 C C . LEU A 1 625 ? -5.819 -6.795 -31.737 1.00 92.69 625 LEU A C 1
ATOM 4926 O O . LEU A 1 625 ? -4.845 -7.538 -31.815 1.00 92.69 625 LEU A O 1
ATOM 4930 N N . ASN A 1 626 ? -6.340 -6.186 -32.795 1.00 92.62 626 ASN A N 1
ATOM 4931 C CA . ASN A 1 626 ? -5.681 -6.090 -34.090 1.00 92.62 626 ASN A CA 1
ATOM 4932 C C . ASN A 1 626 ? -4.917 -4.760 -34.137 1.00 92.62 626 ASN A C 1
ATOM 4934 O O . ASN A 1 626 ? -5.535 -3.700 -34.045 1.00 92.62 626 ASN A O 1
ATOM 4938 N N . ILE A 1 627 ? -3.594 -4.814 -34.273 1.00 92.69 627 ILE A N 1
ATOM 4939 C CA . ILE A 1 627 ? -2.746 -3.648 -34.552 1.00 92.69 627 ILE A CA 1
ATOM 4940 C C . ILE A 1 627 ? -2.329 -3.745 -36.014 1.00 92.69 627 ILE A C 1
ATOM 4942 O O . ILE A 1 627 ? -1.739 -4.747 -36.415 1.00 92.69 627 ILE A O 1
ATOM 4946 N N . THR A 1 628 ? -2.610 -2.718 -36.810 1.00 92.12 628 THR A N 1
ATOM 4947 C CA . THR A 1 628 ? -2.260 -2.675 -38.233 1.00 92.12 628 THR A CA 1
ATOM 4948 C C . THR A 1 628 ? -1.545 -1.370 -38.563 1.00 92.12 628 THR A C 1
ATOM 4950 O O . THR A 1 628 ? -2.067 -0.290 -38.307 1.00 92.12 628 THR A O 1
ATOM 4953 N N . LEU A 1 629 ? -0.353 -1.468 -39.147 1.00 92.56 629 LEU A N 1
ATOM 4954 C CA . LEU A 1 629 ? 0.419 -0.337 -39.657 1.00 92.56 629 LEU A CA 1
ATOM 4955 C C . LEU A 1 629 ? 0.285 -0.298 -41.179 1.00 92.56 629 LEU A C 1
ATOM 4957 O O . LEU A 1 629 ? 0.536 -1.313 -41.829 1.00 92.56 629 LEU A O 1
ATOM 4961 N N . LYS A 1 630 ? -0.097 0.849 -41.745 1.00 92.12 630 LYS A N 1
ATOM 4962 C CA . LYS A 1 630 ? -0.336 1.018 -43.187 1.00 92.12 630 LYS A CA 1
ATOM 4963 C C . LYS A 1 630 ? 0.585 2.090 -43.770 1.00 92.12 630 LYS A C 1
ATOM 4965 O O . LYS A 1 630 ? 0.561 3.220 -43.294 1.00 92.12 630 LYS A O 1
ATOM 4970 N N . SER A 1 631 ? 1.376 1.752 -44.786 1.00 90.81 631 SER A N 1
ATOM 4971 C CA . SER A 1 631 ? 2.362 2.654 -45.392 1.00 90.81 631 SER A CA 1
ATOM 4972 C C . SER A 1 631 ? 1.741 3.944 -45.951 1.00 90.81 631 SER A C 1
ATOM 4974 O O . SER A 1 631 ? 0.603 3.981 -46.428 1.00 90.81 631 SER A O 1
ATOM 4976 N N . ILE A 1 632 ? 2.541 5.008 -45.904 1.00 89.81 632 ILE A N 1
ATOM 4977 C CA . ILE A 1 632 ? 2.368 6.254 -46.664 1.00 89.81 632 ILE A CA 1
ATOM 4978 C C . ILE A 1 632 ? 3.663 6.542 -47.431 1.00 89.81 632 ILE A C 1
ATOM 4980 O O . ILE A 1 632 ? 3.622 6.880 -48.612 1.00 89.81 632 ILE A O 1
ATOM 4984 N N . SER A 1 633 ? 4.820 6.373 -46.782 1.00 87.62 633 SER A N 1
ATOM 4985 C CA . SER A 1 633 ? 6.126 6.376 -47.440 1.00 87.62 633 SER A CA 1
ATOM 4986 C C . SER A 1 633 ? 7.059 5.336 -46.816 1.00 87.62 633 SER A C 1
ATOM 4988 O O . SER A 1 633 ? 7.225 5.286 -45.598 1.00 87.62 633 SER A O 1
ATOM 4990 N N . PHE A 1 634 ? 7.677 4.511 -47.668 1.00 84.00 634 PHE A N 1
ATOM 4991 C CA . PHE A 1 634 ? 8.471 3.334 -47.288 1.00 84.00 634 PHE A CA 1
ATOM 4992 C C . PHE A 1 634 ? 7.692 2.289 -46.454 1.00 84.00 634 PHE A C 1
ATOM 4994 O O . PHE A 1 634 ? 6.514 2.451 -46.133 1.00 84.00 634 PHE A O 1
ATOM 5001 N N . TYR A 1 635 ? 8.339 1.160 -46.157 1.00 83.19 635 TYR A N 1
ATOM 5002 C CA . TYR A 1 635 ? 7.705 0.045 -45.450 1.00 83.19 635 TYR A CA 1
ATOM 5003 C C . TYR A 1 635 ? 7.502 0.353 -43.955 1.00 83.19 635 TYR A C 1
ATOM 5005 O O . TYR A 1 635 ? 8.404 0.914 -43.324 1.00 83.19 635 TYR A O 1
ATOM 5013 N N . PRO A 1 636 ? 6.357 -0.031 -43.358 1.00 88.31 636 PRO A N 1
ATOM 5014 C CA . PRO A 1 636 ? 6.124 0.145 -41.931 1.00 88.31 636 PRO A CA 1
ATOM 5015 C C . PRO A 1 636 ? 7.046 -0.762 -41.107 1.00 88.31 636 PRO A C 1
ATOM 5017 O O . PRO A 1 636 ? 7.377 -1.879 -41.512 1.00 88.31 636 PRO A O 1
ATOM 5020 N N . GLN A 1 637 ? 7.426 -0.287 -39.921 1.00 88.06 637 GLN A N 1
ATOM 5021 C CA . GLN A 1 637 ? 8.281 -1.017 -38.987 1.00 88.06 637 GLN A CA 1
ATOM 5022 C C . GLN A 1 637 ? 7.738 -0.947 -37.557 1.00 88.06 637 GLN A C 1
ATOM 5024 O O . GLN A 1 637 ? 7.086 0.032 -37.197 1.00 88.06 637 GLN A O 1
ATOM 5029 N N . ILE A 1 638 ? 8.050 -1.944 -36.729 1.00 90.50 638 ILE A N 1
ATOM 5030 C CA . ILE A 1 638 ? 7.816 -1.905 -35.277 1.00 90.50 638 ILE A CA 1
ATOM 5031 C C . ILE A 1 638 ? 8.902 -2.682 -34.528 1.00 90.50 638 ILE A C 1
ATOM 5033 O O . ILE A 1 638 ? 9.349 -3.731 -34.992 1.00 90.50 638 ILE A O 1
ATOM 5037 N N . ASN A 1 639 ? 9.338 -2.163 -33.378 1.00 90.44 639 ASN A N 1
ATOM 5038 C CA . ASN A 1 639 ? 10.428 -2.735 -32.582 1.00 90.44 639 ASN A CA 1
ATOM 5039 C C . ASN A 1 639 ? 9.892 -3.538 -31.393 1.00 90.44 639 ASN A C 1
ATOM 5041 O O . ASN A 1 639 ? 10.365 -4.637 -31.112 1.00 90.44 639 ASN A O 1
ATOM 5045 N N . ALA A 1 640 ? 8.868 -3.027 -30.708 1.00 91.62 640 ALA A N 1
ATOM 5046 C CA . ALA A 1 640 ? 8.278 -3.711 -29.563 1.00 91.62 640 ALA A CA 1
ATOM 5047 C C . ALA A 1 640 ? 6.790 -3.395 -29.379 1.00 91.62 640 ALA A C 1
ATOM 5049 O O . ALA A 1 640 ? 6.317 -2.318 -29.747 1.00 91.62 640 ALA A O 1
ATOM 5050 N N . ILE A 1 641 ? 6.076 -4.338 -28.763 1.00 92.62 641 ILE A N 1
ATOM 5051 C CA . ILE A 1 641 ? 4.663 -4.216 -28.389 1.00 92.62 641 ILE A CA 1
ATOM 5052 C C . ILE A 1 641 ? 4.524 -4.628 -26.922 1.00 92.62 641 ILE A C 1
ATOM 5054 O O . ILE A 1 641 ? 4.953 -5.718 -26.541 1.00 92.62 641 ILE A O 1
ATOM 5058 N N . GLU A 1 642 ? 3.881 -3.793 -26.110 1.00 93.81 642 GLU A N 1
ATOM 5059 C CA . GLU A 1 642 ? 3.378 -4.172 -24.789 1.00 93.81 642 GLU A CA 1
ATOM 5060 C C . GLU A 1 642 ? 1.858 -4.007 -24.721 1.00 93.81 642 GLU A C 1
ATOM 5062 O O . GLU A 1 642 ? 1.300 -3.040 -25.240 1.00 93.81 642 GLU A O 1
ATOM 5067 N N . VAL A 1 643 ? 1.183 -4.959 -24.072 1.00 94.50 643 VAL A N 1
ATOM 5068 C CA . VAL A 1 643 ? -0.272 -4.963 -23.873 1.00 94.50 643 VAL A CA 1
ATOM 5069 C C . VAL A 1 643 ? -0.579 -5.409 -22.451 1.00 94.50 643 VAL A C 1
ATOM 5071 O O . VAL A 1 643 ? -0.202 -6.513 -22.042 1.00 94.50 643 VAL A O 1
ATOM 5074 N N . TYR A 1 644 ? -1.324 -4.584 -21.724 1.00 94.19 644 TYR A N 1
ATOM 5075 C CA . TYR A 1 644 ? -1.745 -4.831 -20.352 1.00 94.19 644 TYR A CA 1
ATOM 5076 C C . TYR A 1 644 ? -3.259 -4.761 -20.214 1.00 94.19 644 TYR A C 1
ATOM 5078 O O . TYR A 1 644 ? -3.893 -3.856 -20.745 1.00 94.19 644 TYR A O 1
ATOM 5086 N N . GLU A 1 645 ? -3.826 -5.685 -19.449 1.00 94.06 645 GLU A N 1
ATOM 5087 C CA . GLU A 1 645 ? -5.182 -5.576 -18.915 1.00 94.06 645 GLU A CA 1
ATOM 5088 C C . GLU A 1 645 ? -5.161 -4.575 -17.750 1.00 94.06 645 GLU A C 1
ATOM 5090 O O . GLU A 1 645 ? -4.318 -4.689 -16.853 1.00 94.06 645 GLU A O 1
ATOM 5095 N N . ILE A 1 646 ? -6.051 -3.582 -17.773 1.00 92.00 646 ILE A N 1
ATOM 5096 C CA . ILE A 1 646 ? -6.226 -2.612 -16.688 1.00 92.00 646 ILE A CA 1
ATOM 5097 C C . ILE A 1 646 ? -7.173 -3.243 -15.664 1.00 92.00 646 ILE A C 1
ATOM 5099 O O . ILE A 1 646 ? -8.322 -3.541 -15.985 1.00 92.00 646 ILE A O 1
ATOM 5103 N N . VAL A 1 647 ? -6.701 -3.441 -14.433 1.00 90.75 647 VAL A N 1
ATOM 5104 C CA . VAL A 1 647 ? -7.473 -4.083 -13.359 1.00 90.75 647 VAL A CA 1
ATOM 5105 C C . VAL A 1 647 ? -7.651 -3.118 -12.187 1.00 90.75 647 VAL A C 1
ATOM 5107 O O . VAL A 1 647 ? -6.713 -2.448 -11.753 1.00 90.75 647 VAL A O 1
ATOM 5110 N N . ASP A 1 648 ? -8.875 -3.039 -11.678 1.00 88.06 648 ASP A N 1
ATOM 5111 C CA . ASP A 1 648 ? -9.269 -2.149 -10.587 1.00 88.06 648 ASP A CA 1
ATOM 5112 C C . ASP A 1 648 ? -8.687 -2.584 -9.236 1.00 88.06 648 ASP A C 1
ATOM 5114 O O . ASP A 1 648 ? -8.749 -3.758 -8.869 1.00 88.06 648 ASP A O 1
ATOM 5118 N N . ILE A 1 649 ? -8.171 -1.619 -8.469 1.00 87.44 649 ILE A N 1
ATOM 5119 C CA . ILE A 1 649 ? -7.765 -1.811 -7.075 1.00 87.44 649 ILE A CA 1
ATOM 5120 C C . ILE A 1 649 ? -8.918 -1.351 -6.169 1.00 87.44 649 ILE A C 1
ATOM 5122 O O . ILE A 1 649 ? -9.219 -0.152 -6.137 1.00 87.44 649 ILE A O 1
ATOM 5126 N N . PRO A 1 650 ? -9.568 -2.259 -5.413 1.00 84.31 650 PRO A N 1
ATOM 5127 C CA . PRO A 1 650 ? -10.570 -1.882 -4.424 1.00 84.31 650 PRO A CA 1
ATOM 5128 C C . PRO A 1 650 ? -9.979 -0.953 -3.362 1.00 84.31 650 PRO A C 1
ATOM 5130 O O . PRO A 1 650 ? -8.854 -1.158 -2.897 1.00 84.31 650 PRO A O 1
ATOM 5133 N N . LEU A 1 651 ? -10.756 0.056 -2.965 1.00 82.88 651 LEU A N 1
ATOM 5134 C CA . LEU A 1 651 ? -10.390 0.969 -1.883 1.00 82.88 651 LEU A CA 1
ATOM 5135 C C . LEU A 1 651 ? -10.201 0.194 -0.569 1.00 82.88 651 LEU A C 1
ATOM 5137 O O . LEU A 1 651 ? -11.013 -0.667 -0.236 1.00 82.88 651 LEU A O 1
ATOM 5141 N N . GLU A 1 652 ? -9.157 0.532 0.189 1.00 83.25 652 GLU A N 1
ATOM 5142 C CA . GLU A 1 652 ? -8.954 -0.014 1.537 1.00 83.25 652 GLU A CA 1
ATOM 5143 C C . GLU A 1 652 ? -10.020 0.520 2.513 1.00 83.25 652 GLU A C 1
ATOM 5145 O O . GLU A 1 652 ? -10.489 1.659 2.388 1.00 83.25 652 GLU A O 1
ATOM 5150 N N . ALA A 1 653 ? -10.382 -0.286 3.510 1.00 85.88 653 ALA A N 1
ATOM 5151 C CA . ALA A 1 653 ? -11.251 0.130 4.606 1.00 85.88 653 ALA A CA 1
ATOM 5152 C C . ALA A 1 653 ? -10.581 1.194 5.499 1.00 85.88 653 ALA A C 1
ATOM 5154 O O . ALA A 1 653 ? -9.353 1.294 5.590 1.00 85.88 653 ALA A O 1
ATOM 5155 N N . SER A 1 654 ? -11.386 1.992 6.214 1.00 86.56 654 SER A N 1
ATOM 5156 C CA . SER A 1 654 ? -10.847 3.006 7.132 1.00 86.56 654 SER A CA 1
ATOM 5157 C C . SER A 1 654 ? -9.971 2.375 8.219 1.00 86.56 654 SER A C 1
ATOM 5159 O O . SER A 1 654 ? -10.357 1.403 8.873 1.00 86.56 654 SER A O 1
ATOM 5161 N N . SER A 1 655 ? -8.815 2.986 8.492 1.00 86.19 655 SER A N 1
ATOM 5162 C CA . SER A 1 655 ? -7.890 2.526 9.533 1.00 86.19 655 SER A CA 1
ATOM 5163 C C . SER A 1 655 ? -8.491 2.552 10.945 1.00 86.19 655 SER A C 1
ATOM 5165 O O . SER A 1 655 ? -8.014 1.820 11.814 1.00 86.19 655 SER A O 1
ATOM 5167 N N . THR A 1 656 ? -9.550 3.337 11.176 1.00 88.12 656 THR A N 1
ATOM 5168 C CA . THR A 1 656 ? -10.358 3.283 12.407 1.00 88.12 656 THR A CA 1
ATOM 5169 C C . THR A 1 656 ? -11.121 1.964 12.501 1.00 88.12 656 THR A C 1
ATOM 5171 O O . THR A 1 656 ? -10.945 1.234 13.470 1.00 88.12 656 THR A O 1
ATOM 5174 N N . THR A 1 657 ? -11.877 1.610 11.461 1.00 89.62 657 THR A N 1
ATOM 5175 C CA . THR A 1 657 ? -12.662 0.371 11.345 1.00 89.62 657 THR A CA 1
ATOM 5176 C C . THR A 1 657 ? -11.771 -0.871 11.439 1.00 89.62 657 THR A C 1
ATOM 5178 O O . THR A 1 657 ? -12.070 -1.791 12.196 1.00 89.62 657 THR A O 1
ATOM 5181 N N . VAL A 1 658 ? -10.623 -0.856 10.749 1.00 89.56 658 VAL A N 1
ATOM 5182 C CA . VAL A 1 658 ? -9.574 -1.892 10.829 1.00 89.56 658 VAL A CA 1
ATOM 5183 C C . VAL A 1 658 ? -9.081 -2.063 12.273 1.00 89.56 658 VAL A C 1
ATOM 5185 O O . VAL A 1 658 ? -9.020 -3.181 12.780 1.00 89.56 658 VAL A O 1
ATOM 5188 N N . SER A 1 659 ? -8.775 -0.960 12.965 1.00 89.81 659 SER A N 1
ATOM 5189 C CA . SER A 1 659 ? -8.293 -0.996 14.355 1.00 89.81 659 SER A CA 1
ATOM 5190 C C . SER A 1 659 ? -9.370 -1.485 15.332 1.00 89.81 659 SER A C 1
ATOM 5192 O O . SER A 1 659 ? -9.075 -2.281 16.221 1.00 89.81 659 SER A O 1
ATOM 5194 N N . ALA A 1 660 ? -10.619 -1.044 15.160 1.00 90.44 660 ALA A N 1
ATOM 5195 C CA . ALA A 1 660 ? -11.750 -1.444 15.993 1.00 90.44 660 ALA A CA 1
ATOM 5196 C C . ALA A 1 660 ? -12.028 -2.951 15.882 1.00 90.44 660 ALA A C 1
ATOM 5198 O O . ALA A 1 660 ? -12.112 -3.640 16.901 1.00 90.44 660 ALA A O 1
ATOM 5199 N N . LEU A 1 661 ? -12.072 -3.487 14.656 1.00 90.12 661 LEU A N 1
ATOM 5200 C CA . LEU A 1 661 ? -12.238 -4.922 14.412 1.00 90.12 661 LEU A CA 1
ATOM 5201 C C . LEU A 1 661 ? -11.059 -5.746 14.955 1.00 90.12 661 LEU A C 1
ATOM 5203 O O . LEU A 1 661 ? -11.290 -6.804 15.535 1.00 90.12 661 LEU A O 1
ATOM 5207 N N . GLN A 1 662 ? -9.817 -5.254 14.865 1.00 89.56 662 GLN A N 1
ATOM 5208 C CA . GLN A 1 662 ? -8.658 -5.919 15.480 1.00 89.56 662 GLN A CA 1
ATOM 5209 C C . GLN A 1 662 ? -8.746 -5.972 17.012 1.00 89.56 662 GLN A C 1
ATOM 5211 O O . GLN A 1 662 ? -8.375 -6.985 17.604 1.00 89.56 662 GLN A O 1
ATOM 5216 N N . VAL A 1 663 ? -9.260 -4.927 17.670 1.00 89.19 663 VAL A N 1
ATOM 5217 C CA . VAL A 1 663 ? -9.488 -4.950 19.127 1.00 89.19 663 VAL A CA 1
ATOM 5218 C C . VAL A 1 663 ? -10.625 -5.907 19.496 1.00 89.19 663 VAL A C 1
ATOM 5220 O O . VAL A 1 663 ? -10.492 -6.639 20.474 1.00 89.19 663 VAL A O 1
ATOM 5223 N N . ILE A 1 664 ? -11.699 -5.967 18.702 1.00 88.06 664 ILE A N 1
ATOM 5224 C CA . ILE A 1 664 ? -12.809 -6.918 18.896 1.00 88.06 664 ILE A CA 1
ATOM 5225 C C . ILE A 1 664 ? -12.329 -8.371 18.720 1.00 88.06 664 ILE A C 1
ATOM 5227 O O . ILE A 1 664 ? -12.650 -9.232 19.538 1.00 88.06 664 ILE A O 1
ATOM 5231 N N . GLN A 1 665 ? -11.497 -8.654 17.717 1.00 87.69 665 GLN A N 1
ATOM 5232 C CA . GLN A 1 665 ? -10.859 -9.962 17.523 1.00 87.69 665 GLN A CA 1
ATOM 5233 C C . GLN A 1 665 ? -9.934 -10.333 18.699 1.00 87.69 665 GLN A C 1
ATOM 5235 O O . GLN A 1 665 ? -9.952 -11.466 19.177 1.00 87.69 665 GLN A O 1
ATOM 5240 N N . GLN A 1 666 ? -9.174 -9.371 19.235 1.00 86.06 666 GLN A N 1
ATOM 5241 C CA . GLN A 1 666 ? -8.310 -9.590 20.404 1.00 86.06 666 GLN A CA 1
ATOM 5242 C C . GLN A 1 666 ? -9.079 -9.774 21.723 1.00 86.06 666 GLN A C 1
ATOM 5244 O O . GLN A 1 666 ? -8.599 -10.503 22.589 1.00 86.06 666 GLN A O 1
ATOM 5249 N N . SER A 1 667 ? -10.241 -9.135 21.905 1.00 83.88 667 SER A N 1
ATOM 5250 C CA . SER A 1 667 ? -11.046 -9.278 23.128 1.00 83.88 667 SER A CA 1
ATOM 5251 C C . SER A 1 667 ? -11.910 -10.540 23.136 1.00 83.88 667 SER A C 1
ATOM 5253 O O . SER A 1 667 ? -12.111 -11.130 24.194 1.00 83.88 667 SER A O 1
ATOM 5255 N N . THR A 1 668 ? -12.399 -10.964 21.969 1.00 81.25 668 THR A N 1
ATOM 5256 C CA . THR A 1 668 ? -13.233 -12.168 21.811 1.00 81.25 668 THR A CA 1
ATOM 5257 C C . THR A 1 668 ? -12.424 -13.456 21.694 1.00 81.25 668 THR A C 1
ATOM 5259 O O . THR A 1 668 ? -12.914 -14.519 22.070 1.00 81.25 668 THR A O 1
ATOM 5262 N N . GLY A 1 669 ? -11.213 -13.386 21.131 1.00 78.44 669 GLY A N 1
ATOM 5263 C CA . GLY A 1 669 ? -10.458 -14.566 20.708 1.00 78.44 669 GLY A CA 1
ATOM 5264 C C . GLY A 1 669 ? -11.051 -15.282 19.485 1.00 78.44 669 GLY A C 1
ATOM 5265 O O . GLY A 1 669 ? -10.543 -16.337 19.110 1.00 78.44 669 GLY A O 1
ATOM 5266 N N . LEU A 1 670 ? -12.101 -14.729 18.862 1.00 79.06 670 LEU A N 1
ATOM 5267 C CA . LEU A 1 670 ? -12.664 -15.237 17.614 1.00 79.06 670 LEU A CA 1
ATOM 5268 C C . LEU A 1 670 ? -11.806 -14.748 16.447 1.00 79.06 670 LEU A C 1
ATOM 5270 O O . LEU A 1 670 ? -11.683 -13.543 16.233 1.00 79.06 670 LEU A O 1
ATOM 5274 N N . ASP A 1 671 ? -11.253 -15.673 15.663 1.00 75.69 671 ASP A N 1
ATOM 5275 C CA . ASP A 1 671 ? -10.634 -15.304 14.395 1.00 75.69 671 ASP A CA 1
ATOM 5276 C C . ASP A 1 671 ? -11.718 -14.917 13.379 1.00 75.69 671 ASP A C 1
ATOM 5278 O O . ASP A 1 671 ? -12.559 -15.735 13.006 1.00 75.69 671 ASP A O 1
ATOM 5282 N N . LEU A 1 672 ? -11.704 -13.655 12.947 1.00 75.12 672 LEU A N 1
ATOM 5283 C CA . LEU A 1 672 ? -12.628 -13.130 11.942 1.00 75.12 672 LEU A CA 1
ATOM 5284 C C . LEU A 1 672 ? -12.181 -13.473 10.505 1.00 75.12 672 LEU A C 1
ATOM 5286 O O . LEU A 1 672 ? -12.898 -13.157 9.555 1.00 75.12 672 LEU A O 1
ATOM 5290 N N . GLY A 1 673 ? -11.018 -14.118 10.345 1.00 68.88 673 GLY A N 1
ATOM 5291 C CA . GLY A 1 673 ? -10.501 -14.688 9.098 1.00 68.88 673 GLY A CA 1
ATOM 5292 C C . GLY A 1 673 ? -9.729 -13.723 8.193 1.00 68.88 673 GLY A C 1
ATOM 5293 O O . GLY A 1 673 ? -9.092 -14.176 7.244 1.00 68.88 673 GLY A O 1
ATOM 5294 N N . TRP A 1 674 ? -9.758 -12.419 8.476 1.00 75.44 674 TRP A N 1
ATOM 5295 C CA . TRP A 1 674 ? -9.123 -11.378 7.663 1.00 75.44 674 TRP A CA 1
ATOM 5296 C C . TRP A 1 674 ? -7.770 -10.941 8.255 1.00 75.44 674 TRP A C 1
ATOM 5298 O O . TRP A 1 674 ? -7.648 -10.732 9.460 1.00 75.44 674 TRP A O 1
ATOM 5308 N N . GLU A 1 675 ? -6.740 -10.782 7.412 1.00 67.44 675 GLU A N 1
ATOM 5309 C CA . GLU A 1 675 ? -5.395 -10.368 7.863 1.00 67.44 675 GLU A CA 1
ATOM 5310 C C . GLU A 1 675 ? -5.135 -8.854 7.735 1.00 67.44 675 GLU A C 1
ATOM 5312 O O . GLU A 1 675 ? -4.698 -8.216 8.693 1.00 67.44 675 GLU A O 1
ATOM 5317 N N . ASP A 1 676 ? -5.339 -8.290 6.536 1.00 72.50 676 ASP A N 1
ATOM 5318 C CA . ASP A 1 676 ? -4.879 -6.932 6.186 1.00 72.50 676 ASP A CA 1
ATOM 5319 C C . ASP A 1 676 ? -6.027 -5.921 6.005 1.00 72.50 676 ASP A C 1
ATOM 5321 O O . ASP A 1 676 ? -5.877 -4.756 6.380 1.00 72.50 676 ASP A O 1
ATOM 5325 N N . ASP A 1 677 ? -7.152 -6.350 5.420 1.00 82.56 677 ASP A N 1
ATOM 5326 C CA . ASP A 1 677 ? -8.336 -5.530 5.133 1.00 82.56 677 ASP A CA 1
ATOM 5327 C C . ASP A 1 677 ? -9.631 -6.349 5.374 1.00 82.56 677 ASP A C 1
ATOM 5329 O O . ASP A 1 677 ? -9.697 -7.511 4.967 1.00 82.56 677 ASP A O 1
ATOM 5333 N N . PRO A 1 678 ? -10.655 -5.797 6.056 1.00 84.06 678 PRO A N 1
ATOM 5334 C CA . PRO A 1 678 ? -11.886 -6.511 6.410 1.00 84.06 678 PRO A CA 1
ATOM 5335 C C . PRO A 1 678 ? -12.940 -6.548 5.288 1.00 84.06 678 PRO A C 1
ATOM 5337 O O . PRO A 1 678 ? -13.985 -7.167 5.469 1.00 84.06 678 PRO A O 1
ATOM 5340 N N . CYS A 1 679 ? -12.702 -5.887 4.152 1.00 84.38 679 CYS A N 1
ATOM 5341 C CA . CYS A 1 679 ? -13.638 -5.789 3.028 1.00 84.38 679 CYS A CA 1
ATOM 5342 C C . CYS A 1 679 ? -13.081 -6.355 1.715 1.00 84.38 679 CYS A C 1
ATOM 5344 O O . CYS A 1 679 ? -13.853 -6.768 0.849 1.00 84.38 679 CYS A O 1
ATOM 5346 N N . SER A 1 680 ? -11.756 -6.399 1.576 1.00 79.62 680 SER A N 1
ATOM 5347 C CA . SER A 1 680 ? -11.041 -6.889 0.398 1.00 79.62 680 SER A CA 1
ATOM 5348 C C . SER A 1 680 ? -10.068 -8.019 0.762 1.00 79.62 680 SER A C 1
ATOM 5350 O O . SER A 1 680 ? -9.484 -7.990 1.842 1.00 79.62 680 SER A O 1
ATOM 5352 N N . PRO A 1 681 ? -9.810 -8.994 -0.128 1.00 66.25 681 PRO A N 1
ATOM 5353 C CA . PRO A 1 681 ? -10.309 -9.105 -1.503 1.00 66.25 681 PRO A CA 1
ATOM 5354 C C . PRO A 1 681 ? -11.609 -9.926 -1.639 1.00 66.25 681 PRO A C 1
ATOM 5356 O O . PRO A 1 681 ? -12.191 -9.971 -2.719 1.00 66.25 681 PRO A O 1
ATOM 5359 N N . THR A 1 682 ? -12.063 -10.598 -0.576 1.00 69.69 682 THR A N 1
ATOM 5360 C CA . THR A 1 682 ? -13.224 -11.509 -0.582 1.00 69.69 682 THR A CA 1
ATOM 5361 C C . THR A 1 682 ? -14.100 -11.300 0.649 1.00 69.69 682 THR A C 1
ATOM 5363 O O . THR A 1 682 ? -13.582 -11.008 1.721 1.00 69.69 682 THR A O 1
ATOM 5366 N N . MET A 1 683 ? -15.416 -11.507 0.525 1.00 65.69 683 MET A N 1
ATOM 5367 C CA . MET A 1 683 ? -16.342 -11.401 1.661 1.00 65.69 683 MET A CA 1
ATOM 5368 C C . MET A 1 683 ? -16.108 -12.498 2.709 1.00 65.69 683 MET A C 1
ATOM 5370 O O . MET A 1 683 ? -15.957 -13.676 2.369 1.00 65.69 683 MET A O 1
ATOM 5374 N N . TRP A 1 684 ? -16.154 -12.105 3.980 1.00 74.44 684 TRP A N 1
ATOM 5375 C CA . TRP A 1 684 ? -15.958 -12.975 5.138 1.00 74.44 684 TRP A CA 1
ATOM 5376 C C . TRP A 1 684 ? -17.298 -13.480 5.691 1.00 74.44 684 TRP A C 1
ATOM 5378 O O . TRP A 1 684 ? -18.364 -12.951 5.380 1.00 74.44 684 TRP A O 1
ATOM 5388 N N . GLU A 1 685 ? -17.268 -14.518 6.528 1.00 73.31 685 GLU A N 1
ATOM 5389 C CA . GLU A 1 685 ? -18.498 -15.107 7.083 1.00 73.31 685 GLU A CA 1
ATOM 5390 C C . GLU A 1 685 ? -19.137 -14.211 8.162 1.00 73.31 685 GLU A C 1
ATOM 5392 O O . GLU A 1 685 ? -20.359 -14.057 8.212 1.00 73.31 685 GLU A O 1
ATOM 5397 N N . HIS A 1 686 ? -18.296 -13.549 8.962 1.00 84.00 686 HIS A N 1
ATOM 5398 C CA . HIS A 1 686 ? -18.689 -12.675 10.074 1.00 84.00 686 HIS A CA 1
ATOM 5399 C C . HIS A 1 686 ? -18.796 -11.188 9.702 1.00 84.00 686 HIS A C 1
ATOM 5401 O O . HIS A 1 686 ? -19.407 -10.418 10.444 1.00 84.00 686 HIS A O 1
ATOM 5407 N N . ILE A 1 687 ? -18.214 -10.775 8.569 1.00 88.06 687 ILE A N 1
ATOM 5408 C CA . ILE A 1 687 ? -18.105 -9.373 8.143 1.00 88.06 687 ILE A CA 1
ATOM 5409 C C . ILE A 1 687 ? -18.635 -9.242 6.715 1.00 88.06 687 ILE A C 1
ATOM 5411 O O . ILE A 1 687 ? -18.148 -9.912 5.805 1.00 88.06 687 ILE A O 1
ATOM 5415 N N . ARG A 1 688 ? -19.598 -8.338 6.501 1.00 88.19 688 ARG A N 1
ATOM 5416 C CA . ARG A 1 688 ? -20.025 -7.924 5.154 1.00 88.19 688 ARG A CA 1
ATOM 5417 C C . ARG A 1 688 ? -19.713 -6.455 4.935 1.00 88.19 688 ARG A C 1
ATOM 5419 O O . ARG A 1 688 ? -19.927 -5.639 5.834 1.00 88.19 688 ARG A O 1
ATOM 5426 N N . CYS A 1 689 ? -19.277 -6.141 3.722 1.00 88.88 689 CYS A N 1
ATOM 5427 C CA . CYS A 1 689 ? -18.982 -4.783 3.300 1.00 88.88 689 CYS A CA 1
ATOM 5428 C C . CYS A 1 689 ? -19.767 -4.366 2.058 1.00 88.88 689 CYS A C 1
ATOM 5430 O O . CYS A 1 689 ? -20.207 -5.194 1.259 1.00 88.88 689 CYS A O 1
ATOM 5432 N N . GLU A 1 690 ? -19.895 -3.055 1.901 1.00 87.62 690 GLU A N 1
ATOM 5433 C CA . GLU A 1 690 ? -20.449 -2.367 0.743 1.00 87.62 690 GLU A CA 1
ATOM 5434 C C . GLU A 1 690 ? -19.338 -1.459 0.194 1.00 87.62 690 GLU A C 1
ATOM 5436 O O . GLU A 1 690 ? -19.039 -0.400 0.746 1.00 87.62 690 GLU A O 1
ATOM 5441 N N . GLY A 1 691 ? -18.611 -1.944 -0.818 1.00 85.06 691 GLY A N 1
ATOM 5442 C CA . GLY A 1 691 ? -17.304 -1.379 -1.170 1.00 85.06 691 GLY A CA 1
ATOM 5443 C C . GLY A 1 691 ? -16.298 -1.562 -0.026 1.00 85.06 691 GLY A C 1
ATOM 5444 O O . GLY A 1 691 ? -16.150 -2.665 0.495 1.00 85.06 691 GLY A O 1
ATOM 5445 N N . SER A 1 692 ? -15.633 -0.481 0.385 1.00 86.81 692 SER A N 1
ATOM 5446 C CA . SER A 1 692 ? -14.670 -0.461 1.500 1.00 86.81 692 SER A CA 1
ATOM 5447 C C . SER A 1 692 ? -15.301 -0.233 2.885 1.00 86.81 692 SER A C 1
ATOM 5449 O O . SER A 1 692 ? -14.588 -0.057 3.874 1.00 86.81 692 SER A O 1
ATOM 5451 N N . ILE A 1 693 ? -16.634 -0.200 2.967 1.00 89.75 693 ILE A N 1
ATOM 5452 C CA . ILE A 1 693 ? -17.384 0.150 4.178 1.00 89.75 693 ILE A CA 1
ATOM 5453 C C . ILE A 1 693 ? -17.938 -1.120 4.829 1.00 89.75 693 ILE A C 1
ATOM 5455 O O . ILE A 1 693 ? -18.690 -1.855 4.194 1.00 89.75 693 ILE A O 1
ATOM 5459 N N . VAL A 1 694 ? -17.616 -1.365 6.103 1.00 92.00 694 VAL A N 1
ATOM 5460 C CA . VAL A 1 694 ? -18.158 -2.495 6.882 1.00 92.00 694 VAL A CA 1
ATOM 5461 C C . VAL A 1 694 ? -19.603 -2.199 7.283 1.00 92.00 694 VAL A C 1
ATOM 5463 O O . VAL A 1 694 ? -19.851 -1.339 8.122 1.00 92.00 694 VAL A O 1
ATOM 5466 N N . THR A 1 695 ? -20.560 -2.928 6.708 1.00 93.00 695 THR A N 1
ATOM 5467 C CA . THR A 1 695 ? -22.001 -2.687 6.902 1.00 93.00 695 THR A CA 1
ATOM 5468 C C . THR A 1 695 ? -22.707 -3.761 7.726 1.00 93.00 695 THR A C 1
ATOM 5470 O O . THR A 1 695 ? -23.794 -3.503 8.240 1.00 93.00 695 THR A O 1
ATOM 5473 N N . SER A 1 696 ? -22.112 -4.944 7.908 1.00 93.19 696 SER A N 1
ATOM 5474 C CA . SER A 1 696 ? -22.657 -5.992 8.782 1.00 93.19 696 SER A CA 1
ATOM 5475 C C . SER A 1 696 ? -21.558 -6.684 9.579 1.00 93.19 696 SER A C 1
ATOM 5477 O O . SER A 1 696 ? -20.567 -7.122 8.995 1.00 93.19 696 SER A O 1
ATOM 5479 N N . LEU A 1 697 ? -21.788 -6.862 10.880 1.00 93.12 697 LEU A N 1
ATOM 5480 C CA . LEU A 1 697 ? -20.928 -7.605 11.798 1.00 93.12 697 LEU A CA 1
ATOM 5481 C C . LEU A 1 697 ? -21.776 -8.634 12.561 1.00 93.12 697 LEU A C 1
ATOM 5483 O O . LEU A 1 697 ? -22.708 -8.259 13.275 1.00 93.12 697 LEU A O 1
ATOM 5487 N N . LYS A 1 698 ? -21.467 -9.926 12.396 1.00 91.31 698 LYS A N 1
ATOM 5488 C CA . LYS A 1 698 ? -22.121 -11.034 13.108 1.00 91.31 698 LYS A CA 1
ATOM 5489 C C . LYS A 1 698 ? -21.129 -11.769 14.000 1.00 91.31 698 LYS A C 1
ATOM 5491 O O . LYS A 1 698 ? -20.230 -12.458 13.519 1.00 91.31 698 LYS A O 1
ATOM 5496 N N . LEU A 1 699 ? -21.376 -11.677 15.298 1.00 90.00 699 LEU A N 1
ATOM 5497 C CA . LEU A 1 699 ? -20.611 -12.290 16.371 1.00 90.00 699 LEU A CA 1
ATOM 5498 C C . LEU A 1 699 ? -21.584 -13.036 17.293 1.00 90.00 699 LEU A C 1
ATOM 5500 O O . LEU A 1 699 ? -21.763 -12.639 18.437 1.00 90.00 699 LEU A O 1
ATOM 5504 N N . SER A 1 700 ? -22.263 -14.072 16.792 1.00 85.44 700 SER A N 1
ATOM 5505 C CA . SER A 1 700 ? -23.103 -14.907 17.658 1.00 85.44 700 SER A CA 1
ATOM 5506 C C . SER A 1 700 ? -22.284 -15.988 18.364 1.00 85.44 700 SER A C 1
ATOM 5508 O O . SER A 1 700 ? -21.213 -16.365 17.890 1.00 85.44 700 SER A O 1
ATOM 5510 N N . ASP A 1 701 ? -22.801 -16.490 19.487 1.00 82.50 701 ASP A N 1
ATOM 5511 C CA . ASP A 1 701 ? -22.301 -17.698 20.164 1.00 82.50 701 ASP A CA 1
ATOM 5512 C C . ASP A 1 701 ? -20.877 -17.576 20.769 1.00 82.50 701 ASP A C 1
ATOM 5514 O O . ASP A 1 701 ? -20.184 -18.578 20.968 1.00 82.50 701 ASP A O 1
ATOM 5518 N N . ILE A 1 702 ? -20.435 -16.351 21.101 1.00 85.56 702 ILE A N 1
ATOM 5519 C CA . ILE A 1 702 ? -19.112 -16.051 21.692 1.00 85.56 702 ILE A CA 1
ATOM 5520 C C . ILE A 1 702 ? -19.195 -15.296 23.029 1.00 85.56 702 ILE A C 1
ATOM 5522 O O . ILE A 1 702 ? -20.043 -14.438 23.221 1.00 85.56 702 ILE A O 1
ATOM 5526 N N . ASN A 1 703 ? -18.282 -15.554 23.969 1.00 85.06 703 ASN A N 1
ATOM 5527 C CA . ASN A 1 703 ? -18.343 -14.990 25.328 1.00 85.06 703 ASN A CA 1
ATOM 5528 C C . ASN A 1 703 ? -17.789 -13.546 25.399 1.00 85.06 703 ASN A C 1
ATOM 5530 O O . ASN A 1 703 ? -16.621 -13.349 25.731 1.00 85.06 703 ASN A O 1
ATOM 5534 N N . LEU A 1 704 ? -18.622 -12.542 25.092 1.00 85.06 704 LEU A N 1
ATOM 5535 C CA . LEU A 1 704 ? -18.254 -11.114 25.116 1.00 85.06 704 LEU A CA 1
ATOM 5536 C C . LEU A 1 704 ? -18.313 -10.480 26.515 1.00 85.06 704 LEU A C 1
ATOM 5538 O O . LEU A 1 704 ? -17.479 -9.635 26.837 1.00 85.06 704 LEU A O 1
ATOM 5542 N N . ARG A 1 705 ? -19.291 -10.871 27.345 1.00 84.56 705 ARG A N 1
ATOM 5543 C CA . ARG A 1 705 ? -19.629 -10.295 28.672 1.00 84.56 705 ARG A CA 1
ATOM 5544 C C . ARG A 1 705 ? -20.103 -8.839 28.688 1.00 84.56 705 ARG A C 1
ATOM 5546 O O . ARG A 1 705 ? -21.040 -8.540 29.421 1.00 84.56 705 ARG A O 1
ATOM 5553 N N . SER A 1 706 ? -19.509 -7.942 27.907 1.00 87.88 706 SER A N 1
ATOM 5554 C CA . SER A 1 706 ? -19.981 -6.561 27.742 1.00 87.88 706 SER A CA 1
ATOM 5555 C C . SER A 1 706 ? -19.611 -5.976 26.375 1.00 87.88 706 SER A C 1
ATOM 5557 O O . SER A 1 706 ? -18.701 -6.450 25.693 1.00 87.88 706 SER A O 1
ATOM 5559 N N . ILE A 1 707 ? -20.331 -4.929 25.964 1.00 88.38 707 ILE A N 1
ATOM 5560 C CA . ILE A 1 707 ? -20.066 -4.204 24.716 1.00 88.38 707 ILE A CA 1
ATOM 5561 C C . ILE A 1 707 ? -18.936 -3.195 24.964 1.00 88.38 707 ILE A C 1
ATOM 5563 O O . ILE A 1 707 ? -19.059 -2.292 25.791 1.00 88.38 707 ILE A O 1
ATOM 5567 N N . SER A 1 708 ? -17.820 -3.360 24.252 1.00 89.00 708 SER A N 1
ATOM 5568 C CA . SER A 1 708 ? -16.660 -2.458 24.306 1.00 89.00 708 SER A CA 1
ATOM 5569 C C . SER A 1 708 ? -16.949 -1.110 23.618 1.00 89.00 708 SER A C 1
ATOM 5571 O O . SER A 1 708 ? -17.568 -1.120 22.553 1.00 89.00 708 SER A O 1
ATOM 5573 N N . PRO A 1 709 ? -16.402 0.026 24.106 1.00 89.12 709 PRO A N 1
ATOM 5574 C CA . PRO A 1 709 ? -16.402 1.316 23.399 1.00 89.12 709 PRO A CA 1
ATOM 5575 C C . PRO A 1 709 ? -16.003 1.243 21.917 1.00 89.12 709 PRO A C 1
ATOM 5577 O O . PRO A 1 709 ? -16.500 2.017 21.107 1.00 89.12 709 PRO A O 1
ATOM 5580 N N . THR A 1 710 ? -15.149 0.283 21.545 1.00 89.94 710 THR A N 1
ATOM 5581 C CA . THR A 1 710 ? -14.689 0.075 20.161 1.00 89.94 710 THR A CA 1
ATOM 5582 C C . THR A 1 710 ? -15.771 -0.397 19.189 1.00 89.94 710 THR A C 1
ATOM 5584 O O . THR A 1 710 ? -15.560 -0.311 17.984 1.00 89.94 710 THR A O 1
ATOM 5587 N N . PHE A 1 711 ? -16.927 -0.883 19.657 1.00 90.19 711 PHE A N 1
ATOM 5588 C CA . PHE A 1 711 ? -18.067 -1.112 18.760 1.00 90.19 711 PHE A CA 1
ATOM 5589 C C . PHE A 1 711 ? -18.610 0.215 18.214 1.00 90.19 711 PHE A C 1
ATOM 5591 O O . PHE A 1 711 ? -18.966 0.285 17.041 1.00 90.19 711 PHE A O 1
ATOM 5598 N N . GLY A 1 712 ? -18.569 1.286 19.013 1.00 88.88 712 GLY A N 1
ATOM 5599 C CA . GLY A 1 712 ? -18.982 2.631 18.614 1.00 88.88 712 GLY A CA 1
ATOM 5600 C C . GLY A 1 712 ? -18.065 3.329 17.598 1.00 88.88 712 GLY A C 1
ATOM 5601 O O . GLY A 1 712 ? -18.464 4.355 17.047 1.00 88.88 712 GLY A O 1
ATOM 5602 N N . ASP A 1 713 ? -16.874 2.789 17.308 1.00 90.94 713 ASP A N 1
ATOM 5603 C CA . ASP A 1 713 ? -15.991 3.275 16.232 1.00 90.94 713 ASP A CA 1
ATOM 5604 C C . ASP A 1 713 ? -16.450 2.807 14.828 1.00 90.94 713 ASP A C 1
ATOM 5606 O O . ASP A 1 713 ? -15.954 3.302 13.812 1.00 90.94 713 ASP A O 1
ATOM 5610 N N . LEU A 1 714 ? -17.398 1.863 14.747 1.00 92.88 714 LEU A N 1
ATOM 5611 C CA . LEU A 1 714 ? -17.916 1.273 13.504 1.00 92.88 714 LEU A CA 1
ATOM 5612 C C . LEU A 1 714 ? -19.072 2.104 12.906 1.00 92.88 714 LEU A C 1
ATOM 5614 O O . LEU A 1 714 ? -20.141 1.574 12.628 1.00 92.88 714 LEU A O 1
ATOM 5618 N N . LEU A 1 715 ? -18.871 3.413 12.731 1.00 92.00 715 LEU A N 1
ATOM 5619 C CA . LEU A 1 715 ? -19.932 4.407 12.465 1.00 92.00 715 LEU A CA 1
ATOM 5620 C C . LEU A 1 715 ? -20.894 4.071 11.303 1.00 92.00 715 LEU A C 1
ATOM 5622 O O . LEU A 1 715 ? -22.076 4.398 11.377 1.00 92.00 715 LEU A O 1
ATOM 5626 N N . ASP A 1 716 ? -20.405 3.411 10.251 1.00 93.69 716 ASP A N 1
ATOM 5627 C CA . ASP A 1 716 ? -21.181 3.053 9.054 1.00 93.69 716 ASP A CA 1
ATOM 5628 C C . ASP A 1 716 ? -21.944 1.710 9.167 1.00 93.69 716 ASP A C 1
ATOM 5630 O O . ASP A 1 716 ? -22.554 1.244 8.198 1.00 93.69 716 ASP A O 1
ATOM 5634 N N . LEU A 1 717 ? -21.890 1.051 10.329 1.00 95.62 717 LEU A N 1
ATOM 5635 C CA . LEU A 1 717 ? -22.439 -0.286 10.535 1.00 95.62 717 LEU A CA 1
ATOM 5636 C C . LEU A 1 717 ? -23.974 -0.277 10.493 1.00 95.62 717 LEU A C 1
ATOM 5638 O O . LEU A 1 717 ? -24.630 0.259 11.381 1.00 95.62 717 LEU A O 1
ATOM 5642 N N . LYS A 1 718 ? -24.546 -0.959 9.495 1.00 96.31 718 LYS A N 1
ATOM 5643 C CA . LYS A 1 718 ? -25.998 -1.112 9.315 1.00 96.31 718 LYS A CA 1
ATOM 5644 C C . LYS A 1 718 ? -26.586 -2.261 10.133 1.00 96.31 718 LYS A C 1
ATOM 5646 O O . LYS A 1 718 ? -27.764 -2.224 10.472 1.00 96.31 718 LYS A O 1
ATOM 5651 N N . LYS A 1 719 ? -25.818 -3.319 10.417 1.00 96.44 719 LYS A N 1
ATOM 5652 C CA . LYS A 1 719 ? -26.333 -4.544 11.060 1.00 96.44 719 LYS A CA 1
ATOM 5653 C C . LYS A 1 719 ? -25.343 -5.114 12.078 1.00 96.44 719 LYS A C 1
ATOM 5655 O O . LYS A 1 719 ? -24.215 -5.449 11.713 1.00 96.44 719 LYS A O 1
ATOM 5660 N N . LEU A 1 720 ? -25.787 -5.266 13.326 1.00 96.19 720 LEU A N 1
ATOM 5661 C CA . LEU A 1 720 ? -25.008 -5.811 14.440 1.00 96.19 720 LEU A CA 1
ATOM 5662 C C . LEU A 1 720 ? -25.758 -6.986 15.079 1.00 96.19 720 LEU A C 1
ATOM 5664 O O . LEU A 1 720 ? -26.858 -6.819 15.606 1.00 96.19 720 LEU A O 1
ATOM 5668 N N . ASP A 1 721 ? -25.160 -8.174 15.023 1.00 94.94 721 ASP A N 1
ATOM 5669 C CA . ASP A 1 721 ? -25.735 -9.412 15.557 1.00 94.94 721 ASP A CA 1
ATOM 5670 C C . ASP A 1 721 ? -24.826 -9.998 16.646 1.00 94.94 721 ASP A C 1
ATOM 5672 O O . ASP A 1 721 ? -23.777 -10.568 16.339 1.00 94.94 721 ASP A O 1
ATOM 5676 N N . LEU A 1 722 ? -25.234 -9.820 17.908 1.00 94.38 722 LEU A N 1
ATOM 5677 C CA . LEU A 1 722 ? -24.565 -10.275 19.137 1.00 94.38 722 LEU A CA 1
ATOM 5678 C C . LEU A 1 722 ? -25.429 -11.306 19.899 1.00 94.38 722 LEU A C 1
ATOM 5680 O O . LEU A 1 722 ? -25.397 -11.389 21.132 1.00 94.38 722 LEU A O 1
ATOM 5684 N N . HIS A 1 723 ? -26.234 -12.081 19.170 1.00 94.06 723 HIS A N 1
ATOM 5685 C CA . HIS A 1 723 ? -27.053 -13.167 19.712 1.00 94.06 723 HIS A CA 1
ATOM 5686 C C . HIS A 1 723 ? -26.235 -14.178 20.528 1.00 94.06 723 HIS A C 1
ATOM 5688 O O . HIS A 1 723 ? -25.206 -14.661 20.052 1.00 94.06 723 HIS A O 1
ATOM 5694 N N . ASN A 1 724 ? -26.731 -14.565 21.708 1.00 93.31 724 ASN A N 1
ATOM 5695 C CA . ASN A 1 724 ? -26.124 -15.616 22.532 1.00 93.31 724 ASN A CA 1
ATOM 5696 C C . ASN A 1 724 ? -24.641 -15.342 22.874 1.00 93.31 724 ASN A C 1
ATOM 5698 O O . ASN A 1 724 ? -23.773 -16.191 22.672 1.00 93.31 724 ASN A O 1
ATOM 5702 N N . THR A 1 725 ? -24.325 -14.136 23.366 1.00 92.56 725 THR A N 1
ATOM 5703 C CA . THR A 1 725 ? -22.935 -13.708 23.640 1.00 92.56 725 THR A CA 1
ATOM 5704 C C . THR A 1 725 ? -22.583 -13.508 25.119 1.00 92.56 725 THR A C 1
ATOM 5706 O O . THR A 1 725 ? -21.502 -13.020 25.468 1.00 92.56 725 THR A O 1
ATOM 5709 N N . SER A 1 726 ? -23.470 -13.938 26.022 1.00 92.50 726 SER A N 1
ATOM 5710 C CA . SER A 1 726 ? -23.327 -13.780 27.478 1.00 92.50 726 SER A CA 1
ATOM 5711 C C . SER A 1 726 ? -23.123 -12.324 27.934 1.00 92.50 726 SER A C 1
ATOM 5713 O O . SER A 1 726 ? -22.495 -12.092 28.967 1.00 92.50 726 SER A O 1
ATOM 5715 N N . LEU A 1 727 ? -23.623 -11.340 27.176 1.00 93.75 727 LEU A N 1
ATOM 5716 C CA . LEU A 1 727 ? -23.598 -9.923 27.561 1.00 93.75 727 LEU A CA 1
ATOM 5717 C C . LEU A 1 727 ? -24.429 -9.706 28.827 1.00 93.75 727 LEU A C 1
ATOM 5719 O O . LEU A 1 727 ? -25.566 -10.164 28.882 1.00 93.75 727 LEU A O 1
ATOM 5723 N N . ALA A 1 728 ? -23.890 -9.001 29.819 1.00 92.88 728 ALA A N 1
ATOM 5724 C CA . ALA A 1 728 ? -24.547 -8.783 31.105 1.00 92.88 728 ALA A CA 1
ATOM 5725 C C . ALA A 1 728 ? -24.552 -7.305 31.519 1.00 92.88 728 ALA A C 1
ATOM 5727 O O . ALA A 1 728 ? -23.635 -6.550 31.193 1.00 92.88 728 ALA A O 1
ATOM 5728 N N . GLY A 1 729 ? -25.566 -6.911 32.293 1.00 91.94 729 GLY A N 1
ATOM 5729 C CA . GLY A 1 729 ? -25.730 -5.536 32.767 1.00 91.94 729 GLY A CA 1
ATOM 5730 C C . GLY A 1 729 ? -26.453 -4.639 31.760 1.00 91.94 729 GLY A C 1
ATOM 5731 O O . GLY A 1 729 ? -27.469 -5.027 31.190 1.00 91.94 729 GLY A O 1
ATOM 5732 N N . GLU A 1 730 ? -25.971 -3.415 31.577 1.00 93.25 730 GLU A N 1
ATOM 5733 C CA . GLU A 1 730 ? -26.657 -2.378 30.801 1.00 93.25 730 GLU A CA 1
ATOM 5734 C C . GLU A 1 730 ? -26.159 -2.277 29.352 1.00 93.25 730 GLU A C 1
ATOM 5736 O O . GLU A 1 730 ? -24.969 -2.452 29.078 1.00 93.25 730 GLU A O 1
ATOM 5741 N N . ILE A 1 731 ? -27.064 -1.950 28.425 1.00 93.06 731 ILE A N 1
ATOM 5742 C CA . ILE A 1 731 ? -26.718 -1.671 27.026 1.00 93.06 731 ILE A CA 1
ATOM 5743 C C . ILE A 1 731 ? -26.065 -0.282 26.932 1.00 93.06 731 ILE A C 1
ATOM 5745 O O . ILE A 1 731 ? -26.704 0.745 27.152 1.00 93.06 731 ILE A O 1
ATOM 5749 N N . GLN A 1 732 ? -24.775 -0.259 26.603 1.00 91.94 732 GLN A N 1
ATOM 5750 C CA . GLN A 1 732 ? -23.937 0.941 26.484 1.00 91.94 732 GLN A CA 1
ATOM 5751 C C . GLN A 1 732 ? -22.978 0.793 25.290 1.00 91.94 732 GLN A C 1
ATOM 5753 O O . GLN A 1 732 ? -22.820 -0.308 24.757 1.00 91.94 732 GLN A O 1
ATOM 5758 N N . ASN A 1 733 ? -22.278 1.870 24.920 1.00 91.56 733 ASN A N 1
ATOM 5759 C CA . ASN A 1 733 ? -21.272 1.909 23.848 1.00 91.56 733 ASN A CA 1
ATOM 5760 C C . ASN A 1 733 ? -21.809 1.652 22.422 1.00 91.56 733 ASN A C 1
ATOM 5762 O O . ASN A 1 733 ? -21.074 1.161 21.561 1.00 91.56 733 ASN A O 1
ATOM 5766 N N . LEU A 1 734 ? -23.071 2.002 22.158 1.00 92.94 734 LEU A N 1
ATOM 5767 C CA . LEU A 1 734 ? -23.723 1.883 20.845 1.00 92.94 734 LEU A CA 1
ATOM 5768 C C . LEU A 1 734 ? -24.238 3.222 20.287 1.00 92.94 734 LEU A C 1
ATOM 5770 O O . LEU A 1 734 ? -24.465 3.316 19.085 1.00 92.94 734 LEU A O 1
ATOM 5774 N N . GLY A 1 735 ? -24.392 4.270 21.103 1.00 89.12 735 GLY A N 1
ATOM 5775 C CA . GLY A 1 735 ? -25.082 5.517 20.733 1.00 89.12 735 GLY A CA 1
ATOM 5776 C C . GLY A 1 735 ? -24.435 6.354 19.616 1.00 89.12 735 GLY A C 1
ATOM 5777 O O . GLY A 1 735 ? -25.029 7.327 19.156 1.00 89.12 735 GLY A O 1
ATOM 5778 N N . SER A 1 736 ? -23.237 5.997 19.146 1.00 93.06 736 SER A N 1
ATOM 5779 C CA . SER A 1 736 ? -22.611 6.586 17.952 1.00 93.06 736 SER A CA 1
ATOM 5780 C C . SER A 1 736 ? -23.040 5.926 16.633 1.00 93.06 736 SER A C 1
ATOM 5782 O O . SER A 1 736 ? -22.786 6.491 15.569 1.00 93.06 736 SER A O 1
ATOM 5784 N N . LEU A 1 737 ? -23.699 4.762 16.671 1.00 94.94 737 LEU A N 1
ATOM 5785 C CA . LEU A 1 737 ? -24.064 3.961 15.496 1.00 94.94 737 LEU A CA 1
ATOM 5786 C C . LEU A 1 737 ? -25.363 4.453 14.832 1.00 94.94 737 LEU A C 1
ATOM 5788 O O . LEU A 1 737 ? -26.319 3.706 14.636 1.00 94.94 737 LEU A O 1
ATOM 5792 N N . GLN A 1 738 ? -25.388 5.727 14.435 1.00 93.19 738 GLN A N 1
ATOM 5793 C CA . GLN A 1 738 ? -26.549 6.419 13.844 1.00 93.19 738 GLN A CA 1
ATOM 5794 C C . GLN A 1 738 ? -26.992 5.875 12.467 1.00 93.19 738 GLN A C 1
ATOM 5796 O O . GLN A 1 738 ? -27.893 6.427 11.830 1.00 93.19 738 GLN A O 1
ATOM 5801 N N . HIS A 1 739 ? -26.335 4.836 11.950 1.00 95.62 739 HIS A N 1
ATOM 5802 C CA . HIS A 1 739 ? -26.670 4.158 10.693 1.00 95.62 739 HIS A CA 1
ATOM 5803 C C . HIS A 1 739 ? -27.094 2.694 10.895 1.00 95.62 739 HIS A C 1
ATOM 5805 O O . HIS A 1 739 ? -27.334 1.994 9.913 1.00 95.62 739 HIS A O 1
ATOM 5811 N N . LEU A 1 740 ? -27.234 2.251 12.149 1.00 97.12 740 LEU A N 1
ATOM 5812 C CA . LEU A 1 740 ? -27.624 0.894 12.509 1.00 97.12 740 LEU A CA 1
ATOM 5813 C C . LEU A 1 740 ? -29.116 0.652 12.241 1.00 97.12 740 LEU A C 1
ATOM 5815 O O . LEU A 1 740 ? -29.971 1.115 12.984 1.00 97.12 740 LEU A O 1
ATOM 5819 N N . GLU A 1 741 ? -29.411 -0.116 11.193 1.00 97.12 741 GLU A N 1
ATOM 5820 C CA . GLU A 1 741 ? -30.755 -0.565 10.816 1.00 97.12 741 GLU A CA 1
ATOM 5821 C C . GLU A 1 741 ? -31.255 -1.696 11.725 1.00 97.12 741 GLU A C 1
ATOM 5823 O O . GLU A 1 741 ? -32.448 -1.782 12.009 1.00 97.12 741 GLU A O 1
ATOM 5828 N N . LYS A 1 742 ? -30.373 -2.626 12.131 1.00 97.44 742 LYS A N 1
ATOM 5829 C CA . LYS A 1 742 ? -30.762 -3.844 12.869 1.00 97.44 742 LYS A CA 1
ATOM 5830 C C . LYS A 1 742 ? -29.771 -4.192 13.976 1.00 97.44 742 LYS A C 1
ATOM 5832 O O . LYS A 1 742 ? -28.581 -4.372 13.703 1.00 97.44 742 LYS A O 1
ATOM 5837 N N . LEU A 1 743 ? -30.291 -4.352 15.191 1.00 97.44 743 LEU A N 1
ATOM 5838 C CA . LEU A 1 743 ? -29.555 -4.725 16.398 1.00 97.44 743 LEU A CA 1
ATOM 5839 C C . LEU A 1 743 ? -30.176 -5.983 17.016 1.00 97.44 743 LEU A C 1
ATOM 5841 O O . LEU A 1 743 ? -31.332 -5.966 17.435 1.00 97.44 743 LEU A O 1
ATOM 5845 N N . ASN A 1 744 ? -29.402 -7.066 17.085 1.00 96.94 744 ASN A N 1
ATOM 5846 C CA . ASN A 1 744 ? -29.803 -8.303 17.751 1.00 96.94 744 ASN A CA 1
ATOM 5847 C C . ASN A 1 744 ? -28.938 -8.544 18.994 1.00 96.94 744 ASN A C 1
ATOM 5849 O O . ASN A 1 744 ? -27.731 -8.768 18.893 1.00 96.94 744 ASN A O 1
ATOM 5853 N N . LEU A 1 745 ? -29.583 -8.498 20.158 1.00 96.38 745 LEU A N 1
ATOM 5854 C CA . LEU A 1 745 ? -29.025 -8.692 21.498 1.00 96.38 745 LEU A CA 1
ATOM 5855 C C . LEU A 1 745 ? -29.744 -9.835 22.246 1.00 96.38 745 LEU A C 1
ATOM 5857 O O . LEU A 1 745 ? -29.601 -9.976 23.464 1.00 96.38 745 LEU A O 1
ATOM 5861 N N . SER A 1 746 ? -30.508 -10.664 21.533 1.00 96.44 746 SER A N 1
ATOM 5862 C CA . SER A 1 746 ? -31.282 -11.770 22.103 1.00 96.44 746 SER A CA 1
ATOM 5863 C C . SER A 1 746 ? -30.419 -12.871 22.747 1.00 96.44 746 SER A C 1
ATOM 5865 O O . SER A 1 746 ? -29.261 -13.080 22.372 1.00 96.44 746 SER A O 1
ATOM 5867 N N . PHE A 1 747 ? -31.006 -13.610 23.696 1.00 95.88 747 PHE A N 1
ATOM 5868 C CA . PHE A 1 747 ? -30.370 -14.703 24.451 1.00 95.88 747 PHE A CA 1
ATOM 5869 C C . PHE A 1 747 ? -29.117 -14.250 25.227 1.00 95.88 747 PHE A C 1
ATOM 5871 O O . PHE A 1 747 ? -28.058 -14.871 25.164 1.00 95.88 747 PHE A O 1
ATOM 5878 N N . ASN A 1 748 ? -29.227 -13.146 25.965 1.00 96.38 748 ASN A N 1
ATOM 5879 C CA . ASN A 1 748 ? -28.149 -12.599 26.789 1.00 96.38 748 ASN A CA 1
ATOM 5880 C C . ASN A 1 748 ? -28.591 -12.470 28.265 1.00 96.38 748 ASN A C 1
ATOM 5882 O O . ASN A 1 748 ? -29.578 -13.060 28.698 1.00 96.38 748 ASN A O 1
ATOM 5886 N N . GLN A 1 749 ? -27.805 -11.769 29.080 1.00 95.50 749 GLN A N 1
ATOM 5887 C CA . GLN A 1 749 ? -28.002 -11.570 30.522 1.00 95.50 749 GLN A CA 1
ATOM 5888 C C . GLN A 1 749 ? -28.147 -10.070 30.853 1.00 95.50 749 GLN A C 1
ATOM 5890 O O . GLN A 1 749 ? -27.783 -9.621 31.943 1.00 95.50 749 GLN A O 1
ATOM 5895 N N . LEU A 1 750 ? -28.632 -9.276 29.892 1.00 96.25 750 LEU A N 1
ATOM 5896 C CA . LEU A 1 750 ? -28.818 -7.831 30.038 1.00 96.25 750 LEU A CA 1
ATOM 5897 C C . LEU A 1 750 ? -29.919 -7.537 31.063 1.00 96.25 750 LEU A C 1
ATOM 5899 O O . LEU A 1 750 ? -30.891 -8.283 31.153 1.00 96.25 750 LEU A O 1
ATOM 5903 N N . THR A 1 751 ? -29.766 -6.452 31.823 1.00 95.00 751 THR A N 1
ATOM 5904 C CA . THR A 1 751 ? -30.657 -6.049 32.926 1.00 95.00 751 THR A CA 1
ATOM 5905 C C . THR A 1 751 ? -31.207 -4.627 32.798 1.00 95.00 751 THR A C 1
ATOM 5907 O O . THR A 1 751 ? -32.151 -4.295 33.505 1.00 95.00 751 THR A O 1
ATOM 5910 N N . SER A 1 752 ? -30.646 -3.783 31.922 1.00 93.25 752 SER A N 1
ATOM 5911 C CA . SER A 1 752 ? -31.115 -2.409 31.671 1.00 93.25 752 SER A CA 1
ATOM 5912 C C . SER A 1 752 ? -30.950 -2.015 30.199 1.00 93.25 752 SER A C 1
ATOM 5914 O O . SER A 1 752 ? -29.974 -2.402 29.550 1.00 93.25 752 SER A O 1
ATOM 5916 N N . PHE A 1 753 ? -31.887 -1.205 29.697 1.00 90.88 753 PHE A N 1
ATOM 5917 C CA . PHE A 1 753 ? -31.872 -0.619 28.350 1.00 90.88 753 PHE A CA 1
ATOM 5918 C C . PHE A 1 753 ? -30.769 0.431 28.135 1.00 90.88 753 PHE A C 1
ATOM 5920 O O . PHE A 1 753 ? -30.388 0.685 26.994 1.00 90.88 753 PHE A O 1
ATOM 5927 N N . GLY A 1 754 ? -30.270 1.046 29.213 1.00 89.44 754 GLY A N 1
ATOM 5928 C CA . GLY A 1 754 ? -29.329 2.165 29.150 1.00 89.44 754 GLY A CA 1
ATOM 5929 C C . GLY A 1 754 ? -29.913 3.449 28.552 1.00 89.44 754 GLY A C 1
ATOM 5930 O O . GLY A 1 754 ? -31.094 3.539 28.228 1.00 89.44 754 GLY A O 1
ATOM 5931 N N . THR A 1 755 ? -29.061 4.468 28.417 1.00 87.75 755 THR A N 1
ATOM 5932 C CA . THR A 1 755 ? -29.435 5.814 27.931 1.00 87.75 755 THR A CA 1
ATOM 5933 C C . THR A 1 755 ? -28.913 6.106 26.520 1.00 87.75 755 THR A C 1
ATOM 5935 O O . THR A 1 755 ? -28.748 7.264 26.148 1.00 87.75 755 THR A O 1
ATOM 5938 N N . GLU A 1 756 ? -28.540 5.076 25.754 1.00 87.38 756 GLU A N 1
ATOM 5939 C CA . GLU A 1 756 ? -27.909 5.249 24.436 1.00 87.38 756 GLU A CA 1
ATOM 5940 C C . GLU A 1 756 ? -28.799 4.831 23.258 1.00 87.38 756 GLU A C 1
ATOM 5942 O O . GLU A 1 756 ? -28.625 5.384 22.171 1.00 87.38 756 GLU A O 1
ATOM 5947 N N . LEU A 1 757 ? -29.761 3.918 23.454 1.00 91.00 757 LEU A N 1
ATOM 5948 C CA . LEU A 1 757 ? -30.605 3.369 22.378 1.00 91.00 757 LEU A CA 1
ATOM 5949 C C . LEU A 1 757 ? -31.404 4.443 21.617 1.00 91.00 757 LEU A C 1
ATOM 5951 O O . LEU A 1 757 ? -31.563 4.335 20.405 1.00 91.00 757 LEU A O 1
ATOM 5955 N N . GLU A 1 758 ? -31.821 5.511 22.300 1.00 89.19 758 GLU A N 1
ATOM 5956 C CA . GLU A 1 758 ? -32.497 6.687 21.722 1.00 89.19 758 GLU A CA 1
ATOM 5957 C C . GLU A 1 758 ? -31.678 7.419 20.634 1.00 89.19 758 GLU A C 1
ATOM 5959 O O . GLU A 1 758 ? -32.232 8.157 19.826 1.00 89.19 758 GLU A O 1
ATOM 5964 N N . ASN A 1 759 ? -30.359 7.195 20.559 1.00 92.00 759 ASN A N 1
ATOM 5965 C CA . ASN A 1 759 ? -29.486 7.809 19.551 1.00 92.00 759 ASN A CA 1
ATOM 5966 C C . ASN A 1 759 ? -29.413 6.996 18.241 1.00 92.00 759 ASN A C 1
ATOM 5968 O O . ASN A 1 759 ? -28.824 7.455 17.259 1.00 92.00 759 ASN A O 1
ATOM 5972 N N . LEU A 1 760 ? -29.993 5.790 18.202 1.00 94.56 760 LEU A N 1
ATOM 5973 C CA . LEU A 1 760 ? -29.971 4.885 17.048 1.00 94.56 760 LEU A CA 1
ATOM 5974 C C . LEU A 1 760 ? -31.069 5.252 16.033 1.00 94.56 760 LEU A C 1
ATOM 5976 O O . LEU A 1 760 ? -31.923 4.442 15.694 1.00 94.56 760 LEU A O 1
ATOM 5980 N N . VAL A 1 761 ? -31.036 6.488 15.529 1.00 93.31 761 VAL A N 1
ATOM 5981 C CA . VAL A 1 761 ? -32.115 7.145 14.753 1.00 93.31 761 VAL A CA 1
ATOM 5982 C C . VAL A 1 761 ? -32.581 6.444 13.461 1.00 93.31 761 VAL A C 1
ATOM 5984 O O . VAL A 1 761 ? -33.548 6.895 12.861 1.00 93.31 761 VAL A O 1
ATOM 5987 N N . ARG A 1 762 ? -31.915 5.369 13.018 1.00 95.88 762 ARG A N 1
ATOM 5988 C CA . ARG A 1 762 ? -32.287 4.544 11.845 1.00 95.88 762 ARG A CA 1
ATOM 5989 C C . ARG A 1 762 ? -32.647 3.095 12.193 1.00 95.88 762 ARG A C 1
ATOM 5991 O O . ARG A 1 762 ? -32.699 2.238 11.309 1.00 95.88 762 ARG A O 1
ATOM 5998 N N . LEU A 1 763 ? -32.833 2.790 13.475 1.00 97.06 763 LEU A N 1
ATOM 5999 C CA . LEU A 1 763 ? -33.048 1.428 13.948 1.00 97.06 763 LEU A CA 1
ATOM 6000 C C . LEU A 1 763 ? -34.449 0.937 13.578 1.00 97.06 763 LEU A C 1
ATOM 6002 O O . LEU A 1 763 ? -35.439 1.388 14.137 1.00 97.06 763 LEU A O 1
ATOM 6006 N N . GLN A 1 764 ? -34.506 -0.031 12.665 1.00 96.62 764 GLN A N 1
ATOM 6007 C CA . GLN A 1 764 ? -35.729 -0.667 12.169 1.00 96.62 764 GLN A CA 1
ATOM 6008 C C . GLN A 1 764 ? -36.109 -1.916 12.964 1.00 96.62 764 GLN A C 1
ATOM 6010 O O . GLN A 1 764 ? -37.287 -2.260 13.063 1.00 96.62 764 GLN A O 1
ATOM 6015 N N . VAL A 1 765 ? -35.108 -2.631 13.490 1.00 97.44 765 VAL A N 1
ATOM 6016 C CA . VAL A 1 765 ? -35.290 -3.882 14.238 1.00 97.44 765 VAL A CA 1
ATOM 6017 C C . VAL A 1 765 ? -34.407 -3.884 15.479 1.00 97.44 765 VAL A C 1
ATOM 6019 O O . VAL A 1 765 ? -33.179 -3.857 15.360 1.00 97.44 765 VAL A O 1
ATOM 6022 N N . LEU A 1 766 ? -35.039 -4.000 16.647 1.00 97.50 766 LEU A N 1
ATOM 6023 C CA . LEU A 1 766 ? -34.389 -4.220 17.935 1.00 97.50 766 LEU A CA 1
ATOM 6024 C C . LEU A 1 766 ? -34.873 -5.544 18.534 1.00 97.50 766 LEU A C 1
ATOM 6026 O O . LEU A 1 766 ? -36.044 -5.675 18.894 1.00 97.50 766 LEU A O 1
ATOM 6030 N N . ASP A 1 767 ? -33.970 -6.518 18.650 1.00 97.50 767 ASP A N 1
ATOM 6031 C CA . ASP A 1 767 ? -34.262 -7.808 19.278 1.00 97.50 767 ASP A CA 1
ATOM 6032 C C . ASP A 1 767 ? -33.534 -7.968 20.619 1.00 97.50 767 ASP A C 1
ATOM 6034 O O . ASP A 1 767 ? -32.302 -7.979 20.679 1.00 97.50 767 ASP A O 1
ATOM 6038 N N . LEU A 1 768 ? -34.318 -8.084 21.692 1.00 96.56 768 LEU A N 1
ATOM 6039 C CA . LEU A 1 768 ? -33.891 -8.215 23.083 1.00 96.56 768 LEU A CA 1
ATOM 6040 C C . LEU A 1 768 ? -34.482 -9.466 23.763 1.00 96.56 768 LEU A C 1
ATOM 6042 O O . LEU A 1 768 ? -34.378 -9.586 24.989 1.00 96.56 768 LEU A O 1
ATOM 6046 N N . GLN A 1 769 ? -35.078 -10.410 23.018 1.00 96.25 769 GLN A N 1
ATOM 6047 C CA . GLN A 1 769 ? -35.751 -11.558 23.642 1.00 96.25 769 GLN A CA 1
ATOM 6048 C C . GLN A 1 769 ? -34.805 -12.433 24.477 1.00 96.25 769 GLN A C 1
ATOM 6050 O O . GLN A 1 769 ? -33.616 -12.544 24.167 1.00 96.25 769 GLN A O 1
ATOM 6055 N N . ASN A 1 770 ? -35.342 -13.124 25.485 1.00 95.69 770 ASN A N 1
ATOM 6056 C CA . ASN A 1 770 ? -34.592 -13.989 26.401 1.00 95.69 770 ASN A CA 1
ATOM 6057 C C . ASN A 1 770 ? -33.407 -13.241 27.045 1.00 95.69 770 ASN A C 1
ATOM 6059 O O . ASN A 1 770 ? -32.242 -13.557 26.797 1.00 95.69 770 ASN A O 1
ATOM 6063 N N . ASN A 1 771 ? -33.717 -12.227 27.851 1.00 96.69 771 ASN A N 1
ATOM 6064 C CA . ASN A 1 771 ? -32.752 -11.472 28.654 1.00 96.69 771 ASN A CA 1
ATOM 6065 C C . ASN A 1 771 ? -33.232 -11.412 30.124 1.00 96.69 771 ASN A C 1
ATOM 6067 O O . ASN A 1 771 ? -34.026 -12.236 30.576 1.00 96.69 771 ASN A O 1
ATOM 6071 N N . SER A 1 772 ? -32.701 -10.495 30.931 1.00 95.31 772 SER A N 1
ATOM 6072 C CA . SER A 1 772 ? -33.132 -10.245 32.313 1.00 95.31 772 SER A CA 1
ATOM 6073 C C . SER A 1 772 ? -33.451 -8.766 32.553 1.00 95.31 772 SER A C 1
ATOM 6075 O O . SER A 1 772 ? -33.256 -8.282 33.668 1.00 95.31 772 SER A O 1
ATOM 6077 N N . LEU A 1 773 ? -33.918 -8.059 31.514 1.00 94.31 773 LEU A N 1
ATOM 6078 C CA . LEU A 1 773 ? -34.295 -6.646 31.589 1.00 94.31 773 LEU A CA 1
ATOM 6079 C C . LEU A 1 773 ? -35.423 -6.475 32.611 1.00 94.31 773 LEU A C 1
ATOM 6081 O O . LEU A 1 773 ? -36.400 -7.220 32.565 1.00 94.31 773 LEU A O 1
ATOM 6085 N N . ASP A 1 774 ? -35.266 -5.521 33.522 1.00 90.25 774 ASP A N 1
ATOM 6086 C CA . ASP A 1 774 ? -36.147 -5.286 34.671 1.00 90.25 774 ASP A CA 1
ATOM 6087 C C . ASP A 1 774 ? -36.564 -3.803 34.721 1.00 90.25 774 ASP A C 1
ATOM 6089 O O . ASP A 1 774 ? -35.934 -2.946 34.095 1.00 90.25 774 ASP A O 1
ATOM 6093 N N . GLY A 1 775 ? -37.635 -3.494 35.449 1.00 86.69 775 GLY A N 1
ATOM 6094 C CA . GLY A 1 775 ? -38.267 -2.176 35.458 1.00 86.69 775 GLY A CA 1
ATOM 6095 C C . GLY A 1 775 ? -39.135 -1.901 34.222 1.00 86.69 775 GLY A C 1
ATOM 6096 O O . GLY A 1 775 ? -39.713 -2.812 33.626 1.00 86.69 775 GLY A O 1
ATOM 6097 N N . THR A 1 776 ? -39.263 -0.621 33.868 1.00 88.31 776 THR A N 1
ATOM 6098 C CA . THR A 1 776 ? -40.151 -0.124 32.804 1.00 88.31 776 THR A CA 1
ATOM 6099 C C . THR A 1 776 ? -39.431 0.040 31.466 1.00 88.31 776 THR A C 1
ATOM 6101 O O . THR A 1 776 ? -38.256 0.406 31.420 1.00 88.31 776 THR A O 1
ATOM 6104 N N . VAL A 1 777 ? -40.157 -0.136 30.359 1.00 90.94 777 VAL A N 1
ATOM 6105 C CA . VAL A 1 777 ? -39.668 0.220 29.015 1.00 90.94 777 VAL A CA 1
ATOM 6106 C C . VAL A 1 777 ? -39.547 1.753 28.906 1.00 90.94 777 VAL A C 1
ATOM 6108 O O . VAL A 1 777 ? -40.494 2.440 29.284 1.00 90.94 777 VAL A O 1
ATOM 6111 N N . PRO A 1 778 ? -38.420 2.319 28.429 1.00 90.94 778 PRO A N 1
ATOM 6112 C CA . PRO A 1 778 ? -38.225 3.770 28.379 1.00 90.94 778 PRO A CA 1
ATOM 6113 C C . PRO A 1 778 ? -38.968 4.434 27.209 1.00 90.94 778 PRO A C 1
ATOM 6115 O O . PRO A 1 778 ? -38.884 3.971 26.069 1.00 90.94 778 PRO A O 1
ATOM 6118 N N . ASP A 1 779 ? -39.613 5.577 27.479 1.00 88.94 779 ASP A N 1
ATOM 6119 C CA . ASP A 1 779 ? -40.404 6.354 26.506 1.00 88.94 779 ASP A CA 1
ATOM 6120 C C . ASP A 1 779 ? -39.637 6.688 25.215 1.00 88.94 779 ASP A C 1
ATOM 6122 O O . ASP A 1 779 ? -40.221 6.681 24.130 1.00 88.94 779 ASP A O 1
ATOM 6126 N N . GLY A 1 780 ? -38.323 6.931 25.328 1.00 87.69 780 GLY A N 1
ATOM 6127 C CA . GLY A 1 780 ? -37.432 7.317 24.228 1.00 87.69 780 GLY A CA 1
ATOM 6128 C C . GLY A 1 780 ? -37.273 6.273 23.116 1.00 87.69 780 GLY A C 1
ATOM 6129 O O . GLY A 1 780 ? -36.874 6.627 22.010 1.00 87.69 780 GLY A O 1
ATOM 6130 N N . LEU A 1 781 ? -37.641 5.004 23.345 1.00 90.31 781 LEU A N 1
ATOM 6131 C CA . LEU A 1 781 ? -37.731 4.017 22.256 1.00 90.31 781 LEU A CA 1
ATOM 6132 C C . LEU A 1 781 ? -38.879 4.333 21.282 1.00 90.31 781 LEU A C 1
ATOM 6134 O O . LEU A 1 781 ? -38.814 3.941 20.119 1.00 90.31 781 LEU A O 1
ATOM 6138 N N . GLY A 1 782 ? -39.902 5.067 21.730 1.00 86.62 782 GLY A N 1
ATOM 6139 C CA . GLY A 1 782 ? -40.986 5.563 20.883 1.00 86.62 782 GLY A CA 1
ATOM 6140 C C . GLY A 1 782 ? -40.622 6.793 20.045 1.00 86.62 782 GLY A C 1
ATOM 6141 O O . GLY A 1 782 ? -41.331 7.096 19.090 1.00 86.62 782 GLY A O 1
ATOM 6142 N N . GLU A 1 783 ? -39.497 7.460 20.315 1.00 89.19 783 GLU A N 1
ATOM 6143 C CA . GLU A 1 783 ? -38.994 8.566 19.480 1.00 89.19 783 GLU A CA 1
ATOM 6144 C C . GLU A 1 783 ? -38.270 8.065 18.214 1.00 89.19 783 GLU A C 1
ATOM 6146 O O . GLU A 1 783 ? -37.956 8.844 17.317 1.00 89.19 783 GLU A O 1
ATOM 6151 N N . LEU A 1 784 ? -38.028 6.753 18.098 1.00 92.75 784 LEU A N 1
ATOM 6152 C CA . LEU A 1 784 ? -37.472 6.142 16.893 1.00 92.75 784 LEU A CA 1
ATOM 6153 C C . LEU A 1 784 ? -38.557 6.076 15.798 1.00 92.75 784 LEU A C 1
ATOM 6155 O O . LEU A 1 784 ? -39.572 5.387 15.940 1.00 92.75 784 LEU A O 1
ATOM 6159 N N . GLU A 1 785 ? -38.361 6.830 14.711 1.00 89.75 785 GLU A N 1
ATOM 6160 C CA . GLU A 1 785 ? -39.310 6.920 13.586 1.00 89.75 785 GLU A CA 1
ATOM 6161 C C . GLU A 1 785 ? -39.258 5.683 12.671 1.00 89.75 785 GLU A C 1
ATOM 6163 O O . GLU A 1 785 ? -40.305 5.153 12.306 1.00 89.75 785 GLU A O 1
ATOM 6168 N N . ASP A 1 786 ? -38.054 5.185 12.364 1.00 92.88 786 ASP A N 1
ATOM 6169 C CA . ASP A 1 786 ? -37.812 4.033 11.474 1.00 92.88 786 ASP A CA 1
ATOM 6170 C C . ASP A 1 786 ? -38.132 2.660 12.119 1.00 92.88 786 ASP A C 1
ATOM 6172 O O . ASP A 1 786 ? -38.025 1.628 11.452 1.00 92.88 786 ASP A O 1
ATOM 6176 N N . LEU A 1 787 ? -38.482 2.606 13.414 1.00 95.31 787 LEU A N 1
ATOM 6177 C CA . LEU A 1 787 ? -38.613 1.349 14.164 1.00 95.31 787 LEU A CA 1
ATOM 6178 C C . LEU A 1 787 ? -39.901 0.595 13.797 1.00 95.31 787 LEU A C 1
ATOM 6180 O O . LEU A 1 787 ? -41.010 1.090 13.996 1.00 95.31 787 LEU A O 1
ATOM 6184 N N . HIS A 1 788 ? -39.739 -0.645 13.324 1.00 94.56 788 HIS A N 1
ATOM 6185 C CA . HIS A 1 788 ? -40.836 -1.508 12.874 1.00 94.56 788 HIS A CA 1
ATOM 6186 C C . HIS A 1 788 ? -40.976 -2.816 13.662 1.00 94.56 788 HIS A C 1
ATOM 6188 O O . HIS A 1 788 ? -42.050 -3.411 13.646 1.00 94.56 788 HIS A O 1
ATOM 6194 N N . LEU A 1 789 ? -39.928 -3.272 14.357 1.00 95.88 789 LEU A N 1
ATOM 6195 C CA . LEU A 1 789 ? -39.980 -4.455 15.222 1.00 95.88 789 LEU A CA 1
ATOM 6196 C C . LEU A 1 789 ? -39.183 -4.232 16.513 1.00 95.88 789 LEU A C 1
ATOM 6198 O O . LEU A 1 789 ? -37.971 -4.005 16.470 1.00 95.88 789 LEU A O 1
ATOM 6202 N N . LEU A 1 790 ? -39.869 -4.369 17.649 1.00 96.25 790 LEU A N 1
ATOM 6203 C CA . LEU A 1 790 ? -39.317 -4.334 19.000 1.00 96.25 790 LEU A CA 1
ATOM 6204 C C . LEU A 1 790 ? -39.665 -5.640 19.730 1.00 96.25 790 LEU A C 1
ATOM 6206 O O . LEU A 1 790 ? -40.800 -5.844 20.162 1.00 96.25 790 LEU A O 1
ATOM 6210 N N . ASN A 1 791 ? -38.688 -6.535 19.867 1.00 95.69 791 ASN A N 1
ATOM 6211 C CA . ASN A 1 791 ? -38.877 -7.840 20.502 1.00 95.69 791 ASN A CA 1
ATOM 6212 C C . ASN A 1 791 ? -38.350 -7.832 21.947 1.00 95.69 791 ASN A C 1
ATOM 6214 O O . ASN A 1 791 ? -37.141 -7.762 22.160 1.00 95.69 791 ASN A O 1
ATOM 6218 N N . LEU A 1 792 ? -39.252 -7.903 22.932 1.00 94.94 792 LEU A N 1
ATOM 6219 C CA . LEU A 1 792 ? -38.957 -7.877 24.374 1.00 94.94 792 LEU A CA 1
ATOM 6220 C C . LEU A 1 792 ? -39.285 -9.211 25.075 1.00 94.94 792 LEU A C 1
ATOM 6222 O O . LEU A 1 792 ? -39.270 -9.275 26.307 1.00 94.94 792 LEU A O 1
ATOM 6226 N N . GLU A 1 793 ? -39.607 -10.267 24.322 1.00 94.12 793 GLU A N 1
ATOM 6227 C CA . GLU A 1 793 ? -40.143 -11.522 24.868 1.00 94.12 793 GLU A CA 1
ATOM 6228 C C . GLU A 1 793 ? -39.228 -12.176 25.918 1.00 94.12 793 GLU A C 1
ATOM 6230 O O . GLU A 1 793 ? -38.003 -12.167 25.790 1.00 94.12 793 GLU A O 1
ATOM 6235 N N . ASN A 1 794 ? -39.825 -12.769 26.955 1.00 93.44 794 ASN A N 1
ATOM 6236 C CA . ASN A 1 794 ? -39.146 -13.443 28.069 1.00 93.44 794 ASN A CA 1
ATOM 6237 C C . ASN A 1 794 ? -38.061 -12.569 28.735 1.00 93.44 794 ASN A C 1
ATOM 6239 O O . ASN A 1 794 ? -36.861 -12.858 28.679 1.00 93.44 794 ASN A O 1
ATOM 6243 N N . ASN A 1 795 ? -38.504 -11.485 29.368 1.00 94.50 795 ASN A N 1
ATOM 6244 C CA . ASN A 1 795 ? -37.710 -10.624 30.245 1.00 94.50 795 ASN A CA 1
ATOM 6245 C C . ASN A 1 795 ? -38.411 -10.506 31.621 1.00 94.50 795 ASN A C 1
ATOM 6247 O O . ASN A 1 795 ? -39.308 -11.287 31.935 1.00 94.50 795 ASN A O 1
ATOM 6251 N N . LYS A 1 796 ? -37.980 -9.574 32.480 1.00 92.25 796 LYS A N 1
ATOM 6252 C CA . LYS A 1 796 ? -38.558 -9.313 33.817 1.00 92.25 796 LYS A CA 1
ATOM 6253 C C . LYS A 1 796 ? -39.281 -7.961 33.879 1.00 92.25 796 LYS A C 1
ATOM 6255 O O . LYS A 1 796 ? -39.524 -7.436 34.966 1.00 92.25 796 LYS A O 1
ATOM 6260 N N . LEU A 1 797 ? -39.593 -7.394 32.714 1.00 90.25 797 LEU A N 1
ATOM 6261 C CA . LEU A 1 797 ? -40.171 -6.062 32.577 1.00 90.25 797 LEU A CA 1
ATOM 6262 C C . LEU A 1 797 ? -41.574 -6.025 33.185 1.00 90.25 797 LEU A C 1
ATOM 6264 O O . LEU A 1 797 ? -42.314 -7.010 33.121 1.00 90.25 797 LEU A O 1
ATOM 6268 N N . GLN A 1 798 ? -41.918 -4.877 33.764 1.00 82.56 798 GLN A N 1
ATOM 6269 C CA . GLN A 1 798 ? -43.134 -4.667 34.549 1.00 82.56 798 GLN A CA 1
ATOM 6270 C C . GLN A 1 798 ? -43.772 -3.299 34.254 1.00 82.56 798 GLN A C 1
ATOM 6272 O O . GLN A 1 798 ? -43.112 -2.380 33.764 1.00 82.56 798 GLN A O 1
ATOM 6277 N N . ALA A 1 799 ? -45.052 -3.173 34.625 1.00 79.31 799 ALA A N 1
ATOM 6278 C CA . ALA A 1 799 ? -45.929 -2.017 34.398 1.00 79.31 799 ALA A CA 1
ATOM 6279 C C . ALA A 1 799 ? -46.245 -1.723 32.913 1.00 79.31 799 ALA A C 1
ATOM 6281 O O . ALA A 1 799 ? -45.918 -2.489 32.010 1.00 79.31 799 ALA A O 1
ATOM 6282 N N . THR A 1 800 ? -46.997 -0.651 32.657 1.00 83.31 800 THR A N 1
ATOM 6283 C CA . THR A 1 800 ? -47.541 -0.348 31.326 1.00 83.31 800 THR A CA 1
ATOM 6284 C C . THR A 1 800 ? -46.486 0.134 30.334 1.00 83.31 800 THR A C 1
ATOM 6286 O O . THR A 1 800 ? -45.581 0.886 30.694 1.00 83.31 800 THR A O 1
ATOM 6289 N N . LEU A 1 801 ? -46.661 -0.222 29.060 1.00 87.75 801 LEU A N 1
ATOM 6290 C CA . LEU A 1 801 ? -45.858 0.292 27.952 1.00 87.75 801 LEU A CA 1
ATOM 6291 C C . LEU A 1 801 ? -46.066 1.809 27.746 1.00 87.75 801 LEU A C 1
ATOM 6293 O O . LEU A 1 801 ? -47.209 2.277 27.802 1.00 87.75 801 LEU A O 1
ATOM 6297 N N . PRO A 1 802 ? -44.999 2.564 27.416 1.00 88.62 802 PRO A N 1
ATOM 6298 C CA . PRO A 1 802 ? -45.090 3.930 26.908 1.00 88.62 802 PRO A CA 1
ATOM 6299 C C . PRO A 1 802 ? -46.080 4.087 25.752 1.00 88.62 802 PRO A C 1
ATOM 6301 O O . PRO A 1 802 ? -46.002 3.366 24.758 1.00 88.62 802 PRO A O 1
ATOM 6304 N N . GLN A 1 803 ? -46.953 5.096 25.812 1.00 87.50 803 GLN A N 1
ATOM 6305 C CA . GLN A 1 803 ? -47.856 5.408 24.691 1.00 87.50 803 GLN A CA 1
ATOM 6306 C C . GLN A 1 803 ? -47.102 5.908 23.443 1.00 87.50 803 GLN A C 1
ATOM 6308 O O . GLN A 1 803 ? -47.642 5.835 22.345 1.00 87.50 803 GLN A O 1
ATOM 6313 N N . SER A 1 804 ? -45.838 6.333 23.570 1.00 88.06 804 SER A N 1
ATOM 6314 C CA . SER A 1 804 ? -44.959 6.642 22.429 1.00 88.06 804 SER A CA 1
ATOM 6315 C C . SER A 1 804 ? -44.644 5.416 21.552 1.00 88.06 804 SER A C 1
ATOM 6317 O O . SER A 1 804 ? -44.292 5.574 20.384 1.00 88.06 804 SER A O 1
ATOM 6319 N N . LEU A 1 805 ? -44.809 4.193 22.076 1.00 87.81 805 LEU A N 1
ATOM 6320 C CA . LEU A 1 805 ? -44.667 2.933 21.332 1.00 87.81 805 LEU A CA 1
ATOM 6321 C C . LEU A 1 805 ? -45.983 2.450 20.693 1.00 87.81 805 LEU A C 1
ATOM 6323 O O . LEU A 1 805 ? -45.979 1.457 19.969 1.00 87.81 805 LEU A O 1
ATOM 6327 N N . ASN A 1 806 ? -47.107 3.126 20.944 1.00 87.56 806 ASN A N 1
ATOM 6328 C CA . ASN A 1 806 ? -48.427 2.746 20.438 1.00 87.56 806 ASN A CA 1
ATOM 6329 C C . ASN A 1 806 ? -48.635 3.295 19.009 1.00 87.56 806 ASN A C 1
ATOM 6331 O O . ASN A 1 806 ? -49.374 4.257 18.798 1.00 87.56 806 ASN A O 1
ATOM 6335 N N . LYS A 1 807 ? -47.903 2.729 18.037 1.00 86.50 807 LYS A N 1
ATOM 6336 C CA . LYS A 1 807 ? -47.906 3.136 16.619 1.00 86.50 807 LYS A CA 1
ATOM 6337 C C . LYS A 1 807 ? -48.316 1.968 15.717 1.00 86.50 807 LYS A C 1
ATOM 6339 O O . LYS A 1 807 ? -47.724 0.896 15.814 1.00 86.50 807 LYS A O 1
ATOM 6344 N N . ASP A 1 808 ? -49.198 2.210 14.745 1.00 82.62 808 ASP A N 1
ATOM 6345 C CA . ASP A 1 808 ? -49.616 1.210 13.738 1.00 82.62 808 ASP A CA 1
ATOM 6346 C C . ASP A 1 808 ? -48.445 0.620 12.919 1.00 82.62 808 ASP A C 1
ATOM 6348 O O . ASP A 1 808 ? -48.562 -0.446 12.317 1.00 82.62 808 ASP A O 1
ATOM 6352 N N . SER A 1 809 ? -47.309 1.324 12.873 1.00 85.62 809 SER A N 1
ATOM 6353 C CA . SER A 1 809 ? -46.102 0.954 12.128 1.00 85.62 809 SER A CA 1
ATOM 6354 C C . SER A 1 809 ? -45.090 0.109 12.914 1.00 85.62 809 SER A C 1
ATOM 6356 O O . SER A 1 809 ? -44.013 -0.153 12.375 1.00 85.62 809 SER A O 1
ATOM 6358 N N . LEU A 1 810 ? -45.379 -0.265 14.168 1.00 90.31 810 LEU A N 1
ATOM 6359 C CA . LEU A 1 810 ? -44.431 -0.908 15.084 1.00 90.31 810 LEU A CA 1
ATOM 6360 C C . LEU A 1 810 ? -44.993 -2.207 15.687 1.00 90.31 810 LEU A C 1
ATOM 6362 O O . LEU A 1 810 ? -45.901 -2.194 16.514 1.00 90.31 810 LEU A O 1
ATOM 6366 N N . GLU A 1 811 ? -44.388 -3.342 15.338 1.00 92.25 811 GLU A N 1
ATOM 6367 C CA . GLU A 1 811 ? -44.651 -4.626 15.988 1.00 92.25 811 GLU A CA 1
ATOM 6368 C C . GLU A 1 811 ? -43.897 -4.702 17.332 1.00 92.25 811 GLU A C 1
ATOM 6370 O O . GLU A 1 811 ? -42.675 -4.867 17.356 1.00 92.25 811 GLU A O 1
ATOM 6375 N N . VAL A 1 812 ? -44.610 -4.600 18.460 1.00 90.94 812 VAL A N 1
ATOM 6376 C CA . VAL A 1 812 ? -44.045 -4.815 19.808 1.00 90.94 812 VAL A CA 1
ATOM 6377 C C . VAL A 1 812 ? -44.416 -6.209 20.316 1.00 90.94 812 VAL A C 1
ATOM 6379 O O . VAL A 1 812 ? -45.598 -6.521 20.460 1.00 90.94 812 VAL A O 1
ATOM 6382 N N . ARG A 1 813 ? -43.421 -7.043 20.642 1.00 92.50 813 ARG A N 1
ATOM 6383 C CA . ARG A 1 813 ? -43.635 -8.373 21.243 1.00 92.50 813 ARG A CA 1
ATOM 6384 C C . ARG A 1 813 ? -43.254 -8.375 22.716 1.00 92.50 813 ARG A C 1
ATOM 6386 O O . ARG A 1 813 ? -42.122 -8.042 23.056 1.00 92.50 813 ARG A O 1
ATOM 6393 N N . THR A 1 814 ? -44.187 -8.765 23.582 1.00 90.00 814 THR A N 1
ATOM 6394 C CA . THR A 1 814 ? -44.045 -8.663 25.048 1.00 90.00 814 THR A CA 1
ATOM 6395 C C . THR A 1 814 ? -44.247 -9.976 25.806 1.00 90.00 814 THR A C 1
ATOM 6397 O O . THR A 1 814 ? -44.148 -9.978 27.035 1.00 90.00 814 THR A O 1
ATOM 6400 N N . SER A 1 815 ? -44.514 -11.092 25.114 1.00 87.81 815 SER A N 1
ATOM 6401 C CA . SER A 1 815 ? -44.883 -12.361 25.755 1.00 87.81 815 SER A CA 1
ATOM 6402 C C . SER A 1 815 ? -43.820 -12.841 26.758 1.00 87.81 815 SER A C 1
ATOM 6404 O O . SER A 1 815 ? -42.627 -12.589 26.597 1.00 87.81 815 SER A O 1
ATOM 6406 N N . GLY A 1 816 ? -44.252 -13.467 27.856 1.00 83.12 816 GLY A N 1
ATOM 6407 C CA . GLY A 1 816 ? -43.353 -13.918 28.927 1.00 83.12 816 GLY A CA 1
ATOM 6408 C C . GLY A 1 816 ? -42.817 -12.829 29.872 1.00 83.12 816 GLY A C 1
ATOM 6409 O O . GLY A 1 816 ? -41.926 -13.126 30.660 1.00 83.12 816 GLY A O 1
ATOM 6410 N N . ASN A 1 817 ? -43.341 -11.596 29.825 1.00 85.38 817 ASN A N 1
ATOM 6411 C CA . ASN A 1 817 ? -43.114 -10.556 30.845 1.00 85.38 817 ASN A CA 1
ATOM 6412 C C . ASN A 1 817 ? -44.308 -10.448 31.814 1.00 85.38 817 ASN A C 1
ATOM 6414 O O . ASN A 1 817 ? -45.420 -10.866 31.485 1.00 85.38 817 ASN A O 1
ATOM 6418 N N . LEU A 1 818 ? -44.105 -9.848 32.993 1.00 77.62 818 LEU A N 1
ATOM 6419 C CA . LEU A 1 818 ? -45.159 -9.685 33.999 1.00 77.62 818 LEU A CA 1
ATOM 6420 C C . LEU A 1 818 ? -45.956 -8.393 33.752 1.00 77.62 818 LEU A C 1
ATOM 6422 O O . LEU A 1 818 ? -45.474 -7.296 34.020 1.00 77.62 818 LEU A O 1
ATOM 6426 N N . CYS A 1 819 ? -47.202 -8.532 33.289 1.00 72.56 819 CYS A N 1
ATOM 6427 C CA . CYS A 1 819 ? -48.166 -7.429 33.149 1.00 72.56 819 CYS A CA 1
ATOM 6428 C C . CYS A 1 819 ? -47.706 -6.265 32.235 1.00 72.56 819 CYS A C 1
ATOM 6430 O O . CYS A 1 819 ? -47.966 -5.096 32.524 1.00 72.56 819 CYS A O 1
ATOM 6432 N N . LEU A 1 820 ? -47.044 -6.588 31.114 1.00 80.00 820 LEU A N 1
ATOM 6433 C CA . LEU A 1 820 ? -46.492 -5.618 30.156 1.00 80.00 820 LEU A CA 1
ATOM 6434 C C . LEU A 1 820 ? -47.467 -5.331 28.988 1.00 80.00 820 LEU A C 1
ATOM 6436 O O . LEU A 1 820 ? -47.461 -6.032 27.973 1.00 80.00 820 LEU A O 1
ATOM 6440 N N . SER A 1 821 ? -48.319 -4.308 29.129 1.00 80.00 821 SER A N 1
ATOM 6441 C CA . SER A 1 821 ? -49.360 -3.939 28.143 1.00 80.00 821 SER A CA 1
ATOM 6442 C C . SER A 1 821 ? -49.571 -2.415 28.033 1.00 80.00 821 SER A C 1
ATOM 6444 O O . SER A 1 821 ? -49.111 -1.656 28.883 1.00 80.00 821 SER A O 1
ATOM 6446 N N . PHE A 1 822 ? -50.279 -1.943 26.999 1.00 78.69 822 PHE A N 1
ATOM 6447 C CA . PHE A 1 822 ? -50.660 -0.526 26.835 1.00 78.69 822 PHE A CA 1
ATOM 6448 C C . PHE A 1 822 ? -51.840 -0.068 27.724 1.00 78.69 822 PHE A C 1
ATOM 6450 O O . PHE A 1 822 ? -52.230 1.097 27.654 1.00 78.69 822 PHE A O 1
ATOM 6457 N N . SER A 1 823 ? -52.434 -0.952 28.535 1.00 69.19 823 SER A N 1
ATOM 6458 C CA . SER A 1 823 ? -53.628 -0.674 29.348 1.00 69.19 823 SER A CA 1
ATOM 6459 C C . SER A 1 823 ? -53.441 -1.128 30.795 1.00 69.19 823 SER A C 1
ATOM 6461 O O . SER A 1 823 ? -53.109 -2.283 31.048 1.00 69.19 823 SER A O 1
ATOM 6463 N N . THR A 1 824 ? -53.715 -0.247 31.760 1.00 57.34 824 THR A N 1
ATOM 6464 C CA . THR A 1 824 ? -53.645 -0.578 33.196 1.00 57.34 824 THR A CA 1
ATOM 6465 C C . THR A 1 824 ? -54.633 -1.680 33.589 1.00 57.34 824 THR A C 1
ATOM 6467 O O . THR A 1 824 ? -54.314 -2.525 34.418 1.00 57.34 824 THR A O 1
ATOM 6470 N N . LEU A 1 825 ? -55.798 -1.726 32.932 1.00 55.97 825 LEU A N 1
ATOM 6471 C CA . LEU A 1 825 ? -56.893 -2.660 33.226 1.00 55.97 825 LEU A CA 1
ATOM 6472 C C . LEU A 1 825 ? -56.531 -4.143 33.033 1.00 55.97 825 LEU A C 1
ATOM 6474 O O . LEU A 1 825 ? -57.250 -5.000 33.535 1.00 55.97 825 LEU A O 1
ATOM 6478 N N . SER A 1 826 ? -55.444 -4.471 32.322 1.00 53.91 826 SER A N 1
ATOM 6479 C CA . SER A 1 826 ? -54.979 -5.861 32.180 1.00 53.91 826 SER A CA 1
ATOM 6480 C C . SER A 1 826 ? -54.071 -6.336 33.320 1.00 53.91 826 SER A C 1
ATOM 6482 O O . SER A 1 826 ? -53.594 -7.465 33.271 1.00 53.91 826 SER A O 1
ATOM 6484 N N . CYS A 1 827 ? -53.758 -5.471 34.290 1.00 55.69 827 CYS A N 1
ATOM 6485 C CA . CYS A 1 827 ? -52.652 -5.684 35.228 1.00 55.69 827 CYS A CA 1
ATOM 6486 C C . CYS A 1 827 ? -53.085 -5.771 36.703 1.00 55.69 827 CYS A C 1
ATOM 6488 O O . CYS A 1 827 ? -52.279 -6.188 37.532 1.00 55.69 827 CYS A O 1
ATOM 6490 N N . ASP A 1 828 ? -54.333 -5.413 37.026 1.00 48.22 828 ASP A N 1
ATOM 6491 C CA . ASP A 1 828 ? -54.853 -5.380 38.404 1.00 48.22 828 ASP A CA 1
ATOM 6492 C C . ASP A 1 828 ? -55.351 -6.751 38.923 1.00 48.22 828 ASP A C 1
ATOM 6494 O O . ASP A 1 828 ? -55.454 -6.955 40.134 1.00 48.22 828 ASP A O 1
ATOM 6498 N N . ASP A 1 829 ? -55.623 -7.727 38.046 1.00 47.59 829 ASP A N 1
ATOM 6499 C CA . ASP A 1 829 ? -56.222 -9.029 38.414 1.00 47.59 829 ASP A CA 1
ATOM 6500 C C . ASP A 1 829 ? -55.193 -10.093 38.866 1.00 47.59 829 ASP A C 1
ATOM 6502 O O . ASP A 1 829 ? -55.289 -11.278 38.556 1.00 47.59 829 ASP A O 1
ATOM 6506 N N . VAL A 1 830 ? -54.167 -9.668 39.614 1.00 48.72 830 VAL A N 1
ATOM 6507 C CA . VAL A 1 830 ? -53.097 -10.541 40.156 1.00 48.72 830 VAL A CA 1
ATOM 6508 C C . VAL A 1 830 ? -53.224 -10.704 41.681 1.00 48.72 830 VAL A C 1
ATOM 6510 O O . VAL A 1 830 ? -52.256 -10.964 42.394 1.00 48.72 830 VAL A O 1
ATOM 6513 N N . SER A 1 831 ? -54.443 -10.538 42.208 1.00 43.50 831 SER A N 1
ATOM 6514 C CA . SER A 1 831 ? -54.776 -10.797 43.622 1.00 43.50 831 SER A CA 1
ATOM 6515 C C . SER A 1 831 ? -55.386 -12.184 43.869 1.00 43.50 831 SER A C 1
ATOM 6517 O O . SER A 1 831 ? -55.480 -12.617 45.019 1.00 43.50 831 SER A O 1
ATOM 6519 N N . SER A 1 832 ? -55.750 -12.910 42.806 1.00 44.69 832 SER A N 1
ATOM 6520 C CA . SER A 1 832 ? -56.109 -14.330 42.860 1.00 44.69 832 SER A CA 1
ATOM 6521 C C . SER A 1 832 ? -54.949 -15.193 42.346 1.00 44.69 832 SER A C 1
ATOM 6523 O O . SER A 1 832 ? -54.148 -14.740 41.533 1.00 44.69 832 SER A O 1
ATOM 6525 N N . ASN A 1 833 ? -54.804 -16.415 42.875 1.00 48.69 833 ASN A N 1
ATOM 6526 C CA . ASN A 1 833 ? -53.649 -17.286 42.612 1.00 48.69 833 ASN A CA 1
ATOM 6527 C C . ASN A 1 833 ? -53.418 -17.515 41.104 1.00 48.69 833 ASN A C 1
ATOM 6529 O O . ASN A 1 833 ? -54.214 -18.239 40.497 1.00 48.69 833 ASN A O 1
ATOM 6533 N N . PRO A 1 834 ? -52.282 -17.078 40.523 1.00 41.16 834 PRO A N 1
ATOM 6534 C CA . PRO A 1 834 ? -51.810 -17.660 39.281 1.00 41.16 834 PRO A CA 1
ATOM 6535 C C . PRO A 1 834 ? -51.299 -19.068 39.599 1.00 41.16 834 PRO A C 1
ATOM 6537 O O . PRO A 1 834 ? -50.145 -19.273 39.984 1.00 41.16 834 PRO A O 1
ATOM 6540 N N . SER A 1 835 ? -52.170 -20.068 39.444 1.00 33.88 835 SER A N 1
ATOM 6541 C CA . SER A 1 835 ? -51.705 -21.434 39.220 1.00 33.88 835 SER A CA 1
ATOM 6542 C C . SER A 1 835 ? -50.718 -21.388 38.062 1.00 33.88 835 SER A C 1
ATOM 6544 O O . SER A 1 835 ? -51.077 -20.912 36.986 1.00 33.88 835 SER A O 1
ATOM 6546 N N . ILE A 1 836 ? -49.484 -21.845 38.287 1.00 39.22 836 ILE A N 1
ATOM 6547 C CA . ILE A 1 836 ? -48.459 -21.883 37.245 1.00 39.22 836 ILE A CA 1
ATOM 6548 C C . ILE A 1 836 ? -48.941 -22.860 36.173 1.00 39.22 836 ILE A C 1
ATOM 6550 O O . ILE A 1 836 ? -48.723 -24.069 36.286 1.00 39.22 836 ILE A O 1
ATOM 6554 N N . GLU A 1 837 ? -49.591 -22.341 35.129 1.00 37.06 837 GLU A N 1
ATOM 6555 C CA . GLU A 1 837 ? -49.670 -23.058 33.868 1.00 37.06 837 GLU A CA 1
ATOM 6556 C C . GLU A 1 837 ? -48.231 -23.281 33.430 1.00 37.06 837 GLU A C 1
ATOM 6558 O O . GLU A 1 837 ? -47.469 -22.345 33.175 1.00 37.06 837 GLU A O 1
ATOM 6563 N N . THR A 1 838 ? -47.824 -24.549 33.444 1.00 29.16 838 THR A N 1
ATOM 6564 C CA . THR A 1 838 ? -46.487 -24.943 33.024 1.00 29.16 838 THR A CA 1
ATOM 6565 C C . THR A 1 838 ? -46.241 -24.370 31.635 1.00 29.16 838 THR A C 1
ATOM 6567 O O . THR A 1 838 ? -47.097 -24.592 30.769 1.00 29.16 838 THR A O 1
ATOM 6570 N N . PRO A 1 839 ? -45.101 -23.701 31.373 1.00 35.91 839 PRO A N 1
ATOM 6571 C CA . PRO A 1 839 ? -44.763 -23.346 30.005 1.00 35.91 839 PRO A CA 1
ATOM 6572 C C . PRO A 1 839 ? -44.832 -24.630 29.187 1.00 35.91 839 PRO A C 1
ATOM 6574 O O . PRO A 1 839 ? -44.191 -25.622 29.546 1.00 35.91 839 PRO A O 1
ATOM 6577 N N . GLN A 1 840 ? -45.656 -24.636 28.135 1.00 29.72 840 GLN A N 1
ATOM 6578 C CA . GLN A 1 840 ? -45.732 -25.763 27.215 1.00 29.72 840 GLN A CA 1
ATOM 6579 C C . GLN A 1 840 ? -44.318 -26.015 26.717 1.00 29.72 840 GLN A C 1
ATOM 6581 O O . GLN A 1 840 ? -43.769 -25.214 25.960 1.00 29.72 840 GLN A O 1
ATOM 6586 N N . VAL A 1 841 ? -43.700 -27.099 27.195 1.00 31.09 841 VAL A N 1
ATOM 6587 C CA . VAL A 1 841 ? -42.332 -27.433 26.822 1.00 31.09 841 VAL A CA 1
ATOM 6588 C C . VAL A 1 841 ? -42.397 -27.952 25.396 1.00 31.09 841 VAL A C 1
ATOM 6590 O O . VAL A 1 841 ? -42.433 -29.157 25.146 1.00 31.09 841 VAL A O 1
ATOM 6593 N N . THR A 1 842 ? -42.383 -27.023 24.440 1.00 30.72 842 THR A N 1
ATOM 6594 C CA . THR A 1 842 ? -41.942 -27.283 23.078 1.00 30.72 842 THR A CA 1
ATOM 6595 C C . THR A 1 842 ? -40.485 -27.700 23.164 1.00 30.72 842 THR A C 1
ATOM 6597 O O . THR A 1 842 ? -39.568 -26.899 22.979 1.00 30.72 842 THR A O 1
ATOM 6600 N N . ILE A 1 843 ? -40.278 -28.982 23.473 1.00 29.81 843 ILE A N 1
ATOM 6601 C CA . ILE A 1 843 ? -39.010 -29.662 23.294 1.00 29.81 843 ILE A CA 1
ATOM 6602 C C . ILE A 1 843 ? -38.665 -29.434 21.830 1.00 29.81 843 ILE A C 1
ATOM 6604 O O . ILE A 1 843 ? -39.284 -30.026 20.939 1.00 29.81 843 ILE A O 1
ATOM 6608 N N . VAL A 1 844 ? -37.671 -28.583 21.575 1.00 31.97 844 VAL A N 1
ATOM 6609 C CA . VAL A 1 844 ? -37.083 -28.423 20.246 1.00 31.97 844 VAL A CA 1
ATOM 6610 C C . VAL A 1 844 ? -36.228 -29.661 19.972 1.00 31.97 844 VAL A C 1
ATOM 6612 O O . VAL A 1 844 ? -35.003 -29.623 19.858 1.00 31.97 844 VAL A O 1
ATOM 6615 N N . THR A 1 845 ? -36.915 -30.799 19.836 1.00 30.88 845 THR A N 1
ATOM 6616 C CA . THR A 1 845 ? -36.483 -31.872 18.951 1.00 30.88 845 THR A CA 1
ATOM 6617 C C . THR A 1 845 ? -36.080 -31.185 17.654 1.00 30.88 845 THR A C 1
ATOM 6619 O O . THR A 1 845 ? -36.839 -30.371 17.126 1.00 30.88 845 THR A O 1
ATOM 6622 N N . LYS A 1 846 ? -34.845 -31.409 17.187 1.00 33.00 846 LYS A N 1
ATOM 6623 C CA . LYS A 1 846 ? -34.315 -30.712 16.007 1.00 33.00 846 LYS A CA 1
ATOM 6624 C C . LYS A 1 846 ? -35.237 -30.979 14.818 1.00 33.00 846 LYS A C 1
ATOM 6626 O O . LYS A 1 846 ? -35.094 -32.007 14.154 1.00 33.00 846 LYS A O 1
ATOM 6631 N N . LYS A 1 847 ? -36.170 -30.059 14.542 1.00 28.98 847 LYS A N 1
ATOM 6632 C CA . LYS A 1 847 ? -37.091 -30.167 13.415 1.00 28.98 847 LYS A CA 1
ATOM 6633 C C . LYS A 1 847 ? -36.259 -29.980 12.157 1.00 28.98 847 LYS A C 1
ATOM 6635 O O . LYS A 1 847 ? -35.935 -28.863 11.761 1.00 28.98 847 LYS A O 1
ATOM 6640 N N . LYS A 1 848 ? -35.835 -31.118 11.604 1.00 32.97 848 LYS A N 1
ATOM 6641 C CA . LYS A 1 848 ? -35.079 -31.249 10.360 1.00 32.97 848 LYS A CA 1
ATOM 6642 C C . LYS A 1 848 ? -35.727 -30.314 9.340 1.00 32.97 848 LYS A C 1
ATOM 6644 O O . LYS A 1 848 ? -36.922 -30.435 9.102 1.00 32.97 848 LYS A O 1
ATOM 6649 N N . SER A 1 849 ? -34.957 -29.338 8.856 1.00 35.97 849 SER A N 1
ATOM 6650 C CA . SER A 1 849 ? -35.460 -28.150 8.153 1.00 35.97 849 SER A CA 1
ATOM 6651 C C . SER A 1 849 ? -36.237 -28.523 6.888 1.00 35.97 849 SER A C 1
ATOM 6653 O O . SER A 1 849 ? -35.659 -28.660 5.811 1.00 35.97 849 SER A O 1
ATOM 6655 N N . ASP A 1 850 ? -37.550 -28.712 7.023 1.00 37.84 850 ASP A N 1
ATOM 6656 C CA . ASP A 1 850 ? -38.418 -29.159 5.936 1.00 37.84 850 ASP A CA 1
ATOM 6657 C C . ASP A 1 850 ? -38.867 -27.982 5.059 1.00 37.84 850 ASP A C 1
ATOM 6659 O O . ASP A 1 850 ? -40.051 -27.682 4.893 1.00 37.84 850 ASP A O 1
ATOM 6663 N N . LYS A 1 851 ? -37.870 -27.309 4.474 1.00 45.16 851 LYS A N 1
ATOM 6664 C CA . LYS A 1 851 ? -38.057 -26.313 3.410 1.00 45.16 851 LYS A CA 1
ATOM 6665 C C . LYS A 1 851 ? -38.655 -26.919 2.134 1.00 45.16 851 LYS A C 1
ATOM 6667 O O . LYS A 1 851 ? -39.084 -26.169 1.260 1.00 45.16 851 LYS A O 1
ATOM 6672 N N . ASN A 1 852 ? -38.716 -28.248 2.034 1.00 46.31 852 ASN A N 1
ATOM 6673 C CA . ASN A 1 852 ? -39.305 -28.934 0.894 1.00 46.31 852 ASN A CA 1
ATOM 6674 C C . ASN A 1 852 ? -40.836 -28.846 0.929 1.00 46.31 852 ASN A C 1
ATOM 6676 O O . ASN A 1 852 ? -41.431 -28.711 -0.131 1.00 46.31 852 ASN A O 1
ATOM 6680 N N . SER A 1 853 ? -41.468 -28.839 2.109 1.00 46.03 853 SER A N 1
ATOM 6681 C CA . SER A 1 853 ? -42.932 -28.746 2.263 1.00 46.03 853 SER A CA 1
ATOM 6682 C C . SER A 1 853 ? -43.566 -27.528 1.559 1.00 46.03 853 SER A C 1
ATOM 6684 O O . SER A 1 853 ? -44.318 -27.692 0.600 1.00 46.03 853 SER A O 1
ATOM 6686 N N . HIS A 1 854 ? -43.228 -26.297 1.962 1.00 48.91 854 HIS A N 1
ATOM 6687 C CA . HIS A 1 854 ? -43.764 -25.078 1.337 1.00 48.91 854 HIS A CA 1
ATOM 6688 C C . HIS A 1 854 ? -43.382 -24.949 -0.142 1.00 48.91 854 HIS A C 1
ATOM 6690 O O . HIS A 1 854 ? -44.202 -24.508 -0.948 1.00 48.91 854 HIS A O 1
ATOM 6696 N N . MET A 1 855 ? -42.167 -25.356 -0.526 1.00 51.75 855 MET A N 1
ATOM 6697 C CA . MET A 1 855 ? -41.758 -25.302 -1.930 1.00 51.75 855 MET A CA 1
ATOM 6698 C C . MET A 1 855 ? -42.501 -26.343 -2.780 1.00 51.75 855 MET A C 1
ATOM 6700 O O . MET A 1 855 ? -42.857 -26.039 -3.912 1.00 51.75 855 MET A O 1
ATOM 6704 N N . ALA A 1 856 ? -42.814 -27.524 -2.239 1.00 54.62 856 ALA A N 1
ATOM 6705 C CA . ALA A 1 856 ? -43.635 -28.538 -2.899 1.00 54.62 856 ALA A CA 1
ATOM 6706 C C . ALA A 1 856 ? -45.108 -28.118 -3.011 1.00 54.62 856 ALA A C 1
ATOM 6708 O O . ALA A 1 856 ? -45.731 -28.407 -4.026 1.00 54.62 856 ALA A O 1
ATOM 6709 N N . ILE A 1 857 ? -45.658 -27.389 -2.033 1.00 62.22 857 ILE A N 1
ATOM 6710 C CA . ILE A 1 857 ? -47.011 -26.812 -2.130 1.00 62.22 857 ILE A CA 1
ATOM 6711 C C . ILE A 1 857 ? -47.058 -25.745 -3.235 1.00 62.22 857 ILE A C 1
ATOM 6713 O O . ILE A 1 857 ? -47.947 -25.783 -4.084 1.00 62.22 857 ILE A O 1
ATOM 6717 N N . MET A 1 858 ? -46.070 -24.844 -3.294 1.00 62.47 858 MET A N 1
ATOM 6718 C CA . MET A 1 858 ? -45.984 -23.831 -4.357 1.00 62.47 858 MET A CA 1
ATOM 6719 C C . MET A 1 858 ? -45.736 -24.455 -5.740 1.00 62.47 858 MET A C 1
ATOM 6721 O O . MET A 1 858 ? -46.413 -24.097 -6.701 1.00 62.47 858 MET A O 1
ATOM 6725 N N . LEU A 1 859 ? -44.826 -25.430 -5.852 1.00 67.62 859 LEU A N 1
ATOM 6726 C CA . LEU A 1 859 ? -44.595 -26.182 -7.092 1.00 67.62 859 LEU A CA 1
ATOM 6727 C C . LEU A 1 859 ? -45.804 -27.042 -7.486 1.00 67.62 859 LEU A C 1
ATOM 6729 O O . LEU A 1 859 ? -46.050 -27.216 -8.673 1.00 67.62 859 LEU A O 1
ATOM 6733 N N . GLY A 1 860 ? -46.587 -27.534 -6.524 1.00 71.44 860 GLY A N 1
ATOM 6734 C CA . GLY A 1 860 ? -47.845 -28.240 -6.763 1.00 71.44 860 GLY A CA 1
ATOM 6735 C C . GLY A 1 860 ? -48.942 -27.317 -7.298 1.00 71.44 860 GLY A C 1
ATOM 6736 O O . GLY A 1 860 ? -49.626 -27.676 -8.252 1.00 71.44 860 GLY A O 1
ATOM 6737 N N . ALA A 1 861 ? -49.066 -26.100 -6.762 1.00 74.25 861 ALA A N 1
ATOM 6738 C CA . ALA A 1 861 ? -50.003 -25.090 -7.259 1.00 74.25 861 ALA A CA 1
ATOM 6739 C C . ALA A 1 861 ? -49.618 -24.566 -8.659 1.00 74.25 861 ALA A C 1
ATOM 6741 O O . ALA A 1 861 ? -50.469 -24.444 -9.545 1.00 74.25 861 ALA A O 1
ATOM 6742 N N . ILE A 1 862 ? -48.327 -24.313 -8.893 1.00 80.12 862 ILE A N 1
ATOM 6743 C CA . ILE A 1 862 ? -47.801 -23.901 -10.204 1.00 80.12 862 ILE A CA 1
ATOM 6744 C C . ILE A 1 862 ? -47.908 -25.058 -11.209 1.00 80.12 862 ILE A C 1
ATOM 6746 O O . ILE A 1 862 ? -48.372 -24.865 -12.327 1.00 80.12 862 ILE A O 1
ATOM 6750 N N . GLY A 1 863 ? -47.558 -26.282 -10.809 1.00 81.06 863 GLY A N 1
ATOM 6751 C CA . GLY A 1 863 ? -47.689 -27.478 -11.640 1.00 81.06 863 GLY A CA 1
ATOM 6752 C C . GLY A 1 863 ? -49.143 -27.802 -11.984 1.00 81.06 863 GLY A C 1
ATOM 6753 O O . GLY A 1 863 ? -49.437 -28.123 -13.130 1.00 81.06 863 GLY A O 1
ATOM 6754 N N . GLY A 1 864 ? -50.066 -27.653 -11.030 1.00 81.38 864 GLY A N 1
ATOM 6755 C CA . GLY A 1 864 ? -51.501 -27.853 -11.235 1.00 81.38 864 GLY A CA 1
ATOM 6756 C C . GLY A 1 864 ? -52.125 -26.823 -12.178 1.00 81.38 864 GLY A C 1
ATOM 6757 O O . GLY A 1 864 ? -52.894 -27.196 -13.062 1.00 81.38 864 GLY A O 1
ATOM 6758 N N . THR A 1 865 ? -51.754 -25.544 -12.059 1.00 83.44 865 THR A N 1
ATOM 6759 C CA . THR A 1 865 ? -52.212 -24.506 -13.003 1.00 83.44 865 THR A CA 1
ATOM 6760 C C . THR A 1 865 ? -51.602 -24.691 -14.395 1.00 83.44 865 THR A C 1
ATOM 6762 O O . THR A 1 865 ? -52.318 -24.559 -15.388 1.00 83.44 865 THR A O 1
ATOM 6765 N N . LEU A 1 866 ? -50.331 -25.101 -14.497 1.00 85.44 866 LEU A N 1
ATOM 6766 C CA . LEU A 1 866 ? -49.708 -25.449 -15.779 1.00 85.44 866 LEU A CA 1
ATOM 6767 C C . LEU A 1 866 ? -50.378 -26.675 -16.428 1.00 85.44 866 LEU A C 1
ATOM 6769 O O . LEU A 1 866 ? -50.670 -26.654 -17.622 1.00 85.44 866 LEU A O 1
ATOM 6773 N N . LEU A 1 867 ? -50.682 -27.719 -15.648 1.00 84.25 867 LEU A N 1
ATOM 6774 C CA . LEU A 1 867 ? -51.385 -28.915 -16.122 1.00 84.25 867 LEU A CA 1
ATOM 6775 C C . LEU A 1 867 ? -52.802 -28.575 -16.604 1.00 84.25 867 LEU A C 1
ATOM 6777 O O . LEU A 1 867 ? -53.211 -29.046 -17.662 1.00 84.25 867 LEU A O 1
ATOM 6781 N N . ALA A 1 868 ? -53.530 -27.719 -15.880 1.00 85.75 868 ALA A N 1
ATOM 6782 C CA . ALA A 1 868 ? -54.849 -27.246 -16.294 1.00 85.75 868 ALA A CA 1
ATOM 6783 C C . ALA A 1 868 ? -54.789 -26.492 -17.635 1.00 85.75 868 ALA A C 1
ATOM 6785 O O . ALA A 1 868 ? -55.582 -26.778 -18.528 1.00 85.75 868 ALA A O 1
ATOM 6786 N N . LEU A 1 869 ? -53.809 -25.600 -17.829 1.00 87.69 869 LEU A N 1
ATOM 6787 C CA . LEU A 1 869 ? -53.594 -24.904 -19.106 1.00 87.69 869 LEU A CA 1
ATOM 6788 C C . LEU A 1 869 ? -53.202 -25.864 -20.247 1.00 87.69 869 LEU A C 1
ATOM 6790 O O . LEU A 1 869 ? -53.630 -25.680 -21.390 1.00 87.69 869 LEU A O 1
ATOM 6794 N N . ILE A 1 870 ? -52.443 -26.923 -19.953 1.00 88.38 870 ILE A N 1
ATOM 6795 C CA . ILE A 1 870 ? -52.117 -27.979 -20.924 1.00 88.38 870 ILE A CA 1
ATOM 6796 C C . ILE A 1 870 ? -53.372 -28.786 -21.299 1.00 88.38 870 ILE A C 1
ATOM 6798 O O . ILE A 1 870 ? -53.602 -29.026 -22.479 1.00 88.38 870 ILE A O 1
ATOM 6802 N N . VAL A 1 871 ? -54.236 -29.141 -20.343 1.00 88.00 871 VAL A N 1
ATOM 6803 C CA . VAL A 1 871 ? -55.510 -29.837 -20.616 1.00 88.00 871 VAL A CA 1
ATOM 6804 C C . VAL A 1 871 ? -56.495 -28.943 -21.383 1.00 88.00 871 VAL A C 1
ATOM 6806 O O . VAL A 1 871 ? -57.158 -29.413 -22.309 1.00 88.00 871 VAL A O 1
ATOM 6809 N N . ILE A 1 872 ? -56.561 -27.646 -21.070 1.00 88.88 872 ILE A N 1
ATOM 6810 C CA . ILE A 1 872 ? -57.375 -26.667 -21.809 1.00 88.88 872 ILE A CA 1
ATOM 6811 C C . ILE A 1 872 ? -56.864 -26.514 -23.251 1.00 88.88 872 ILE A C 1
ATOM 6813 O O . ILE A 1 872 ? -57.656 -26.572 -24.187 1.00 88.88 872 ILE A O 1
ATOM 6817 N N . SER A 1 873 ? -55.551 -26.400 -23.469 1.00 84.56 873 SER A N 1
ATOM 6818 C CA . SER A 1 873 ? -54.998 -26.310 -24.831 1.00 84.56 873 SER A CA 1
ATOM 6819 C C . SER A 1 873 ? -55.109 -27.623 -25.619 1.00 84.56 873 SER A C 1
ATOM 6821 O O . SER A 1 873 ? -55.395 -27.576 -26.814 1.00 84.56 873 SER A O 1
ATOM 6823 N N . LEU A 1 874 ? -54.988 -28.793 -24.978 1.00 85.69 874 LEU A N 1
ATOM 6824 C CA . LEU A 1 874 ? -55.247 -30.095 -25.612 1.00 85.69 874 LEU A CA 1
ATOM 6825 C C . LEU A 1 874 ? -56.720 -30.289 -25.978 1.00 85.69 874 LEU A C 1
ATOM 6827 O O . LEU A 1 874 ? -57.012 -30.761 -27.073 1.00 85.69 874 LEU A O 1
ATOM 6831 N N . SER A 1 875 ? -57.652 -29.913 -25.101 1.00 82.69 875 SER A N 1
ATOM 6832 C CA . SER A 1 875 ? -59.089 -30.003 -25.391 1.00 82.69 875 SER A CA 1
ATOM 6833 C C . SER A 1 875 ? -59.518 -29.007 -26.475 1.00 82.69 875 SER A C 1
ATOM 6835 O O . SER A 1 875 ? -60.248 -29.398 -27.383 1.00 82.69 875 SER A O 1
ATOM 6837 N N . ALA A 1 876 ? -58.974 -27.785 -26.484 1.00 82.38 876 ALA A N 1
ATOM 6838 C CA . ALA A 1 876 ? -59.141 -26.842 -27.591 1.00 82.38 876 ALA A CA 1
ATOM 6839 C C . ALA A 1 876 ? -58.542 -27.376 -28.907 1.00 82.38 876 ALA A C 1
ATOM 6841 O O . ALA A 1 876 ? -59.185 -27.309 -29.952 1.00 82.38 876 ALA A O 1
ATOM 6842 N N . PHE A 1 877 ? -57.347 -27.977 -28.876 1.00 79.69 877 PHE A N 1
ATOM 6843 C CA . PHE A 1 877 ? -56.727 -28.593 -30.054 1.00 79.69 877 PHE A CA 1
ATOM 6844 C C . PHE A 1 877 ? -57.541 -29.782 -30.589 1.00 79.69 877 PHE A C 1
ATOM 6846 O O . PHE A 1 877 ? -57.705 -29.920 -31.801 1.00 79.69 877 PHE A O 1
ATOM 6853 N N . LEU A 1 878 ? -58.094 -30.620 -29.708 1.00 79.56 878 LEU A N 1
ATOM 6854 C CA . LEU A 1 878 ? -58.979 -31.725 -30.085 1.00 79.56 878 LEU A CA 1
ATOM 6855 C C . LEU A 1 878 ? -60.330 -31.229 -30.621 1.00 79.56 878 LEU A C 1
ATOM 6857 O O . LEU A 1 878 ? -60.825 -31.805 -31.587 1.00 79.56 878 LEU A O 1
ATOM 6861 N N . TYR A 1 879 ? -60.885 -30.142 -30.076 1.00 75.62 879 TYR A N 1
ATOM 6862 C CA . TYR A 1 879 ? -62.084 -29.487 -30.609 1.00 75.62 879 TYR A CA 1
ATOM 6863 C C . TYR A 1 879 ? -61.840 -28.963 -32.034 1.00 75.62 879 TYR A C 1
ATOM 6865 O O . TYR A 1 879 ? -62.518 -29.386 -32.969 1.00 75.62 879 TYR A O 1
ATOM 6873 N N . MET A 1 880 ? -60.788 -28.157 -32.228 1.00 72.75 880 MET A N 1
ATOM 6874 C CA . MET A 1 880 ? -60.362 -27.651 -33.544 1.00 72.75 880 MET A CA 1
ATOM 6875 C C . MET A 1 880 ? -60.048 -28.782 -34.540 1.00 72.75 880 MET A C 1
ATOM 6877 O O . MET A 1 880 ? -60.172 -28.607 -35.753 1.00 72.75 880 MET A O 1
ATOM 6881 N N . ARG A 1 881 ? -59.623 -29.956 -34.051 1.00 65.50 881 ARG A N 1
ATOM 6882 C CA . ARG A 1 881 ? -59.378 -31.145 -34.878 1.00 65.50 881 ARG A CA 1
ATOM 6883 C C . ARG A 1 881 ? -60.667 -31.895 -35.229 1.00 65.50 881 ARG A C 1
ATOM 6885 O O . ARG A 1 881 ? -60.752 -32.377 -36.353 1.00 65.50 881 ARG A O 1
ATOM 6892 N N . LYS A 1 882 ? -61.659 -31.947 -34.329 1.00 63.41 882 LYS A N 1
ATOM 6893 C CA . LYS A 1 882 ? -63.003 -32.500 -34.588 1.00 63.41 882 LYS A CA 1
ATOM 6894 C C . LYS A 1 882 ? -63.739 -31.676 -35.644 1.00 63.41 882 LYS A C 1
ATOM 6896 O O . LYS A 1 882 ? -64.213 -32.235 -36.629 1.00 63.41 882 LYS A O 1
ATOM 6901 N N . GLU A 1 883 ? -63.739 -30.356 -35.486 1.00 58.88 883 GLU A N 1
ATOM 6902 C CA . GLU A 1 883 ? -64.309 -29.405 -36.447 1.00 58.88 883 GLU A CA 1
ATOM 6903 C C . GLU A 1 883 ? -63.653 -29.561 -37.834 1.00 58.88 883 GLU A C 1
ATOM 6905 O O . GLU A 1 883 ? -64.338 -29.686 -38.847 1.00 58.88 883 GLU A O 1
ATOM 6910 N N . ARG A 1 884 ? -62.321 -29.722 -37.888 1.00 55.12 884 ARG A N 1
ATOM 6911 C CA . ARG A 1 884 ? -61.600 -29.985 -39.148 1.00 55.12 884 ARG A CA 1
ATOM 6912 C C . ARG A 1 884 ? -61.907 -31.358 -39.777 1.00 55.12 884 ARG A C 1
ATOM 6914 O O . ARG A 1 884 ? -61.809 -31.484 -40.997 1.00 55.12 884 ARG A O 1
ATOM 6921 N N . THR A 1 885 ? -62.295 -32.370 -38.992 1.00 53.38 885 THR A N 1
ATOM 6922 C CA . THR A 1 885 ? -62.785 -33.664 -39.521 1.00 53.38 885 THR A CA 1
ATOM 6923 C C . THR A 1 885 ? -64.249 -33.643 -39.960 1.00 53.38 885 THR A C 1
ATOM 6925 O O . THR A 1 885 ? -64.620 -34.415 -40.837 1.00 53.38 885 THR A O 1
ATOM 6928 N N . GLU A 1 886 ? -65.075 -32.749 -39.414 1.00 53.78 886 GLU A N 1
ATOM 6929 C CA . GLU A 1 886 ? -66.443 -32.532 -39.905 1.00 53.78 886 GLU A CA 1
ATOM 6930 C C . GLU A 1 886 ? -66.429 -31.758 -41.232 1.00 53.78 886 GLU A C 1
ATOM 6932 O O . GLU A 1 886 ? -67.113 -32.153 -42.175 1.00 53.78 886 GLU A O 1
ATOM 6937 N N . ILE A 1 887 ? -65.542 -30.764 -41.373 1.00 54.41 887 ILE A N 1
ATOM 6938 C CA . ILE A 1 887 ? -65.304 -30.059 -42.646 1.00 54.41 887 ILE A CA 1
ATOM 6939 C C . ILE A 1 887 ? -64.874 -31.037 -43.757 1.00 54.41 887 ILE A C 1
ATOM 6941 O O . ILE A 1 887 ? -65.458 -31.024 -44.839 1.00 54.41 887 ILE A O 1
ATOM 6945 N N . THR A 1 888 ? -63.943 -31.964 -43.492 1.00 48.12 888 THR A N 1
ATOM 6946 C CA . THR A 1 888 ? -63.513 -32.958 -44.507 1.00 48.12 888 THR A CA 1
ATOM 6947 C C . THR A 1 888 ? -64.576 -34.010 -44.858 1.00 48.12 888 THR A C 1
ATOM 6949 O O . THR A 1 888 ? -64.442 -34.682 -45.879 1.00 48.12 888 THR A O 1
ATOM 6952 N N . TYR A 1 889 ? -65.664 -34.121 -44.087 1.00 46.16 889 TYR A N 1
ATOM 6953 C CA . TYR A 1 889 ? -66.837 -34.924 -44.460 1.00 46.16 889 TYR A CA 1
ATOM 6954 C C . TYR A 1 889 ? -67.871 -34.154 -45.301 1.00 46.16 889 TYR A C 1
ATOM 6956 O O . TYR A 1 889 ? -68.763 -34.775 -45.876 1.00 46.16 889 TYR A O 1
ATOM 6964 N N . SER A 1 890 ? -67.752 -32.823 -45.411 1.00 48.00 890 SER A N 1
ATOM 6965 C CA . SER A 1 890 ? -68.604 -31.991 -46.282 1.00 48.00 890 SER A CA 1
ATOM 6966 C C . SER A 1 890 ? -68.069 -31.793 -47.707 1.00 48.00 890 SER A C 1
ATOM 6968 O O . SER A 1 890 ? -68.840 -31.424 -48.584 1.00 48.00 890 SER A O 1
ATOM 6970 N N . GLU A 1 891 ? -66.794 -32.099 -47.971 1.00 49.47 891 GLU A N 1
ATOM 6971 C CA . GLU A 1 891 ? -66.178 -32.015 -49.313 1.00 49.47 891 GLU A CA 1
ATOM 6972 C C . GLU A 1 891 ? -66.185 -33.360 -50.077 1.00 49.47 891 GLU A C 1
ATOM 6974 O O . GLU A 1 891 ? -65.469 -33.533 -51.061 1.00 49.47 891 GLU A O 1
ATOM 6979 N N . SER A 1 892 ? -66.974 -34.342 -49.625 1.00 49.97 892 SER A N 1
ATOM 6980 C CA . SER A 1 892 ? -67.067 -35.681 -50.236 1.00 49.97 892 SER A CA 1
ATOM 6981 C C . SER A 1 892 ? -68.509 -36.154 -50.480 1.00 49.97 892 SER A C 1
ATOM 6983 O O . SER A 1 892 ? -68.801 -37.350 -50.396 1.00 49.97 892 SER A O 1
ATOM 6985 N N . LYS A 1 893 ? -69.418 -35.223 -50.807 1.00 38.47 893 LYS A N 1
ATOM 6986 C CA . LYS A 1 893 ? -70.795 -35.534 -51.212 1.00 38.47 893 LYS A CA 1
ATOM 6987 C C . LYS A 1 893 ? -71.387 -34.518 -52.187 1.00 38.47 893 LYS A C 1
ATOM 6989 O O . LYS A 1 893 ? -71.033 -33.330 -52.057 1.00 38.47 893 LYS A O 1
#

InterPro domains:
  IPR001611 Leucine-rich repeat [PF13855] (739-797)
  IPR001611 Leucine-rich repeat [PS51450] (739-761)
  IPR003591 Leucine-rich repeat, typical subtype [SM00369] (737-759)
  IPR003591 Leucine-rich repeat, typical subtype [SM00369] (760-782)
  IPR003591 Leucine-rich repeat, typical subtype [SM00369] (784-808)
  IPR005755 Large ribosomal subunit protein uL13, eukaryota/archaea [TIGR01077] (12-153)
  IPR005822 Large ribosomal subunit protein uL13 [MF_01366] (11-135)
  IPR005822 Large ribosomal subunit protein uL13 [PF00572] (10-115)
  IPR005822 Large ribosomal subunit protein uL13 [cd00392] (12-113)
  IPR023563 Large ribosomal subunit protein uL13, conserved site [PS00783] (89-112)
  IPR024788 Malectin-like domain [PF12819] (317-646)
  IPR032675 Leucine-rich repeat domain superfamily [G3DSA:3.80.10.10] (657-829)
  IPR036899 Large ribosomal subunit protein uL13 superfamily [G3DSA:3.90.1180.10] (8-154)
  IPR036899 Large ribosomal subunit protein uL13 superfamily [SSF52161] (12-154)

pLDDT: mean 75.87, std 23.75, range [19.89, 97.5]